Protein AF-0000000084495807 (afdb_homodimer)

Sequence (986 aa):
MKGIAYWIEKWAYTHPDRTAIITDNEKVSYKQLDRMIDSAARKIQEKLKGRNGERIAILSHNRMEYIILLFAIAKAECVAIPLNIRLSAKELIFQLNDSGSKIIYAEKENAEFAASLVEQSELEDLAFMEDLCQGTQTSAPFECTIDEEAPYIICYTSGTTGKPKGAVLTQSNMFWNAVNNKLAIDLTSEDRCIVLLPLFHIGGIGLFAFPSLFSGGTIVIPGKFDPEKALLMIEKYKVTVVMGVPTIHHALLTSPAFNSADLSTVRWFYNGGAPCPRELIDAYFDRGFLFGQGFGMTETSPTLFMLSKEDAPRKRGSIGKPVLFSEYKLIDSEGKEVDKGEVGELAVRGPNIMKEYWNRSDATKDALKEGWLLTGDLAKTDDEGFLFIVGRKKEMIISGGENIYPLEVEQVISQMEGVDEVAVVGKADPLWGEVPAAFIVKGNGSALAEEDIIQYCQGNLAKYKIPKKVTFLKELPKNATGKIQKTKLIESRMKGIAYWIEKWAYTHPDRTAIITDNEKVSYKQLDRMIDSAARKIQEKLKGRNGERIAILSHNRMEYIILLFAIAKAECVAIPLNIRLSAKELIFQLNDSGSKIIYAEKENAEFAASLVEQSELEDLAFMEDLCQGTQTSAPFECTIDEEAPYIICYTSGTTGKPKGAVLTQSNMFWNAVNNKLAIDLTSEDRCIVLLPLFHIGGIGLFAFPSLFSGGTIVIPGKFDPEKALLMIEKYKVTVVMGVPTIHHALLTSPAFNSADLSTVRWFYNGGAPCPRELIDAYFDRGFLFGQGFGMTETSPTLFMLSKEDAPRKRGSIGKPVLFSEYKLIDSEGKEVDKGEVGELAVRGPNIMKEYWNRSDATKDALKEGWLLTGDLAKTDDEGFLFIVGRKKEMIISGGENIYPLEVEQVISQMEGVDEVAVVGKADPLWGEVPAAFIVKGNGSALAEEDIIQYCQGNLAKYKIPKKVTFLKELPKNATGKIQKTKLIESR

pLDDT: mean 93.2, std 7.93, range [44.41, 98.94]

InterPro domains:
  IPR000873 AMP-dependent synthetase/ligase domain [PF00501] (9-358)
  IPR010192 2-succinylbenzoate--CoA ligase [TIGR01923] (29-489)
  IPR020845 AMP-binding, conserved site [PS00455] (154-165)
  IPR025110 AMP-binding enzyme, C-terminal domain [PF13193] (408-483)
  IPR042099 ANL, N-terminal domain [G3DSA:3.40.50.12780] (1-392)
  IPR045851 AMP-binding enzyme domain superfamily [G3DSA:3.30.300.30] (394-493)

Nearest PDB structures (foldseek):
  8wev-assembly1_A-2  TM=9.375E-01  e=4.401E-61  Amycolatopsis thermoflava N1165
  8wev-assembly1_B-2  TM=9.269E-01  e=1.022E-58  Amycolatopsis thermoflava N1165
  5upt-assembly1_A-2  TM=7.575E-01  e=3.932E-44  Streptomyces platensis subsp. rosaceus
  5e7q-assembly1_B  TM=7.541E-01  e=3.704E-44  Streptomyces platensis subsp. rosaceus
  5upq-assembly1_A  TM=7.621E-01  e=1.609E-42  Streptomyces platensis subsp. rosaceus

Foldseek 3Di:
DAFLLVLLVVCCVPPVACFAEAEPVDTDGSVRLNLLLQQLLVVVCVVVVLDAAAEEEEQFWDDPLLVSNLSSCRQSNYAYQQDQNPDDLVLVQVSCALSVHAEYEHAPVCVVVVVVSVVSHNHNYYHYSVCSRPPSVDGDGDHDDYDQQRFRYFQWDCDPVGRTWTFTFGSQLLVVLLVLVCVFAVAAQAAEEEQAFTPSFLCSVSVPSSSNSSRNHYYYYHTHDDLLSVLVCCQVVVHAEYEAAQVSLVRNLPDPSNVVGDNVSHQEYEHEDDQHALVSLVSQVVVVHQYKAAYFHVQQSTGFAIAYSVCRVPPPQFNHAGGDFKDWFFADPVRHGDDAFDKGFIKMAGSNGTPATRPCVPVRCVQAPPRIGGPQWIWHADPVGTIHTQAGNVQWEQFQNDTARFSVLQNQLCPDPFWDGKGWGWDQDPHGRTAIEMETEGHPPDPDDPVNSQVSCVVPHDPRNRGPYYHYDNDADADSRRHGDVVVVRVVD/DDFLLVLLVVCCVPPVACWAEAEPVDTDGSVRLNLLLQQLLVVVCVVVVLDAAAEEEEQFWDDPLLVSNLSSCRQSNYAYQQDQNPDDLVLVQVSCALSVHAEYEHAPVCVVVVVVSVVSHNHNYYHYSVCSRPPSVDGDGRHDDYDQQRFHYFQWDQDPVGRTWTFTFGSQLLVVLLVLVCVFAVAAQAAEEEQAFTPSFLCSVSVPSSSNSSRNHYYYYHTHDDLLSVLVCCQVVVHAEYEAAQVSLVRNLPDPSNVVGDNVSHQEYEHEDDQHALVSLVSQVVVVHQYKAAYFHVQQSTGFAIAYSVCRVPPPQFNHAGGDFKDWFFADPVRHGDDAFDKGFIKMAGSNGTPATRPCVPVRCVQAPPRIGGPQWIWHADPVGTIHTQAGNVQWDQFQNDTARFVVLQNQLCPDAFWDGKGWGWDQDPHGRTAIEMETEGHPPDPDDPVNSQVSCVVPDPPRNRGPYYHYDNDADADSSRHGDVVVVRVVD

Solvent-accessible surface area (backbone atoms only — not comparable to full-atom values): 50889 Å² total; per-residue (Å²): 136,76,47,67,41,48,45,43,48,41,42,19,67,70,42,34,78,46,56,33,40,34,47,91,83,48,76,35,24,22,35,56,48,38,36,34,19,26,33,33,23,49,54,49,36,63,74,52,71,68,56,66,60,47,28,37,29,36,42,50,73,42,45,71,53,55,56,38,46,56,40,9,33,50,51,52,40,18,20,38,30,43,34,60,77,76,57,52,71,69,60,48,36,50,53,40,50,74,68,54,23,37,35,35,36,25,34,71,92,44,43,70,62,50,51,53,48,39,74,67,38,70,37,75,44,82,47,44,42,81,56,50,62,59,82,31,89,74,54,66,88,69,83,62,91,61,66,40,80,42,66,29,35,37,46,65,38,87,41,92,89,66,68,62,45,28,32,22,29,25,43,46,15,46,49,45,23,24,53,31,50,28,59,53,70,48,57,28,47,83,39,24,34,42,46,60,44,53,56,42,36,48,56,20,39,41,51,51,47,49,26,28,49,67,34,57,6,20,34,34,40,76,30,73,83,40,51,65,60,50,46,50,47,35,38,74,68,50,27,24,37,43,46,34,34,52,68,53,52,49,46,34,69,71,33,78,52,53,78,72,43,64,60,86,53,44,67,32,40,34,35,33,88,52,89,59,59,64,67,60,53,47,51,40,45,75,73,72,40,54,54,33,30,30,37,57,42,70,51,26,35,19,66,41,24,41,35,36,85,86,43,23,82,79,44,70,77,29,26,22,34,61,30,74,69,40,49,73,50,36,19,44,97,83,65,45,71,50,57,90,58,40,74,12,39,35,28,35,35,47,68,20,45,42,80,41,34,62,98,29,66,67,63,26,53,71,31,46,52,94,74,28,37,54,68,51,33,25,29,30,34,53,97,83,57,41,29,32,77,41,39,41,59,88,55,49,26,49,36,70,88,38,84,35,45,34,48,56,51,27,56,59,55,52,69,38,87,43,44,66,47,60,47,46,44,56,34,83,32,93,87,33,52,21,40,38,31,34,39,31,19,64,26,92,90,44,81,79,46,58,64,55,54,44,54,53,32,61,75,73,39,61,75,87,56,40,51,79,41,66,45,81,39,92,66,77,57,52,47,86,85,63,44,75,42,63,70,62,62,57,64,73,105,136,76,50,68,42,50,46,44,47,40,41,18,68,71,41,36,78,47,57,33,40,35,46,90,82,47,76,35,24,22,36,56,48,37,35,33,20,26,33,33,22,50,52,49,36,62,76,52,70,69,57,64,60,46,27,36,29,35,41,51,73,45,46,72,54,56,58,39,46,55,40,9,32,50,50,51,39,18,19,39,29,44,33,61,78,76,56,52,69,71,59,48,36,48,55,39,48,73,68,54,22,37,35,35,37,26,35,70,93,44,43,69,62,51,51,53,48,40,72,68,37,69,37,75,45,82,46,46,43,80,57,48,61,59,83,30,89,73,52,66,88,69,84,61,92,61,66,40,80,42,66,29,34,36,47,65,40,86,40,90,90,66,66,62,44,27,33,22,30,25,41,45,15,45,50,47,22,24,54,32,50,29,58,52,70,48,57,27,46,83,38,25,35,41,46,59,43,54,56,41,37,48,57,20,38,40,51,50,45,49,25,28,49,66,34,56,6,21,34,34,40,75,30,72,83,40,53,64,59,49,44,50,46,35,36,75,67,52,28,23,37,42,47,33,32,52,66,53,52,51,45,35,67,69,34,76,53,52,80,72,45,62,61,84,53,44,67,33,40,34,35,33,87,53,89,57,59,64,67,61,53,49,53,40,44,75,72,71,40,54,55,33,29,30,37,56,42,70,53,26,34,19,65,41,25,41,35,36,85,86,43,20,84,78,43,71,78,29,26,20,35,63,30,73,71,40,48,72,49,37,19,44,97,85,66,45,73,50,58,90,57,40,73,13,38,37,27,35,34,46,67,21,46,42,78,40,33,61,98,29,67,64,62,28,53,71,30,46,52,97,75,26,39,54,68,51,34,24,28,30,34,52,97,82,56,40,28,32,78,42,38,42,59,90,56,48,25,50,35,71,86,38,83,34,43,35,47,57,50,28,57,61,53,51,68,39,86,44,42,66,46,59,47,45,43,56,35,84,32,95,85,32,52,21,41,37,31,33,38,31,21,63,27,91,89,44,82,80,48,57,66,54,54,46,53,53,32,62,76,73,42,60,75,87,56,40,52,80,41,66,44,80,39,91,64,77,57,53,50,87,83,62,44,74,42,63,72,61,60,56,63,72,105

Structure (mmCIF, N/CA/C/O backbone):
data_AF-0000000084495807-model_v1
#
loop_
_entity.id
_entity.type
_entity.pdbx_description
1 polymer 'Acyl-CoA synthetase'
#
loop_
_atom_site.group_PDB
_atom_site.id
_atom_site.type_symbol
_atom_site.label_atom_id
_atom_site.label_alt_id
_atom_site.label_comp_id
_atom_site.label_asym_id
_atom_site.label_entity_id
_atom_site.label_seq_id
_atom_site.pdbx_PDB_ins_code
_atom_site.Cartn_x
_atom_site.Cartn_y
_atom_site.Cartn_z
_atom_site.occupancy
_atom_site.B_iso_or_equiv
_atom_site.auth_seq_id
_atom_site.auth_comp_id
_atom_site.auth_asym_id
_atom_site.auth_atom_id
_atom_site.pdbx_PDB_model_num
ATOM 1 N N . MET A 1 1 ? -8.18 4.262 -10.859 1 68.75 1 MET A N 1
ATOM 2 C CA . MET A 1 1 ? -8.344 4.234 -9.406 1 68.75 1 MET A CA 1
ATOM 3 C C . MET A 1 1 ? -9.789 4.512 -9.016 1 68.75 1 MET A C 1
ATOM 5 O O . MET A 1 1 ? -10.555 5.062 -9.812 1 68.75 1 MET A O 1
ATOM 9 N N . LYS A 1 2 ? -10.195 3.889 -7.887 1 86.19 2 LYS A N 1
ATOM 10 C CA . LYS A 1 2 ? -11.523 4.094 -7.312 1 86.19 2 LYS A CA 1
ATOM 11 C C . LYS A 1 2 ? -11.516 5.246 -6.309 1 86.19 2 LYS A C 1
ATOM 13 O O . LYS A 1 2 ? -10.461 5.629 -5.809 1 86.19 2 LYS A O 1
ATOM 18 N N . GLY A 1 3 ? -12.609 6.094 -6.234 1 93.69 3 GLY A N 1
ATOM 19 C CA . GLY A 1 3 ? -12.68 7.113 -5.199 1 93.69 3 GLY A CA 1
ATOM 20 C C . GLY A 1 3 ? -12.328 6.586 -3.82 1 93.69 3 GLY A C 1
ATOM 21 O O . GLY A 1 3 ? -12.438 5.383 -3.562 1 93.69 3 GLY A O 1
ATOM 22 N N . ILE A 1 4 ? -11.922 7.414 -2.9 1 96.94 4 ILE A N 1
ATOM 23 C CA . ILE A 1 4 ? -11.359 6.988 -1.621 1 96.94 4 ILE A CA 1
ATOM 24 C C . ILE A 1 4 ? -12.453 6.348 -0.766 1 96.94 4 ILE A C 1
ATOM 26 O O . ILE A 1 4 ? -12.156 5.582 0.155 1 96.94 4 ILE A O 1
ATOM 30 N N . ALA A 1 5 ? -13.781 6.707 -1.017 1 96.81 5 ALA A N 1
ATOM 31 C CA . ALA A 1 5 ? -14.859 6.051 -0.286 1 96.81 5 ALA A CA 1
ATOM 32 C C . ALA A 1 5 ? -14.883 4.551 -0.568 1 96.81 5 ALA A C 1
ATOM 34 O O . ALA A 1 5 ? -15.406 3.77 0.23 1 96.81 5 ALA A O 1
ATOM 35 N N . TYR A 1 6 ? -14.289 4.164 -1.683 1 96.44 6 TYR A N 1
ATOM 36 C CA . TYR A 1 6 ? -14.203 2.764 -2.084 1 96.44 6 TYR A CA 1
ATOM 37 C C . TYR A 1 6 ? -13.43 1.946 -1.056 1 96.44 6 TYR A C 1
ATOM 39 O O . TYR A 1 6 ? -13.742 0.775 -0.823 1 96.44 6 TYR A O 1
ATOM 47 N N . TRP A 1 7 ? -12.391 2.566 -0.357 1 97.88 7 TRP A N 1
ATOM 48 C CA . TRP A 1 7 ? -11.648 1.87 0.687 1 97.88 7 TRP A CA 1
ATOM 49 C C . TRP A 1 7 ? -12.586 1.318 1.753 1 97.88 7 TRP A C 1
ATOM 51 O O . TRP A 1 7 ? -12.508 0.139 2.105 1 97.88 7 TRP A O 1
ATOM 61 N N . ILE A 1 8 ? -13.469 2.219 2.205 1 98.25 8 ILE A N 1
ATOM 62 C CA . ILE A 1 8 ? -14.367 1.895 3.307 1 98.25 8 ILE A CA 1
ATOM 63 C C . ILE A 1 8 ? -15.398 0.867 2.844 1 98.25 8 ILE A C 1
ATOM 65 O O . ILE A 1 8 ? -15.703 -0.088 3.562 1 98.25 8 ILE A O 1
ATOM 69 N N . GLU A 1 9 ? -15.922 1.108 1.658 1 96.88 9 GLU A N 1
ATOM 70 C CA . GLU A 1 9 ? -16.906 0.184 1.094 1 96.88 9 GLU A CA 1
ATOM 71 C C . GLU A 1 9 ? -16.344 -1.233 1.016 1 96.88 9 GLU A C 1
ATOM 73 O O . GLU A 1 9 ? -17.031 -2.197 1.362 1 96.88 9 GLU A O 1
ATOM 78 N N . LYS A 1 10 ? -15.164 -1.364 0.575 1 97.56 10 LYS A N 1
ATOM 79 C CA . LYS A 1 10 ? -14.555 -2.682 0.39 1 97.56 10 LYS A CA 1
ATOM 80 C C . LYS A 1 10 ? -14.242 -3.334 1.732 1 97.56 10 LYS A C 1
ATOM 82 O O . LYS A 1 10 ? -14.5 -4.523 1.926 1 97.56 10 LYS A O 1
ATOM 87 N N . TRP A 1 11 ? -13.656 -2.611 2.641 1 98.44 11 TRP A N 1
ATOM 88 C CA . TRP A 1 11 ? -13.422 -3.164 3.971 1 98.44 11 TRP A CA 1
ATOM 89 C C . TRP A 1 11 ? -14.734 -3.584 4.625 1 98.44 11 TRP A C 1
ATOM 91 O O . TRP A 1 11 ? -14.789 -4.613 5.305 1 98.44 11 TRP A O 1
ATOM 101 N N . ALA A 1 12 ? -15.773 -2.742 4.449 1 97.75 12 ALA A N 1
ATOM 102 C CA . ALA A 1 12 ? -17.094 -3.084 4.984 1 97.75 12 ALA A CA 1
ATOM 103 C C . ALA A 1 12 ? -17.594 -4.406 4.414 1 97.75 12 ALA A C 1
ATOM 105 O O . ALA A 1 12 ? -18.266 -5.176 5.105 1 97.75 12 ALA A O 1
ATOM 106 N N . TYR A 1 13 ? -17.312 -4.598 3.182 1 96.5 13 TYR A N 1
ATOM 107 C CA . TYR A 1 13 ? -17.734 -5.828 2.52 1 96.5 13 TYR A CA 1
ATOM 108 C C . TYR A 1 13 ? -16.906 -7.016 3.008 1 96.5 13 TYR A C 1
ATOM 110 O O . TYR A 1 13 ? -17.469 -8.07 3.342 1 96.5 13 TYR A O 1
ATOM 118 N N . THR A 1 14 ? -15.602 -6.891 3.143 1 97.31 14 THR A N 1
ATOM 119 C CA . THR A 1 14 ? -14.727 -8.031 3.389 1 97.31 14 THR A CA 1
ATOM 120 C C . THR A 1 14 ? -14.57 -8.281 4.887 1 97.31 14 THR A C 1
ATOM 122 O O . THR A 1 14 ? -14.359 -9.414 5.312 1 97.31 14 THR A O 1
ATOM 125 N N . HIS A 1 15 ? -14.57 -7.227 5.637 1 97.5 15 HIS A N 1
ATOM 126 C CA . HIS A 1 15 ? -14.406 -7.309 7.082 1 97.5 15 HIS A CA 1
ATOM 127 C C . HIS A 1 15 ? -15.445 -6.449 7.801 1 97.5 15 HIS A C 1
ATOM 129 O O . HIS A 1 15 ? -15.086 -5.508 8.516 1 97.5 15 HIS A O 1
ATOM 135 N N . PRO A 1 16 ? -16.672 -6.805 7.715 1 97.56 16 PRO A N 1
ATOM 136 C CA . PRO A 1 16 ? -17.75 -5.934 8.164 1 97.56 16 PRO A CA 1
ATOM 137 C C . PRO A 1 16 ? -17.672 -5.625 9.656 1 97.56 16 PRO A C 1
ATOM 139 O O . PRO A 1 16 ? -18.016 -4.512 10.078 1 97.56 16 PRO A O 1
ATOM 142 N N . ASP A 1 17 ? -17.172 -6.516 10.484 1 97.12 17 ASP A N 1
ATOM 143 C CA . ASP A 1 17 ? -17.266 -6.379 11.938 1 97.12 17 ASP A CA 1
ATOM 144 C C . ASP A 1 17 ? -15.992 -5.777 12.516 1 97.12 17 ASP A C 1
ATOM 146 O O . ASP A 1 17 ? -15.922 -5.488 13.711 1 97.12 17 ASP A O 1
ATOM 150 N N . ARG A 1 18 ? -14.969 -5.602 11.672 1 97.75 18 ARG A N 1
ATOM 151 C CA . ARG A 1 18 ? -13.75 -4.945 12.133 1 97.75 18 ARG A CA 1
ATOM 152 C C . ARG A 1 18 ? -14.031 -3.512 12.57 1 97.75 18 ARG A C 1
ATOM 154 O O . ARG A 1 18 ? -14.812 -2.803 11.938 1 97.75 18 ARG A O 1
ATOM 161 N N . THR A 1 19 ? -13.406 -3.051 13.672 1 98.75 19 THR A N 1
ATOM 162 C CA . THR A 1 19 ? -13.609 -1.704 14.195 1 98.75 19 THR A CA 1
ATOM 163 C C . THR A 1 19 ? -12.883 -0.676 13.328 1 98.75 19 THR A C 1
ATOM 165 O O . THR A 1 19 ? -11.672 -0.783 13.109 1 98.75 19 THR A O 1
ATOM 168 N N . ALA A 1 20 ? -13.609 0.295 12.859 1 98.88 20 ALA A N 1
ATOM 169 C CA . ALA A 1 20 ? -13.023 1.36 12.055 1 98.88 20 ALA A CA 1
ATOM 170 C C . ALA A 1 20 ? -12.734 2.596 12.898 1 98.88 20 ALA A C 1
ATOM 172 O O . ALA A 1 20 ? -11.664 3.203 12.773 1 98.88 20 ALA A O 1
ATOM 173 N N . ILE A 1 21 ? -13.688 2.955 13.758 1 98.88 21 ILE A N 1
ATOM 174 C CA . ILE A 1 21 ? -13.562 4.176 14.547 1 98.88 21 ILE A CA 1
ATOM 175 C C . ILE A 1 21 ? -13.93 3.893 16 1 98.88 21 ILE A C 1
ATOM 177 O O . ILE A 1 21 ? -14.898 3.186 16.281 1 98.88 21 ILE A O 1
ATOM 181 N N . ILE A 1 22 ? -13.164 4.387 16.891 1 98.88 22 ILE A N 1
ATOM 182 C CA . ILE A 1 22 ? -13.469 4.387 18.312 1 98.88 22 ILE A CA 1
ATOM 183 C C . ILE A 1 22 ? -13.562 5.82 18.828 1 98.88 22 ILE A C 1
ATOM 185 O O . ILE A 1 22 ? -12.68 6.641 18.547 1 98.88 22 ILE A O 1
ATOM 189 N N . THR A 1 23 ? -14.617 6.195 19.469 1 97.62 23 THR A N 1
ATOM 190 C CA . THR A 1 23 ? -14.742 7.453 20.188 1 97.62 23 THR A CA 1
ATOM 191 C C . THR A 1 23 ? -14.898 7.203 21.688 1 97.62 23 THR A C 1
ATOM 193 O O . THR A 1 23 ? -14.734 6.074 22.156 1 97.62 23 THR A O 1
ATOM 196 N N . ASP A 1 24 ? -15.055 8.297 22.453 1 90.12 24 ASP A N 1
ATOM 197 C CA . ASP A 1 24 ? -15.273 8.156 23.891 1 90.12 24 ASP A CA 1
ATOM 198 C C . ASP A 1 24 ? -16.578 7.422 24.172 1 90.12 24 ASP A C 1
ATOM 200 O O . ASP A 1 24 ? -16.75 6.836 25.25 1 90.12 24 ASP A O 1
ATOM 204 N N . ASN A 1 25 ? -17.375 7.367 23.188 1 89.69 25 ASN A N 1
ATOM 205 C CA . ASN A 1 25 ? -18.75 6.922 23.453 1 89.69 25 ASN A CA 1
ATOM 206 C C . ASN A 1 25 ? -19.047 5.594 22.766 1 89.69 25 ASN A C 1
ATOM 208 O O . ASN A 1 25 ? -19.938 4.855 23.188 1 89.69 25 ASN A O 1
ATOM 212 N N . GLU A 1 26 ? -18.391 5.371 21.688 1 93.88 26 GLU A N 1
ATOM 213 C CA . GLU A 1 26 ? -18.812 4.188 20.953 1 93.88 26 GLU A CA 1
ATOM 214 C C . GLU A 1 26 ? -17.703 3.668 20.047 1 93.88 26 GLU A C 1
ATOM 216 O O . GLU A 1 26 ? -16.688 4.352 19.844 1 93.88 26 GLU A O 1
ATOM 221 N N . LYS A 1 27 ? -17.891 2.443 19.641 1 98.12 27 LYS A N 1
ATOM 222 C CA . LYS A 1 27 ? -17.109 1.776 18.594 1 98.12 27 LYS A CA 1
ATOM 223 C C . LYS A 1 27 ? -17.953 1.54 17.344 1 98.12 27 LYS A C 1
ATOM 225 O O . LYS A 1 27 ? -19.109 1.128 17.438 1 98.12 27 LYS A O 1
ATOM 230 N N . VAL A 1 28 ? -17.359 1.89 16.234 1 97.94 28 VAL A N 1
ATOM 231 C CA . VAL A 1 28 ? -18.062 1.774 14.953 1 97.94 28 VAL A CA 1
ATOM 232 C C . VAL A 1 28 ? -17.297 0.813 14.039 1 97.94 28 VAL A C 1
ATOM 234 O O . VAL A 1 28 ? -16.094 0.962 13.836 1 97.94 28 VAL A O 1
ATOM 237 N N . SER A 1 29 ? -18 -0.206 13.492 1 98.5 29 SER A N 1
ATOM 238 C CA . SER A 1 29 ? -17.391 -1.156 12.562 1 98.5 29 SER A CA 1
ATOM 239 C C . SER A 1 29 ? -17.312 -0.573 11.156 1 98.5 29 SER A C 1
ATOM 241 O O . SER A 1 29 ? -17.922 0.459 10.867 1 98.5 29 SER A O 1
ATOM 243 N N . TYR A 1 30 ? -16.578 -1.206 10.273 1 98.56 30 TYR A N 1
ATOM 244 C CA . TYR A 1 30 ? -16.5 -0.769 8.891 1 98.56 30 TYR A CA 1
ATOM 245 C C . TYR A 1 30 ? -17.859 -0.835 8.219 1 98.56 30 TYR A C 1
ATOM 247 O O . TYR A 1 30 ? -18.203 0.035 7.414 1 98.56 30 TYR A O 1
ATOM 255 N N . LYS A 1 31 ? -18.625 -1.838 8.477 1 97.31 31 LYS A N 1
ATOM 256 C CA . LYS A 1 31 ? -19.969 -1.95 7.918 1 97.31 31 LYS A CA 1
ATOM 257 C C . LYS A 1 31 ? -20.844 -0.771 8.344 1 97.31 31 LYS A C 1
ATOM 259 O O . LYS A 1 31 ? -21.547 -0.175 7.523 1 97.31 31 LYS A O 1
ATOM 264 N N . GLN A 1 32 ? -20.812 -0.483 9.641 1 97 32 GLN A N 1
ATOM 265 C CA . GLN A 1 32 ? -21.578 0.65 10.148 1 97 32 GLN A CA 1
ATOM 266 C C . GLN A 1 32 ? -21.094 1.962 9.539 1 97 32 GLN A C 1
ATOM 268 O O . GLN A 1 32 ? -21.891 2.812 9.156 1 97 32 GLN A O 1
ATOM 273 N N . LEU A 1 33 ? -19.781 2.135 9.5 1 97.56 33 LEU A N 1
ATOM 274 C CA . LEU A 1 33 ? -19.203 3.346 8.93 1 97.56 33 LEU A CA 1
ATOM 275 C C . LEU A 1 33 ? -19.641 3.537 7.484 1 97.56 33 LEU A C 1
ATOM 277 O O . LEU A 1 33 ? -20.016 4.645 7.082 1 97.56 33 LEU A O 1
ATOM 281 N N . ASP A 1 34 ? -19.594 2.471 6.699 1 97.06 34 ASP A N 1
ATOM 282 C CA . ASP A 1 34 ? -20 2.527 5.297 1 97.06 34 ASP A CA 1
ATOM 283 C C . ASP A 1 34 ? -21.453 2.963 5.168 1 97.06 34 ASP A C 1
ATOM 285 O O . ASP A 1 34 ? -21.797 3.791 4.316 1 97.06 34 ASP A O 1
ATOM 289 N N . ARG A 1 35 ? -22.312 2.426 5.996 1 96 35 ARG A N 1
ATOM 290 C CA . ARG A 1 35 ? -23.734 2.787 5.988 1 96 35 ARG A CA 1
ATOM 291 C C . ARG A 1 35 ? -23.922 4.258 6.34 1 96 35 ARG A C 1
ATOM 293 O O . ARG A 1 35 ? -24.75 4.941 5.738 1 96 35 ARG A O 1
ATOM 300 N N . MET A 1 36 ? -23.234 4.676 7.328 1 96.31 36 MET A N 1
ATOM 301 C CA . MET A 1 36 ? -23.312 6.074 7.738 1 96.31 36 MET A CA 1
ATOM 302 C C . MET A 1 36 ? -22.844 7 6.621 1 96.31 36 MET A C 1
ATOM 304 O O . MET A 1 36 ? -23.453 8.039 6.375 1 96.31 36 MET A O 1
ATOM 308 N N . ILE A 1 37 ? -21.75 6.625 5.93 1 96.5 37 ILE A N 1
ATOM 309 C CA . ILE A 1 37 ? -21.219 7.41 4.82 1 96.5 37 ILE A CA 1
ATOM 310 C C . ILE A 1 37 ? -22.25 7.469 3.691 1 96.5 37 ILE A C 1
ATOM 312 O O . ILE A 1 37 ? -22.484 8.531 3.123 1 96.5 37 ILE A O 1
ATOM 316 N N . ASP A 1 38 ? -22.891 6.359 3.369 1 95.5 38 ASP A N 1
ATOM 317 C CA . ASP A 1 38 ? -23.906 6.301 2.326 1 95.5 38 ASP A CA 1
ATOM 318 C C . ASP A 1 38 ? -25.094 7.215 2.658 1 95.5 38 ASP A C 1
ATOM 320 O O . ASP A 1 38 ? -25.578 7.945 1.793 1 95.5 38 ASP A O 1
ATOM 324 N N . SER A 1 39 ? -25.531 7.113 3.881 1 94.38 39 SER A N 1
ATOM 325 C CA . SER A 1 39 ? -26.641 7.953 4.328 1 94.38 39 SER A CA 1
ATOM 326 C C . SER A 1 39 ? -26.281 9.43 4.234 1 94.38 39 SER A C 1
ATOM 328 O O . SER A 1 39 ? -27.094 10.242 3.762 1 94.38 39 SER A O 1
ATOM 330 N N . ALA A 1 40 ? -25.109 9.75 4.691 1 95.19 40 ALA A N 1
ATOM 331 C CA . ALA A 1 40 ? -24.656 11.141 4.637 1 95.19 40 ALA A CA 1
ATOM 332 C C . ALA A 1 40 ? -24.547 11.625 3.193 1 95.19 40 ALA A C 1
ATOM 334 O O . ALA A 1 40 ? -24.906 12.758 2.883 1 95.19 40 ALA A O 1
ATOM 335 N N . ALA A 1 41 ? -23.938 10.828 2.297 1 94.31 41 ALA A N 1
ATOM 336 C CA . ALA A 1 41 ? -23.812 11.18 0.888 1 94.31 41 ALA A CA 1
ATOM 337 C C . ALA A 1 41 ? -25.172 11.461 0.255 1 94.31 41 ALA A C 1
ATOM 339 O O . ALA A 1 41 ? -25.312 12.391 -0.542 1 94.31 41 ALA A O 1
ATOM 340 N N . ARG A 1 42 ? -26.188 10.688 0.56 1 91.88 42 ARG A N 1
ATOM 341 C CA . ARG A 1 42 ? -27.547 10.891 0.056 1 91.88 42 ARG A CA 1
ATOM 342 C C . ARG A 1 42 ? -28.125 12.219 0.528 1 91.88 42 ARG A C 1
ATOM 344 O O . ARG A 1 42 ? -28.766 12.938 -0.244 1 91.88 42 ARG A O 1
ATOM 351 N N . LYS A 1 43 ? -27.906 12.461 1.811 1 91.56 43 LYS A N 1
ATOM 352 C CA . LYS A 1 43 ? -28.391 13.727 2.359 1 91.56 43 LYS A CA 1
ATOM 353 C C . LYS A 1 43 ? -27.75 14.914 1.641 1 91.56 43 LYS A C 1
ATOM 355 O O . LYS A 1 43 ? -28.422 15.914 1.368 1 91.56 43 LYS A O 1
ATOM 360 N N . ILE A 1 44 ? -26.484 14.781 1.414 1 91.94 44 ILE A N 1
ATOM 361 C CA . ILE A 1 44 ? -25.75 15.836 0.702 1 91.94 44 ILE A CA 1
ATOM 362 C C . ILE A 1 44 ? -26.344 16 -0.699 1 91.94 44 ILE A C 1
ATOM 364 O O . ILE A 1 44 ? -26.594 17.125 -1.141 1 91.94 44 ILE A O 1
ATOM 368 N N . GLN A 1 45 ? -26.484 14.922 -1.418 1 89.62 45 GLN A N 1
ATOM 369 C CA . GLN A 1 45 ? -27.031 14.961 -2.775 1 89.62 45 GLN A CA 1
ATOM 370 C C . GLN A 1 45 ? -28.406 15.594 -2.801 1 89.62 45 GLN A C 1
ATOM 372 O O . GLN A 1 45 ? -28.734 16.359 -3.715 1 89.62 45 GLN A O 1
ATOM 377 N N . GLU A 1 46 ? -29.203 15.203 -1.846 1 88.38 46 GLU A N 1
ATOM 378 C CA . GLU A 1 46 ? -30.547 15.766 -1.752 1 88.38 46 GLU A CA 1
ATOM 379 C C . GLU A 1 46 ? -30.5 17.281 -1.537 1 88.38 46 GLU A C 1
ATOM 381 O O . GLU A 1 46 ? -31.25 18.031 -2.17 1 88.38 46 GLU A O 1
ATOM 386 N N . LYS A 1 47 ? -29.672 17.703 -0.689 1 89.06 47 LYS A N 1
ATOM 387 C CA . LYS A 1 47 ? -29.547 19.125 -0.378 1 89.06 47 LYS A CA 1
ATOM 388 C C . LYS A 1 47 ? -29.047 19.906 -1.586 1 89.06 47 LYS A C 1
ATOM 390 O O . LYS A 1 47 ? -29.406 21.062 -1.773 1 89.06 47 LYS A O 1
ATOM 395 N N . LEU A 1 48 ? -28.141 19.281 -2.326 1 89.62 48 LEU A N 1
ATOM 396 C CA . LEU A 1 48 ? -27.484 19.984 -3.424 1 89.62 48 LEU A CA 1
ATOM 397 C C . LEU A 1 48 ? -28.234 19.75 -4.738 1 89.62 48 LEU A C 1
ATOM 399 O O . LEU A 1 48 ? -27.859 20.328 -5.77 1 89.62 48 LEU A O 1
ATOM 403 N N . LYS A 1 49 ? -29.234 18.984 -4.773 1 85.5 49 LYS A N 1
ATOM 404 C CA . LYS A 1 49 ? -30.031 18.672 -5.953 1 85.5 49 LYS A CA 1
ATOM 405 C C . LYS A 1 49 ? -29.156 18.047 -7.051 1 85.5 49 LYS A C 1
ATOM 407 O O . LYS A 1 49 ? -29.234 18.453 -8.211 1 85.5 49 LYS A O 1
ATOM 412 N N . GLY A 1 50 ? -28.188 17.203 -6.668 1 73.56 50 GLY A N 1
ATOM 413 C CA . GLY A 1 50 ? -27.406 16.375 -7.566 1 73.56 50 GLY A CA 1
ATOM 414 C C . GLY A 1 50 ? -26.234 17.109 -8.195 1 73.56 50 GLY A C 1
ATOM 415 O O . GLY A 1 50 ? -25.547 16.578 -9.07 1 73.56 50 GLY A O 1
ATOM 416 N N . ARG A 1 51 ? -26.031 18.391 -7.859 1 79.06 51 ARG A N 1
ATOM 417 C CA . ARG A 1 51 ? -24.938 19.156 -8.453 1 79.06 51 ARG A CA 1
ATOM 418 C C . ARG A 1 51 ? -23.594 18.688 -7.938 1 79.06 51 ARG A C 1
ATOM 420 O O . ARG A 1 51 ? -23.328 18.719 -6.734 1 79.06 51 ARG A O 1
ATOM 427 N N . ASN A 1 52 ? -22.656 18.234 -8.844 1 83.12 52 ASN A N 1
ATOM 428 C CA . ASN A 1 52 ? -21.297 17.812 -8.516 1 83.12 52 ASN A CA 1
ATOM 429 C C . ASN A 1 52 ? -20.359 19.016 -8.375 1 83.12 52 ASN A C 1
ATOM 431 O O . ASN A 1 52 ? -20.609 20.062 -8.977 1 83.12 52 ASN A O 1
ATOM 435 N N . GLY A 1 53 ? -19.438 18.828 -7.5 1 91.31 53 GLY A N 1
ATOM 436 C CA . GLY A 1 53 ? -18.391 19.844 -7.422 1 91.31 53 GLY A CA 1
ATOM 437 C C . GLY A 1 53 ? -18.734 20.984 -6.473 1 91.31 53 GLY A C 1
ATOM 438 O O . GLY A 1 53 ? -17.938 21.891 -6.266 1 91.31 53 GLY A O 1
ATOM 439 N N . GLU A 1 54 ? -19.938 20.906 -5.859 1 94.75 54 GLU A N 1
ATOM 440 C CA . GLU A 1 54 ? -20.297 21.938 -4.895 1 94.75 54 GLU A CA 1
ATOM 441 C C . GLU A 1 54 ? -19.406 21.875 -3.66 1 94.75 54 GLU A C 1
ATOM 443 O O . GLU A 1 54 ? -18.953 20.797 -3.273 1 94.75 54 GLU A O 1
ATOM 448 N N . ARG A 1 55 ? -19.141 23.016 -3.094 1 97.81 55 ARG A N 1
ATOM 449 C CA . ARG A 1 55 ? -18.281 23.141 -1.926 1 97.81 55 ARG A CA 1
ATOM 450 C C . ARG A 1 55 ? -19.094 23.094 -0.636 1 97.81 55 ARG A C 1
ATOM 452 O O . ARG A 1 55 ? -20.078 23.812 -0.495 1 97.81 55 ARG A O 1
ATOM 459 N N . ILE A 1 56 ? -18.703 22.25 0.244 1 98.12 56 ILE A N 1
ATOM 460 C CA . ILE A 1 56 ? -19.344 22.047 1.536 1 98.12 56 ILE A CA 1
ATOM 461 C C . ILE A 1 56 ? -18.375 22.422 2.66 1 98.12 56 ILE A C 1
ATOM 463 O O . ILE A 1 56 ? -17.344 21.781 2.846 1 98.12 56 ILE A O 1
ATOM 467 N N . ALA A 1 57 ? -18.734 23.453 3.438 1 98.5 57 ALA A N 1
ATOM 468 C CA . ALA A 1 57 ? -17.906 23.906 4.559 1 98.5 57 ALA A CA 1
ATOM 469 C C . ALA A 1 57 ? -18.156 23.062 5.797 1 98.5 57 ALA A C 1
ATOM 471 O O . ALA A 1 57 ? -19.266 22.578 6.016 1 98.5 57 ALA A O 1
ATOM 472 N N . ILE A 1 58 ? -17.141 22.828 6.547 1 98.56 58 ILE A N 1
ATOM 473 C CA . ILE A 1 58 ? -17.234 22.047 7.773 1 98.56 58 ILE A CA 1
ATOM 474 C C . ILE A 1 58 ? -16.672 22.844 8.938 1 98.56 58 ILE A C 1
ATOM 476 O O . ILE A 1 58 ? -15.492 23.234 8.93 1 98.56 58 ILE A O 1
ATOM 480 N N . LEU A 1 59 ? -17.453 23.188 9.914 1 97.62 59 LEU A N 1
ATOM 481 C CA . LEU A 1 59 ? -17.062 23.922 11.117 1 97.62 59 LEU A CA 1
ATOM 482 C C . LEU A 1 59 ? -17.297 23.062 12.367 1 97.62 59 LEU A C 1
ATOM 484 O O . LEU A 1 59 ? -18.359 23.156 12.992 1 97.62 59 LEU A O 1
ATOM 488 N N . SER A 1 60 ? -16.25 22.328 12.734 1 97 60 SER A N 1
ATOM 489 C CA . SER A 1 60 ? -16.422 21.375 13.82 1 97 60 SER A CA 1
ATOM 490 C C . SER A 1 60 ? -15.086 20.953 14.414 1 97 60 SER A C 1
ATOM 492 O O . SER A 1 60 ? -14.055 21.031 13.742 1 97 60 SER A O 1
ATOM 494 N N . HIS A 1 61 ? -15.109 20.609 15.719 1 94.56 61 HIS A N 1
ATOM 495 C CA . HIS A 1 61 ? -14 19.875 16.328 1 94.56 61 HIS A CA 1
ATOM 496 C C . HIS A 1 61 ? -13.914 18.453 15.812 1 94.56 61 HIS A C 1
ATOM 498 O O . HIS A 1 61 ? -14.781 18.016 15.055 1 94.56 61 HIS A O 1
ATOM 504 N N . ASN A 1 62 ? -12.797 17.75 16.188 1 97 62 ASN A N 1
ATOM 505 C CA . ASN A 1 62 ? -12.68 16.344 15.844 1 97 62 ASN A CA 1
ATOM 506 C C . ASN A 1 62 ? -13.867 15.531 16.344 1 97 62 ASN A C 1
ATOM 508 O O . ASN A 1 62 ? -14.258 15.656 17.516 1 97 62 ASN A O 1
ATOM 512 N N . ARG A 1 63 ? -14.398 14.828 15.562 1 97.19 63 ARG A N 1
ATOM 513 C CA . ARG A 1 63 ? -15.5 13.93 15.875 1 97.19 63 ARG A CA 1
ATOM 514 C C . ARG A 1 63 ? -15.711 12.906 14.758 1 97.19 63 ARG A C 1
ATOM 516 O O . ARG A 1 63 ? -15.219 13.094 13.641 1 97.19 63 ARG A O 1
ATOM 523 N N . MET A 1 64 ? -16.422 11.852 15.055 1 97.38 64 MET A N 1
ATOM 524 C CA . MET A 1 64 ? -16.641 10.773 14.086 1 97.38 64 MET A CA 1
ATOM 525 C C . MET A 1 64 ? -17.375 11.289 12.852 1 97.38 64 MET A C 1
ATOM 527 O O . MET A 1 64 ? -17.047 10.914 11.727 1 97.38 64 MET A O 1
ATOM 531 N N . GLU A 1 65 ? -18.344 12.211 13.062 1 97.81 65 GLU A N 1
ATOM 532 C CA . GLU A 1 65 ? -19.141 12.75 11.969 1 97.81 65 GLU A CA 1
ATOM 533 C C . GLU A 1 65 ? -18.266 13.492 10.953 1 97.81 65 GLU A C 1
ATOM 535 O O . GLU A 1 65 ? -18.594 13.531 9.766 1 97.81 65 GLU A O 1
ATOM 540 N N . TYR A 1 66 ? -17.172 14.109 11.469 1 98.5 66 TYR A N 1
ATOM 541 C CA . TYR A 1 66 ? -16.234 14.781 10.57 1 98.5 66 TYR A CA 1
ATOM 542 C C . TYR A 1 66 ? -15.68 13.812 9.539 1 98.5 66 TYR A C 1
ATOM 544 O O . TYR A 1 66 ? -15.648 14.117 8.344 1 98.5 66 TYR A O 1
ATOM 552 N N . ILE A 1 67 ? -15.273 12.594 10 1 98.69 67 ILE A N 1
ATOM 553 C CA . ILE A 1 67 ? -14.742 11.555 9.133 1 98.69 67 ILE A CA 1
ATOM 554 C C . ILE A 1 67 ? -15.82 11.078 8.164 1 98.69 67 ILE A C 1
ATOM 556 O O . ILE A 1 67 ? -15.57 10.953 6.961 1 98.69 67 ILE A O 1
ATOM 560 N N . ILE A 1 68 ? -16.984 10.844 8.672 1 98.19 68 ILE A N 1
ATOM 561 C CA . ILE A 1 68 ? -18.125 10.398 7.859 1 98.19 68 ILE A CA 1
ATOM 562 C C . ILE A 1 68 ? -18.391 11.414 6.754 1 98.19 68 ILE A C 1
ATOM 564 O O . ILE A 1 68 ? -18.562 11.047 5.59 1 98.19 68 ILE A O 1
ATOM 568 N N . LEU A 1 69 ? -18.375 12.648 7.117 1 98.5 69 LEU A N 1
ATOM 569 C CA . LEU A 1 69 ? -18.688 13.719 6.176 1 98.5 69 LEU A CA 1
ATOM 570 C C . LEU A 1 69 ? -17.625 13.805 5.082 1 98.5 69 LEU A C 1
ATOM 572 O O . LEU A 1 69 ? -17.953 13.992 3.908 1 98.5 69 LEU A O 1
ATOM 576 N N . LEU A 1 70 ? -16.375 13.727 5.453 1 98.75 70 LEU A N 1
ATOM 577 C CA . LEU A 1 70 ? -15.297 13.781 4.469 1 98.75 70 LEU A CA 1
ATOM 578 C C . LEU A 1 70 ? -15.453 12.672 3.432 1 98.75 70 LEU A C 1
ATOM 580 O O . LEU A 1 70 ? -15.32 12.914 2.23 1 98.75 70 LEU A O 1
ATOM 584 N N . PHE A 1 71 ? -15.727 11.461 3.838 1 98.25 71 PHE A N 1
ATOM 585 C CA . PHE A 1 71 ? -15.891 10.359 2.9 1 98.25 71 PHE A CA 1
ATOM 586 C C . PHE A 1 71 ? -17.188 10.5 2.113 1 98.25 71 PHE A C 1
ATOM 588 O O . PHE A 1 71 ? -17.25 10.125 0.943 1 98.25 71 PHE A O 1
ATOM 595 N N . ALA A 1 72 ? -18.25 11.008 2.775 1 96.88 72 ALA A N 1
ATOM 596 C CA . ALA A 1 72 ? -19.516 11.242 2.076 1 96.88 72 ALA A CA 1
ATOM 597 C C . ALA A 1 72 ? -19.344 12.273 0.968 1 96.88 72 ALA A C 1
ATOM 599 O O . ALA A 1 72 ? -19.875 12.109 -0.133 1 96.88 72 ALA A O 1
ATOM 600 N N . ILE A 1 73 ? -18.656 13.344 1.283 1 97.19 73 ILE A N 1
ATOM 601 C CA . ILE A 1 73 ? -18.375 14.383 0.305 1 97.19 73 ILE A CA 1
ATOM 602 C C . ILE A 1 73 ? -17.609 13.789 -0.872 1 97.19 73 ILE A C 1
ATOM 604 O O . ILE A 1 73 ? -17.906 14.086 -2.031 1 97.19 73 ILE A O 1
ATOM 608 N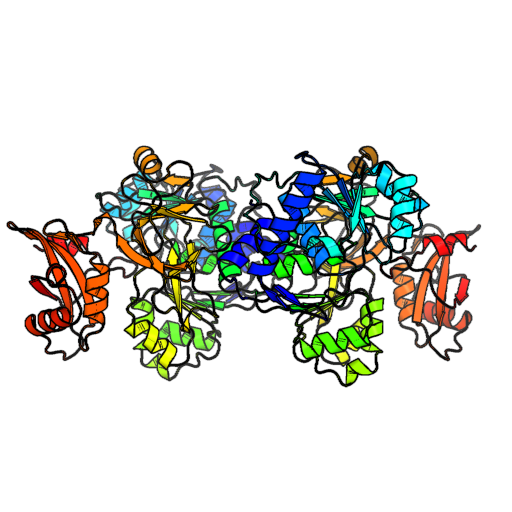 N . ALA A 1 74 ? -16.625 12.961 -0.579 1 97.12 74 ALA A N 1
ATOM 609 C CA . ALA A 1 74 ? -15.875 12.273 -1.626 1 97.12 74 ALA A CA 1
ATOM 610 C C . ALA A 1 74 ? -16.797 11.43 -2.5 1 97.12 74 ALA A C 1
ATOM 612 O O . ALA A 1 74 ? -16.703 11.477 -3.73 1 97.12 74 ALA A O 1
ATOM 613 N N . LYS A 1 75 ? -17.609 10.695 -1.82 1 95 75 LYS A N 1
ATOM 614 C CA . LYS A 1 75 ? -18.516 9.789 -2.518 1 95 75 LYS A CA 1
ATOM 615 C C . LYS A 1 75 ? -19.484 10.562 -3.408 1 95 75 LYS A C 1
ATOM 617 O O . LYS A 1 75 ? -19.875 10.078 -4.469 1 95 75 LYS A O 1
ATOM 622 N N . ALA A 1 76 ? -19.859 11.734 -3.059 1 93.62 76 ALA A N 1
ATOM 623 C CA . ALA A 1 76 ? -20.797 12.57 -3.799 1 93.62 76 ALA A CA 1
ATOM 624 C C . ALA A 1 76 ? -20.078 13.453 -4.812 1 93.62 76 ALA A C 1
ATOM 626 O O . ALA A 1 76 ? -20.703 14.25 -5.512 1 93.62 76 ALA A O 1
ATOM 627 N N . GLU A 1 77 ? -18.719 13.328 -4.879 1 94.38 77 GLU A N 1
ATOM 628 C CA . GLU A 1 77 ? -17.859 14.148 -5.727 1 94.38 77 GLU A CA 1
ATOM 629 C C . GLU A 1 77 ? -18.078 15.633 -5.449 1 94.38 77 GLU A C 1
ATOM 631 O O . GLU A 1 77 ? -18.219 16.438 -6.379 1 94.38 77 GLU A O 1
ATOM 636 N N . CYS A 1 78 ? -18.312 15.961 -4.266 1 96.38 78 CYS A N 1
ATOM 637 C CA . CYS A 1 78 ? -18.312 17.328 -3.775 1 96.38 78 CYS A CA 1
ATOM 638 C C . CYS A 1 78 ? -16.938 17.719 -3.236 1 96.38 78 CYS A C 1
ATOM 640 O O . CYS A 1 78 ? -15.969 16.969 -3.402 1 96.38 78 CYS A O 1
ATOM 642 N N . VAL A 1 79 ? -16.859 18.969 -2.705 1 98.25 79 VAL A N 1
ATOM 643 C CA . VAL A 1 79 ? -15.57 19.484 -2.244 1 98.25 79 VAL A CA 1
ATOM 644 C C . VAL A 1 79 ? -15.672 19.906 -0.782 1 98.25 79 VAL A C 1
ATOM 646 O O . VAL A 1 79 ? -16.562 20.688 -0.422 1 98.25 79 VAL A O 1
ATOM 649 N N . ALA A 1 80 ? -14.852 19.406 0.059 1 98.69 80 ALA A N 1
ATOM 650 C CA . ALA A 1 80 ? -14.828 19.766 1.477 1 98.69 80 ALA A CA 1
ATOM 651 C C . ALA A 1 80 ? -14.031 21.047 1.71 1 98.69 80 ALA A C 1
ATOM 653 O O . ALA A 1 80 ? -12.945 21.219 1.149 1 98.69 80 ALA A O 1
ATOM 654 N N . ILE A 1 81 ? -14.562 21.922 2.488 1 98.56 81 ILE A N 1
ATOM 655 C CA . ILE A 1 81 ? -13.898 23.141 2.945 1 98.56 81 ILE A CA 1
ATOM 656 C C . ILE A 1 81 ? -13.773 23.109 4.469 1 98.56 81 ILE A C 1
ATOM 658 O O . ILE A 1 81 ? -14.594 23.703 5.176 1 98.56 81 ILE A O 1
ATOM 662 N N . PRO A 1 82 ? -12.719 22.469 4.977 1 98 82 PRO A N 1
ATOM 663 C CA . PRO A 1 82 ? -12.516 22.5 6.426 1 98 82 PRO A CA 1
ATOM 664 C C . PRO A 1 82 ? -12.25 23.906 6.961 1 98 82 PRO A C 1
ATOM 666 O O . PRO A 1 82 ? -11.367 24.594 6.461 1 98 82 PRO A O 1
ATOM 669 N N . LEU A 1 83 ? -13.016 24.297 7.965 1 95.81 83 LEU A N 1
ATOM 670 C CA . LEU A 1 83 ? -12.859 25.625 8.547 1 95.81 83 LEU A CA 1
ATOM 671 C C . LEU A 1 83 ? -12.234 25.531 9.938 1 95.81 83 LEU A C 1
ATOM 673 O O . LEU A 1 83 ? -12.703 24.766 10.781 1 95.81 83 LEU A O 1
ATOM 677 N N . ASN A 1 84 ? -11.203 26.297 10.133 1 91 84 ASN A N 1
ATOM 678 C CA . ASN A 1 84 ? -10.547 26.375 11.438 1 91 84 ASN A CA 1
ATOM 679 C C . ASN A 1 84 ? -11.453 27.016 12.477 1 91 84 ASN A C 1
ATOM 681 O O . ASN A 1 84 ? -11.773 28.203 12.383 1 91 84 ASN A O 1
ATOM 685 N N . ILE A 1 85 ? -11.812 26.328 13.453 1 89.19 85 ILE A N 1
ATOM 686 C CA . ILE A 1 85 ? -12.82 26.75 14.422 1 89.19 85 ILE A CA 1
ATOM 687 C C . ILE A 1 85 ? -12.273 27.875 15.281 1 89.19 85 ILE A C 1
ATOM 689 O O . ILE A 1 85 ? -13.016 28.531 16.016 1 89.19 85 ILE A O 1
ATOM 693 N N . ARG A 1 86 ? -11.008 28.156 15.188 1 82.94 86 ARG A N 1
ATOM 694 C CA . ARG A 1 86 ? -10.383 29.172 16.016 1 82.94 86 ARG A CA 1
ATOM 695 C C . ARG A 1 86 ? -10.305 30.5 15.281 1 82.94 86 ARG A C 1
ATOM 697 O O . ARG A 1 86 ? -9.883 31.516 15.852 1 82.94 86 ARG A O 1
ATOM 704 N N . LEU A 1 87 ? -10.711 30.562 14.031 1 85.12 87 LEU A N 1
ATOM 705 C CA . LEU A 1 87 ? -10.625 31.781 13.242 1 85.12 87 LEU A CA 1
ATOM 706 C C . LEU A 1 87 ? -11.812 32.688 13.531 1 85.12 87 LEU A C 1
ATOM 708 O O . LEU A 1 87 ? -12.867 32.25 13.977 1 85.12 87 LEU A O 1
ATOM 712 N N . SER A 1 88 ? -11.656 33.969 13.242 1 84.62 88 SER A N 1
ATOM 713 C CA . SER A 1 88 ? -12.719 34.969 13.391 1 84.62 88 SER A CA 1
ATOM 714 C C . SER A 1 88 ? -13.766 34.812 12.297 1 84.62 88 SER A C 1
ATOM 716 O O . SER A 1 88 ? -13.523 34.188 11.273 1 84.62 88 SER A O 1
ATOM 718 N N . ALA A 1 89 ? -14.891 35.438 12.57 1 89.69 89 ALA A N 1
ATOM 719 C CA . ALA A 1 89 ? -15.969 35.406 11.586 1 89.69 89 ALA A CA 1
ATOM 720 C C . ALA A 1 89 ? -15.508 36 10.266 1 89.69 89 ALA A C 1
ATOM 722 O O . ALA A 1 89 ? -15.82 35.5 9.195 1 89.69 89 ALA A O 1
ATOM 723 N N . LYS A 1 90 ? -14.797 37.094 10.352 1 88.44 90 LYS A N 1
ATOM 724 C CA . LYS A 1 90 ? -14.328 37.781 9.148 1 88.44 90 LYS A CA 1
ATOM 725 C C . LYS A 1 90 ? -13.445 36.844 8.305 1 88.44 90 LYS A C 1
ATOM 727 O O . LYS A 1 90 ? -13.578 36.812 7.082 1 88.44 90 LYS A O 1
ATOM 732 N N . GLU A 1 91 ? -12.539 36.156 8.992 1 87.31 91 GLU A N 1
ATOM 733 C CA . GLU A 1 91 ? -11.641 35.25 8.297 1 87.31 91 GLU A CA 1
ATOM 734 C C . GLU A 1 91 ? -12.406 34.094 7.668 1 87.31 91 GLU A C 1
ATOM 736 O O . GLU A 1 91 ? -12.125 33.688 6.535 1 87.31 91 GLU A O 1
ATOM 741 N N . LEU A 1 92 ? -13.367 33.625 8.391 1 93.19 92 LEU A N 1
ATOM 742 C CA . LEU A 1 92 ? -14.156 32.5 7.902 1 93.19 92 LEU A CA 1
ATOM 743 C C . LEU A 1 92 ? -15.031 32.906 6.73 1 93.19 92 LEU A C 1
ATOM 745 O O . LEU A 1 92 ? -15.203 32.156 5.77 1 93.19 92 LEU A O 1
ATOM 749 N N . ILE A 1 93 ? -15.594 34.094 6.828 1 94 93 ILE A N 1
ATOM 750 C CA . ILE A 1 93 ? -16.453 34.594 5.766 1 94 93 ILE A CA 1
ATOM 751 C C . ILE A 1 93 ? -15.641 34.75 4.477 1 94 93 ILE A C 1
ATOM 753 O O . ILE A 1 93 ? -16.141 34.438 3.387 1 94 93 ILE A O 1
ATOM 757 N N . PHE A 1 94 ? -14.445 35.219 4.594 1 92 94 PHE A N 1
ATOM 758 C CA . PHE A 1 94 ? -13.586 35.281 3.418 1 92 94 PHE A CA 1
ATOM 759 C C . PHE A 1 94 ? -13.445 33.906 2.77 1 92 94 PHE A C 1
ATOM 761 O O . PHE A 1 94 ? -13.602 33.781 1.556 1 92 94 PHE A O 1
ATOM 768 N N . GLN A 1 95 ? -13.07 32.844 3.57 1 95.31 95 GLN A N 1
ATOM 769 C CA . GLN A 1 95 ? -12.859 31.5 3.051 1 95.31 95 GLN A CA 1
ATOM 770 C C . GLN A 1 95 ? -14.141 30.953 2.424 1 95.31 95 GLN A C 1
ATOM 772 O O . GLN A 1 95 ? -14.094 30.328 1.362 1 95.31 95 GLN A O 1
ATOM 777 N N . LEU A 1 96 ? -15.281 31.203 3.049 1 97.25 96 LEU A N 1
ATOM 778 C CA . LEU A 1 96 ? -16.578 30.75 2.555 1 97.25 96 LEU A CA 1
ATOM 779 C C . LEU A 1 96 ? -16.891 31.391 1.206 1 97.25 96 LEU A C 1
ATOM 781 O O . LEU A 1 96 ? -17.297 30.703 0.267 1 97.25 96 LEU A O 1
ATOM 785 N N . ASN A 1 97 ? -16.656 32.656 1.129 1 96.19 97 ASN A N 1
ATOM 786 C CA . ASN A 1 97 ? -16.984 33.375 -0.097 1 96.19 97 ASN A CA 1
ATOM 787 C C . ASN A 1 97 ? -16 33.062 -1.217 1 96.19 97 ASN A C 1
ATOM 789 O O . ASN A 1 97 ? -16.406 32.875 -2.369 1 96.19 97 ASN A O 1
ATOM 793 N N . ASP A 1 98 ? -14.742 33 -0.848 1 95.75 98 ASP A N 1
ATOM 794 C CA . ASP A 1 98 ? -13.734 32.688 -1.854 1 95.75 98 ASP A CA 1
ATOM 795 C C . ASP A 1 98 ? -13.953 31.312 -2.445 1 95.75 98 ASP A C 1
ATOM 797 O O . ASP A 1 98 ? -13.844 31.125 -3.658 1 95.75 98 ASP A O 1
ATOM 801 N N . SER A 1 99 ? -14.258 30.297 -1.588 1 97.31 99 SER A N 1
ATOM 802 C CA . SER A 1 99 ? -14.469 28.922 -2.047 1 97.31 99 SER A CA 1
ATOM 803 C C . SER A 1 99 ? -15.797 28.781 -2.785 1 97.31 99 SER A C 1
ATOM 805 O O . SER A 1 99 ? -15.984 27.859 -3.566 1 97.31 99 SER A O 1
ATOM 807 N N . GLY A 1 100 ? -16.703 29.688 -2.533 1 97.19 100 GLY A N 1
ATOM 808 C CA . GLY A 1 100 ? -18.047 29.562 -3.074 1 97.19 100 GLY A CA 1
ATOM 809 C C . GLY A 1 100 ? -18.844 28.469 -2.398 1 97.19 100 GLY A C 1
ATOM 810 O O . GLY A 1 100 ? -19.625 27.766 -3.053 1 97.19 100 GLY A O 1
ATOM 811 N N . SER A 1 101 ? -18.625 28.266 -1.098 1 96.94 101 SER A N 1
ATOM 812 C CA . SER A 1 101 ? -19.344 27.234 -0.34 1 96.94 101 SER A CA 1
ATOM 813 C C . SER A 1 101 ? -20.844 27.484 -0.334 1 96.94 101 SER A C 1
ATOM 815 O O . SER A 1 101 ? -21.281 28.625 -0.228 1 96.94 101 SER A O 1
ATOM 817 N N . LYS A 1 102 ? -21.562 26.391 -0.406 1 95.19 102 LYS A N 1
ATOM 818 C CA . LYS A 1 102 ? -23.016 26.516 -0.48 1 95.19 102 LYS A CA 1
ATOM 819 C C . LYS A 1 102 ? -23.688 26.016 0.803 1 95.19 102 LYS A C 1
ATOM 821 O O . LYS A 1 102 ? -24.75 26.5 1.187 1 95.19 102 LYS A O 1
ATOM 826 N N . ILE A 1 103 ? -23.078 25.078 1.376 1 96.12 103 ILE A N 1
ATOM 827 C CA . ILE A 1 103 ? -23.609 24.469 2.594 1 96.12 103 ILE A CA 1
ATOM 828 C C . ILE A 1 103 ? -22.531 24.453 3.676 1 96.12 103 ILE A C 1
ATOM 830 O O . ILE A 1 103 ? -21.344 24.359 3.371 1 96.12 103 ILE A O 1
ATOM 834 N N . ILE A 1 104 ? -22.969 24.688 4.906 1 97.88 104 ILE A N 1
ATOM 835 C CA . ILE A 1 104 ? -22.062 24.531 6.035 1 97.88 104 ILE A CA 1
ATOM 836 C C . ILE A 1 104 ? -22.609 23.5 7.012 1 97.88 104 ILE A C 1
ATOM 838 O O . ILE A 1 104 ? -23.797 23.531 7.344 1 97.88 104 ILE A O 1
ATOM 842 N N . TYR A 1 105 ? -21.828 22.484 7.324 1 98.19 105 TYR A N 1
ATOM 843 C CA . TYR A 1 105 ? -22.094 21.594 8.445 1 98.19 105 TYR A CA 1
ATOM 844 C C . TYR A 1 105 ? -21.359 22.062 9.695 1 98.19 105 TYR A C 1
ATOM 846 O O . TYR A 1 105 ? -20.141 22.203 9.695 1 98.19 105 TYR A O 1
ATOM 854 N N . ALA A 1 106 ? -22.078 22.391 10.781 1 98 106 ALA A N 1
ATOM 855 C CA . ALA A 1 106 ? -21.5 22.875 12.023 1 98 106 ALA A CA 1
ATOM 856 C C . ALA A 1 106 ? -21.938 22.031 13.211 1 98 106 ALA A C 1
ATOM 858 O O . ALA A 1 106 ? -22.953 21.328 13.141 1 98 106 ALA A O 1
ATOM 859 N N . GLU A 1 107 ? -21.125 21.984 14.258 1 95.69 107 GLU A N 1
ATOM 860 C CA . GLU A 1 107 ? -21.594 21.406 15.516 1 95.69 107 GLU A CA 1
ATOM 861 C C . GLU A 1 107 ? -22.719 22.25 16.125 1 95.69 107 GLU A C 1
ATOM 863 O O . GLU A 1 107 ? -22.688 23.484 16.047 1 95.69 107 GLU A O 1
ATOM 868 N N . LYS A 1 108 ? -23.562 21.594 16.797 1 95.38 108 LYS A N 1
ATOM 869 C CA . LYS A 1 108 ? -24.688 22.297 17.391 1 95.38 108 LYS A CA 1
ATOM 870 C C . LYS A 1 108 ? -24.219 23.328 18.422 1 95.38 108 LYS A C 1
ATOM 872 O O . LYS A 1 108 ? -24.844 24.391 18.578 1 95.38 108 LYS A O 1
ATOM 877 N N . GLU A 1 109 ? -23.094 22.984 19.047 1 92.94 109 GLU A N 1
ATOM 878 C CA . GLU A 1 109 ? -22.547 23.922 20.016 1 92.94 109 GLU A CA 1
ATOM 879 C C . GLU A 1 109 ? -22.203 25.25 19.375 1 92.94 109 GLU A C 1
ATOM 881 O O . GLU A 1 109 ? -22.141 26.281 20.047 1 92.94 109 GLU A O 1
ATOM 886 N N . ASN A 1 110 ? -21.953 25.266 18.094 1 92.69 110 ASN A N 1
ATOM 887 C CA . ASN A 1 110 ? -21.594 26.484 17.359 1 92.69 110 ASN A CA 1
ATOM 888 C C . ASN A 1 110 ? -22.734 26.969 16.469 1 92.69 110 ASN A C 1
ATOM 890 O O . ASN A 1 110 ? -22.5 27.656 15.477 1 92.69 110 ASN A O 1
ATOM 894 N N . ALA A 1 111 ? -23.938 26.656 16.812 1 94.88 111 ALA A N 1
ATOM 895 C CA . ALA A 1 111 ? -25.094 26.922 15.961 1 94.88 111 ALA A CA 1
ATOM 896 C C . ALA A 1 111 ? -25.266 28.406 15.711 1 94.88 111 ALA A C 1
ATOM 898 O O . ALA A 1 111 ? -25.484 28.844 14.578 1 94.88 111 ALA A O 1
ATOM 899 N N . GLU A 1 112 ? -25.203 29.219 16.766 1 95.12 112 GLU A N 1
ATOM 900 C CA . GLU A 1 112 ? -25.406 30.656 16.625 1 95.12 112 GLU A CA 1
ATOM 901 C C . GLU A 1 112 ? -24.312 31.266 15.758 1 95.12 112 GLU A C 1
ATOM 903 O O . GLU A 1 112 ? -24.594 32.125 14.898 1 95.12 112 GLU A O 1
ATOM 908 N N . PHE A 1 113 ? -23.156 30.891 16.078 1 94.56 113 PHE A N 1
ATOM 909 C CA . PHE A 1 113 ? -22.031 31.391 15.305 1 94.56 113 PHE A CA 1
ATOM 910 C C . PHE A 1 113 ? -22.156 30.984 13.844 1 94.56 113 PHE A C 1
ATOM 912 O O . PHE A 1 113 ? -21.984 31.812 12.945 1 94.56 113 PHE A O 1
ATOM 919 N N . ALA A 1 114 ? -22.516 29.75 13.578 1 96.81 114 ALA A N 1
ATOM 920 C CA . ALA A 1 114 ? -22.688 29.25 12.219 1 96.81 114 ALA A CA 1
ATOM 921 C C . ALA A 1 114 ? -23.797 29.984 11.5 1 96.81 114 ALA A C 1
ATOM 923 O O . ALA A 1 114 ? -23.688 30.297 10.305 1 96.81 114 ALA A O 1
ATOM 924 N N . ALA A 1 115 ? -24.859 30.266 12.18 1 96.44 115 ALA A N 1
ATOM 925 C CA . ALA A 1 115 ? -25.969 31 11.602 1 96.44 115 ALA A CA 1
ATOM 926 C C . ALA A 1 115 ? -25.516 32.406 11.18 1 96.44 115 ALA A C 1
ATOM 928 O O . ALA A 1 115 ? -25.953 32.906 10.148 1 96.44 115 ALA A O 1
ATOM 929 N N . SER A 1 116 ? -24.719 33 11.992 1 95.69 116 SER A N 1
ATOM 930 C CA . SER A 1 116 ? -24.203 34.312 11.664 1 95.69 116 SER A CA 1
ATOM 931 C C . SER A 1 116 ? -23.344 34.281 10.406 1 95.69 116 SER A C 1
ATOM 933 O O . SER A 1 116 ? -23.328 35.25 9.633 1 95.69 116 SER A O 1
ATOM 935 N N . LEU A 1 117 ? -22.609 33.219 10.219 1 95.94 117 LEU A N 1
ATOM 936 C CA . LEU A 1 117 ? -21.797 33.031 9.016 1 95.94 117 LEU A CA 1
ATOM 937 C C . LEU A 1 117 ? -22.688 32.938 7.781 1 95.94 117 LEU A C 1
ATOM 939 O O . LEU A 1 117 ? -22.359 33.469 6.723 1 95.94 117 LEU A O 1
ATOM 943 N N . VAL A 1 118 ? -23.797 32.25 7.914 1 96.06 118 VAL A N 1
ATOM 944 C CA . VAL A 1 118 ? -24.75 32.094 6.809 1 96.06 118 VAL A CA 1
ATOM 945 C C . VAL A 1 118 ? -25.297 33.438 6.395 1 96.06 118 VAL A C 1
ATOM 947 O O . VAL A 1 118 ? -25.422 33.719 5.199 1 96.06 118 VAL A O 1
ATOM 950 N N . GLU A 1 119 ? -25.547 34.25 7.289 1 95 119 GLU A N 1
ATOM 951 C CA . GLU A 1 119 ? -26.109 35.562 7.027 1 95 119 GLU A CA 1
ATOM 952 C C . GLU A 1 119 ? -25.094 36.469 6.324 1 95 119 GLU A C 1
ATOM 954 O O . GLU A 1 119 ? -25.484 37.375 5.574 1 95 119 GLU A O 1
ATOM 959 N N . GLN A 1 120 ? -23.906 36.156 6.543 1 93.88 120 GLN A N 1
ATOM 960 C CA . GLN A 1 120 ? -22.859 37.094 6.098 1 93.88 120 GLN A CA 1
ATOM 961 C C . GLN A 1 120 ? -22.109 36.531 4.898 1 93.88 120 GLN A C 1
ATOM 963 O O . GLN A 1 120 ? -21.094 37.094 4.473 1 93.88 120 GLN A O 1
ATOM 968 N N . SER A 1 121 ? -22.484 35.406 4.398 1 94.75 121 SER A N 1
ATOM 969 C CA . SER A 1 121 ? -21.812 34.75 3.281 1 94.75 121 SER A CA 1
ATOM 970 C C . SER A 1 121 ? -22.812 34.281 2.219 1 94.75 121 SER A C 1
ATOM 972 O O . SER A 1 121 ? -23.984 34.688 2.25 1 94.75 121 SER A O 1
ATOM 974 N N . GLU A 1 122 ? -22.312 33.562 1.253 1 92 122 GLU A N 1
ATOM 975 C CA . GLU A 1 122 ? -23.156 33.094 0.157 1 92 122 GLU A CA 1
ATOM 976 C C . GLU A 1 122 ? -23.734 31.703 0.453 1 92 122 GLU A C 1
ATOM 978 O O . GLU A 1 122 ? -24.312 31.062 -0.428 1 92 122 GLU A O 1
ATOM 983 N N . LEU A 1 123 ? -23.562 31.266 1.639 1 95.12 123 LEU A N 1
ATOM 984 C CA . LEU A 1 123 ? -24.094 29.969 2.045 1 95.12 123 LEU A CA 1
ATOM 985 C C . LEU A 1 123 ? -25.609 29.938 1.871 1 95.12 123 LEU A C 1
ATOM 987 O O . LEU A 1 123 ? -26.297 30.938 2.117 1 95.12 123 LEU A O 1
ATOM 991 N N . GLU A 1 124 ? -26.078 28.766 1.484 1 93.44 124 GLU A N 1
ATOM 992 C CA . GLU A 1 124 ? -27.5 28.625 1.23 1 93.44 124 GLU A CA 1
ATOM 993 C C . GLU A 1 124 ? -28.172 27.781 2.318 1 93.44 124 GLU A C 1
ATOM 995 O O . GLU A 1 124 ? -29.391 27.828 2.475 1 93.44 124 GLU A O 1
ATOM 1000 N N . ASP A 1 125 ? -27.344 27.031 2.99 1 94.25 125 ASP A N 1
ATOM 1001 C CA . ASP A 1 125 ? -27.922 26.094 3.945 1 94.25 125 ASP A CA 1
ATOM 1002 C C . ASP A 1 125 ? -26.984 25.828 5.109 1 94.25 125 ASP A C 1
ATOM 1004 O O . ASP A 1 125 ? -25.766 25.906 4.957 1 94.25 125 ASP A O 1
ATOM 1008 N N . LEU A 1 126 ? -27.562 25.703 6.289 1 96.88 126 LEU A N 1
ATOM 1009 C CA . LEU A 1 126 ? -26.891 25.281 7.508 1 96.88 126 LEU A CA 1
ATOM 1010 C C . LEU A 1 126 ? -27.406 23.938 8 1 96.88 126 LEU A C 1
ATOM 1012 O O . LEU A 1 126 ? -28.625 23.766 8.156 1 96.88 126 LEU A O 1
ATOM 1016 N N . ALA A 1 127 ? -26.516 22.969 8.133 1 96.38 127 ALA A N 1
ATOM 1017 C CA . ALA A 1 127 ? -26.828 21.656 8.703 1 96.38 127 ALA A CA 1
ATOM 1018 C C . ALA A 1 127 ? -25.922 21.344 9.891 1 96.38 127 ALA A C 1
ATOM 1020 O O . ALA A 1 127 ? -24.891 21.984 10.078 1 96.38 127 ALA A O 1
ATOM 1021 N N . PHE A 1 128 ? -26.375 20.406 10.711 1 97 128 PHE A N 1
ATOM 1022 C CA . PHE A 1 128 ? -25.625 20.109 11.922 1 97 128 PHE A CA 1
ATOM 1023 C C . PHE A 1 128 ? -24.969 18.734 11.836 1 97 128 PHE A C 1
ATOM 1025 O O . PHE A 1 128 ? -25.562 17.781 11.344 1 97 128 PHE A O 1
ATOM 1032 N N . MET A 1 129 ? -23.719 18.656 12.328 1 96.56 129 MET A N 1
ATOM 1033 C CA . MET A 1 129 ? -22.938 17.438 12.328 1 96.56 129 MET A CA 1
ATOM 1034 C C . MET A 1 129 ? -23.672 16.312 13.039 1 96.56 129 MET A C 1
ATOM 1036 O O . MET A 1 129 ? -23.656 15.164 12.586 1 96.56 129 MET A O 1
ATOM 1040 N N . GLU A 1 130 ? -24.344 16.609 14.094 1 93.81 130 GLU A N 1
ATOM 1041 C CA . GLU A 1 130 ? -25.016 15.641 14.945 1 93.81 130 GLU A CA 1
ATOM 1042 C C . GLU A 1 130 ? -26.172 14.969 14.203 1 93.81 130 GLU A C 1
ATOM 1044 O O . GLU A 1 130 ? -26.609 13.875 14.578 1 93.81 130 GLU A O 1
ATOM 1049 N N . ASP A 1 131 ? -26.641 15.586 13.156 1 92.69 131 ASP A N 1
ATOM 1050 C CA . ASP A 1 131 ? -27.797 15.062 12.422 1 92.69 131 ASP A CA 1
ATOM 1051 C C . ASP A 1 131 ? -27.344 14.18 11.258 1 92.69 131 ASP A C 1
ATOM 1053 O O . ASP A 1 131 ? -28.188 13.531 10.617 1 92.69 131 ASP A O 1
ATOM 1057 N N . LEU A 1 132 ? -26.094 14.172 11.023 1 91.5 132 LEU A N 1
ATOM 1058 C CA . LEU A 1 132 ? -25.562 13.453 9.859 1 91.5 132 LEU A CA 1
ATOM 1059 C C . LEU A 1 132 ? -25.891 11.969 9.953 1 91.5 132 LEU A C 1
ATOM 1061 O O . LEU A 1 132 ? -26.234 11.344 8.945 1 91.5 132 LEU A O 1
ATOM 1065 N N . CYS A 1 133 ? -25.734 11.367 11.125 1 84.62 133 CYS A N 1
ATOM 1066 C CA . CYS A 1 133 ? -25.859 9.922 11.289 1 84.62 133 CYS A CA 1
ATOM 1067 C C . CYS A 1 133 ? -27.266 9.547 11.719 1 84.62 133 CYS A C 1
ATOM 1069 O O . CYS A 1 133 ? -27.547 8.383 11.992 1 84.62 133 CYS A O 1
ATOM 1071 N N . GLN A 1 134 ? -28.156 10.508 11.812 1 82.5 134 GLN A N 1
ATOM 1072 C CA . GLN A 1 134 ? -29.531 10.211 12.203 1 82.5 134 GLN A CA 1
ATOM 1073 C C . GLN A 1 134 ? -30.281 9.516 11.07 1 82.5 134 GLN A C 1
ATOM 1075 O O . GLN A 1 134 ? -30.172 9.922 9.914 1 82.5 134 GLN A O 1
ATOM 1080 N N . GLY A 1 135 ? -31 8.383 11.305 1 68.69 135 GLY A N 1
ATOM 1081 C CA . GLY A 1 135 ? -31.844 7.684 10.352 1 68.69 135 GLY A CA 1
ATOM 1082 C C . GLY A 1 135 ? -31.062 6.77 9.422 1 68.69 135 GLY A C 1
ATOM 1083 O O . GLY A 1 135 ? -31.5 6.5 8.305 1 68.69 135 GLY A O 1
ATOM 1084 N N . THR A 1 136 ? -29.875 6.406 9.648 1 66.75 136 THR A N 1
ATOM 1085 C CA . THR A 1 136 ? -28.922 5.664 8.82 1 66.75 136 THR A CA 1
ATOM 1086 C C . THR A 1 136 ? -29.312 4.195 8.727 1 66.75 136 THR A C 1
ATOM 1088 O O . THR A 1 136 ? -28.781 3.451 7.906 1 66.75 136 THR A O 1
ATOM 1091 N N . GLN A 1 137 ? -30.266 3.635 9.469 1 58.59 137 GLN A N 1
ATOM 1092 C CA . GLN A 1 137 ? -30.547 2.205 9.562 1 58.59 137 GLN A CA 1
ATOM 1093 C C . GLN A 1 137 ? -31.031 1.652 8.219 1 58.59 137 GLN A C 1
ATOM 1095 O O . GLN A 1 137 ? -30.875 0.459 7.949 1 58.59 137 GLN A O 1
ATOM 1100 N N . THR A 1 138 ? -31.531 2.479 7.383 1 61.16 138 THR A N 1
ATOM 1101 C CA . THR A 1 138 ? -32.156 1.859 6.219 1 61.16 138 THR A CA 1
ATOM 1102 C C . THR A 1 138 ? -31.562 2.42 4.93 1 61.16 138 THR A C 1
ATOM 1104 O O . THR A 1 138 ? -32.188 2.334 3.867 1 61.16 138 THR A O 1
ATOM 1107 N N . SER A 1 139 ? -30.297 2.711 4.895 1 66 139 SER A N 1
ATOM 1108 C CA . SER A 1 139 ? -29.938 3.455 3.691 1 66 139 SER A CA 1
ATOM 1109 C C . SER A 1 139 ? -29.375 2.529 2.619 1 66 139 SER A C 1
ATOM 1111 O O . SER A 1 139 ? -28.625 1.599 2.926 1 66 139 SER A O 1
ATOM 1113 N N . ALA A 1 140 ? -29.938 2.66 1.377 1 71.12 140 ALA A N 1
ATOM 1114 C CA . ALA A 1 140 ? -29.453 1.981 0.176 1 71.12 140 ALA A CA 1
ATOM 1115 C C . ALA A 1 140 ? -28.078 2.486 -0.223 1 71.12 140 ALA A C 1
ATOM 1117 O O . ALA A 1 140 ? -27.703 3.625 0.077 1 71.12 140 ALA A O 1
ATOM 1118 N N . PRO A 1 141 ? -27.266 1.61 -0.834 1 78.56 141 PRO A N 1
ATOM 1119 C CA . PRO A 1 141 ? -25.938 2.021 -1.304 1 78.56 141 PRO A CA 1
ATOM 1120 C C . PRO A 1 141 ? -26 3.213 -2.258 1 78.56 141 PRO A C 1
ATOM 1122 O O . PRO A 1 141 ? -26.922 3.307 -3.08 1 78.56 141 PRO A O 1
ATOM 1125 N N . PHE A 1 142 ? -25.125 4.168 -1.999 1 80.44 142 PHE A N 1
ATOM 1126 C CA . PHE A 1 142 ? -24.969 5.32 -2.875 1 80.44 142 PHE A CA 1
ATOM 1127 C C . PHE A 1 142 ? -23.812 5.102 -3.844 1 80.44 142 PHE A C 1
ATOM 1129 O O . PHE A 1 142 ? -22.688 4.805 -3.424 1 80.44 142 PHE A O 1
ATOM 1136 N N . GLU A 1 143 ? -24.094 4.996 -5.117 1 78.5 143 GLU A N 1
ATOM 1137 C CA . GLU A 1 143 ? -23.047 4.777 -6.109 1 78.5 143 GLU A CA 1
ATOM 1138 C C . GLU A 1 143 ? -22.953 5.945 -7.082 1 78.5 143 GLU A C 1
ATOM 1140 O O . GLU A 1 143 ? -23.969 6.465 -7.535 1 78.5 143 GLU A O 1
ATOM 1145 N N . CYS A 1 144 ? -21.719 6.457 -7.211 1 77.5 144 CYS A N 1
ATOM 1146 C CA . CYS A 1 144 ? -21.453 7.516 -8.18 1 77.5 144 CYS A CA 1
ATOM 1147 C C . CYS A 1 144 ? -20.094 7.324 -8.844 1 77.5 144 CYS A C 1
ATOM 1149 O O . CYS A 1 144 ? -19.156 6.84 -8.211 1 77.5 144 CYS A O 1
ATOM 1151 N N . THR A 1 145 ? -20.109 7.586 -10.125 1 83.5 145 THR A N 1
ATOM 1152 C CA . THR A 1 145 ? -18.812 7.609 -10.805 1 83.5 145 THR A CA 1
ATOM 1153 C C . THR A 1 145 ? -18 8.828 -10.375 1 83.5 145 THR A C 1
ATOM 1155 O O . THR A 1 145 ? -18.531 9.938 -10.289 1 83.5 145 THR A O 1
ATOM 1158 N N . ILE A 1 146 ? -16.828 8.578 -10.055 1 89.94 146 ILE A N 1
ATOM 1159 C CA . ILE A 1 146 ? -16.016 9.633 -9.477 1 89.94 146 ILE A CA 1
ATOM 1160 C C . ILE A 1 146 ? -14.82 9.93 -10.391 1 89.94 146 ILE A C 1
ATOM 1162 O O . ILE A 1 146 ? -14.219 9.008 -10.945 1 89.94 146 ILE A O 1
ATOM 1166 N N . ASP A 1 147 ? -14.586 11.219 -10.688 1 94 147 ASP A N 1
ATOM 1167 C CA . ASP A 1 147 ? -13.305 11.672 -11.219 1 94 147 ASP A CA 1
ATOM 1168 C C . ASP A 1 147 ? -12.297 11.922 -10.102 1 94 147 ASP A C 1
ATOM 1170 O O . ASP A 1 147 ? -12.359 12.953 -9.422 1 94 147 ASP A O 1
ATOM 1174 N N . GLU A 1 148 ? -11.359 11.031 -9.938 1 94.38 148 GLU A N 1
ATOM 1175 C CA . GLU A 1 148 ? -10.438 11.078 -8.805 1 94.38 148 GLU A CA 1
ATOM 1176 C C . GLU A 1 148 ? -9.516 12.289 -8.898 1 94.38 148 GLU A C 1
ATOM 1178 O O . GLU A 1 148 ? -8.828 12.625 -7.934 1 94.38 148 GLU A O 1
ATOM 1183 N N . GLU A 1 149 ? -9.484 12.969 -10.07 1 96.38 149 GLU A N 1
ATOM 1184 C CA . GLU A 1 149 ? -8.617 14.125 -10.25 1 96.38 149 GLU A CA 1
ATOM 1185 C C . GLU A 1 149 ? -9.383 15.43 -10.031 1 96.38 149 GLU A C 1
ATOM 1187 O O . GLU A 1 149 ? -8.789 16.516 -10.039 1 96.38 149 GLU A O 1
ATOM 1192 N N . ALA A 1 150 ? -10.703 15.367 -9.828 1 96.81 150 ALA A N 1
ATOM 1193 C CA . ALA A 1 150 ? -11.5 16.547 -9.5 1 96.81 150 ALA A CA 1
ATOM 1194 C C . ALA A 1 150 ? -11.18 17.047 -8.102 1 96.81 150 ALA A C 1
ATOM 1196 O O . ALA A 1 150 ? -10.648 16.312 -7.27 1 96.81 150 ALA A O 1
ATOM 1197 N N . PRO A 1 151 ? -11.43 18.391 -7.855 1 98.12 151 PRO A N 1
ATOM 1198 C CA . PRO A 1 151 ? -11.211 18.922 -6.504 1 98.12 151 PRO A CA 1
ATOM 1199 C C . PRO A 1 151 ? -11.969 18.125 -5.438 1 98.12 151 PRO A C 1
ATOM 1201 O O . PRO A 1 151 ? -13.117 17.734 -5.652 1 98.12 151 PRO A O 1
ATOM 1204 N N . TYR A 1 152 ? -11.352 17.875 -4.305 1 98.31 152 TYR A N 1
ATOM 1205 C CA . TYR A 1 152 ? -11.945 17.109 -3.213 1 98.31 152 TYR A CA 1
ATOM 1206 C C . TYR A 1 152 ? -11.898 17.891 -1.909 1 98.31 152 TYR A C 1
ATOM 1208 O O . TYR A 1 152 ? -12.883 17.953 -1.174 1 98.31 152 TYR A O 1
ATOM 1216 N N . ILE A 1 153 ? -10.781 18.453 -1.577 1 98.62 153 ILE A N 1
ATOM 1217 C CA . ILE A 1 153 ? -10.602 19.281 -0.39 1 98.62 153 ILE A CA 1
ATOM 1218 C C . ILE A 1 153 ? -9.93 20.594 -0.775 1 98.62 153 ILE A C 1
ATOM 1220 O O . ILE A 1 153 ? -8.977 20.609 -1.562 1 98.62 153 ILE A O 1
ATOM 1224 N N . ILE A 1 154 ? -10.477 21.688 -0.332 1 98.56 154 ILE A N 1
ATOM 1225 C CA . ILE A 1 154 ? -9.789 22.969 -0.364 1 98.56 154 ILE A CA 1
ATOM 1226 C C . ILE A 1 154 ? -9.422 23.391 1.057 1 98.56 154 ILE A C 1
ATOM 1228 O O . ILE A 1 154 ? -10.297 23.719 1.862 1 98.56 154 ILE A O 1
ATOM 1232 N N . CYS A 1 155 ? -8.141 23.359 1.376 1 97 155 CYS A N 1
ATOM 1233 C CA . CYS A 1 155 ? -7.617 23.75 2.68 1 97 155 CYS A CA 1
ATOM 1234 C C . CYS A 1 155 ? -6.922 25.109 2.6 1 97 155 CYS A C 1
ATOM 1236 O O . CYS A 1 155 ? -5.93 25.25 1.884 1 97 155 CYS A O 1
ATOM 1238 N N . TYR A 1 156 ? -7.449 26.062 3.314 1 92.81 156 TYR A N 1
ATOM 1239 C CA . TYR A 1 156 ? -6.859 27.391 3.287 1 92.81 156 TYR A CA 1
ATOM 1240 C C . TYR A 1 156 ? -5.621 27.469 4.168 1 92.81 156 TYR A C 1
ATOM 1242 O O . TYR A 1 156 ? -5.617 26.953 5.293 1 92.81 156 TYR A O 1
ATOM 1250 N N . THR A 1 157 ? -4.539 27.938 3.611 1 85.69 157 THR A N 1
ATOM 1251 C CA . THR A 1 157 ? -3.26 28.078 4.305 1 85.69 157 THR A CA 1
ATOM 1252 C C . THR A 1 157 ? -2.92 29.547 4.527 1 85.69 157 THR A C 1
ATOM 1254 O O . THR A 1 157 ? -3.326 30.406 3.748 1 85.69 157 THR A O 1
ATOM 1257 N N . SER A 1 158 ? -2.348 29.875 5.719 1 69.25 158 SER A N 1
ATOM 1258 C CA . SER A 1 158 ? -2.029 31.25 6.066 1 69.25 158 SER A CA 1
ATOM 1259 C C . SER A 1 158 ? -0.785 31.734 5.332 1 69.25 158 SER A C 1
ATOM 1261 O O . SER A 1 158 ? 0.194 31 5.203 1 69.25 158 SER A O 1
ATOM 1263 N N . GLY A 1 159 ? -0.978 32.344 4.074 1 54.38 159 GLY A N 1
ATOM 1264 C CA . GLY A 1 159 ? 0.19 32.844 3.375 1 54.38 159 GLY A CA 1
ATOM 1265 C C . GLY A 1 159 ? 0.778 34.094 4.023 1 54.38 159 GLY A C 1
ATOM 1266 O O . GLY A 1 159 ? 0.134 34.719 4.863 1 54.38 159 GLY A O 1
ATOM 1267 N N . THR A 1 160 ? 2.131 34.156 3.949 1 44.47 160 THR A N 1
ATOM 1268 C CA . THR A 1 160 ? 2.863 35.312 4.473 1 44.47 160 THR A CA 1
ATOM 1269 C C . THR A 1 160 ? 2.291 36.594 3.918 1 44.47 160 THR A C 1
ATOM 1271 O O . THR A 1 160 ? 2.455 37.656 4.523 1 44.47 160 THR A O 1
ATOM 1274 N N . THR A 1 161 ? 1.901 36.5 2.586 1 47.16 161 THR A N 1
ATOM 1275 C CA . THR A 1 161 ? 1.634 37.75 1.888 1 47.16 161 THR A CA 1
ATOM 1276 C C . THR A 1 161 ? 0.224 38.25 2.193 1 47.16 161 THR A C 1
ATOM 1278 O O . THR A 1 161 ? -0.327 39.062 1.449 1 47.16 161 THR A O 1
ATOM 1281 N N . GLY A 1 162 ? -0.466 37.75 3.281 1 60.75 162 GLY A N 1
ATOM 1282 C CA . GLY A 1 162 ? -1.647 38.406 3.816 1 60.75 162 GLY A CA 1
ATOM 1283 C C . GLY A 1 162 ? -2.893 37.562 3.756 1 60.75 162 GLY A C 1
ATOM 1284 O O . GLY A 1 162 ? -3.482 37.219 4.789 1 60.75 162 GLY A O 1
ATOM 1285 N N . LYS A 1 163 ? -3.59 37.281 2.48 1 73.25 163 LYS A N 1
ATOM 1286 C CA . LYS A 1 163 ? -4.844 36.531 2.496 1 73.25 163 LYS A CA 1
ATOM 1287 C C . LYS A 1 163 ? -4.594 35.031 2.336 1 73.25 163 LYS A C 1
ATOM 1289 O O . LYS A 1 163 ? -3.734 34.625 1.554 1 73.25 163 LYS A O 1
ATOM 1294 N N . PRO A 1 164 ? -5.293 34.25 3.049 1 86.69 164 PRO A N 1
ATOM 1295 C CA . PRO A 1 164 ? -5.152 32.812 2.955 1 86.69 164 PRO A CA 1
ATOM 1296 C C . PRO A 1 164 ? -5.43 32.281 1.55 1 86.69 164 PRO A C 1
ATOM 1298 O O . PRO A 1 164 ? -6.215 32.875 0.807 1 86.69 164 PRO A O 1
ATOM 1301 N N . LYS A 1 165 ? -4.652 31.297 1.053 1 92.62 165 LYS A N 1
ATOM 1302 C CA . LYS A 1 165 ? -4.855 30.609 -0.222 1 92.62 165 LYS A CA 1
ATOM 1303 C C . LYS A 1 165 ? -5.426 29.219 -0.011 1 92.62 165 LYS A C 1
ATOM 1305 O O . LYS A 1 165 ? -4.984 28.484 0.883 1 92.62 165 LYS A O 1
ATOM 1310 N N . GLY A 1 166 ? -6.441 28.891 -0.785 1 97 166 GLY A N 1
ATOM 1311 C CA . GLY A 1 166 ? -7.031 27.562 -0.71 1 97 166 GLY A CA 1
ATOM 1312 C C . GLY A 1 166 ? -6.301 26.547 -1.561 1 97 166 GLY A C 1
ATOM 1313 O O . GLY A 1 166 ? -6.457 26.516 -2.783 1 97 166 GLY A O 1
ATOM 1314 N N . ALA A 1 167 ? -5.52 25.656 -0.964 1 98.25 167 ALA A N 1
ATOM 1315 C CA . ALA A 1 167 ? -4.875 24.562 -1.692 1 98.25 167 ALA A CA 1
ATOM 1316 C C . ALA A 1 167 ? -5.891 23.5 -2.084 1 98.25 167 ALA A C 1
ATOM 1318 O O . ALA A 1 167 ? -6.602 22.969 -1.228 1 98.25 167 ALA A O 1
ATOM 1319 N N . VAL A 1 168 ? -5.988 23.203 -3.357 1 98.81 168 VAL A N 1
ATOM 1320 C CA . VAL A 1 168 ? -6.938 22.219 -3.865 1 98.81 168 VAL A CA 1
ATOM 1321 C C . VAL A 1 168 ? -6.281 20.844 -3.918 1 98.81 168 VAL A C 1
ATOM 1323 O O . VAL A 1 168 ? -5.301 20.641 -4.641 1 98.81 168 VAL A O 1
ATOM 1326 N N . LEU A 1 169 ? -6.797 19.938 -3.166 1 98.75 169 LEU A N 1
ATOM 1327 C CA . LEU A 1 169 ? -6.359 18.547 -3.164 1 98.75 169 LEU A CA 1
ATOM 1328 C C . LEU A 1 169 ? -7.414 17.641 -3.795 1 98.75 169 LEU A C 1
ATOM 1330 O O . LEU A 1 169 ? -8.617 17.891 -3.65 1 98.75 169 LEU A O 1
ATOM 1334 N N . THR A 1 170 ? -6.984 16.656 -4.504 1 98.69 170 THR A N 1
ATOM 1335 C CA . THR A 1 170 ? -7.871 15.688 -5.148 1 98.69 170 THR A CA 1
ATOM 1336 C C . THR A 1 170 ? -7.918 14.383 -4.363 1 98.69 170 THR A C 1
ATOM 1338 O O . THR A 1 170 ? -7.129 14.18 -3.438 1 98.69 170 THR A O 1
ATOM 1341 N N . GLN A 1 171 ? -8.93 13.508 -4.715 1 98.19 171 GLN A N 1
ATOM 1342 C CA . GLN A 1 171 ? -8.977 12.188 -4.09 1 98.19 171 GLN A CA 1
ATOM 1343 C C . GLN A 1 171 ? -7.742 11.367 -4.453 1 98.19 171 GLN A C 1
ATOM 1345 O O . GLN A 1 171 ? -7.246 10.586 -3.637 1 98.19 171 GLN A O 1
ATOM 1350 N N . SER A 1 172 ? -7.195 11.562 -5.648 1 98 172 SER A N 1
ATOM 1351 C CA . SER A 1 172 ? -5.965 10.898 -6.059 1 98 172 SER A CA 1
ATOM 1352 C C . SER A 1 172 ? -4.789 11.32 -5.18 1 98 172 SER A C 1
ATOM 1354 O O . SER A 1 172 ? -3.975 10.484 -4.785 1 98 172 SER A O 1
ATOM 1356 N N . ASN A 1 173 ? -4.707 12.594 -4.902 1 98.5 173 ASN A N 1
ATOM 1357 C CA . ASN A 1 173 ? -3.666 13.055 -3.99 1 98.5 173 ASN A CA 1
ATOM 1358 C C . ASN A 1 173 ? -3.723 12.32 -2.654 1 98.5 173 ASN A C 1
ATOM 1360 O O . ASN A 1 173 ? -2.695 11.875 -2.145 1 98.5 173 ASN A O 1
ATOM 1364 N N . MET A 1 174 ? -4.941 12.227 -2.146 1 98.5 174 MET A N 1
ATOM 1365 C CA . MET A 1 174 ? -5.141 11.617 -0.835 1 98.5 174 MET A CA 1
ATOM 1366 C C . MET A 1 174 ? -4.801 10.133 -0.87 1 98.5 174 MET A C 1
ATOM 1368 O O . MET A 1 174 ? -4.273 9.586 0.103 1 98.5 174 MET A O 1
ATOM 1372 N N . PHE A 1 175 ? -5.086 9.469 -2.012 1 98.38 175 PHE A N 1
ATOM 1373 C CA . PHE A 1 175 ? -4.738 8.062 -2.186 1 98.38 175 PHE A CA 1
ATOM 1374 C C . PHE A 1 175 ? -3.227 7.867 -2.129 1 98.38 175 PHE A C 1
ATOM 1376 O O . PHE A 1 175 ? -2.73 7.027 -1.375 1 98.38 175 PHE A O 1
ATOM 1383 N N . TRP A 1 176 ? -2.516 8.633 -2.844 1 98.44 176 TRP A N 1
ATOM 1384 C CA . TRP A 1 176 ? -1.066 8.477 -2.906 1 98.44 176 TRP A CA 1
ATOM 1385 C C . TRP A 1 176 ? -0.417 8.844 -1.577 1 98.44 176 TRP A C 1
ATOM 1387 O O . TRP A 1 176 ? 0.583 8.242 -1.179 1 98.44 176 TRP A O 1
ATOM 1397 N N . ASN A 1 177 ? -0.989 9.82 -0.909 1 98.69 177 ASN A N 1
ATOM 1398 C CA . ASN A 1 177 ? -0.519 10.109 0.441 1 98.69 177 ASN A CA 1
ATOM 1399 C C . ASN A 1 177 ? -0.691 8.906 1.367 1 98.69 177 ASN A C 1
ATOM 1401 O O . ASN A 1 177 ? 0.194 8.609 2.168 1 98.69 177 ASN A O 1
ATOM 1405 N N . ALA A 1 178 ? -1.848 8.25 1.268 1 98.69 178 ALA A N 1
ATOM 1406 C CA . ALA A 1 178 ? -2.109 7.082 2.105 1 98.69 178 ALA A CA 1
ATOM 1407 C C . ALA A 1 178 ? -1.126 5.953 1.8 1 98.69 178 ALA A C 1
ATOM 1409 O O . ALA A 1 178 ? -0.599 5.316 2.715 1 98.69 178 ALA A O 1
ATOM 1410 N N . VAL A 1 179 ? -0.854 5.73 0.522 1 98.44 179 VAL A N 1
ATOM 1411 C CA . VAL A 1 179 ? 0.093 4.703 0.102 1 98.44 179 VAL A CA 1
ATOM 1412 C C . VAL A 1 179 ? 1.479 5.02 0.66 1 98.44 179 VAL A C 1
ATOM 1414 O O . VAL A 1 179 ? 2.137 4.148 1.235 1 98.44 179 VAL A O 1
ATOM 1417 N N . ASN A 1 180 ? 1.905 6.254 0.542 1 98.62 180 ASN A N 1
ATOM 1418 C CA . ASN A 1 180 ? 3.209 6.68 1.039 1 98.62 180 ASN A CA 1
ATOM 1419 C C . ASN A 1 180 ? 3.324 6.488 2.549 1 98.62 180 ASN A C 1
ATOM 1421 O O . ASN A 1 180 ? 4.34 5.996 3.039 1 98.62 180 ASN A O 1
ATOM 1425 N N . ASN A 1 181 ? 2.275 6.906 3.277 1 98.62 181 ASN A N 1
ATOM 1426 C CA . ASN A 1 181 ? 2.299 6.77 4.73 1 98.62 181 ASN A CA 1
ATOM 1427 C C . ASN A 1 181 ? 2.371 5.305 5.152 1 98.62 181 ASN A C 1
ATOM 1429 O O . ASN A 1 181 ? 3.121 4.953 6.066 1 98.62 181 ASN A O 1
ATOM 1433 N N . LYS A 1 182 ? 1.548 4.488 4.496 1 98.62 182 LYS A N 1
A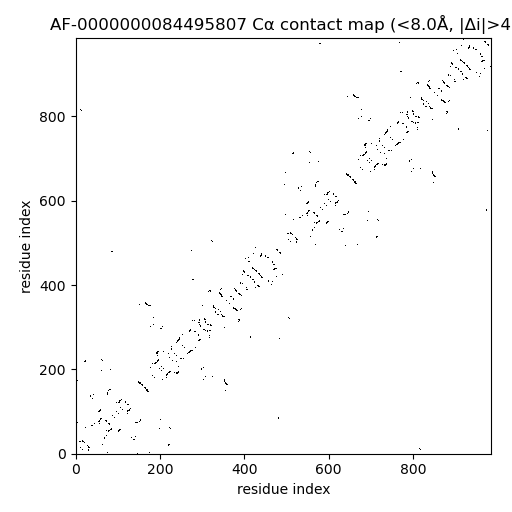TOM 1434 C CA . LYS A 1 182 ? 1.556 3.064 4.82 1 98.62 182 LYS A CA 1
ATOM 1435 C C . LYS A 1 182 ? 2.947 2.467 4.633 1 98.62 182 LYS A C 1
ATOM 1437 O O . LYS A 1 182 ? 3.422 1.705 5.477 1 98.62 182 LYS A O 1
ATOM 1442 N N . LEU A 1 183 ? 3.631 2.799 3.547 1 98.62 183 LEU A N 1
ATOM 1443 C CA . LEU A 1 183 ? 4.953 2.268 3.238 1 98.62 183 LEU A CA 1
ATOM 1444 C C . LEU A 1 183 ? 6 2.828 4.195 1 98.62 183 LEU A C 1
ATOM 1446 O O . LEU A 1 183 ? 6.906 2.107 4.625 1 98.62 183 LEU A O 1
ATOM 1450 N N . ALA A 1 184 ? 5.855 4.039 4.598 1 98.06 184 ALA A N 1
ATOM 1451 C CA . ALA A 1 184 ? 6.914 4.746 5.316 1 98.06 184 ALA A CA 1
ATOM 1452 C C . ALA A 1 184 ? 7.027 4.246 6.75 1 98.06 184 ALA A C 1
ATOM 1454 O O . ALA A 1 184 ? 8.133 4.137 7.289 1 98.06 184 ALA A O 1
ATOM 1455 N N . ILE A 1 185 ? 5.863 3.959 7.352 1 97.88 185 ILE A N 1
ATOM 1456 C CA . ILE A 1 185 ? 5.973 3.574 8.758 1 97.88 185 ILE A CA 1
ATOM 1457 C C . ILE A 1 185 ? 5.316 2.209 8.969 1 97.88 185 ILE A C 1
ATOM 1459 O O . ILE A 1 185 ? 4.973 1.848 10.094 1 97.88 185 ILE A O 1
ATOM 1463 N N . ASP A 1 186 ? 5.016 1.489 7.875 1 98.31 186 ASP A N 1
ATOM 1464 C CA . ASP A 1 186 ? 4.539 0.11 7.922 1 98.31 186 ASP A CA 1
ATOM 1465 C C . ASP A 1 186 ? 3.195 0.016 8.641 1 98.31 186 ASP A C 1
ATOM 1467 O O . ASP A 1 186 ? 3.023 -0.805 9.539 1 98.31 186 ASP A O 1
ATOM 1471 N N . LEU A 1 187 ? 2.232 0.875 8.203 1 98.62 187 LEU A N 1
ATOM 1472 C CA . LEU A 1 187 ? 0.88 0.771 8.742 1 98.62 187 LEU A CA 1
ATOM 1473 C C . LEU A 1 187 ? 0.225 -0.537 8.305 1 98.62 187 LEU A C 1
ATOM 1475 O O . LEU A 1 187 ? 0.387 -0.97 7.164 1 98.62 187 LEU A O 1
ATOM 1479 N N . THR A 1 188 ? -0.458 -1.184 9.211 1 98.38 188 THR A N 1
ATOM 1480 C CA . THR A 1 188 ? -1.184 -2.418 8.93 1 98.38 188 THR A CA 1
ATOM 1481 C C . THR A 1 188 ? -2.621 -2.326 9.43 1 98.38 188 THR A C 1
ATOM 1483 O O . THR A 1 188 ? -3.01 -1.324 10.031 1 98.38 188 THR A O 1
ATOM 1486 N N . SER A 1 189 ? -3.393 -3.344 9.156 1 98.5 189 SER A N 1
ATOM 1487 C CA . SER A 1 189 ? -4.777 -3.416 9.602 1 98.5 189 SER A CA 1
ATOM 1488 C C . SER A 1 189 ? -4.863 -3.594 11.117 1 98.5 189 SER A C 1
ATOM 1490 O O . SER A 1 189 ? -5.934 -3.43 11.703 1 98.5 189 SER A O 1
ATOM 1492 N N . GLU A 1 190 ? -3.723 -3.811 11.758 1 98.06 190 GLU A N 1
ATOM 1493 C CA . GLU A 1 190 ? -3.703 -4.016 13.203 1 98.06 190 GLU A CA 1
ATOM 1494 C C . GLU A 1 190 ? -3.43 -2.711 13.938 1 98.06 190 GLU A C 1
ATOM 1496 O O . GLU A 1 190 ? -3.545 -2.65 15.164 1 98.06 190 GLU A O 1
ATOM 1501 N N . ASP A 1 191 ? -3.137 -1.711 13.188 1 98.88 191 ASP A N 1
ATOM 1502 C CA . ASP A 1 191 ? -2.783 -0.442 13.82 1 98.88 191 ASP A CA 1
ATOM 1503 C C . ASP A 1 191 ? -4.031 0.308 14.281 1 98.88 191 ASP A C 1
ATOM 1505 O O . ASP A 1 191 ? -5.066 0.268 13.609 1 98.88 191 ASP A O 1
ATOM 1509 N N . ARG A 1 192 ? -3.932 0.923 15.414 1 98.88 192 ARG A N 1
ATOM 1510 C CA . ARG A 1 192 ? -4.875 1.895 15.961 1 98.88 192 ARG A CA 1
ATOM 1511 C C . ARG A 1 192 ? -4.219 3.262 16.125 1 98.88 192 ARG A C 1
ATOM 1513 O O . ARG A 1 192 ? -3.363 3.447 16.984 1 98.88 192 ARG A O 1
ATOM 1520 N N . CYS A 1 193 ? -4.637 4.227 15.32 1 98.94 193 CYS A N 1
ATOM 1521 C CA . CYS A 1 193 ? -4.055 5.566 15.336 1 98.94 193 CYS A CA 1
ATOM 1522 C C . CYS A 1 193 ? -4.973 6.547 16.062 1 98.94 193 CYS A C 1
ATOM 1524 O O . CYS A 1 193 ? -6.148 6.672 15.719 1 98.94 193 CYS A O 1
ATOM 1526 N N . ILE A 1 194 ? -4.477 7.223 17.016 1 98.88 194 ILE A N 1
ATOM 1527 C CA . ILE A 1 194 ? -5.289 8.219 17.703 1 98.88 194 ILE A CA 1
ATOM 1528 C C . ILE A 1 194 ? -5.203 9.555 16.969 1 98.88 194 ILE A C 1
ATOM 1530 O O . ILE A 1 194 ? -4.117 9.984 16.578 1 98.88 194 ILE A O 1
ATOM 1534 N N . VAL A 1 195 ? -6.312 10.18 16.719 1 98.5 195 VAL A N 1
ATOM 1535 C CA . VAL A 1 195 ? -6.41 11.422 15.953 1 98.5 195 VAL A CA 1
ATOM 1536 C C . VAL A 1 195 ? -6.414 12.609 16.906 1 98.5 195 VAL A C 1
ATOM 1538 O O . VAL A 1 195 ? -7.477 13.055 17.344 1 98.5 195 VAL A O 1
ATOM 1541 N N . LEU A 1 196 ? -5.234 13.148 17.109 1 97.31 196 LEU A N 1
ATOM 1542 C CA . LEU A 1 196 ? -5.098 14.273 18.031 1 97.31 196 LEU A CA 1
ATOM 1543 C C . LEU A 1 196 ? -5.062 15.594 17.266 1 97.31 196 LEU A C 1
ATOM 1545 O O . LEU A 1 196 ? -5.465 16.641 17.797 1 97.31 196 LEU A O 1
ATOM 1549 N N . LEU A 1 197 ? -4.586 15.586 16.016 1 94.81 197 LEU A N 1
ATOM 1550 C CA . LEU A 1 197 ? -4.535 16.797 15.203 1 94.81 197 LEU A CA 1
ATOM 1551 C C . LEU A 1 197 ? -5.93 17.172 14.711 1 94.81 197 LEU A C 1
ATOM 1553 O O . LEU A 1 197 ? -6.762 16.297 14.445 1 94.81 197 LEU A O 1
ATOM 1557 N N . PRO A 1 198 ? -6.164 18.453 14.602 1 94.19 198 PRO A N 1
ATOM 1558 C CA . PRO A 1 198 ? -7.488 18.875 14.141 1 94.19 198 PRO A CA 1
ATOM 1559 C C . PRO A 1 198 ? -7.809 18.375 12.734 1 94.19 198 PRO A C 1
ATOM 1561 O O . PRO A 1 198 ? -6.977 18.469 11.836 1 94.19 198 PRO A O 1
ATOM 1564 N N . LEU A 1 199 ? -9.008 17.922 12.555 1 97.38 199 LEU A N 1
ATOM 1565 C CA . LEU A 1 199 ? -9.461 17.422 11.258 1 97.38 199 LEU A CA 1
ATOM 1566 C C . LEU A 1 199 ? -9.75 18.578 10.305 1 97.38 199 LEU A C 1
ATOM 1568 O O . LEU A 1 199 ? -9.914 18.359 9.102 1 97.38 199 LEU A O 1
ATOM 1572 N N . PHE A 1 200 ? -9.789 19.797 10.773 1 94.81 200 PHE A N 1
ATOM 1573 C CA . PHE A 1 200 ? -9.961 20.938 9.867 1 94.81 200 PHE A CA 1
ATOM 1574 C C . PHE A 1 200 ? -8.633 21.328 9.242 1 94.81 200 PHE A C 1
ATOM 1576 O O . PHE A 1 200 ? -8.57 22.297 8.484 1 94.81 200 PHE A O 1
ATOM 1583 N N . HIS A 1 201 ? -7.582 20.609 9.609 1 93.5 201 HIS A N 1
ATOM 1584 C CA . HIS A 1 201 ? -6.273 20.719 8.969 1 93.5 201 HIS A CA 1
ATOM 1585 C C . HIS A 1 201 ? -5.902 19.438 8.25 1 93.5 201 HIS A C 1
ATOM 1587 O O . HIS A 1 201 ? -6.215 18.344 8.719 1 93.5 201 HIS A O 1
ATOM 1593 N N . ILE A 1 202 ? -5.121 19.594 7.156 1 96.75 202 ILE A N 1
ATOM 1594 C CA . ILE A 1 202 ? -4.793 18.469 6.305 1 96.75 202 ILE A CA 1
ATOM 1595 C C . ILE A 1 202 ? -3.975 17.438 7.098 1 96.75 202 ILE A C 1
ATOM 1597 O O . ILE A 1 202 ? -4.039 16.25 6.832 1 96.75 202 ILE A O 1
ATOM 1601 N N . GLY A 1 203 ? -3.186 17.891 8.07 1 95.69 203 GLY A N 1
ATOM 1602 C CA . GLY A 1 203 ? -2.438 16.984 8.93 1 95.69 203 GLY A CA 1
ATOM 1603 C C . GLY A 1 203 ? -3.322 16.016 9.688 1 95.69 203 GLY A C 1
ATOM 1604 O O . GLY A 1 203 ? -2.988 14.836 9.82 1 95.69 203 GLY A O 1
ATOM 1605 N N . GLY A 1 204 ? -4.414 16.531 10.234 1 96.44 204 GLY A N 1
ATOM 1606 C CA . GLY A 1 204 ? -5.34 15.672 10.945 1 96.44 204 GLY A CA 1
ATOM 1607 C C . GLY A 1 204 ? -6 14.633 10.055 1 96.44 204 GLY A C 1
ATOM 1608 O O . GLY A 1 204 ? -6.32 13.531 10.508 1 96.44 204 GLY A O 1
ATOM 1609 N N . ILE A 1 205 ? -6.195 14.945 8.812 1 98.12 205 ILE A N 1
ATOM 1610 C CA . ILE A 1 205 ? -6.879 14.078 7.852 1 98.12 205 ILE A CA 1
ATOM 1611 C C . ILE A 1 205 ? -5.891 13.078 7.266 1 98.12 205 ILE A C 1
ATOM 1613 O O . ILE A 1 205 ? -6.109 11.867 7.34 1 98.12 205 ILE A O 1
ATOM 1617 N N . GLY A 1 206 ? -4.777 13.641 6.816 1 98 206 GLY A N 1
ATOM 1618 C CA . GLY A 1 206 ? -3.85 12.844 6.031 1 98 206 GLY A CA 1
ATOM 1619 C C . GLY A 1 206 ? -2.816 12.125 6.875 1 98 206 GLY A C 1
ATOM 1620 O O . GLY A 1 206 ? -2.146 11.203 6.398 1 98 206 GLY A O 1
ATOM 1621 N N . LEU A 1 207 ? -2.604 12.586 8.266 1 96.88 207 LEU A N 1
ATOM 1622 C CA . LEU A 1 207 ? -1.714 11.922 9.219 1 96.88 207 LEU A CA 1
ATOM 1623 C C . LEU A 1 207 ? -2.484 11.453 10.445 1 96.88 207 LEU A C 1
ATOM 1625 O O . LEU A 1 207 ? -2.695 12.227 11.383 1 96.88 207 LEU A O 1
ATOM 1629 N N . PHE A 1 208 ? -2.795 10.414 10.703 1 96.69 208 PHE A N 1
ATOM 1630 C CA . PHE A 1 208 ? -2.787 9.219 9.867 1 96.69 208 PHE A CA 1
ATOM 1631 C C . PHE A 1 208 ? -4.184 8.617 9.758 1 96.69 208 PHE A C 1
ATOM 1633 O O . PHE A 1 208 ? -4.336 7.41 9.578 1 96.69 208 PHE A O 1
ATOM 1640 N N . ALA A 1 209 ? -5.234 9.539 9.922 1 98.69 209 ALA A N 1
ATOM 1641 C CA . ALA A 1 209 ? -6.613 9.06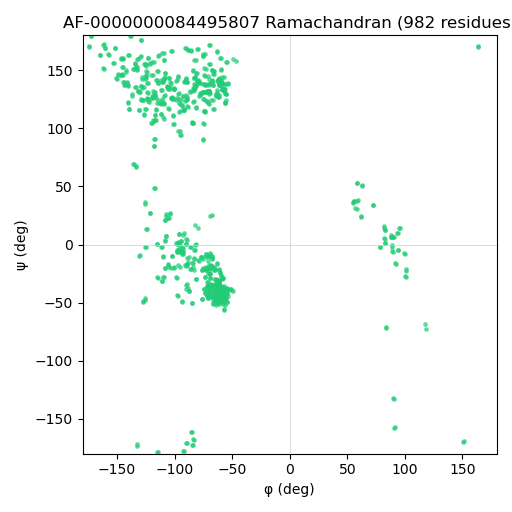2 9.914 1 98.69 209 ALA A CA 1
ATOM 1642 C C . ALA A 1 209 ? -6.934 8.312 8.625 1 98.69 209 ALA A C 1
ATOM 1644 O O . ALA A 1 209 ? -7.254 7.125 8.648 1 98.69 209 ALA A O 1
ATOM 1645 N N . PHE A 1 210 ? -6.727 8.953 7.465 1 98.88 210 PHE A N 1
ATOM 1646 C CA . PHE A 1 210 ? -7.066 8.336 6.188 1 98.88 210 PHE A CA 1
ATOM 1647 C C . PHE A 1 210 ? -6.156 7.148 5.902 1 98.88 210 PHE A C 1
ATOM 1649 O O . PHE A 1 210 ? -6.633 6.062 5.559 1 98.88 210 PHE A O 1
ATOM 1656 N N . PRO A 1 211 ? -4.828 7.254 6.105 1 98.88 211 PRO A N 1
ATOM 1657 C CA . PRO A 1 211 ? -3.965 6.102 5.844 1 98.88 211 PRO A CA 1
ATOM 1658 C C . PRO A 1 211 ? -4.324 4.891 6.699 1 98.88 211 PRO A C 1
ATOM 1660 O O . PRO A 1 211 ? -4.203 3.75 6.242 1 98.88 211 PRO A O 1
ATOM 1663 N N . SER A 1 212 ? -4.738 5.098 7.984 1 98.88 212 SER A N 1
ATOM 1664 C CA . SER A 1 212 ? -5.156 3.992 8.844 1 98.88 212 SER A CA 1
ATOM 1665 C C . SER A 1 212 ? -6.387 3.291 8.281 1 98.88 212 SER A C 1
ATOM 1667 O O . SER A 1 212 ? -6.438 2.059 8.227 1 98.88 212 SER A O 1
ATOM 1669 N N . LEU A 1 213 ? -7.336 4.07 7.859 1 98.94 213 LEU A N 1
ATOM 1670 C CA . LEU A 1 213 ? -8.555 3.5 7.301 1 98.94 213 LEU A CA 1
ATOM 1671 C C . LEU A 1 213 ? -8.273 2.828 5.957 1 98.94 213 LEU A C 1
ATOM 1673 O O . LEU A 1 213 ? -8.859 1.789 5.645 1 98.94 213 LEU A O 1
ATOM 1677 N N . PHE A 1 214 ? -7.383 3.416 5.145 1 98.81 214 PHE A N 1
ATOM 1678 C CA . PHE A 1 214 ? -6.941 2.791 3.906 1 98.81 214 PHE A CA 1
ATOM 1679 C C . PHE A 1 214 ? -6.363 1.406 4.172 1 98.81 214 PHE A C 1
ATOM 1681 O O . PHE A 1 214 ? -6.605 0.469 3.412 1 98.81 214 PHE A O 1
ATOM 1688 N N . SER A 1 215 ? -5.637 1.259 5.285 1 98.88 215 SER A N 1
ATOM 1689 C CA . SER A 1 215 ? -4.934 0.029 5.633 1 98.88 215 SER A CA 1
ATOM 1690 C C . SER A 1 215 ? -5.871 -0.971 6.305 1 98.88 215 SER A C 1
ATOM 1692 O O . SER A 1 215 ? -5.469 -2.094 6.613 1 98.88 215 SER A O 1
ATOM 1694 N N . GLY A 1 216 ? -7.117 -0.585 6.566 1 98.75 216 GLY A N 1
ATOM 1695 C CA . GLY A 1 216 ? -8.055 -1.455 7.254 1 98.75 216 GLY A CA 1
ATOM 1696 C C . GLY A 1 216 ? -7.906 -1.422 8.766 1 98.75 216 GLY A C 1
ATOM 1697 O O . GLY A 1 216 ? -8.43 -2.293 9.461 1 98.75 216 GLY A O 1
ATOM 1698 N N . GLY A 1 217 ? -7.152 -0.444 9.242 1 98.81 217 GLY A N 1
ATOM 1699 C CA . GLY A 1 217 ? -6.953 -0.3 10.672 1 98.81 217 GLY A CA 1
ATOM 1700 C C . GLY A 1 217 ? -8.055 0.492 11.352 1 98.81 217 GLY A C 1
ATOM 1701 O O . GLY A 1 217 ? -9.172 0.564 10.852 1 98.81 217 GLY A O 1
ATOM 1702 N N . THR A 1 218 ? -7.75 1 12.578 1 98.94 218 THR A N 1
ATOM 1703 C CA . THR A 1 218 ? -8.711 1.702 13.414 1 98.94 218 THR A CA 1
ATOM 1704 C C . THR A 1 218 ? -8.203 3.096 13.773 1 98.94 218 THR A C 1
ATOM 1706 O O . THR A 1 218 ? -7.012 3.283 14.023 1 98.94 218 THR A O 1
ATOM 1709 N N . ILE A 1 219 ? -9.078 4.051 13.742 1 98.94 219 ILE A N 1
ATOM 1710 C CA . ILE A 1 219 ? -8.703 5.355 14.281 1 98.94 219 ILE A CA 1
ATOM 1711 C C . ILE A 1 219 ? -9.461 5.613 15.586 1 98.94 219 ILE A C 1
ATOM 1713 O O . ILE A 1 219 ? -10.609 5.199 15.734 1 98.94 219 ILE A O 1
ATOM 1717 N N . VAL A 1 220 ? -8.82 6.223 16.531 1 98.94 220 VAL A N 1
ATOM 1718 C CA . VAL A 1 220 ? -9.367 6.617 17.828 1 98.94 220 VAL A CA 1
ATOM 1719 C C . VAL A 1 220 ? -9.508 8.133 17.891 1 98.94 220 VAL A C 1
ATOM 1721 O O . VAL A 1 220 ? -8.523 8.859 17.734 1 98.94 220 VAL A O 1
ATOM 1724 N N . ILE A 1 221 ? -10.727 8.641 18.109 1 98.69 221 ILE A N 1
ATOM 1725 C CA . ILE A 1 221 ? -11 10.07 18.078 1 98.69 221 ILE A CA 1
ATOM 1726 C C . ILE A 1 221 ? -11.445 10.547 19.469 1 98.69 221 ILE A C 1
ATOM 1728 O O . ILE A 1 221 ? -12.617 10.398 19.828 1 98.69 221 ILE A O 1
ATOM 1732 N N . PRO A 1 222 ? -10.602 11.25 20.141 1 97.5 222 PRO A N 1
ATOM 1733 C CA . PRO A 1 222 ? -10.953 11.719 21.484 1 97.5 222 PRO A CA 1
ATOM 1734 C C . PRO A 1 222 ? -11.781 13 21.469 1 97.5 222 PRO A C 1
ATOM 1736 O O . PRO A 1 222 ? -12.352 13.383 22.484 1 97.5 222 PRO A O 1
ATOM 1739 N N . GLY A 1 223 ? -11.906 13.688 20.344 1 94.81 223 GLY A N 1
ATOM 1740 C CA . GLY A 1 223 ? -12.5 15.016 20.297 1 94.81 223 GLY A CA 1
ATOM 1741 C C . GLY A 1 223 ? -11.492 16.125 20.5 1 94.81 223 GLY A C 1
ATOM 1742 O O . GLY A 1 223 ? -10.453 16.156 19.844 1 94.81 223 GLY A O 1
ATOM 1743 N N . LYS A 1 224 ? -11.844 17.031 21.375 1 89.75 224 LYS A N 1
ATOM 1744 C CA . LYS A 1 224 ? -10.898 18.094 21.719 1 89.75 224 LYS A CA 1
ATOM 1745 C C . LYS A 1 224 ? -9.688 17.547 22.453 1 89.75 224 LYS A C 1
ATOM 1747 O O . LYS A 1 224 ? -9.836 16.688 23.328 1 89.75 224 LYS A O 1
ATOM 1752 N N . PHE A 1 225 ? -8.562 18.047 22.156 1 92.62 225 PHE A N 1
ATOM 1753 C CA . PHE A 1 225 ? -7.336 17.531 22.75 1 92.62 225 PHE A CA 1
ATOM 1754 C C . PHE A 1 225 ? -7.285 17.812 24.234 1 92.62 225 PHE A C 1
ATOM 1756 O O . PHE A 1 225 ? -7.473 18.969 24.656 1 92.62 225 PHE A O 1
ATOM 1763 N N . ASP A 1 226 ? -7.129 16.844 24.922 1 94.12 226 ASP A N 1
ATOM 1764 C CA . ASP A 1 226 ? -6.836 16.797 26.359 1 94.12 226 ASP A CA 1
ATOM 1765 C C . ASP A 1 226 ? -5.812 15.711 26.672 1 94.12 226 ASP A C 1
ATOM 1767 O O . ASP A 1 226 ? -6.062 14.531 26.438 1 94.12 226 ASP A O 1
ATOM 1771 N N . PRO A 1 227 ? -4.656 16.156 27.172 1 96.38 227 PRO A N 1
ATOM 1772 C CA . PRO A 1 227 ? -3.576 15.172 27.328 1 96.38 227 PRO A CA 1
ATOM 1773 C C . PRO A 1 227 ? -3.963 14.008 28.234 1 96.38 227 PRO A C 1
ATOM 1775 O O . PRO A 1 227 ? -3.592 12.859 27.953 1 96.38 227 PRO A O 1
ATOM 1778 N N . GLU A 1 228 ? -4.668 14.297 29.359 1 97.25 228 GLU A N 1
ATOM 1779 C CA . GLU A 1 228 ? -5.066 13.219 30.25 1 97.25 228 GLU A CA 1
ATOM 1780 C C . GLU A 1 228 ? -6.035 12.258 29.578 1 97.25 228 GLU A C 1
ATOM 1782 O O . GLU A 1 228 ? -5.875 11.039 29.672 1 97.25 228 GLU A O 1
ATOM 1787 N N . LYS A 1 229 ? -6.977 12.773 28.906 1 96.81 229 LYS A N 1
ATOM 1788 C CA . LYS A 1 229 ? -7.934 11.953 28.172 1 96.81 229 LYS A CA 1
ATOM 1789 C C . LYS A 1 229 ? -7.246 11.141 27.078 1 96.81 229 LYS A C 1
ATOM 1791 O O . LYS A 1 229 ? -7.555 9.961 26.875 1 96.81 229 LYS A O 1
ATOM 1796 N N . ALA A 1 230 ? -6.367 11.781 26.375 1 98.12 230 ALA A N 1
ATOM 1797 C CA . ALA A 1 230 ? -5.637 11.109 25.312 1 98.12 230 ALA A CA 1
ATOM 1798 C C . ALA A 1 230 ? -4.875 9.898 25.844 1 98.12 230 ALA A C 1
ATOM 1800 O O . ALA A 1 230 ? -4.953 8.805 25.281 1 98.12 230 ALA A O 1
ATOM 1801 N N . LEU A 1 231 ? -4.195 10.102 26.953 1 98.62 231 LEU A N 1
ATOM 1802 C CA . LEU A 1 231 ? -3.396 9.031 27.547 1 98.62 231 LEU A CA 1
ATOM 1803 C C . LEU A 1 231 ? -4.289 7.891 28.016 1 98.62 231 LEU A C 1
ATOM 1805 O O . LEU A 1 231 ? -3.943 6.715 27.859 1 98.62 231 LEU A O 1
ATOM 1809 N N . LEU A 1 232 ? -5.398 8.258 28.594 1 97.88 232 LEU A N 1
ATOM 1810 C CA . LEU A 1 232 ? -6.355 7.242 29.016 1 97.88 232 LEU A CA 1
ATOM 1811 C C . LEU A 1 232 ? -6.84 6.418 27.828 1 97.88 232 LEU A C 1
ATOM 1813 O O . LEU A 1 232 ? -6.945 5.191 27.922 1 97.88 232 LEU A O 1
ATOM 1817 N N . MET A 1 233 ? -7.129 7.027 26.797 1 98.31 233 MET A N 1
ATOM 1818 C CA . MET A 1 233 ? -7.652 6.336 25.625 1 98.31 233 MET A CA 1
ATOM 1819 C C . MET A 1 233 ? -6.559 5.52 24.938 1 98.31 233 MET A C 1
ATOM 1821 O O . MET A 1 233 ? -6.828 4.449 24.391 1 98.31 233 MET A O 1
ATOM 1825 N N . ILE A 1 234 ? -5.309 6 24.922 1 98.69 234 ILE A N 1
ATOM 1826 C CA . ILE A 1 234 ? -4.184 5.246 24.391 1 98.69 234 ILE A CA 1
ATOM 1827 C C . ILE A 1 234 ? -4.066 3.906 25.109 1 98.69 234 ILE A C 1
ATOM 1829 O O . ILE A 1 234 ? -3.928 2.859 24.469 1 98.69 234 ILE A O 1
ATOM 1833 N N . GLU A 1 235 ? -4.145 4.016 26.422 1 98.56 235 GLU A N 1
ATOM 1834 C CA . GLU A 1 235 ? -4.051 2.801 27.234 1 98.56 235 GLU A CA 1
ATOM 1835 C C . GLU A 1 235 ? -5.262 1.897 27 1 98.56 235 GLU A C 1
ATOM 1837 O O . GLU A 1 235 ? -5.113 0.712 26.703 1 98.56 235 GLU A O 1
ATOM 1842 N N . LYS A 1 236 ? -6.441 2.469 27.109 1 98.25 236 LYS A N 1
ATOM 1843 C CA . LYS A 1 236 ? -7.691 1.715 27.078 1 98.25 236 LYS A CA 1
ATOM 1844 C C . LYS A 1 236 ? -7.871 0.999 25.75 1 98.25 236 LYS A C 1
ATOM 1846 O O . LYS A 1 236 ? -8.328 -0.146 25.703 1 98.25 236 LYS A O 1
ATOM 1851 N N . TYR A 1 237 ? -7.523 1.66 24.688 1 98.56 237 TYR A N 1
ATOM 1852 C CA . TYR A 1 237 ? -7.836 1.115 23.375 1 98.56 237 TYR A CA 1
ATOM 1853 C C . TYR A 1 237 ? -6.578 0.602 22.672 1 98.56 237 TYR A C 1
ATOM 1855 O O . TYR A 1 237 ? -6.598 0.306 21.484 1 98.56 237 TYR A O 1
ATOM 1863 N N . LYS A 1 238 ? -5.477 0.581 23.359 1 98.62 238 LYS A N 1
ATOM 1864 C CA . LYS A 1 238 ? -4.23 -0.01 22.875 1 98.62 238 LYS A CA 1
ATOM 1865 C C . LYS A 1 238 ? -3.775 0.645 21.578 1 98.62 238 LYS A C 1
ATOM 1867 O O . LYS A 1 238 ? -3.488 -0.045 20.594 1 98.62 238 LYS A O 1
ATOM 1872 N N . VAL A 1 239 ? -3.688 1.933 21.625 1 98.88 239 VAL A N 1
ATOM 1873 C CA . VAL A 1 239 ? -3.248 2.725 20.484 1 98.88 239 VAL A CA 1
ATOM 1874 C C . VAL A 1 239 ? -1.812 2.355 20.109 1 98.88 239 VAL A C 1
ATOM 1876 O O . VAL A 1 239 ? -0.986 2.105 21 1 98.88 239 VAL A O 1
ATOM 1879 N N . THR A 1 240 ? -1.503 2.312 18.797 1 98.88 240 THR A N 1
ATOM 1880 C CA . THR A 1 240 ? -0.179 1.9 18.344 1 98.88 240 THR A CA 1
ATOM 1881 C C . THR A 1 240 ? 0.586 3.084 17.766 1 98.88 240 THR A C 1
ATOM 1883 O O . THR A 1 240 ? 1.818 3.078 17.734 1 98.88 240 THR A O 1
ATOM 1886 N N . VAL A 1 241 ? -0.074 4.094 17.219 1 98.88 241 VAL A N 1
ATOM 1887 C CA . VAL A 1 241 ? 0.569 5.258 16.609 1 98.88 241 VAL A CA 1
ATOM 1888 C C . VAL A 1 241 ? -0.035 6.539 17.172 1 98.88 241 VAL A C 1
ATOM 1890 O O . VAL A 1 241 ? -1.253 6.727 17.141 1 98.88 241 VAL A O 1
ATOM 1893 N N . VAL A 1 242 ? 0.794 7.391 17.703 1 98.81 242 VAL A N 1
ATOM 1894 C CA . VAL A 1 242 ? 0.409 8.688 18.25 1 98.81 242 VAL A CA 1
ATOM 1895 C C . VAL A 1 242 ? 1.1 9.805 17.469 1 98.81 242 VAL A C 1
ATOM 1897 O O . VAL A 1 242 ? 2.299 10.039 17.641 1 98.81 242 VAL A O 1
ATOM 1900 N N . MET A 1 243 ? 0.326 10.469 16.672 1 97.19 243 MET A N 1
ATOM 1901 C CA . MET A 1 243 ? 0.818 11.578 15.852 1 97.19 243 MET A CA 1
ATOM 1902 C C . MET A 1 243 ? 0.471 12.922 16.484 1 97.19 243 MET A C 1
ATOM 1904 O O . MET A 1 243 ? -0.637 13.102 17 1 97.19 243 MET A O 1
ATOM 1908 N N . GLY A 1 244 ? 1.426 13.852 16.547 1 94.88 244 GLY A N 1
ATOM 1909 C CA . GLY A 1 244 ? 1.181 15.172 17.094 1 94.88 244 GLY A CA 1
ATOM 1910 C C . GLY A 1 244 ? 2.213 16.203 16.672 1 94.88 244 GLY A C 1
ATOM 1911 O O . GLY A 1 244 ? 3.152 15.875 15.938 1 94.88 244 GLY A O 1
ATOM 1912 N N . VAL A 1 245 ? 1.941 17.438 17.031 1 91.56 245 VAL A N 1
ATOM 1913 C CA . VAL A 1 245 ? 2.92 18.516 16.938 1 91.56 245 VAL A CA 1
ATOM 1914 C C . VAL A 1 245 ? 3.686 18.625 18.25 1 91.56 245 VAL A C 1
ATOM 1916 O O . VAL A 1 245 ? 3.309 18.016 19.25 1 91.56 245 VAL A O 1
ATOM 1919 N N . PRO A 1 246 ? 4.746 19.391 18.297 1 89.81 246 PRO A N 1
ATOM 1920 C CA . PRO A 1 246 ? 5.57 19.453 19.5 1 89.81 246 PRO A CA 1
ATOM 1921 C C . PRO A 1 246 ? 4.766 19.844 20.75 1 89.81 246 PRO A C 1
ATOM 1923 O O . PRO A 1 246 ? 4.957 19.25 21.812 1 89.81 246 PRO A O 1
ATOM 1926 N N . THR A 1 247 ? 3.814 20.734 20.578 1 85.25 247 THR A N 1
ATOM 1927 C CA . THR A 1 247 ? 3.025 21.172 21.719 1 85.25 247 THR A CA 1
ATOM 1928 C C . THR A 1 247 ? 2.186 20.031 22.281 1 85.25 247 THR A C 1
ATOM 1930 O O . THR A 1 247 ? 2.004 19.922 23.5 1 85.25 247 THR A O 1
ATOM 1933 N N . ILE A 1 248 ? 1.695 19.156 21.438 1 92.62 248 ILE A N 1
ATOM 1934 C CA . ILE A 1 248 ? 0.911 18 21.859 1 92.62 248 ILE A CA 1
ATOM 1935 C C . ILE A 1 248 ? 1.815 16.984 22.547 1 92.62 248 ILE A C 1
ATOM 1937 O O . ILE A 1 248 ? 1.485 16.5 23.641 1 92.62 248 ILE A O 1
ATOM 1941 N N . HIS A 1 249 ? 2.953 16.719 22 1 96.44 249 HIS A N 1
ATOM 1942 C CA . HIS A 1 249 ? 3.877 15.758 22.578 1 96.44 249 HIS A CA 1
ATOM 1943 C C . HIS A 1 249 ? 4.395 16.25 23.922 1 96.44 249 HIS A C 1
ATOM 1945 O O . HIS A 1 249 ? 4.578 15.445 24.844 1 96.44 249 HIS A O 1
ATOM 1951 N N . HIS A 1 250 ? 4.645 17.594 23.984 1 91.69 250 HIS A N 1
ATOM 1952 C CA . HIS A 1 250 ? 5.066 18.156 25.25 1 91.69 250 HIS A CA 1
ATOM 1953 C C . HIS A 1 250 ? 3.986 18 26.312 1 91.69 250 HIS A C 1
ATOM 1955 O O . HIS A 1 250 ? 4.277 17.609 27.453 1 91.69 250 HIS A O 1
ATOM 1961 N N . ALA A 1 251 ? 2.756 18.281 25.922 1 92.62 251 ALA A N 1
ATOM 1962 C CA . ALA A 1 251 ? 1.628 18.172 26.844 1 92.62 251 ALA A CA 1
ATOM 1963 C C . ALA A 1 251 ? 1.447 16.734 27.328 1 92.62 251 ALA A C 1
ATOM 1965 O O . ALA A 1 251 ? 1.164 16.5 28.5 1 92.62 251 ALA A O 1
ATOM 1966 N N . LEU A 1 252 ? 1.614 15.75 26.453 1 97.44 252 LEU A N 1
ATOM 1967 C CA . LEU A 1 252 ? 1.506 14.344 26.828 1 97.44 252 LEU A CA 1
ATOM 1968 C C . LEU A 1 252 ? 2.613 13.953 27.812 1 97.44 252 LEU A C 1
ATOM 1970 O O . LEU A 1 252 ? 2.342 13.375 28.859 1 97.44 252 LEU A O 1
ATOM 1974 N N . LEU A 1 253 ? 3.797 14.328 27.469 1 96.31 253 LEU A N 1
ATOM 1975 C CA . LEU A 1 253 ? 4.973 13.93 28.234 1 96.31 253 LEU A CA 1
ATOM 1976 C C . LEU A 1 253 ? 4.922 14.5 29.656 1 96.31 253 LEU A C 1
ATOM 1978 O O . LEU A 1 253 ? 5.379 13.867 30.594 1 96.31 253 LEU A O 1
ATOM 1982 N N . THR A 1 254 ? 4.359 15.719 29.766 1 92.94 254 THR A N 1
ATOM 1983 C CA . THR A 1 254 ? 4.398 16.406 31.047 1 92.94 254 THR A CA 1
ATOM 1984 C C . THR A 1 254 ? 3.146 16.109 31.859 1 92.94 254 THR A C 1
ATOM 1986 O O . THR A 1 254 ? 3.037 16.531 33 1 92.94 254 THR A O 1
ATOM 1989 N N . SER A 1 255 ? 2.23 15.414 31.266 1 95.5 255 SER A N 1
ATOM 1990 C CA . SER A 1 255 ? 1.04 15 32 1 95.5 255 SER A CA 1
ATOM 1991 C C . SER A 1 255 ? 1.381 13.969 33.062 1 95.5 255 SER A C 1
ATOM 1993 O O . SER A 1 255 ? 2.158 13.039 32.812 1 95.5 255 SER A O 1
ATOM 1995 N N . PRO A 1 256 ? 0.758 14.117 34.25 1 94.56 256 PRO A N 1
ATOM 1996 C CA . PRO A 1 256 ? 0.96 13.094 35.281 1 94.56 256 PRO A CA 1
ATOM 1997 C C . PRO A 1 256 ? 0.539 11.703 34.812 1 94.56 256 PRO A C 1
ATOM 1999 O O . PRO A 1 256 ? 1.138 10.703 35.219 1 94.56 256 PRO A O 1
ATOM 2002 N N . ALA A 1 257 ? -0.354 11.609 33.969 1 96.06 257 ALA A N 1
ATOM 2003 C CA . ALA A 1 257 ? -0.894 10.336 33.5 1 96.06 257 ALA A CA 1
ATOM 2004 C C . ALA A 1 257 ? 0.123 9.602 32.625 1 96.06 257 ALA A C 1
ATOM 2006 O O . ALA A 1 257 ? 0.032 8.391 32.438 1 96.06 257 ALA A O 1
ATOM 2007 N N . PHE A 1 258 ? 1.09 10.297 32.094 1 96.75 258 PHE A N 1
ATOM 2008 C CA . PHE A 1 258 ? 2.072 9.695 31.203 1 96.75 258 PHE A CA 1
ATOM 2009 C C . PHE A 1 258 ? 2.857 8.602 31.922 1 96.75 258 PHE A C 1
ATOM 2011 O O . PHE A 1 258 ? 3.189 7.578 31.328 1 96.75 258 PHE A O 1
ATOM 2018 N N . ASN A 1 259 ? 3.096 8.797 33.219 1 94.12 259 ASN A N 1
ATOM 2019 C CA . ASN A 1 259 ? 3.939 7.895 33.969 1 94.12 259 ASN A CA 1
ATOM 2020 C C . ASN A 1 259 ? 3.16 6.676 34.469 1 94.12 259 ASN A C 1
ATOM 2022 O O . ASN A 1 259 ? 3.75 5.641 34.781 1 94.12 259 ASN A O 1
ATOM 2026 N N . SER A 1 260 ? 1.896 6.809 34.5 1 95.69 260 SER A N 1
ATOM 2027 C CA . SER A 1 260 ? 1.098 5.711 35.062 1 95.69 260 SER A CA 1
ATOM 2028 C C . SER A 1 260 ? 0.409 4.93 33.938 1 95.69 260 SER A C 1
ATOM 2030 O O . SER A 1 260 ? 0.027 3.775 34.125 1 95.69 260 SER A O 1
ATOM 2032 N N . ALA A 1 261 ? 0.268 5.5 32.781 1 96.94 261 ALA A N 1
ATOM 2033 C CA . ALA A 1 261 ? -0.435 4.859 31.688 1 96.94 261 ALA A CA 1
ATOM 2034 C C . ALA A 1 261 ? 0.4 3.73 31.078 1 96.94 261 ALA A C 1
ATOM 2036 O O . ALA A 1 261 ? 1.623 3.848 30.969 1 96.94 261 ALA A O 1
ATOM 2037 N N . ASP A 1 262 ? -0.258 2.635 30.797 1 98.38 262 ASP A N 1
ATOM 2038 C CA . ASP A 1 262 ? 0.399 1.584 30.031 1 98.38 262 ASP A CA 1
ATOM 2039 C C . ASP A 1 262 ? 0.496 1.966 28.547 1 98.38 262 ASP A C 1
ATOM 2041 O O . ASP A 1 262 ? -0.471 1.82 27.797 1 98.38 262 ASP A O 1
ATOM 2045 N N . LEU A 1 263 ? 1.648 2.344 28.109 1 98.56 263 LEU A N 1
ATOM 2046 C CA . LEU A 1 263 ? 1.864 2.801 26.75 1 98.56 263 LEU A CA 1
ATOM 2047 C C . LEU A 1 263 ? 2.646 1.766 25.938 1 98.56 263 LEU A C 1
ATOM 2049 O O . LEU A 1 263 ? 3.266 2.098 24.922 1 98.56 263 LEU A O 1
ATOM 2053 N N . SER A 1 264 ? 2.646 0.494 26.375 1 98.06 264 SER A N 1
ATOM 2054 C CA . SER A 1 264 ? 3.5 -0.542 25.812 1 98.06 264 SER A CA 1
ATOM 2055 C C . SER A 1 264 ? 3.082 -0.878 24.375 1 98.06 264 SER A C 1
ATOM 2057 O O . SER A 1 264 ? 3.869 -1.435 23.609 1 98.06 264 SER A O 1
ATOM 2059 N N . THR A 1 265 ? 1.847 -0.535 24 1 98.5 265 THR A N 1
ATOM 2060 C CA . THR A 1 265 ? 1.361 -0.862 22.672 1 98.5 265 THR A CA 1
ATOM 2061 C C . THR A 1 265 ? 1.793 0.201 21.656 1 98.5 265 THR A C 1
ATOM 2063 O O . THR A 1 265 ? 1.705 -0.012 20.453 1 98.5 265 THR A O 1
ATOM 2066 N N . VAL A 1 266 ? 2.227 1.354 22.125 1 98.81 266 VAL A N 1
ATOM 2067 C CA . VAL A 1 266 ? 2.602 2.441 21.219 1 98.81 266 VAL A CA 1
ATOM 2068 C C . VAL A 1 266 ? 3.936 2.121 20.562 1 98.81 266 VAL A C 1
ATOM 2070 O O . VAL A 1 266 ? 4.973 2.068 21.219 1 98.81 266 VAL A O 1
ATOM 2073 N N . ARG A 1 267 ? 3.879 1.951 19.266 1 98.31 267 ARG A N 1
ATOM 2074 C CA . ARG A 1 267 ? 5.125 1.654 18.578 1 98.31 267 ARG A CA 1
ATOM 2075 C C . ARG A 1 267 ? 5.734 2.92 17.984 1 98.31 267 ARG A C 1
ATOM 2077 O O . ARG A 1 267 ? 6.902 2.926 17.578 1 98.31 267 ARG A O 1
ATOM 2084 N N . TRP A 1 268 ? 4.859 4.023 17.844 1 98.38 268 TRP A N 1
ATOM 2085 C CA . TRP A 1 268 ? 5.352 5.297 17.328 1 98.38 268 TRP A CA 1
ATOM 2086 C C . TRP A 1 268 ? 4.723 6.469 18.078 1 98.38 268 TRP A C 1
ATOM 2088 O O . TRP A 1 268 ? 3.496 6.574 18.156 1 98.38 268 TRP A O 1
ATOM 2098 N N . PHE A 1 269 ? 5.543 7.301 18.672 1 98.75 269 PHE A N 1
ATOM 2099 C CA . PHE A 1 269 ? 5.227 8.719 18.719 1 98.75 269 PHE A CA 1
ATOM 2100 C C . PHE A 1 269 ? 5.812 9.445 17.5 1 98.75 269 PHE A C 1
ATOM 2102 O O . PHE A 1 269 ? 7.016 9.367 17.25 1 98.75 269 PHE A O 1
ATOM 2109 N N . TYR A 1 270 ? 5.02 10.109 16.781 1 98.25 270 TYR A N 1
ATOM 2110 C CA . TYR A 1 270 ? 5.492 10.719 15.539 1 98.25 270 TYR A CA 1
ATOM 2111 C C . TYR A 1 270 ? 5.137 12.195 15.484 1 98.25 270 TYR A C 1
ATOM 2113 O O . TYR A 1 270 ? 4.016 12.586 15.828 1 98.25 270 TYR A O 1
ATOM 2121 N N . ASN A 1 271 ? 6.055 13 15.094 1 96.5 271 ASN A N 1
ATOM 2122 C CA . ASN A 1 271 ? 5.918 14.453 15.125 1 96.5 271 ASN A CA 1
ATOM 2123 C C . ASN A 1 271 ? 5.945 15.055 13.727 1 96.5 271 ASN A C 1
ATOM 2125 O O . ASN A 1 271 ? 6.633 14.539 12.844 1 96.5 271 ASN A O 1
ATOM 2129 N N . GLY A 1 272 ? 5.141 16.031 13.516 1 91.75 272 GLY A N 1
ATOM 2130 C CA . GLY A 1 272 ? 5.148 16.828 12.297 1 91.75 272 GLY A CA 1
ATOM 2131 C C . GLY A 1 272 ? 4.453 18.172 12.461 1 91.75 272 GLY A C 1
ATOM 2132 O O . GLY A 1 272 ? 3.854 18.438 13.5 1 91.75 272 GLY A O 1
ATOM 2133 N N . GLY A 1 273 ? 4.613 19.047 11.477 1 85.75 273 GLY A N 1
ATOM 2134 C CA . GLY A 1 273 ? 3.869 20.297 11.438 1 85.75 273 GLY A CA 1
ATOM 2135 C C . GLY A 1 273 ? 4.68 21.484 11.906 1 85.75 273 GLY A C 1
ATOM 2136 O O . GLY A 1 273 ? 4.355 22.625 11.578 1 85.75 273 GLY A O 1
ATOM 2137 N N . ALA A 1 274 ? 5.605 21.219 12.742 1 81.62 274 ALA A N 1
ATOM 2138 C CA . ALA A 1 274 ? 6.492 22.266 13.25 1 81.62 274 ALA A CA 1
ATOM 2139 C C . ALA A 1 274 ? 7.844 21.688 13.656 1 81.62 274 ALA A C 1
ATOM 2141 O O . ALA A 1 274 ? 7.953 20.484 13.93 1 81.62 274 ALA A O 1
ATOM 2142 N N . PRO A 1 275 ? 8.844 22.562 13.648 1 82.62 275 PRO A N 1
ATOM 2143 C CA . PRO A 1 275 ? 10.133 22.094 14.172 1 82.62 275 PRO A CA 1
ATOM 2144 C C . PRO A 1 275 ? 10.031 21.594 15.609 1 82.62 275 PRO A C 1
ATOM 2146 O O . PRO A 1 275 ? 9.359 22.203 16.438 1 82.62 275 PRO A O 1
ATOM 2149 N N . CYS A 1 276 ? 10.602 20.5 15.859 1 88.5 276 CYS A N 1
ATOM 2150 C CA . CYS A 1 276 ? 10.57 19.891 17.188 1 88.5 276 CYS A CA 1
ATOM 2151 C C . CYS A 1 276 ? 11.883 20.125 17.922 1 88.5 276 CYS A C 1
ATOM 2153 O O . CYS A 1 276 ? 12.961 19.844 17.406 1 88.5 276 CYS A O 1
ATOM 2155 N N . PRO A 1 277 ? 11.805 20.672 19.156 1 85.25 277 PRO A N 1
ATOM 2156 C CA . PRO A 1 277 ? 13.031 20.812 19.938 1 85.25 277 PRO A CA 1
ATOM 2157 C C . PRO A 1 277 ? 13.719 19.484 20.219 1 85.25 277 PRO A C 1
ATOM 2159 O O . PRO A 1 277 ? 13.047 18.484 20.484 1 85.25 277 PRO A O 1
ATOM 2162 N N . ARG A 1 278 ? 15.023 19.469 20.156 1 89.38 278 ARG A N 1
ATOM 2163 C CA . ARG A 1 278 ? 15.812 18.266 20.375 1 89.38 278 ARG A CA 1
ATOM 2164 C C . ARG A 1 278 ? 15.547 17.688 21.766 1 89.38 278 ARG A C 1
ATOM 2166 O O . ARG A 1 278 ? 15.508 16.469 21.922 1 89.38 278 ARG A O 1
ATOM 2173 N N . GLU A 1 279 ? 15.352 18.547 22.719 1 88.5 279 GLU A N 1
ATOM 2174 C CA . GLU A 1 279 ? 15.117 18.109 24.094 1 88.5 279 GLU A CA 1
ATOM 2175 C C . GLU A 1 279 ? 13.852 17.281 24.203 1 88.5 279 GLU A C 1
ATOM 2177 O O . GLU A 1 279 ? 13.805 16.312 24.969 1 88.5 279 GLU A O 1
ATOM 2182 N N . LEU A 1 280 ? 12.859 17.641 23.484 1 92.06 280 LEU A N 1
ATOM 2183 C CA . LEU A 1 280 ? 11.609 16.906 23.5 1 92.06 280 LEU A CA 1
ATOM 2184 C C . LEU A 1 280 ? 11.789 15.523 22.859 1 92.06 280 LEU A C 1
ATOM 2186 O O . LEU A 1 280 ? 11.305 14.523 23.391 1 92.06 280 LEU A O 1
ATOM 2190 N N . ILE A 1 281 ? 12.516 15.453 21.766 1 96.56 281 ILE A N 1
ATOM 2191 C CA . ILE A 1 281 ? 12.82 14.203 21.078 1 96.56 281 ILE A CA 1
ATOM 2192 C C . ILE A 1 281 ? 13.555 13.258 22.031 1 96.56 281 ILE A C 1
ATOM 2194 O O . ILE A 1 281 ? 13.156 12.109 22.203 1 96.56 281 ILE A O 1
ATOM 2198 N N . ASP A 1 282 ? 14.57 13.781 22.656 1 96.12 282 ASP A N 1
ATOM 2199 C CA . ASP A 1 282 ? 15.398 12.992 23.547 1 96.12 282 ASP A CA 1
ATOM 2200 C C . ASP A 1 282 ? 14.594 12.484 24.75 1 96.12 282 ASP A C 1
ATOM 2202 O O . ASP A 1 282 ? 14.805 11.359 25.219 1 96.12 282 ASP A O 1
ATOM 2206 N N . ALA A 1 283 ? 13.703 13.344 25.219 1 95.81 283 ALA A N 1
ATOM 2207 C CA . ALA A 1 283 ? 12.891 12.969 26.375 1 95.81 283 ALA A CA 1
ATOM 2208 C C . ALA A 1 283 ? 12.055 11.727 26.078 1 95.81 283 ALA A C 1
ATOM 2210 O O . ALA A 1 283 ? 11.875 10.867 26.938 1 95.81 283 ALA A O 1
ATOM 2211 N N . TYR A 1 284 ? 11.523 11.555 24.922 1 98.19 284 TYR A N 1
ATOM 2212 C CA . TYR A 1 284 ? 10.758 10.375 24.547 1 98.19 284 TYR A CA 1
ATOM 2213 C C . TYR A 1 284 ? 11.656 9.148 24.438 1 98.19 284 TYR A C 1
ATOM 2215 O O . TYR A 1 284 ? 11.305 8.07 24.922 1 98.19 284 TYR A O 1
ATOM 2223 N N . PHE A 1 285 ? 12.812 9.312 23.812 1 98 285 PHE A N 1
ATOM 2224 C CA . PHE A 1 285 ? 13.75 8.195 23.719 1 98 285 PHE A CA 1
ATOM 2225 C C . PHE A 1 285 ? 14.203 7.754 25.109 1 98 285 PHE A C 1
ATOM 2227 O O . PHE A 1 285 ? 14.359 6.555 25.359 1 98 285 PHE A O 1
ATOM 2234 N N . ASP A 1 286 ? 14.477 8.766 25.969 1 97.25 286 ASP A N 1
ATOM 2235 C CA . ASP A 1 286 ? 14.906 8.461 27.328 1 97.25 286 ASP A CA 1
ATOM 2236 C C . ASP A 1 286 ? 13.867 7.629 28.062 1 97.25 286 ASP A C 1
ATOM 2238 O O . ASP A 1 286 ? 14.203 6.852 28.953 1 97.25 286 ASP A O 1
ATOM 2242 N N . ARG A 1 287 ? 12.609 7.793 27.703 1 96.88 287 ARG A N 1
ATOM 2243 C CA . ARG A 1 287 ? 11.523 7.043 28.328 1 96.88 287 ARG A CA 1
ATOM 2244 C C . ARG A 1 287 ? 11.32 5.699 27.641 1 96.88 287 ARG A C 1
ATOM 2246 O O . ARG A 1 287 ? 10.422 4.941 28 1 96.88 287 ARG A O 1
ATOM 2253 N N . GLY A 1 288 ? 12.078 5.43 26.594 1 96.94 288 GLY A N 1
ATOM 2254 C CA . GLY A 1 288 ? 12.055 4.137 25.938 1 96.94 288 GLY A CA 1
ATOM 2255 C C . GLY A 1 288 ? 11.125 4.102 24.734 1 96.94 288 GLY A C 1
ATOM 2256 O O . GLY A 1 288 ? 10.781 3.025 24.234 1 96.94 288 GLY A O 1
ATOM 2257 N N . PHE A 1 289 ? 10.68 5.242 24.234 1 98.25 289 PHE A N 1
ATOM 2258 C CA . PHE A 1 289 ? 9.75 5.27 23.125 1 98.25 289 PHE A CA 1
ATOM 2259 C C . PHE A 1 289 ? 10.453 5.664 21.828 1 98.25 289 PHE A C 1
ATOM 2261 O O . PHE A 1 289 ? 11.375 6.484 21.844 1 98.25 289 PHE A O 1
ATOM 2268 N N . LEU A 1 290 ? 10.031 5.039 20.688 1 98.19 290 LEU A N 1
ATOM 2269 C CA . LEU A 1 290 ? 10.438 5.508 19.375 1 98.19 290 LEU A CA 1
ATOM 2270 C C . LEU A 1 290 ? 9.742 6.816 19.016 1 98.19 290 LEU A C 1
ATOM 2272 O O . LEU A 1 290 ? 8.539 6.961 19.234 1 98.19 290 LEU A O 1
ATOM 2276 N N . PHE A 1 291 ? 10.508 7.766 18.547 1 98.38 291 PHE A N 1
ATOM 2277 C CA . PHE A 1 291 ? 10.016 9.102 18.203 1 98.38 291 PHE A CA 1
ATOM 2278 C C . PHE A 1 291 ? 10.492 9.523 16.828 1 98.38 291 PHE A C 1
ATOM 2280 O O . PHE A 1 291 ? 11.695 9.633 16.578 1 98.38 291 PHE A O 1
ATOM 2287 N N . GLY A 1 292 ? 9.562 9.703 15.93 1 97.31 292 GLY A N 1
ATOM 2288 C CA . GLY A 1 292 ? 9.898 10.086 14.562 1 97.31 292 GLY A CA 1
ATOM 2289 C C . GLY A 1 292 ? 9.516 11.508 14.227 1 97.31 292 GLY A C 1
ATOM 2290 O O . GLY A 1 292 ? 8.734 12.133 14.945 1 97.31 292 GLY A O 1
ATOM 2291 N N . GLN A 1 293 ? 10.164 12.039 13.211 1 96.44 293 GLN A N 1
ATOM 2292 C CA . GLN A 1 293 ? 9.82 13.336 12.625 1 96.44 293 GLN A CA 1
ATOM 2293 C C . GLN A 1 293 ? 9.57 13.211 11.125 1 96.44 293 GLN A C 1
ATOM 2295 O O . GLN A 1 293 ? 10.18 12.383 10.453 1 96.44 293 GLN A O 1
ATOM 2300 N N . GLY A 1 294 ? 8.68 13.977 10.672 1 96.94 294 GLY A N 1
ATOM 2301 C CA . GLY A 1 294 ? 8.406 14.094 9.25 1 96.94 294 GLY A CA 1
ATOM 2302 C C . GLY A 1 294 ? 8.164 15.523 8.805 1 96.94 294 GLY A C 1
ATOM 2303 O O . GLY A 1 294 ? 8.312 16.453 9.602 1 96.94 294 GLY A O 1
ATOM 2304 N N . PHE A 1 295 ? 7.945 15.656 7.59 1 97.44 295 PHE A N 1
ATOM 2305 C CA . PHE A 1 295 ? 7.68 16.953 6.996 1 97.44 295 PHE A CA 1
ATOM 2306 C C . PHE A 1 295 ? 6.66 16.844 5.871 1 97.44 295 PHE A C 1
ATOM 2308 O O . PHE A 1 295 ? 6.664 15.867 5.117 1 97.44 295 PHE A O 1
ATOM 2315 N N . GLY A 1 296 ? 5.859 17.734 5.848 1 96.81 296 GLY A N 1
ATOM 2316 C CA . GLY A 1 296 ? 4.855 17.922 4.809 1 96.81 296 GLY A CA 1
ATOM 2317 C C . GLY A 1 296 ? 4.105 19.234 4.945 1 96.81 296 GLY A C 1
ATOM 2318 O O . GLY A 1 296 ? 4.43 20.062 5.805 1 96.81 296 GLY A O 1
ATOM 2319 N N . MET A 1 297 ? 3.268 19.484 4.125 1 95.81 297 MET A N 1
ATOM 2320 C CA . MET A 1 297 ? 2.447 20.688 4.113 1 95.81 297 MET A CA 1
ATOM 2321 C C . MET A 1 297 ? 1.101 20.422 3.449 1 95.81 297 MET A C 1
ATOM 2323 O O . MET A 1 297 ? 0.874 19.344 2.9 1 95.81 297 MET A O 1
ATOM 2327 N N . THR A 1 298 ? 0.207 21.359 3.58 1 96.69 298 THR A N 1
ATOM 2328 C CA . THR A 1 298 ? -1.137 21.203 3.035 1 96.69 298 THR A CA 1
ATOM 2329 C C . THR A 1 298 ? -1.081 20.859 1.548 1 96.69 298 THR A C 1
ATOM 2331 O O . THR A 1 298 ? -1.779 19.953 1.086 1 96.69 298 THR A O 1
ATOM 2334 N N . GLU A 1 299 ? -0.189 21.531 0.816 1 98.12 299 GLU A N 1
ATOM 2335 C CA . GLU A 1 299 ? -0.078 21.438 -0.636 1 98.12 299 GLU A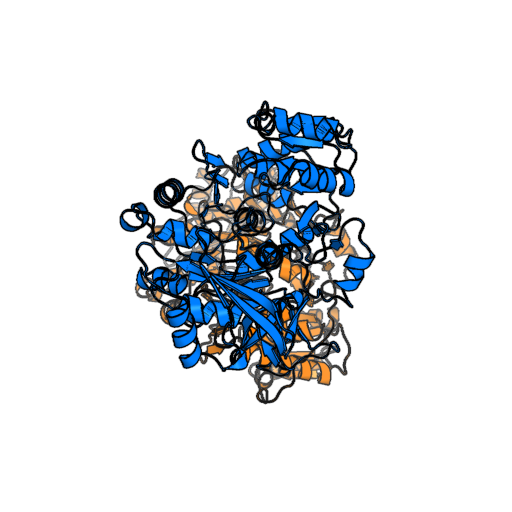 CA 1
ATOM 2336 C C . GLU A 1 299 ? 0.418 20.047 -1.061 1 98.12 299 GLU A C 1
ATOM 2338 O O . GLU A 1 299 ? 0.368 19.703 -2.242 1 98.12 299 GLU A O 1
ATOM 2343 N N . THR A 1 300 ? 0.887 19.203 -0.087 1 98.31 300 THR A N 1
ATOM 2344 C CA . THR A 1 300 ? 1.411 17.875 -0.427 1 98.31 300 THR A CA 1
ATOM 2345 C C . THR A 1 300 ? 0.532 16.781 0.163 1 98.31 300 THR A C 1
ATOM 2347 O O . THR A 1 300 ? 0.943 15.617 0.233 1 98.31 300 THR A O 1
ATOM 2350 N N . SER A 1 301 ? -0.56 16.984 0.875 1 98.25 301 SER A N 1
ATOM 2351 C CA . SER A 1 301 ? -1.728 16.156 1.155 1 98.25 301 SER A CA 1
ATOM 2352 C C . SER A 1 301 ? -1.505 15.289 2.389 1 98.25 301 SER A C 1
ATOM 2354 O O . SER A 1 301 ? -2.324 14.422 2.699 1 98.25 301 SER A O 1
ATOM 2356 N N . PRO A 1 302 ? -0.541 15.195 3.324 1 97.5 302 PRO A N 1
ATOM 2357 C CA . PRO A 1 302 ? 0.49 16.234 3.422 1 97.5 302 PRO A CA 1
ATOM 2358 C C . PRO A 1 302 ? 1.906 15.664 3.361 1 97.5 302 PRO A C 1
ATOM 2360 O O . PRO A 1 302 ? 2.877 16.422 3.281 1 97.5 302 PRO A O 1
ATOM 2363 N N . THR A 1 303 ? 2.135 14.383 3.273 1 98.38 303 THR A N 1
ATOM 2364 C CA . THR A 1 303 ? 3.393 13.75 3.656 1 98.38 303 THR A CA 1
ATOM 2365 C C . THR A 1 303 ? 4.41 13.844 2.521 1 98.38 303 THR A C 1
ATOM 2367 O O . THR A 1 303 ? 4.102 13.516 1.375 1 98.38 303 THR A O 1
ATOM 2370 N N . LEU A 1 304 ? 5.66 14.234 2.896 1 98.44 304 LEU A N 1
ATOM 2371 C CA . LEU A 1 304 ? 6.742 14.266 1.921 1 98.44 304 LEU A CA 1
ATOM 2372 C C . LEU A 1 304 ? 7.945 13.477 2.414 1 98.44 304 LEU A C 1
ATOM 2374 O O . LEU A 1 304 ? 8.586 12.758 1.639 1 98.44 304 LEU A O 1
ATOM 2378 N N . PHE A 1 305 ? 8.352 13.75 3.682 1 98.38 305 PHE A N 1
ATOM 2379 C CA . PHE A 1 305 ? 9.531 13.125 4.27 1 98.38 305 PHE A CA 1
ATOM 2380 C C . PHE A 1 305 ? 9.18 12.453 5.59 1 98.38 305 PHE A C 1
ATOM 2382 O O . PHE A 1 305 ? 8.359 12.961 6.355 1 98.38 305 PHE A O 1
ATOM 2389 N N . MET A 1 306 ? 9.758 11.336 5.867 1 98.31 306 MET A N 1
ATOM 2390 C CA . MET A 1 306 ? 9.562 10.633 7.129 1 98.31 306 MET A CA 1
ATOM 2391 C C . MET A 1 306 ? 10.844 9.938 7.574 1 98.31 306 MET A C 1
ATOM 2393 O O . MET A 1 306 ? 11.633 9.492 6.738 1 98.31 306 MET A O 1
ATOM 2397 N N . LEU A 1 307 ? 11.055 9.883 8.875 1 97.94 307 LEU A N 1
ATOM 2398 C CA . LEU A 1 307 ? 12.078 9.023 9.453 1 97.94 307 LEU A CA 1
ATOM 2399 C C . LEU A 1 307 ? 11.57 7.59 9.586 1 97.94 307 LEU A C 1
ATOM 2401 O O . LEU A 1 307 ? 10.422 7.367 9.953 1 97.94 307 LEU A O 1
ATOM 2405 N N . SER A 1 308 ? 12.375 6.668 9.258 1 96.81 308 SER A N 1
ATOM 2406 C CA . SER A 1 308 ? 12.047 5.254 9.43 1 96.81 308 SER A CA 1
ATOM 2407 C C . SER A 1 308 ? 12.398 4.773 10.828 1 96.81 308 SER A C 1
ATOM 2409 O O . SER A 1 308 ? 13.094 5.469 11.578 1 96.81 308 SER A O 1
ATOM 2411 N N . LYS A 1 309 ? 11.883 3.598 11.133 1 96.62 309 LYS A N 1
ATOM 2412 C CA . LYS A 1 309 ? 12.125 2.977 12.438 1 96.62 309 LYS A CA 1
ATOM 2413 C C . LYS A 1 309 ? 13.617 2.824 12.695 1 96.62 309 LYS A C 1
ATOM 2415 O O . LYS A 1 309 ? 14.086 3.062 13.812 1 96.62 309 LYS A O 1
ATOM 2420 N N . GLU A 1 310 ? 14.336 2.457 11.703 1 95.31 310 GLU A N 1
ATOM 2421 C CA . GLU A 1 310 ? 15.766 2.188 11.883 1 95.31 310 GLU A CA 1
ATOM 2422 C C . GLU A 1 310 ? 16.562 3.482 11.992 1 95.31 310 GLU A C 1
ATOM 2424 O O . GLU A 1 310 ? 17.609 3.516 12.633 1 95.31 310 GLU A O 1
ATOM 2429 N N . ASP A 1 311 ? 16.031 4.605 11.492 1 97.38 311 ASP A N 1
ATOM 2430 C CA . ASP A 1 311 ? 16.812 5.828 11.406 1 97.38 311 ASP A CA 1
ATOM 2431 C C . ASP A 1 311 ? 16.391 6.836 12.477 1 97.38 311 ASP A C 1
ATOM 2433 O O . ASP A 1 311 ? 17.156 7.742 12.82 1 97.38 311 ASP A O 1
ATOM 2437 N N . ALA A 1 312 ? 15.25 6.668 13.039 1 97.38 312 ALA A N 1
ATOM 2438 C CA . ALA A 1 312 ? 14.711 7.637 13.984 1 97.38 312 ALA A CA 1
ATOM 2439 C C . ALA A 1 312 ? 15.648 7.828 15.172 1 97.38 312 ALA A C 1
ATOM 2441 O O . ALA A 1 312 ? 15.914 8.961 15.586 1 97.38 312 ALA A O 1
ATOM 2442 N N . PRO A 1 313 ? 16.266 6.746 15.75 1 97.31 313 PRO A N 1
ATOM 2443 C CA . PRO A 1 313 ? 17.156 6.941 16.906 1 97.31 313 PRO A CA 1
ATOM 2444 C C . PRO A 1 313 ? 18.453 7.652 16.531 1 97.31 313 PRO A C 1
ATOM 2446 O O . PRO A 1 313 ? 19.016 8.391 17.344 1 97.31 313 PRO A O 1
ATOM 2449 N N . ARG A 1 314 ? 18.938 7.523 15.344 1 96.31 314 ARG A N 1
ATOM 2450 C CA . ARG A 1 314 ? 20.266 8.008 15.016 1 96.31 314 ARG A CA 1
ATOM 2451 C C . ARG A 1 314 ? 20.203 9.352 14.297 1 96.31 314 ARG A C 1
ATOM 2453 O O . ARG A 1 314 ? 21.203 10.062 14.203 1 96.31 314 ARG A O 1
ATOM 2460 N N . LYS A 1 315 ? 19.047 9.664 13.742 1 97.38 315 LYS A N 1
ATOM 2461 C CA . LYS A 1 315 ? 18.922 10.898 12.969 1 97.38 315 LYS A CA 1
ATOM 2462 C C . LYS A 1 315 ? 17.906 11.844 13.594 1 97.38 315 LYS A C 1
ATOM 2464 O O . LYS A 1 315 ? 17.031 12.367 12.906 1 97.38 315 LYS A O 1
ATOM 2469 N N . ARG A 1 316 ? 18.078 12.031 14.922 1 94.56 316 ARG A N 1
ATOM 2470 C CA . ARG A 1 316 ? 17.188 12.914 15.68 1 94.56 316 ARG A CA 1
ATOM 2471 C C . ARG A 1 316 ? 17.281 14.344 15.172 1 94.56 316 ARG A C 1
ATOM 2473 O O . ARG A 1 316 ? 18.375 14.883 14.984 1 94.56 316 ARG A O 1
ATOM 2480 N N . GLY A 1 317 ? 16.125 14.953 14.875 1 91.25 317 GLY A N 1
ATOM 2481 C CA . GLY A 1 317 ? 16.062 16.312 14.383 1 91.25 317 GLY A CA 1
ATOM 2482 C C . GLY A 1 317 ? 15.867 16.406 12.883 1 91.25 317 GLY A C 1
ATOM 2483 O O . GLY A 1 317 ? 15.492 17.469 12.367 1 91.25 317 GLY A O 1
ATOM 2484 N N . SER A 1 318 ? 16.219 15.312 12.18 1 96.44 318 SER A N 1
ATOM 2485 C CA . SER A 1 318 ? 15.984 15.258 10.742 1 96.44 318 SER A CA 1
ATOM 2486 C C . SER A 1 318 ? 14.508 15.047 10.43 1 96.44 318 SER A C 1
ATOM 2488 O O . SER A 1 318 ? 13.773 14.469 11.242 1 96.44 318 SER A O 1
ATOM 2490 N N . ILE A 1 319 ? 14.141 15.539 9.297 1 97.38 319 ILE A N 1
ATOM 2491 C CA . ILE A 1 319 ? 12.781 15.242 8.844 1 97.38 319 ILE A CA 1
ATOM 2492 C C . ILE A 1 319 ? 12.781 13.961 8.016 1 97.38 319 ILE A C 1
ATOM 2494 O O . ILE A 1 319 ? 11.75 13.57 7.461 1 97.38 319 ILE A O 1
ATOM 2498 N N . GLY A 1 320 ? 13.898 13.336 7.934 1 97.94 320 GLY A N 1
ATOM 2499 C CA . GLY A 1 320 ? 13.984 12.047 7.266 1 97.94 320 GLY A CA 1
ATOM 2500 C C . GLY A 1 320 ? 14.312 12.164 5.789 1 97.94 320 GLY A C 1
ATOM 2501 O O . GLY A 1 320 ? 15.078 13.039 5.379 1 97.94 320 GLY A O 1
ATOM 2502 N N . LYS A 1 321 ? 13.992 11.195 5.031 1 98.38 321 LYS A N 1
ATOM 2503 C CA . LYS A 1 321 ? 14.148 11.094 3.584 1 98.38 321 LYS A CA 1
ATOM 2504 C C . LYS A 1 321 ? 12.789 11.047 2.885 1 98.38 321 LYS A C 1
ATOM 2506 O O . LYS A 1 321 ? 11.758 10.906 3.537 1 98.38 321 LYS A O 1
ATOM 2511 N N . PRO A 1 322 ? 12.75 11.305 1.577 1 98.38 322 PRO A N 1
ATOM 2512 C CA . PRO A 1 322 ? 11.461 11.367 0.884 1 98.38 322 PRO A CA 1
ATOM 2513 C C . PRO A 1 322 ? 10.703 10.039 0.922 1 98.38 322 PRO A C 1
ATOM 2515 O O . PRO A 1 322 ? 11.32 8.977 0.833 1 98.38 322 PRO A O 1
ATOM 2518 N N . VAL A 1 323 ? 9.391 10.078 1.076 1 98.38 323 VAL A N 1
ATOM 2519 C CA . VAL A 1 323 ? 8.539 8.898 0.969 1 98.38 323 VAL A CA 1
ATOM 2520 C C . VAL A 1 323 ? 8.617 8.336 -0.448 1 98.38 323 VAL A C 1
ATOM 2522 O O . VAL A 1 323 ? 9.086 9.008 -1.367 1 98.38 323 VAL A O 1
ATOM 2525 N N . LEU A 1 324 ? 8.164 7.172 -0.646 1 98.25 324 LEU A N 1
ATOM 2526 C CA . LEU A 1 324 ? 8.5 6.359 -1.808 1 98.25 324 LEU A CA 1
ATOM 2527 C C . LEU A 1 324 ? 8.148 7.082 -3.102 1 98.25 324 LEU A C 1
ATOM 2529 O O . LEU A 1 324 ? 8.961 7.16 -4.023 1 98.25 324 LEU A O 1
ATOM 2533 N N . PHE A 1 325 ? 7.004 7.664 -3.242 1 98 325 PHE A N 1
ATOM 2534 C CA . PHE A 1 325 ? 6.555 8.195 -4.523 1 98 325 PHE A CA 1
ATOM 2535 C C . PHE A 1 325 ? 6.68 9.711 -4.559 1 98 325 PHE A C 1
ATOM 2537 O O . PHE A 1 325 ? 5.91 10.391 -5.242 1 98 325 PHE A O 1
ATOM 2544 N N . SER A 1 326 ? 7.625 10.219 -3.779 1 97.44 326 SER A N 1
ATOM 2545 C CA . SER A 1 326 ? 7.941 11.641 -3.795 1 97.44 326 SER A CA 1
ATOM 2546 C C . SER A 1 326 ? 9.398 11.883 -4.188 1 97.44 326 SER A C 1
ATOM 2548 O O . SER A 1 326 ? 10.273 11.078 -3.861 1 97.44 326 SER A O 1
ATOM 2550 N N . GLU A 1 327 ? 9.617 12.93 -4.867 1 97.12 327 GLU A N 1
ATOM 2551 C CA . GLU A 1 327 ? 10.945 13.406 -5.254 1 97.12 327 GLU A CA 1
ATOM 2552 C C . GLU A 1 327 ? 11.211 14.812 -4.723 1 97.12 327 GLU A C 1
ATOM 2554 O O . GLU A 1 327 ? 10.273 15.555 -4.422 1 97.12 327 GLU A O 1
ATOM 2559 N N . TYR A 1 328 ? 12.484 15.117 -4.574 1 98.12 328 TYR A N 1
ATOM 2560 C CA . TYR A 1 328 ? 12.828 16.469 -4.117 1 98.12 328 TYR A CA 1
ATOM 2561 C C . TYR A 1 328 ? 14.133 16.938 -4.746 1 98.12 328 TYR A C 1
ATOM 2563 O O . TYR A 1 328 ? 14.891 16.141 -5.297 1 98.12 328 TYR A O 1
ATOM 2571 N N . LYS A 1 329 ? 14.344 18.156 -4.762 1 97.75 329 LYS A N 1
ATOM 2572 C CA . LYS A 1 329 ? 15.641 18.797 -4.98 1 97.75 329 LYS A CA 1
ATOM 2573 C C . LYS A 1 329 ? 15.773 20.078 -4.152 1 97.75 329 LYS A C 1
ATOM 2575 O O . LYS A 1 329 ? 14.773 20.656 -3.723 1 97.75 329 LYS A O 1
ATOM 2580 N N . LEU A 1 330 ? 16.938 20.406 -3.844 1 98.19 330 LEU A N 1
ATOM 2581 C CA . LEU A 1 330 ? 17.266 21.672 -3.209 1 98.19 330 LEU A CA 1
ATOM 2582 C C . LEU A 1 330 ? 17.844 22.656 -4.223 1 98.19 330 LEU A C 1
ATOM 2584 O O . LEU A 1 330 ? 18.828 22.344 -4.898 1 98.19 330 LEU A O 1
ATOM 2588 N N . ILE A 1 331 ? 17.234 23.844 -4.309 1 97.81 331 ILE A N 1
ATOM 2589 C CA . ILE A 1 331 ? 17.625 24.734 -5.383 1 97.81 331 ILE A CA 1
ATOM 2590 C C . ILE A 1 331 ? 18.031 26.094 -4.801 1 97.81 331 ILE A C 1
ATOM 2592 O O . ILE A 1 331 ? 17.578 26.484 -3.725 1 97.81 331 ILE A O 1
ATOM 2596 N N . ASP A 1 332 ? 18.859 26.812 -5.52 1 95.62 332 ASP A N 1
ATOM 2597 C CA . ASP A 1 332 ? 19.219 28.188 -5.148 1 95.62 332 ASP A CA 1
ATOM 2598 C C . ASP A 1 332 ? 18.25 29.203 -5.754 1 95.62 332 ASP A C 1
ATOM 2600 O O . ASP A 1 332 ? 17.188 28.828 -6.246 1 95.62 332 ASP A O 1
ATOM 2604 N N . SER A 1 333 ? 18.609 30.453 -5.633 1 90.81 333 SER A N 1
ATOM 2605 C CA . SER A 1 333 ? 17.719 31.531 -6.059 1 90.81 333 SER A CA 1
ATOM 2606 C C . SER A 1 333 ? 17.562 31.547 -7.578 1 90.81 333 SER A C 1
ATOM 2608 O O . SER A 1 333 ? 16.609 32.125 -8.102 1 90.81 333 SER A O 1
ATOM 2610 N N . GLU A 1 334 ? 18.453 30.906 -8.289 1 92.38 334 GLU A N 1
ATOM 2611 C CA . GLU A 1 334 ? 18.391 30.859 -9.75 1 92.38 334 GLU A CA 1
ATOM 2612 C C . GLU A 1 334 ? 17.719 29.578 -10.234 1 92.38 334 GLU A C 1
ATOM 2614 O O . GLU A 1 334 ? 17.609 29.344 -11.438 1 92.38 334 GLU A O 1
ATOM 2619 N N . GLY A 1 335 ? 17.344 28.828 -9.281 1 93.12 335 GLY A N 1
ATOM 2620 C CA . GLY A 1 335 ? 16.641 27.609 -9.641 1 93.12 335 GLY A CA 1
ATOM 2621 C C . GLY A 1 335 ? 17.562 26.438 -9.906 1 93.12 335 GLY A C 1
ATOM 2622 O O . GLY A 1 335 ? 17.141 25.391 -10.383 1 93.12 335 GLY A O 1
ATOM 2623 N N . LYS A 1 336 ? 18.844 26.641 -9.641 1 94.69 336 LYS A N 1
ATOM 2624 C CA . LYS A 1 336 ? 19.828 25.578 -9.836 1 94.69 336 LYS A CA 1
ATOM 2625 C C . LYS A 1 336 ? 19.984 24.734 -8.578 1 94.69 336 LYS A C 1
ATOM 2627 O O . LYS A 1 336 ? 19.984 25.266 -7.465 1 94.69 336 LYS A O 1
ATOM 2632 N N . GLU A 1 337 ? 20.109 23.484 -8.75 1 97.12 337 GLU A N 1
ATOM 2633 C CA . GLU A 1 337 ? 20.328 22.594 -7.609 1 97.12 337 GLU A CA 1
ATOM 2634 C C . GLU A 1 337 ? 21.609 22.969 -6.859 1 97.12 337 GLU A C 1
ATOM 2636 O O . GLU A 1 337 ? 22.625 23.266 -7.477 1 97.12 337 GLU A O 1
ATOM 2641 N N . VAL A 1 338 ? 21.578 22.953 -5.59 1 96.94 338 VAL A N 1
ATOM 2642 C CA . VAL A 1 338 ? 22.734 23.297 -4.77 1 96.94 338 VAL A CA 1
ATOM 2643 C C . VAL A 1 338 ? 23.578 22.047 -4.523 1 96.94 338 VAL A C 1
ATOM 2645 O O . VAL A 1 338 ? 23.141 20.922 -4.758 1 96.94 338 VAL A O 1
ATOM 2648 N N . ASP A 1 339 ? 24.797 22.203 -4.016 1 93.56 339 ASP A N 1
ATOM 2649 C CA . ASP A 1 339 ? 25.688 21.094 -3.691 1 93.56 339 ASP A CA 1
ATOM 2650 C C . ASP A 1 339 ? 25.25 20.406 -2.406 1 93.56 339 ASP A C 1
ATOM 2652 O O . ASP A 1 339 ? 24.5 20.969 -1.608 1 93.56 339 ASP A O 1
ATOM 2656 N N . LYS A 1 340 ? 25.766 19.219 -2.275 1 89.31 340 LYS A N 1
ATOM 2657 C CA . LYS A 1 340 ? 25.484 18.469 -1.054 1 89.31 340 LYS A CA 1
ATOM 2658 C C . LYS A 1 340 ? 25.891 19.266 0.184 1 89.31 340 LYS A C 1
ATOM 2660 O O . LYS A 1 340 ? 26.984 19.844 0.222 1 89.31 340 LYS A O 1
ATOM 2665 N N . GLY A 1 341 ? 25 19.328 1.078 1 91.5 341 GLY A N 1
ATOM 2666 C CA . GLY A 1 341 ? 25.312 20 2.33 1 91.5 341 GLY A CA 1
ATOM 2667 C C . GLY A 1 341 ? 24.938 21.484 2.32 1 91.5 341 GLY A C 1
ATOM 2668 O O . GLY A 1 341 ? 24.875 22.109 3.375 1 91.5 341 GLY A O 1
ATOM 2669 N N . GLU A 1 342 ? 24.734 22.016 1.166 1 94.88 342 GLU A N 1
ATOM 2670 C CA . GLU A 1 342 ? 24.375 23.422 1.061 1 94.88 342 GLU A CA 1
ATOM 2671 C C . GLU A 1 342 ? 22.875 23.625 1.246 1 94.88 342 GLU A C 1
ATOM 2673 O O . GLU A 1 342 ? 22.078 22.75 0.918 1 94.88 342 GLU A O 1
ATOM 2678 N N . VAL A 1 343 ? 22.578 24.781 1.78 1 95.88 343 VAL A N 1
ATOM 2679 C CA . VAL A 1 343 ? 21.188 25.125 2.004 1 95.88 343 VAL A CA 1
ATOM 2680 C C . VAL A 1 343 ? 20.531 25.531 0.684 1 95.88 343 VAL A C 1
ATOM 2682 O O . VAL A 1 343 ? 21.125 26.266 -0.109 1 95.88 343 VAL A O 1
ATOM 2685 N N . GLY A 1 344 ? 19.422 25 0.332 1 97.38 344 GLY A N 1
ATOM 2686 C CA . GLY A 1 344 ? 18.578 25.375 -0.798 1 97.38 344 GLY A CA 1
ATOM 2687 C C . GLY A 1 344 ? 17.094 25.359 -0.481 1 97.38 344 GLY A C 1
ATOM 2688 O O . GLY A 1 344 ? 16.688 24.859 0.568 1 97.38 344 GLY A O 1
ATOM 2689 N N . GLU A 1 345 ? 16.344 26.016 -1.354 1 97.62 345 GLU A N 1
ATOM 2690 C CA . GLU A 1 345 ? 14.891 25.906 -1.251 1 97.62 345 GLU A CA 1
ATOM 2691 C C . GLU A 1 345 ? 14.406 24.516 -1.652 1 97.62 345 GLU A C 1
ATOM 2693 O O . GLU A 1 345 ? 14.82 23.984 -2.684 1 97.62 345 GLU A O 1
ATOM 2698 N N . LEU A 1 346 ? 13.578 23.984 -0.819 1 98.19 346 LEU A N 1
ATOM 2699 C CA . LEU A 1 346 ? 13.039 22.641 -1.057 1 98.19 346 LEU A CA 1
ATOM 2700 C C . LEU A 1 346 ? 12 22.672 -2.17 1 98.19 346 LEU A C 1
ATOM 2702 O O . LEU A 1 346 ? 10.961 23.328 -2.041 1 98.19 346 LEU A O 1
ATOM 2706 N N . ALA A 1 347 ? 12.258 22.031 -3.283 1 98.56 347 ALA A N 1
ATOM 2707 C CA . ALA A 1 347 ? 11.312 21.75 -4.355 1 98.56 347 ALA A CA 1
ATOM 2708 C C . ALA A 1 347 ? 10.922 20.281 -4.371 1 98.56 347 ALA A C 1
ATOM 2710 O O . ALA A 1 347 ? 11.773 19.406 -4.203 1 98.56 347 ALA A O 1
ATOM 2711 N N . VAL A 1 348 ? 9.633 20.016 -4.535 1 98.62 348 VAL A N 1
ATOM 2712 C CA . VAL A 1 348 ? 9.18 18.641 -4.402 1 98.62 348 VAL A CA 1
ATOM 2713 C C . VAL A 1 348 ? 8.234 18.297 -5.551 1 98.62 348 VAL A C 1
ATOM 2715 O O . VAL A 1 348 ? 7.629 19.188 -6.152 1 98.62 348 VAL A O 1
ATOM 2718 N N . ARG A 1 349 ? 8.133 17.047 -5.859 1 97.94 349 ARG A N 1
ATOM 2719 C CA . ARG A 1 349 ? 7.281 16.516 -6.914 1 97.94 349 ARG A CA 1
ATOM 2720 C C . ARG A 1 349 ? 6.742 15.141 -6.539 1 97.94 349 ARG A C 1
ATOM 2722 O O . ARG A 1 349 ? 7.434 14.352 -5.883 1 97.94 349 ARG A O 1
ATOM 2729 N N . GLY A 1 350 ? 5.551 14.805 -6.938 1 97.44 350 GLY A N 1
ATOM 2730 C CA . GLY A 1 350 ? 4.891 13.539 -6.66 1 97.44 350 GLY A CA 1
ATOM 2731 C C . GLY A 1 350 ? 3.395 13.586 -6.898 1 97.44 350 GLY A C 1
ATOM 2732 O O . GLY A 1 350 ? 2.83 14.648 -7.148 1 97.44 350 GLY A O 1
ATOM 2733 N N . PRO A 1 351 ? 2.799 12.445 -6.859 1 97.31 351 PRO A N 1
ATOM 2734 C CA . PRO A 1 351 ? 1.363 12.375 -7.145 1 97.31 351 PRO A CA 1
ATOM 2735 C C . PRO A 1 351 ? 0.509 12.953 -6.016 1 97.31 351 PRO A C 1
ATOM 2737 O O . PRO A 1 351 ? -0.697 13.148 -6.188 1 97.31 351 PRO A O 1
ATOM 2740 N N . ASN A 1 352 ? 1.065 13.289 -4.871 1 98 352 ASN A N 1
ATOM 2741 C CA . ASN A 1 352 ? 0.325 13.828 -3.734 1 98 352 ASN A CA 1
ATOM 2742 C C . ASN A 1 352 ? 0.372 15.352 -3.707 1 98 352 ASN A C 1
ATOM 2744 O O . ASN A 1 352 ? -0.096 15.977 -2.75 1 98 352 ASN A O 1
ATOM 2748 N N . ILE A 1 353 ? 0.888 16.031 -4.781 1 98.56 353 ILE A N 1
ATOM 2749 C CA . ILE A 1 353 ? 1.018 17.484 -4.863 1 98.56 353 ILE A CA 1
ATOM 2750 C C . ILE A 1 353 ? -0.324 18.109 -5.25 1 98.56 353 ILE A C 1
ATOM 2752 O O . ILE A 1 353 ? -1.029 17.578 -6.117 1 98.56 353 ILE A O 1
ATOM 2756 N N . MET A 1 354 ? -0.627 19.156 -4.688 1 98.69 354 MET A N 1
ATOM 2757 C CA . MET A 1 354 ? -1.902 19.844 -4.895 1 98.69 354 MET A CA 1
ATOM 2758 C C . MET A 1 354 ? -2.141 20.109 -6.379 1 98.69 354 MET A C 1
ATOM 2760 O O . MET A 1 354 ? -1.188 20.219 -7.152 1 98.69 354 MET A O 1
ATOM 2764 N N . LYS A 1 355 ? -3.389 20.266 -6.699 1 98.25 355 LYS A N 1
ATOM 2765 C CA . LYS A 1 355 ? -3.805 20.594 -8.062 1 98.25 355 LYS A CA 1
ATOM 2766 C C . LYS A 1 355 ? -3.539 22.062 -8.391 1 98.25 355 LYS A C 1
ATOM 2768 O O . LYS A 1 355 ? -3.051 22.375 -9.477 1 98.25 355 LYS A O 1
ATOM 2773 N N . GLU A 1 356 ? -3.922 22.922 -7.484 1 98.44 356 GLU A N 1
ATOM 2774 C CA . GLU A 1 356 ? -3.824 24.359 -7.656 1 98.44 356 GLU A CA 1
ATOM 2775 C C . GLU A 1 356 ? -4.211 25.094 -6.375 1 98.44 356 GLU A C 1
ATOM 2777 O O . GLU A 1 356 ? -4.648 24.484 -5.402 1 98.44 356 GLU A O 1
ATOM 2782 N N . TYR A 1 357 ? -3.934 26.438 -6.398 1 97.44 357 TYR A N 1
ATOM 2783 C CA . TYR A 1 357 ? -4.609 27.312 -5.445 1 97.44 357 TYR A CA 1
ATOM 2784 C C . TYR A 1 357 ? -5.93 27.828 -6.012 1 97.44 357 TYR A C 1
ATOM 2786 O O . TYR A 1 357 ? -5.965 28.391 -7.105 1 97.44 357 TYR A O 1
ATOM 2794 N N . TRP A 1 358 ? -6.949 27.578 -5.219 1 98 358 TRP A N 1
ATOM 2795 C CA . TRP A 1 358 ? -8.305 27.906 -5.652 1 98 358 TRP A CA 1
ATOM 2796 C C . TRP A 1 358 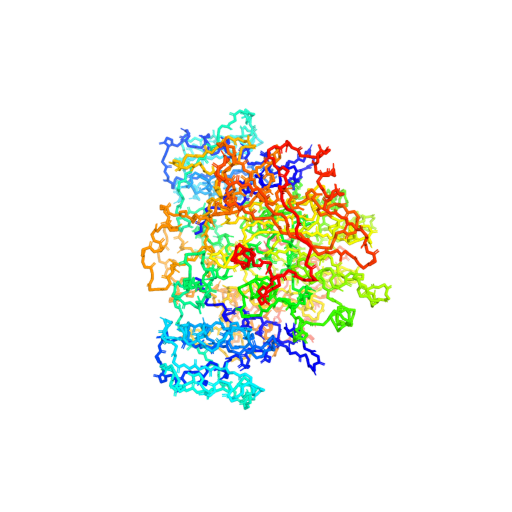? -8.43 29.375 -6.016 1 98 358 TRP A C 1
ATOM 2798 O O . TRP A 1 358 ? -8.141 30.25 -5.195 1 98 358 TRP A O 1
ATOM 2808 N N . ASN A 1 359 ? -8.812 29.766 -7.223 1 96.5 359 ASN A N 1
ATOM 2809 C CA . ASN A 1 359 ? -9.047 31.125 -7.719 1 96.5 359 ASN A CA 1
ATOM 2810 C C . ASN A 1 359 ? -7.773 31.953 -7.66 1 96.5 359 ASN A C 1
ATOM 2812 O O . ASN A 1 359 ? -7.84 33.188 -7.492 1 96.5 359 ASN A O 1
ATOM 2816 N N . ARG A 1 360 ? -6.664 31.312 -7.68 1 95.44 360 ARG A N 1
ATOM 2817 C CA . ARG A 1 360 ? -5.391 32.031 -7.605 1 95.44 360 ARG A CA 1
ATOM 2818 C C . ARG A 1 360 ? -4.395 31.469 -8.617 1 95.44 360 ARG A C 1
ATOM 2820 O O . ARG A 1 360 ? -3.346 30.938 -8.242 1 95.44 360 ARG A O 1
ATOM 2827 N N . SER A 1 361 ? -4.68 31.703 -9.836 1 96.5 361 SER A N 1
ATOM 2828 C CA . SER A 1 361 ? -3.859 31.188 -10.93 1 96.5 361 SER A CA 1
ATOM 2829 C C . SER A 1 361 ? -2.43 31.719 -10.844 1 96.5 361 SER A C 1
ATOM 2831 O O . SER A 1 361 ? -1.479 30.984 -11.133 1 96.5 361 SER A O 1
ATOM 2833 N N . ASP A 1 362 ? -2.316 32.938 -10.453 1 95.12 362 ASP A N 1
ATOM 2834 C CA . ASP A 1 362 ? -0.985 33.531 -10.336 1 95.12 362 ASP A CA 1
ATOM 2835 C C . ASP A 1 362 ? -0.173 32.812 -9.25 1 95.12 362 ASP A C 1
ATOM 2837 O O . ASP A 1 362 ? 0.971 32.438 -9.484 1 95.12 362 ASP A O 1
ATOM 2841 N N . ALA A 1 363 ? -0.807 32.719 -8.078 1 94.19 363 ALA A N 1
ATOM 2842 C CA . ALA A 1 363 ? -0.123 32.031 -6.984 1 94.19 363 ALA A CA 1
ATOM 2843 C C . ALA A 1 363 ? 0.2 30.578 -7.363 1 94.19 363 ALA A C 1
ATOM 2845 O O . ALA A 1 363 ? 1.232 30.047 -6.957 1 94.19 363 ALA A O 1
ATOM 2846 N N . THR A 1 364 ? -0.684 29.969 -8.117 1 97.12 364 THR A N 1
ATOM 2847 C CA . THR A 1 364 ? -0.47 28.594 -8.578 1 97.12 364 THR A CA 1
ATOM 2848 C C . THR A 1 364 ? 0.769 28.516 -9.469 1 97.12 364 THR A C 1
ATOM 2850 O O . THR A 1 364 ? 1.625 27.656 -9.266 1 97.12 364 THR A O 1
ATOM 2853 N N . LYS A 1 365 ? 0.864 29.359 -10.422 1 96.75 365 LYS A N 1
ATOM 2854 C CA . LYS A 1 365 ? 1.986 29.375 -11.352 1 96.75 365 LYS A CA 1
ATOM 2855 C C . LYS A 1 365 ? 3.301 29.656 -10.625 1 96.75 365 LYS A C 1
ATOM 2857 O O . LYS A 1 365 ? 4.352 29.141 -11.016 1 96.75 365 LYS A O 1
ATOM 2862 N N . ASP A 1 366 ? 3.189 30.531 -9.633 1 94.75 366 ASP A N 1
ATOM 2863 C CA . ASP A 1 366 ? 4.375 30.875 -8.859 1 94.75 366 ASP A CA 1
ATOM 2864 C C . ASP A 1 366 ? 4.871 29.688 -8.047 1 94.75 366 ASP A C 1
ATOM 2866 O O . ASP A 1 366 ? 6.074 29.516 -7.863 1 94.75 366 ASP A O 1
ATOM 2870 N N . ALA A 1 367 ? 3.986 28.922 -7.555 1 96 367 ALA A N 1
ATOM 2871 C CA . ALA A 1 367 ? 4.328 27.828 -6.656 1 96 367 ALA A CA 1
ATOM 2872 C C . ALA A 1 367 ? 4.648 26.562 -7.438 1 96 367 ALA A C 1
ATOM 2874 O O . ALA A 1 367 ? 5.488 25.766 -7.02 1 96 367 ALA A O 1
ATOM 2875 N N . LEU A 1 368 ? 3.908 26.297 -8.484 1 97.81 368 LEU A N 1
ATOM 2876 C CA . LEU A 1 368 ? 4.09 25.109 -9.32 1 97.81 368 LEU A CA 1
ATOM 2877 C C . LEU A 1 368 ? 4.832 25.469 -10.609 1 97.81 368 LEU A C 1
ATOM 2879 O O . LEU A 1 368 ? 4.266 26.094 -11.508 1 97.81 368 LEU A O 1
ATOM 2883 N N . LYS A 1 369 ? 6.039 25 -10.695 1 95.81 369 LYS A N 1
ATOM 2884 C CA . LYS A 1 369 ? 6.879 25.328 -11.844 1 95.81 369 LYS A CA 1
ATOM 2885 C C . LYS A 1 369 ? 7.43 24.062 -12.492 1 95.81 369 LYS A C 1
ATOM 2887 O O . LYS A 1 369 ? 8.266 23.359 -11.906 1 95.81 369 LYS A O 1
ATOM 2892 N N . GLU A 1 370 ? 7.023 23.719 -13.695 1 93.19 370 GLU A N 1
ATOM 2893 C CA . GLU A 1 370 ? 7.516 22.578 -14.469 1 93.19 370 GLU A CA 1
ATOM 2894 C C . GLU A 1 370 ? 7.371 21.281 -13.688 1 93.19 370 GLU A C 1
ATOM 2896 O O . GLU A 1 370 ? 8.328 20.5 -13.578 1 93.19 370 GLU A O 1
ATOM 2901 N N . GLY A 1 371 ? 6.344 21.156 -12.977 1 92.94 371 GLY A N 1
ATOM 2902 C CA . GLY A 1 371 ? 6.043 19.922 -12.289 1 92.94 371 GLY A CA 1
ATOM 2903 C C . GLY A 1 371 ? 6.555 19.891 -10.859 1 92.94 371 GLY A C 1
ATOM 2904 O O . GLY A 1 371 ? 6.309 18.938 -10.125 1 92.94 371 GLY A O 1
ATOM 2905 N N . TRP A 1 372 ? 7.258 20.922 -10.484 1 97.88 372 TRP A N 1
ATOM 2906 C CA . TRP A 1 372 ? 7.801 21 -9.133 1 97.88 372 TRP A CA 1
ATOM 2907 C C . TRP A 1 372 ? 7.02 22 -8.289 1 97.88 372 TRP A C 1
ATOM 2909 O O . TRP A 1 372 ? 6.664 23.078 -8.766 1 97.88 372 TRP A O 1
ATOM 2919 N N . LEU A 1 373 ? 6.711 21.656 -7.094 1 98.62 373 LEU A N 1
ATOM 2920 C CA . LEU A 1 373 ? 6.188 22.594 -6.094 1 98.62 373 LEU A CA 1
ATOM 2921 C C . LEU A 1 373 ? 7.32 23.25 -5.316 1 98.62 373 LEU A C 1
ATOM 2923 O O . LEU A 1 373 ? 8.133 22.547 -4.688 1 98.62 373 LEU A O 1
ATOM 2927 N N . LEU A 1 374 ? 7.398 24.516 -5.406 1 97.88 374 LEU A N 1
ATOM 2928 C CA . LEU A 1 374 ? 8.312 25.266 -4.555 1 97.88 374 LEU A CA 1
ATOM 2929 C C . LEU A 1 374 ? 7.699 25.5 -3.176 1 97.88 374 LEU A C 1
ATOM 2931 O O . LEU A 1 374 ? 6.711 26.219 -3.045 1 97.88 374 LEU A O 1
ATOM 2935 N N . THR A 1 375 ? 8.336 24.953 -2.115 1 96.44 375 THR A N 1
ATOM 2936 C CA . THR A 1 375 ? 7.695 24.906 -0.806 1 96.44 375 THR A CA 1
ATOM 2937 C C . THR A 1 375 ? 7.926 26.203 -0.038 1 96.44 375 THR A C 1
ATOM 2939 O O . THR A 1 375 ? 7.203 26.5 0.913 1 96.44 375 THR A O 1
ATOM 2942 N N . GLY A 1 376 ? 8.977 26.922 -0.442 1 94.19 376 GLY A N 1
ATOM 2943 C CA . GLY A 1 376 ? 9.383 28.094 0.335 1 94.19 376 GLY A CA 1
ATOM 2944 C C . GLY A 1 376 ? 10.172 27.734 1.577 1 94.19 376 GLY A C 1
ATOM 2945 O O . GLY A 1 376 ? 10.672 28.609 2.279 1 94.19 376 GLY A O 1
ATOM 2946 N N . ASP A 1 377 ? 10.359 26.469 1.837 1 94.81 377 ASP A N 1
ATOM 2947 C CA . ASP A 1 377 ? 11.164 26 2.959 1 94.81 377 ASP A CA 1
ATOM 2948 C C . ASP A 1 377 ? 12.625 25.797 2.543 1 94.81 377 ASP A C 1
ATOM 2950 O O . ASP A 1 377 ? 12.906 25.375 1.423 1 94.81 377 ASP A O 1
ATOM 2954 N N . LEU A 1 378 ? 13.484 26.172 3.436 1 95.81 378 LEU A N 1
ATOM 2955 C CA . LEU A 1 378 ? 14.922 25.984 3.221 1 95.81 378 LEU A CA 1
ATOM 2956 C C . LEU A 1 378 ? 15.43 24.766 3.973 1 95.81 378 LEU A C 1
ATOM 2958 O O . LEU A 1 378 ? 15.07 24.547 5.133 1 95.81 378 LEU A O 1
ATOM 2962 N N . ALA A 1 379 ? 16.219 23.938 3.303 1 97 379 ALA A N 1
ATOM 2963 C CA . ALA A 1 379 ? 16.703 22.688 3.891 1 97 379 ALA A CA 1
ATOM 2964 C C . ALA A 1 379 ? 18.125 22.375 3.428 1 97 379 ALA A C 1
ATOM 2966 O O . ALA A 1 379 ? 18.609 22.984 2.471 1 97 379 ALA A O 1
ATOM 2967 N N . LYS A 1 380 ? 18.797 21.594 4.117 1 96.81 380 LYS A N 1
ATOM 2968 C CA . LYS A 1 380 ? 20.078 21 3.742 1 96.81 380 LYS A CA 1
ATOM 2969 C C . LYS A 1 380 ? 20.094 19.5 4 1 96.81 380 LYS A C 1
ATOM 2971 O O . LYS A 1 380 ? 19.25 18.984 4.734 1 96.81 380 LYS A O 1
ATOM 2976 N N . THR A 1 381 ? 20.953 18.75 3.387 1 96.81 381 THR A N 1
ATOM 2977 C CA . THR A 1 381 ? 21.125 17.312 3.6 1 96.81 381 THR A CA 1
ATOM 2978 C C . THR A 1 381 ? 22.422 17.016 4.336 1 96.81 381 THR A C 1
ATOM 2980 O O . THR A 1 381 ? 23.391 17.781 4.223 1 96.81 381 THR A O 1
ATOM 2983 N N . ASP A 1 382 ? 22.438 16.016 5.121 1 96.31 382 ASP A N 1
ATOM 2984 C CA . ASP A 1 382 ? 23.719 15.523 5.613 1 96.31 382 ASP A CA 1
ATOM 2985 C C . ASP A 1 382 ? 24.344 14.555 4.621 1 96.31 382 ASP A C 1
ATOM 2987 O O . ASP A 1 382 ? 23.875 14.43 3.484 1 96.31 382 ASP A O 1
ATOM 2991 N N . ASP A 1 383 ? 25.438 13.906 5.016 1 94.56 383 ASP A N 1
ATOM 2992 C CA . ASP A 1 383 ? 26.219 13.07 4.121 1 94.56 383 ASP A CA 1
ATOM 2993 C C . ASP A 1 383 ? 25.469 11.805 3.73 1 94.56 383 ASP A C 1
ATOM 2995 O O . ASP A 1 383 ? 25.766 11.18 2.715 1 94.56 383 ASP A O 1
ATOM 2999 N N . GLU A 1 384 ? 24.469 11.469 4.566 1 95.5 384 GLU A N 1
ATOM 3000 C CA . GLU A 1 384 ? 23.719 10.25 4.293 1 95.5 384 GLU A CA 1
ATOM 3001 C C . GLU A 1 384 ? 22.406 10.562 3.588 1 95.5 384 GLU A C 1
ATOM 3003 O O . GLU A 1 384 ? 21.594 9.664 3.35 1 95.5 384 GLU A O 1
ATOM 3008 N N . GLY A 1 385 ? 22.109 11.773 3.299 1 95.75 385 GLY A N 1
ATOM 3009 C CA . GLY A 1 385 ? 20.938 12.156 2.52 1 95.75 385 GLY A CA 1
ATOM 3010 C C . GLY A 1 385 ? 19.734 12.492 3.375 1 95.75 385 GLY A C 1
ATOM 3011 O O . GLY A 1 385 ? 18.625 12.641 2.861 1 95.75 385 GLY A O 1
ATOM 3012 N N . PHE A 1 386 ? 19.922 12.602 4.668 1 97.94 386 PHE A N 1
ATOM 3013 C CA . PHE A 1 386 ? 18.828 13.023 5.539 1 97.94 386 PHE A CA 1
ATOM 3014 C C . PHE A 1 386 ? 18.656 14.539 5.496 1 97.94 386 PHE A C 1
ATOM 3016 O O . PHE A 1 386 ? 19.641 15.281 5.484 1 97.94 386 PHE A O 1
ATOM 3023 N N . LEU A 1 387 ? 17.391 14.945 5.48 1 97.94 387 LEU A N 1
ATOM 3024 C CA . LEU A 1 387 ? 17.109 16.359 5.32 1 97.94 387 LEU A CA 1
ATOM 3025 C C . LEU A 1 387 ? 16.859 17.016 6.676 1 97.94 387 LEU A C 1
ATOM 3027 O O . LEU A 1 387 ? 16.25 16.422 7.566 1 97.94 387 LEU A O 1
ATOM 3031 N N . PHE A 1 388 ? 17.281 18.219 6.793 1 95.88 388 PHE A N 1
ATOM 3032 C CA . PHE A 1 388 ? 17.031 19.109 7.926 1 95.88 388 PHE A CA 1
ATOM 3033 C C . PHE A 1 388 ? 16.469 20.438 7.457 1 95.88 388 PHE A C 1
ATOM 3035 O O . PHE A 1 388 ? 17.047 21.109 6.598 1 95.88 388 PHE A O 1
ATOM 3042 N N . ILE A 1 389 ? 15.32 20.812 7.992 1 94.44 389 ILE A N 1
ATOM 3043 C CA . ILE A 1 389 ? 14.758 22.125 7.695 1 94.44 389 ILE A CA 1
ATOM 3044 C C . ILE A 1 389 ? 15.547 23.188 8.445 1 94.44 389 ILE A C 1
ATOM 3046 O O . ILE A 1 389 ? 15.789 23.062 9.648 1 94.44 389 ILE A O 1
ATOM 3050 N N . VAL A 1 390 ? 15.922 24.219 7.719 1 92.31 390 VAL A N 1
ATOM 3051 C CA . VAL A 1 390 ? 16.719 25.25 8.383 1 92.31 390 VAL A CA 1
ATOM 3052 C C . VAL A 1 390 ? 15.875 26.531 8.531 1 92.31 390 VAL A C 1
ATOM 3054 O O . VAL A 1 390 ? 16.297 27.469 9.211 1 92.31 390 VAL A O 1
ATOM 3057 N N . GLY A 1 391 ? 14.75 26.609 7.93 1 89.25 391 GLY A N 1
ATOM 3058 C CA . GLY A 1 391 ? 13.844 27.734 8.078 1 89.25 391 GLY A CA 1
ATOM 3059 C C . GLY A 1 391 ? 13 27.984 6.844 1 89.25 391 GLY A C 1
ATOM 3060 O O . GLY A 1 391 ? 12.891 27.125 5.973 1 89.25 391 GLY A O 1
ATOM 3061 N N . ARG A 1 392 ? 12.289 29.125 6.801 1 90.25 392 ARG A N 1
ATOM 3062 C CA . ARG A 1 392 ? 11.492 29.594 5.672 1 90.25 392 ARG A CA 1
ATOM 3063 C C . ARG A 1 392 ? 12.211 30.703 4.91 1 90.25 392 ARG A C 1
ATOM 3065 O O . ARG A 1 392 ? 12.859 31.562 5.516 1 90.25 392 ARG A O 1
ATOM 3072 N N . LYS A 1 393 ? 12.07 30.562 3.686 1 88.31 393 LYS A N 1
ATOM 3073 C CA . LYS A 1 393 ? 12.703 31.547 2.818 1 88.31 393 LYS A CA 1
ATOM 3074 C C . LYS A 1 393 ? 12.273 32.969 3.189 1 88.31 393 LYS A C 1
ATOM 3076 O O . LYS A 1 393 ? 13.102 33.875 3.262 1 88.31 393 LYS A O 1
ATOM 3081 N N . LYS A 1 394 ? 11.062 33.094 3.525 1 83.12 394 LYS A N 1
ATOM 3082 C CA . LYS A 1 394 ? 10.508 34.438 3.801 1 83.12 394 LYS A CA 1
ATOM 3083 C C . LYS A 1 394 ? 10.898 34.906 5.191 1 83.12 394 LYS A C 1
ATOM 3085 O O . LYS A 1 394 ? 10.773 36.094 5.5 1 83.12 394 LYS A O 1
ATOM 3090 N N . GLU A 1 395 ? 11.391 34.062 6.031 1 85.19 395 GLU A N 1
ATOM 3091 C CA . GLU A 1 395 ? 11.742 34.406 7.406 1 85.19 395 GLU A CA 1
ATOM 3092 C C . GLU A 1 395 ? 13.242 34.594 7.562 1 85.19 395 GLU A C 1
ATOM 3094 O O . GLU A 1 395 ? 13.719 35.062 8.609 1 85.19 395 GLU A O 1
ATOM 3099 N N . MET A 1 396 ? 13.914 34.219 6.527 1 87.25 396 MET A N 1
ATOM 3100 C CA . MET A 1 396 ? 15.367 34.344 6.574 1 87.25 396 MET A CA 1
ATOM 3101 C C . MET A 1 396 ? 15.797 35.781 6.812 1 87.25 396 MET A C 1
ATOM 3103 O O . MET A 1 396 ? 15.227 36.719 6.234 1 87.25 396 MET A O 1
ATOM 3107 N N . ILE A 1 397 ? 16.766 35.969 7.75 1 88.38 397 ILE A N 1
ATOM 3108 C CA . ILE A 1 397 ? 17.266 37.281 8.117 1 88.38 397 ILE A CA 1
ATOM 3109 C C . ILE A 1 397 ? 18.578 37.562 7.387 1 88.38 397 ILE A C 1
ATOM 3111 O O . ILE A 1 397 ? 19.5 36.719 7.398 1 88.38 397 ILE A O 1
ATOM 3115 N N . ILE A 1 398 ? 18.625 38.625 6.688 1 88.81 398 ILE A N 1
ATOM 3116 C CA . ILE A 1 398 ? 19.859 39.062 6.062 1 88.81 398 ILE A CA 1
ATOM 3117 C C . ILE A 1 398 ? 20.5 40.156 6.887 1 88.81 398 ILE A C 1
ATOM 3119 O O . ILE A 1 398 ? 20 41.312 6.902 1 88.81 398 ILE A O 1
ATOM 3123 N N . SER A 1 399 ? 21.516 39.812 7.598 1 89.88 399 SER A N 1
ATOM 3124 C CA . SER A 1 399 ? 22.219 40.75 8.453 1 89.88 399 SER A CA 1
ATOM 3125 C C . SER A 1 399 ? 23.625 41.031 7.922 1 89.88 399 SER A C 1
ATOM 3127 O O . SER A 1 399 ? 24.484 40.156 7.922 1 89.88 399 SER A O 1
ATOM 3129 N N . GLY A 1 400 ? 23.906 42.219 7.461 1 85.19 400 GLY A N 1
ATOM 3130 C CA . GLY A 1 400 ? 25.203 42.562 6.914 1 85.19 400 GLY A CA 1
ATOM 3131 C C . GLY A 1 400 ? 25.625 41.719 5.746 1 85.19 400 GLY A C 1
ATOM 3132 O O . GLY A 1 400 ? 26.781 41.312 5.641 1 85.19 400 GLY A O 1
ATOM 3133 N N . GLY A 1 401 ? 24.672 41.25 4.98 1 80.19 401 GLY A N 1
ATOM 3134 C CA . GLY A 1 401 ? 24.953 40.438 3.807 1 80.19 401 GLY A CA 1
ATOM 3135 C C . GLY A 1 401 ? 25.016 38.938 4.109 1 80.19 401 GLY A C 1
ATOM 3136 O O . GLY A 1 401 ? 25.156 38.125 3.199 1 80.19 401 GLY A O 1
ATOM 3137 N N . GLU A 1 402 ? 24.938 38.625 5.426 1 87 402 GLU A N 1
ATOM 3138 C CA . GLU A 1 402 ? 24.969 37.219 5.836 1 87 402 GLU A CA 1
ATOM 3139 C C . GLU A 1 402 ? 23.562 36.688 6.09 1 87 402 GLU A C 1
ATOM 3141 O O . GLU A 1 402 ? 22.703 37.406 6.605 1 87 402 GLU A O 1
ATOM 3146 N N . ASN A 1 403 ? 23.391 35.469 5.68 1 87 403 ASN A N 1
ATOM 3147 C CA . ASN A 1 403 ? 22.109 34.812 5.926 1 87 403 ASN A CA 1
ATOM 3148 C C . ASN A 1 403 ? 22.047 34.219 7.324 1 87 403 ASN A C 1
ATOM 3150 O O . ASN A 1 403 ? 22.953 33.469 7.734 1 87 403 ASN A O 1
ATOM 3154 N N . ILE A 1 404 ? 21.047 34.625 8.078 1 89.44 404 ILE A N 1
ATOM 3155 C CA . ILE A 1 404 ? 20.75 34.062 9.383 1 89.44 404 ILE A CA 1
ATOM 3156 C C . ILE A 1 404 ? 19.422 33.281 9.312 1 89.44 404 ILE A C 1
ATOM 3158 O O . ILE A 1 404 ? 18.391 33.844 8.953 1 89.44 404 ILE A O 1
ATOM 3162 N N . TYR A 1 405 ? 19.484 32.062 9.617 1 90.31 405 TYR A N 1
ATOM 3163 C CA . TYR A 1 405 ? 18.281 31.234 9.68 1 90.31 405 TYR A CA 1
ATOM 3164 C C . TYR A 1 405 ? 17.719 31.219 11.094 1 90.31 405 TYR A C 1
ATOM 3166 O O . TYR A 1 405 ? 18.297 30.609 12 1 90.31 405 TYR A O 1
ATOM 3174 N N . PRO A 1 406 ? 16.5 31.766 11.266 1 91.06 406 PRO A N 1
ATOM 3175 C CA . PRO A 1 406 ? 15.93 31.875 12.609 1 91.06 406 PRO A CA 1
ATOM 3176 C C . PRO A 1 406 ? 15.82 30.531 13.328 1 91.06 406 PRO A C 1
ATOM 3178 O O . PRO A 1 406 ? 16.078 30.453 14.539 1 91.06 406 PRO A O 1
ATOM 3181 N N . LEU A 1 407 ? 15.523 29.5 12.617 1 89.06 407 LEU A N 1
ATOM 3182 C CA . LEU A 1 407 ? 15.344 28.188 13.211 1 89.06 407 LEU A CA 1
ATOM 3183 C C . LEU A 1 407 ? 16.641 27.703 13.867 1 89.06 407 LEU A C 1
ATOM 3185 O O . LEU A 1 407 ? 16.594 27.062 14.922 1 89.06 407 LEU A O 1
ATOM 3189 N N . GLU A 1 408 ? 17.734 27.906 13.281 1 88.44 408 GLU A N 1
ATOM 3190 C CA . GLU A 1 408 ? 19.016 27.547 13.867 1 88.44 408 GLU A CA 1
ATOM 3191 C C . GLU A 1 408 ? 19.219 28.219 15.219 1 88.44 408 GLU A C 1
ATOM 3193 O O . GLU A 1 408 ? 19.625 27.578 16.188 1 88.44 408 GLU A O 1
ATOM 3198 N N . VAL A 1 409 ? 18.938 29.5 15.25 1 92.06 409 VAL A N 1
ATOM 3199 C CA . VAL A 1 409 ? 19.078 30.281 16.484 1 92.06 409 VAL A CA 1
ATOM 3200 C C . VAL A 1 409 ? 18.094 29.766 17.531 1 92.06 409 VAL A C 1
ATOM 3202 O O . VAL A 1 409 ? 18.438 29.609 18.703 1 92.06 409 VAL A O 1
ATOM 3205 N N . GLU A 1 410 ? 16.891 29.5 17.094 1 93.38 410 GLU A N 1
ATOM 3206 C CA . GLU A 1 410 ? 15.852 28.969 17.969 1 93.38 410 GLU A CA 1
ATOM 3207 C C . GLU A 1 410 ? 16.281 27.641 18.578 1 93.38 410 GLU A C 1
ATOM 3209 O O . GLU A 1 410 ? 16.094 27.406 19.766 1 93.38 410 GLU A O 1
ATOM 3214 N N . GLN A 1 411 ? 16.844 26.75 17.797 1 89.81 411 GLN A N 1
ATOM 3215 C CA . GLN A 1 411 ? 17.266 25.422 18.25 1 89.81 411 GLN A CA 1
ATOM 3216 C C . GLN A 1 411 ? 18.359 25.531 19.297 1 89.81 411 GLN A C 1
ATOM 3218 O O . GLN A 1 411 ? 18.375 24.781 20.266 1 89.81 411 GLN A O 1
ATOM 3223 N N . VAL A 1 412 ? 19.312 26.453 19.141 1 90.31 412 VAL A N 1
ATOM 3224 C CA . VAL A 1 412 ? 20.375 26.672 20.094 1 90.31 412 VAL A CA 1
ATOM 3225 C C . VAL A 1 412 ? 19.797 27.172 21.422 1 90.31 412 VAL A C 1
ATOM 3227 O O . VAL A 1 412 ? 20.078 26.625 22.484 1 90.31 412 VAL A O 1
ATOM 3230 N N . ILE A 1 413 ? 18.922 28.141 21.344 1 93.44 413 ILE A N 1
ATOM 3231 C CA . ILE A 1 413 ? 18.359 28.766 22.531 1 93.44 413 ILE A CA 1
ATOM 3232 C C . ILE A 1 413 ? 17.469 27.75 23.266 1 93.44 413 ILE A C 1
ATOM 3234 O O . ILE A 1 413 ? 17.438 27.719 24.5 1 93.44 413 ILE A O 1
ATOM 3238 N N . SER A 1 414 ? 16.797 26.906 22.516 1 91.5 414 SER A N 1
ATOM 3239 C CA . SER A 1 414 ? 15.875 25.938 23.094 1 91.5 414 SER A CA 1
ATOM 3240 C C . SER A 1 414 ? 16.609 24.922 23.953 1 91.5 414 SER A C 1
ATOM 3242 O O . SER A 1 414 ? 16 24.266 24.812 1 91.5 414 SER A O 1
ATOM 3244 N N . GLN A 1 415 ? 17.859 24.75 23.766 1 89.62 415 GLN A N 1
ATOM 3245 C CA . GLN A 1 415 ? 18.641 23.781 24.531 1 89.62 415 GLN A CA 1
ATOM 3246 C C . GLN A 1 415 ? 18.953 24.297 25.922 1 89.62 415 GLN A C 1
ATOM 3248 O O . GLN A 1 415 ? 19.391 23.531 26.797 1 89.62 415 GLN A O 1
ATOM 3253 N N . MET A 1 416 ? 18.703 25.531 26.172 1 91.06 416 MET A N 1
ATOM 3254 C CA . MET A 1 416 ? 18.984 26.125 27.484 1 91.06 416 MET A CA 1
ATOM 3255 C C . MET A 1 416 ? 17.953 25.703 28.516 1 91.06 416 MET A C 1
ATOM 3257 O O . MET A 1 416 ? 16.75 25.766 28.266 1 91.06 416 MET A O 1
ATOM 3261 N N . GLU A 1 417 ? 18.531 25.297 29.578 1 89.75 417 GLU A N 1
ATOM 3262 C CA . GLU A 1 417 ? 17.625 25.031 30.703 1 89.75 417 GLU A CA 1
ATOM 3263 C C . GLU A 1 417 ? 16.844 26.281 31.078 1 89.75 417 GLU A C 1
ATOM 3265 O O . GLU A 1 417 ? 17.391 27.375 31.156 1 89.75 417 GLU A O 1
ATOM 3270 N N . GLY A 1 418 ? 15.594 26.109 31.234 1 91.31 418 GLY A N 1
ATOM 3271 C CA . GLY A 1 418 ? 14.758 27.219 31.672 1 91.31 418 GLY A CA 1
ATOM 3272 C C . GLY A 1 418 ? 14.016 27.891 30.516 1 91.31 418 GLY A C 1
ATOM 3273 O O . GLY A 1 418 ? 13.203 28.797 30.734 1 91.31 418 GLY A O 1
ATOM 3274 N N . VAL A 1 419 ? 14.32 27.5 29.312 1 93.19 419 VAL A N 1
ATOM 3275 C CA . VAL A 1 419 ? 13.586 27.984 28.156 1 93.19 419 VAL A CA 1
ATOM 3276 C C . VAL A 1 419 ? 12.477 27.016 27.781 1 93.19 419 VAL A C 1
ATOM 3278 O O . VAL A 1 419 ? 12.734 25.828 27.547 1 93.19 419 VAL A O 1
ATOM 3281 N N . ASP A 1 420 ? 11.297 27.516 27.719 1 89.44 420 ASP A N 1
ATOM 3282 C CA . ASP A 1 420 ? 10.156 26.688 27.359 1 89.44 420 ASP A CA 1
ATOM 3283 C C . ASP A 1 420 ? 9.883 26.766 25.859 1 89.44 420 ASP A C 1
ATOM 3285 O O . ASP A 1 420 ? 9.641 25.75 25.203 1 89.44 420 ASP A O 1
ATOM 3289 N N . GLU A 1 421 ? 9.82 27.938 25.297 1 91.31 421 GLU A N 1
ATOM 3290 C CA . GLU A 1 421 ? 9.594 28.188 23.875 1 91.31 421 GLU A CA 1
ATOM 3291 C C . GLU A 1 421 ? 10.43 29.375 23.391 1 91.31 421 GLU A C 1
ATOM 3293 O O . GLU A 1 421 ? 10.758 30.266 24.156 1 91.31 421 GLU A O 1
ATOM 3298 N N . VAL A 1 422 ? 10.805 29.359 22.25 1 93.12 422 VAL A N 1
ATOM 3299 C CA . VAL A 1 422 ? 11.586 30.453 21.672 1 93.12 422 VAL A CA 1
ATOM 3300 C C . VAL A 1 422 ? 11.18 30.672 20.219 1 93.12 422 VAL A C 1
ATOM 3302 O O . VAL A 1 422 ? 10.883 29.703 19.5 1 93.12 422 VAL A O 1
ATOM 3305 N N . ALA A 1 423 ? 11.039 31.859 19.812 1 93.25 423 ALA A N 1
ATOM 3306 C CA . ALA A 1 423 ? 10.883 32.281 18.422 1 93.25 423 ALA A CA 1
ATOM 3307 C C . ALA A 1 423 ? 11.875 33.406 18.078 1 93.25 423 ALA A C 1
ATOM 3309 O O . ALA A 1 423 ? 12.125 34.281 18.891 1 93.25 423 ALA A O 1
ATOM 3310 N N . VAL A 1 424 ? 12.5 33.344 16.969 1 93.12 424 VAL A N 1
ATOM 3311 C CA . VAL A 1 424 ? 13.445 34.344 16.5 1 93.12 424 VAL A CA 1
ATOM 3312 C C . VAL A 1 424 ? 12.938 35 15.203 1 93.12 424 VAL A C 1
ATOM 3314 O O . VAL A 1 424 ? 12.477 34.281 14.305 1 93.12 424 VAL A O 1
ATOM 3317 N N . VAL A 1 425 ? 12.914 36.25 15.164 1 93.88 425 VAL A N 1
ATOM 3318 C CA . VAL A 1 425 ? 12.477 37 13.977 1 93.88 425 VAL A CA 1
ATOM 3319 C C . VAL A 1 425 ? 13.508 38.062 13.609 1 93.88 425 VAL A C 1
ATOM 3321 O O . VAL A 1 425 ? 14.391 38.375 14.414 1 93.88 425 VAL A O 1
ATOM 3324 N N . GLY A 1 426 ? 13.414 38.531 12.383 1 91.62 426 GLY A N 1
ATOM 3325 C CA . GLY A 1 426 ? 14.258 39.625 11.953 1 91.62 426 GLY A CA 1
ATOM 3326 C C . GLY A 1 426 ? 13.703 41 12.336 1 91.62 426 GLY A C 1
ATOM 3327 O O . GLY A 1 426 ? 12.508 41.25 12.203 1 91.62 426 GLY A O 1
ATOM 3328 N N . LYS A 1 427 ? 14.586 41.75 12.883 1 90.94 427 LYS A N 1
ATOM 3329 C CA . LYS A 1 427 ? 14.258 43.125 13.18 1 90.94 427 LYS A CA 1
ATOM 3330 C C . LYS A 1 427 ? 15.109 44.094 12.336 1 90.94 427 LYS A C 1
ATOM 3332 O O . LYS A 1 427 ? 16.297 43.844 12.141 1 90.94 427 LYS A O 1
ATOM 3337 N N . ALA A 1 428 ? 14.43 45.125 11.883 1 90.88 428 ALA A N 1
ATOM 3338 C CA . ALA A 1 428 ? 15.156 46.125 11.094 1 90.88 428 ALA A CA 1
ATOM 3339 C C . ALA A 1 428 ? 16.281 46.75 11.914 1 90.88 428 ALA A C 1
ATOM 3341 O O . ALA A 1 428 ? 16.094 47.062 13.094 1 90.88 428 ALA A O 1
ATOM 3342 N N . ASP A 1 429 ? 17.359 46.906 11.312 1 90.06 429 ASP A N 1
ATOM 3343 C CA . ASP A 1 429 ? 18.547 47.531 11.93 1 90.06 429 ASP A CA 1
ATOM 3344 C C . ASP A 1 429 ? 19.234 48.5 10.969 1 90.06 429 ASP A C 1
ATOM 3346 O O . ASP A 1 429 ? 19.484 48.156 9.812 1 90.06 429 ASP A O 1
ATOM 3350 N N . PRO A 1 430 ? 19.484 49.656 11.391 1 87.69 430 PRO A N 1
ATOM 3351 C CA . PRO A 1 430 ? 20.062 50.656 10.492 1 87.69 430 PRO A CA 1
ATOM 3352 C C . PRO A 1 430 ? 21.438 50.281 9.977 1 87.69 430 PRO A C 1
ATOM 3354 O O . PRO A 1 430 ? 21.828 50.656 8.867 1 87.69 430 PRO A O 1
ATOM 3357 N N . LEU A 1 431 ? 22.188 49.594 10.734 1 85.56 431 LEU A N 1
ATOM 3358 C CA . LEU A 1 431 ? 23.562 49.25 10.375 1 85.56 431 LEU A CA 1
ATOM 3359 C C . LEU A 1 431 ? 23.625 47.938 9.586 1 85.56 431 LEU A C 1
ATOM 3361 O O . LEU A 1 431 ? 24.391 47.844 8.617 1 85.56 431 LEU A O 1
ATOM 3365 N N . TRP A 1 432 ? 22.828 47.031 9.938 1 88.81 432 TRP A N 1
ATOM 3366 C CA . TRP A 1 432 ? 23.016 45.656 9.43 1 88.81 432 TRP A CA 1
ATOM 3367 C C . TRP A 1 432 ? 21.875 45.281 8.492 1 88.81 432 TRP A C 1
ATOM 3369 O O . TRP A 1 432 ? 21.891 44.188 7.914 1 88.81 432 TRP A O 1
ATOM 3379 N N . GLY A 1 433 ? 20.906 46.219 8.328 1 89.31 433 GLY A N 1
ATOM 3380 C CA . GLY A 1 433 ? 19.688 45.844 7.609 1 89.31 433 GLY A CA 1
ATOM 3381 C C . GLY A 1 433 ? 18.656 45.156 8.492 1 89.31 433 GLY A C 1
ATOM 3382 O O . GLY A 1 433 ? 17.641 45.781 8.852 1 89.31 433 GLY A O 1
ATOM 3383 N N . GLU A 1 434 ? 18.984 43.875 8.867 1 92.19 434 GLU A N 1
ATOM 3384 C CA . GLU A 1 434 ? 18.188 43.125 9.852 1 92.19 434 GLU A CA 1
ATOM 3385 C C . GLU A 1 434 ? 19.078 42.469 10.898 1 92.19 434 GLU A C 1
ATOM 3387 O O . GLU A 1 434 ? 20.266 42.219 10.641 1 92.19 434 GLU A O 1
ATOM 3392 N N . VAL A 1 435 ? 18.516 42.344 12.039 1 92.56 435 VAL A N 1
ATOM 3393 C CA . VAL A 1 435 ? 19.188 41.594 13.094 1 92.56 435 VAL A CA 1
ATOM 3394 C C . VAL A 1 435 ? 18.188 40.656 13.773 1 92.56 435 VAL A C 1
ATOM 3396 O O . VAL A 1 435 ? 16.984 40.906 13.758 1 92.56 435 VAL A O 1
ATOM 3399 N N . PRO A 1 436 ? 18.719 39.531 14.297 1 94.31 436 PRO A N 1
ATOM 3400 C CA . PRO A 1 436 ? 17.812 38.625 14.969 1 94.31 436 PRO A CA 1
ATOM 3401 C C . PRO A 1 436 ? 17.328 39.156 16.312 1 94.31 436 PRO A C 1
ATOM 3403 O O . PRO A 1 436 ? 18.094 39.75 17.062 1 94.31 436 PRO A O 1
ATOM 3406 N N . ALA A 1 437 ? 16.062 38.969 16.578 1 95.25 437 ALA A N 1
ATOM 3407 C CA . ALA A 1 437 ? 15.414 39.219 17.859 1 95.25 437 ALA A CA 1
ATOM 3408 C C . ALA A 1 437 ? 14.719 37.969 18.375 1 95.25 437 ALA A C 1
ATOM 3410 O O . ALA A 1 437 ? 14.016 37.281 17.641 1 95.25 437 ALA A O 1
ATOM 3411 N N . ALA A 1 438 ? 15 37.688 19.609 1 95.81 438 ALA A N 1
ATOM 3412 C CA . ALA A 1 438 ? 14.453 36.438 20.188 1 95.81 438 ALA A CA 1
ATOM 3413 C C . ALA A 1 438 ? 13.297 36.75 21.141 1 95.81 438 ALA A C 1
ATOM 3415 O O . ALA A 1 438 ? 13.352 37.75 21.891 1 95.81 438 ALA A O 1
ATOM 3416 N N . PHE A 1 439 ? 12.289 36.031 21.016 1 95.69 439 PHE A N 1
ATOM 3417 C CA . PHE A 1 439 ? 11.164 36 21.953 1 95.69 439 PHE A CA 1
ATOM 3418 C C . PHE A 1 439 ? 11.117 34.688 22.703 1 95.69 439 PHE A C 1
ATOM 3420 O O . PHE A 1 439 ? 11.07 33.625 22.094 1 95.69 439 PHE A O 1
ATOM 3427 N N . ILE A 1 440 ? 11.117 34.75 24.016 1 95.25 440 ILE A N 1
ATOM 3428 C CA . ILE A 1 440 ? 11.336 33.531 24.797 1 95.25 440 ILE A CA 1
ATOM 3429 C C . ILE A 1 440 ? 10.273 33.438 25.891 1 95.25 440 ILE A C 1
ATOM 3431 O O . ILE A 1 440 ? 9.922 34.438 26.516 1 95.25 440 ILE A O 1
ATOM 3435 N N . VAL A 1 441 ? 9.711 32.312 25.969 1 93.5 441 VAL A N 1
ATOM 3436 C CA . VAL A 1 441 ? 8.906 31.953 27.141 1 93.5 441 VAL A CA 1
ATOM 3437 C C . VAL A 1 441 ? 9.766 31.156 28.125 1 93.5 441 VAL A C 1
ATOM 3439 O O . VAL A 1 441 ? 10.312 30.109 27.781 1 93.5 441 VAL A O 1
ATOM 3442 N N . LYS A 1 442 ? 9.867 31.703 29.375 1 93.25 442 LYS A N 1
ATOM 3443 C CA . LYS A 1 442 ? 10.688 31.062 30.406 1 93.25 442 LYS A CA 1
ATOM 3444 C C . LYS A 1 442 ? 9.961 29.859 31.016 1 93.25 442 LYS A C 1
ATOM 3446 O O . LYS A 1 442 ? 8.734 29.891 31.172 1 93.25 442 LYS A O 1
ATOM 3451 N N . GLY A 1 443 ? 10.727 28.797 31.234 1 88.38 443 GLY A N 1
ATOM 3452 C CA . GLY A 1 443 ? 10.18 27.719 32.062 1 88.38 443 GLY A CA 1
ATOM 3453 C C . GLY A 1 443 ? 9.82 28.172 33.469 1 88.38 443 GLY A C 1
ATOM 3454 O O . GLY A 1 443 ? 10.289 29.203 33.906 1 88.38 443 GLY A O 1
ATOM 3455 N N . ASN A 1 444 ? 8.945 27.344 34.125 1 80.38 444 ASN A N 1
ATOM 3456 C CA . ASN A 1 444 ? 8.492 27.703 35.438 1 80.38 444 ASN A CA 1
ATOM 3457 C C . ASN A 1 444 ? 9.656 27.906 36.406 1 80.38 444 ASN A C 1
ATOM 3459 O O . ASN A 1 444 ? 10.484 27.016 36.594 1 80.38 444 ASN A O 1
ATOM 3463 N N . GLY A 1 445 ? 9.688 29.094 36.969 1 82.81 445 GLY A N 1
ATOM 3464 C CA . GLY A 1 445 ? 10.656 29.406 38 1 82.81 445 GLY A CA 1
ATOM 3465 C C . GLY A 1 445 ? 12.008 29.812 37.469 1 82.81 445 GLY A C 1
ATOM 3466 O O . GLY A 1 445 ? 12.961 30.031 38.219 1 82.81 445 GLY A O 1
ATOM 3467 N N . SER A 1 446 ? 12.062 29.922 36.094 1 88.12 446 SER A N 1
ATOM 3468 C CA . SER A 1 446 ? 13.352 30.234 35.5 1 88.12 446 SER A CA 1
ATOM 3469 C C . SER A 1 446 ? 13.711 31.703 35.719 1 88.12 446 SER A C 1
ATOM 3471 O O . SER A 1 446 ? 12.852 32.594 35.625 1 88.12 446 SER A O 1
ATOM 3473 N N . ALA A 1 447 ? 14.977 32.031 36.062 1 91.25 447 ALA A N 1
ATOM 3474 C CA . ALA A 1 447 ? 15.461 33.406 36.312 1 91.25 447 ALA A CA 1
ATOM 3475 C C . ALA A 1 447 ? 16.297 33.906 35.156 1 91.25 447 ALA A C 1
ATOM 3477 O O . ALA A 1 447 ? 17.078 34.875 35.281 1 91.25 447 ALA A O 1
ATOM 3478 N N . LEU A 1 448 ? 16.031 33.281 34.031 1 92.75 448 LEU A N 1
ATOM 3479 C CA . LEU A 1 448 ? 16.859 33.625 32.875 1 92.75 448 LEU A CA 1
ATOM 3480 C C . LEU A 1 448 ? 16.672 35.094 32.5 1 92.75 448 LEU A C 1
ATOM 3482 O O . LEU A 1 448 ? 15.547 35.594 32.469 1 92.75 448 LEU A O 1
ATOM 3486 N N . ALA A 1 449 ? 17.75 35.812 32.281 1 94.38 449 ALA A N 1
ATOM 3487 C CA . ALA A 1 449 ? 17.75 37.188 31.797 1 94.38 449 ALA A CA 1
ATOM 3488 C C . ALA A 1 449 ? 18.297 37.25 30.375 1 94.38 449 ALA A C 1
ATOM 3490 O O . ALA A 1 449 ? 18.828 36.25 29.859 1 94.38 449 ALA A O 1
ATOM 3491 N N . GLU A 1 450 ? 18.031 38.375 29.766 1 95 450 GLU A N 1
ATOM 3492 C CA . GLU A 1 450 ? 18.5 38.562 28.406 1 95 450 GLU A CA 1
ATOM 3493 C C . GLU A 1 450 ? 19.984 38.25 28.266 1 95 450 GLU A C 1
ATOM 3495 O O . GLU A 1 450 ? 20.391 37.625 27.297 1 95 450 GLU A O 1
ATOM 3500 N N . GLU A 1 451 ? 20.734 38.625 29.25 1 94.44 451 GLU A N 1
ATOM 3501 C CA . GLU A 1 451 ? 22.188 38.406 29.203 1 94.44 451 GLU A CA 1
ATOM 3502 C C . GLU A 1 451 ? 22.531 36.938 29.188 1 94.44 451 GLU A C 1
ATOM 3504 O O . GLU A 1 451 ? 23.516 36.531 28.562 1 94.44 451 GLU A O 1
ATOM 3509 N N . ASP A 1 452 ? 21.766 36.156 29.891 1 95.56 452 ASP A N 1
ATOM 3510 C CA . ASP A 1 452 ? 21.984 34.719 29.922 1 95.56 452 ASP A CA 1
ATOM 3511 C C . ASP A 1 452 ? 21.812 34.125 28.547 1 95.56 452 ASP A C 1
ATOM 3513 O O . ASP A 1 452 ? 22.594 33.25 28.141 1 95.56 452 ASP A O 1
ATOM 3517 N N . ILE A 1 453 ? 20.812 34.562 27.875 1 95.88 453 ILE A N 1
ATOM 3518 C CA . ILE A 1 453 ? 20.516 34.062 26.531 1 95.88 453 ILE A CA 1
ATOM 3519 C C . ILE A 1 453 ? 21.641 34.438 25.578 1 95.88 453 ILE A C 1
ATOM 3521 O O . ILE A 1 453 ? 22.141 33.562 24.828 1 95.88 453 ILE A O 1
ATOM 3525 N N . ILE A 1 454 ? 22.047 35.656 25.609 1 94.75 454 ILE A N 1
ATOM 3526 C CA . ILE A 1 454 ? 23.062 36.156 24.703 1 94.75 454 ILE A CA 1
ATOM 3527 C C . ILE A 1 454 ? 24.391 35.438 24.969 1 94.75 454 ILE A C 1
ATOM 3529 O O . ILE A 1 454 ? 25.062 35.031 24.031 1 94.75 454 ILE A O 1
ATOM 3533 N N . GLN A 1 455 ? 24.719 35.281 26.188 1 93.81 455 GLN A N 1
ATOM 3534 C CA . GLN A 1 455 ? 25.953 34.594 26.562 1 93.81 455 GLN A CA 1
ATOM 3535 C C . GLN A 1 455 ? 25.938 33.125 26.062 1 93.81 455 GLN A C 1
ATOM 3537 O O . GLN A 1 455 ? 26.953 32.656 25.547 1 93.81 455 GLN A O 1
ATOM 3542 N N . TYR A 1 456 ? 24.844 32.531 26.297 1 94.56 456 TYR A N 1
ATOM 3543 C CA . TYR A 1 456 ? 24.734 31.172 25.812 1 94.56 456 TYR A CA 1
ATOM 3544 C C . TYR A 1 456 ? 24.922 31.094 24.312 1 94.56 456 TYR A C 1
ATOM 3546 O O . TYR A 1 456 ? 25.609 30.203 23.797 1 94.56 456 TYR A O 1
ATOM 3554 N N . CYS A 1 457 ? 24.312 32 23.625 1 95.19 457 CYS A N 1
ATOM 3555 C CA . CYS A 1 457 ? 24.406 32.031 22.172 1 95.19 457 CYS A CA 1
ATOM 3556 C C . CYS A 1 457 ? 25.844 32.312 21.734 1 95.19 457 CYS A C 1
ATOM 3558 O O . CYS A 1 457 ? 26.297 31.797 20.703 1 95.19 457 CYS A O 1
ATOM 3560 N N . GLN A 1 458 ? 26.562 33.156 22.453 1 91.38 458 GLN A N 1
ATOM 3561 C CA . GLN A 1 458 ? 27.938 33.5 22.125 1 91.38 458 GLN A CA 1
ATOM 3562 C C . GLN A 1 458 ? 28.828 32.25 22.125 1 91.38 458 GLN A C 1
ATOM 3564 O O . GLN A 1 458 ? 29.75 32.156 21.344 1 91.38 458 GLN A O 1
ATOM 3569 N N . GLY A 1 459 ? 28.453 31.297 22.844 1 90.38 459 GLY A N 1
ATOM 3570 C CA . GLY A 1 459 ? 29.219 30.062 22.922 1 90.38 459 GLY A CA 1
ATOM 3571 C C . GLY A 1 459 ? 28.828 29.047 21.875 1 90.38 459 GLY A C 1
ATOM 3572 O O . GLY A 1 459 ? 29.578 28.094 21.625 1 90.38 459 GLY A O 1
ATOM 3573 N N . ASN A 1 460 ? 27.703 29.375 21.234 1 92.44 460 ASN A N 1
ATOM 3574 C CA . ASN A 1 460 ? 27.172 28.297 20.422 1 92.44 460 ASN A CA 1
ATOM 3575 C C . ASN A 1 460 ? 26.844 28.766 19 1 92.44 460 ASN A C 1
ATOM 3577 O O . ASN A 1 460 ? 26.562 27.953 18.125 1 92.44 460 ASN A O 1
ATOM 3581 N N . LEU A 1 461 ? 26.906 30.094 18.797 1 92.62 461 LEU A N 1
ATOM 3582 C CA . LEU A 1 461 ? 26.578 30.656 17.5 1 92.62 461 LEU A CA 1
ATOM 3583 C C . LEU A 1 461 ? 27.625 31.656 17.047 1 92.62 461 LEU A C 1
ATOM 3585 O O . LEU A 1 461 ? 28.328 32.219 17.891 1 92.62 461 LEU A O 1
ATOM 3589 N N . ALA A 1 462 ? 27.781 31.828 15.742 1 88.69 462 ALA A N 1
ATOM 3590 C CA . ALA A 1 462 ? 28.594 32.938 15.234 1 88.69 462 ALA A CA 1
ATOM 3591 C C . ALA A 1 462 ? 28.031 34.281 15.695 1 88.69 462 ALA A C 1
ATOM 3593 O O . ALA A 1 462 ? 26.812 34.438 15.875 1 88.69 462 ALA A O 1
ATOM 3594 N N . LYS A 1 463 ? 28.859 35.219 15.828 1 88.06 463 LYS A N 1
ATOM 3595 C CA . LYS A 1 463 ? 28.547 36.531 16.422 1 88.06 463 LYS A CA 1
ATOM 3596 C C . LYS A 1 463 ? 27.359 37.188 15.695 1 88.06 463 LYS A C 1
ATOM 3598 O O . LYS A 1 463 ? 26.469 37.75 16.344 1 88.06 463 LYS A O 1
ATOM 3603 N N . TYR A 1 464 ? 27.359 37.125 14.391 1 88.19 464 TYR A N 1
ATOM 3604 C CA . TYR A 1 464 ? 26.328 37.812 13.625 1 88.19 464 TYR A CA 1
ATOM 3605 C C . TYR A 1 464 ? 24.984 37.125 13.773 1 88.19 464 TYR A C 1
ATOM 3607 O O . TYR A 1 464 ? 23.953 37.688 13.406 1 88.19 464 TYR A O 1
ATOM 3615 N N . LYS A 1 465 ? 24.891 35.906 14.281 1 92.62 465 LYS A N 1
ATOM 3616 C CA . LYS A 1 465 ? 23.656 35.125 14.453 1 92.62 465 LYS A CA 1
ATOM 3617 C C . LYS A 1 465 ? 23.031 35.406 15.82 1 92.62 465 LYS A C 1
ATOM 3619 O O . LYS A 1 465 ? 21.875 35.062 16.062 1 92.62 465 LYS A O 1
ATOM 3624 N N . ILE A 1 466 ? 23.812 35.969 16.703 1 94.25 466 ILE A N 1
ATOM 3625 C CA . ILE A 1 466 ? 23.375 36.156 18.078 1 94.25 466 ILE A CA 1
ATOM 3626 C C . ILE A 1 466 ? 22.266 37.219 18.125 1 94.25 466 ILE A C 1
ATOM 3628 O O . ILE A 1 466 ? 22.406 38.281 17.562 1 94.25 466 ILE A O 1
ATOM 3632 N N . PRO A 1 467 ? 21.156 36.906 18.797 1 95.75 467 PRO A N 1
ATOM 3633 C CA . PRO A 1 467 ? 20.094 37.875 18.906 1 95.75 467 PRO A CA 1
ATOM 3634 C C . PRO A 1 467 ? 20.562 39.219 19.516 1 95.75 467 PRO A C 1
ATOM 3636 O O . PRO A 1 467 ? 21.328 39.188 20.484 1 95.75 467 PRO A O 1
ATOM 3639 N N . LYS A 1 468 ? 20.094 40.281 18.938 1 92.62 468 LYS A N 1
ATOM 3640 C CA . LYS A 1 468 ? 20.469 41.594 19.453 1 92.62 468 LYS A CA 1
ATOM 3641 C C . LYS A 1 468 ? 19.484 42.062 20.5 1 92.62 468 LYS A C 1
ATOM 3643 O O . LYS A 1 468 ? 19.781 43 21.25 1 92.62 468 LYS A O 1
ATOM 3648 N N . LYS A 1 469 ? 18.375 41.469 20.484 1 92.94 469 LYS A N 1
ATOM 3649 C CA . LYS A 1 469 ? 17.328 41.75 21.469 1 92.94 469 LYS A CA 1
ATOM 3650 C C . LYS A 1 469 ? 16.625 40.469 21.906 1 92.94 469 LYS A C 1
ATOM 3652 O O . LYS A 1 469 ? 16.375 39.562 21.094 1 92.94 469 LYS A O 1
ATOM 3657 N N . VAL A 1 470 ? 16.406 40.406 23.219 1 95.5 470 VAL A N 1
ATOM 3658 C CA . VAL A 1 470 ? 15.648 39.281 23.797 1 95.5 470 VAL A CA 1
ATOM 3659 C C . VAL A 1 470 ? 14.438 39.812 24.562 1 95.5 470 VAL A C 1
ATOM 3661 O O . VAL A 1 470 ? 14.57 40.688 25.422 1 95.5 470 VAL A O 1
ATOM 3664 N N . THR A 1 471 ? 13.312 39.375 24.172 1 95.06 471 THR A N 1
ATOM 3665 C CA . THR A 1 471 ? 12.086 39.75 24.875 1 95.06 471 THR A CA 1
ATOM 3666 C C . THR A 1 471 ? 11.438 38.5 25.5 1 95.06 471 THR A C 1
ATOM 3668 O O . THR A 1 471 ? 11.234 37.5 24.844 1 95.06 471 THR A O 1
ATOM 3671 N N . PHE A 1 472 ? 11.18 38.531 26.766 1 94.88 472 PHE A N 1
ATOM 3672 C CA . PHE A 1 472 ? 10.492 37.469 27.453 1 94.88 472 PHE A CA 1
ATOM 3673 C C . PHE A 1 472 ? 8.984 37.656 27.438 1 94.88 472 PHE A C 1
ATOM 3675 O O . PHE A 1 472 ? 8.5 38.75 27.734 1 94.88 472 PHE A O 1
ATOM 3682 N N . LEU A 1 473 ? 8.305 36.656 27 1 93.94 473 LEU A N 1
ATOM 3683 C CA . LEU A 1 473 ? 6.852 36.688 26.938 1 93.94 473 LEU A CA 1
ATOM 3684 C C . LEU A 1 473 ? 6.254 35.562 27.812 1 93.94 473 LEU A C 1
ATOM 3686 O O . LEU A 1 473 ? 6.934 34.594 28.141 1 93.94 473 LEU A O 1
ATOM 3690 N N . LYS A 1 474 ? 5.023 35.781 28.203 1 91.69 474 LYS A N 1
ATOM 3691 C CA . LYS A 1 474 ? 4.316 34.75 28.938 1 91.69 474 LYS A CA 1
ATOM 3692 C C . LYS A 1 474 ? 3.969 33.562 28.031 1 91.69 474 LYS A C 1
ATOM 3694 O O . LYS A 1 474 ? 3.979 32.406 28.469 1 91.69 474 LYS A O 1
ATOM 3699 N N . GLU A 1 475 ? 3.582 33.875 26.844 1 91.06 475 GLU A N 1
ATOM 3700 C CA . GLU A 1 475 ? 3.275 32.875 25.828 1 91.06 475 GLU A CA 1
ATOM 3701 C C . GLU A 1 475 ? 3.584 33.406 24.438 1 91.06 475 GLU A C 1
ATOM 3703 O O . GLU A 1 475 ? 3.514 34.625 24.188 1 91.06 475 GLU A O 1
ATOM 3708 N N . LEU A 1 476 ? 4 32.531 23.578 1 91.25 476 LEU A N 1
ATOM 3709 C CA . LEU A 1 476 ? 4.164 32.906 22.172 1 91.25 476 LEU A CA 1
ATOM 3710 C C . LEU A 1 476 ? 2.838 32.812 21.422 1 91.25 476 LEU A C 1
ATOM 3712 O O . LEU A 1 476 ? 2.014 31.953 21.734 1 91.25 476 LEU A O 1
ATOM 3716 N N . PRO A 1 477 ? 2.609 33.75 20.484 1 88 477 PRO A N 1
ATOM 3717 C CA . PRO A 1 477 ? 1.394 33.625 19.688 1 88 477 PRO A CA 1
ATOM 3718 C C . PRO A 1 477 ? 1.362 32.344 18.844 1 88 477 PRO A C 1
ATOM 3720 O O . PRO A 1 477 ? 2.342 32.031 18.172 1 88 477 PRO A O 1
ATOM 3723 N N . LYS A 1 478 ? 0.295 31.625 19.016 1 84.94 478 LYS A N 1
ATOM 3724 C CA . LYS A 1 478 ? 0.135 30.375 18.281 1 84.94 478 LYS A CA 1
ATOM 3725 C C . LYS A 1 478 ? -1.165 30.375 17.484 1 84.94 478 LYS A C 1
ATOM 3727 O O . LYS A 1 478 ? -2.141 31.016 17.859 1 84.94 478 LYS A O 1
ATOM 3732 N N . ASN A 1 479 ? -1.093 29.672 16.359 1 76.56 479 ASN A N 1
ATOM 3733 C CA . ASN A 1 479 ? -2.322 29.484 15.602 1 76.56 479 ASN A CA 1
ATOM 3734 C C . ASN A 1 479 ? -3.146 28.312 16.141 1 76.56 479 ASN A C 1
ATOM 3736 O O . ASN A 1 479 ? -2.848 27.781 17.219 1 76.56 479 ASN A O 1
ATOM 3740 N N . ALA A 1 480 ? -4.113 27.938 15.375 1 68 480 ALA A N 1
ATOM 3741 C CA . ALA A 1 480 ? -5.094 26.969 15.852 1 68 480 ALA A CA 1
ATOM 3742 C C . ALA A 1 480 ? -4.492 25.562 15.922 1 68 480 ALA A C 1
ATOM 3744 O O . ALA A 1 480 ? -4.996 24.703 16.641 1 68 480 ALA A O 1
ATOM 3745 N N . THR A 1 481 ? -3.426 25.406 15.219 1 69.88 481 THR A N 1
ATOM 3746 C CA . THR A 1 481 ? -2.812 24.078 15.242 1 69.88 481 THR A CA 1
ATOM 3747 C C . THR A 1 481 ? -1.669 24.031 16.25 1 69.88 481 THR A C 1
ATOM 3749 O O . THR A 1 481 ? -0.981 23.016 16.375 1 69.88 481 THR A O 1
ATOM 3752 N N . GLY A 1 482 ? -1.475 25.203 16.938 1 72.25 482 GLY A N 1
ATOM 3753 C CA . GLY A 1 482 ? -0.436 25.25 17.969 1 72.25 482 GLY A CA 1
ATOM 3754 C C . GLY A 1 482 ? 0.91 25.688 17.422 1 72.25 482 GLY A C 1
ATOM 3755 O O . GLY A 1 482 ? 1.907 25.688 18.141 1 72.25 482 GLY A O 1
ATOM 3756 N N . LYS A 1 483 ? 0.863 26.078 16.156 1 79 483 LYS A N 1
ATOM 3757 C CA . LYS A 1 483 ? 2.107 26.531 15.547 1 79 483 LYS A CA 1
ATOM 3758 C C . LYS A 1 483 ? 2.393 28 15.891 1 79 483 LYS A C 1
ATOM 3760 O O . LYS A 1 483 ? 1.478 28.812 15.914 1 79 483 LYS A O 1
ATOM 3765 N N . ILE A 1 484 ? 3.605 28.312 16.203 1 81.44 484 ILE A N 1
ATOM 3766 C CA . ILE A 1 484 ? 4.012 29.672 16.547 1 81.44 484 ILE A CA 1
ATOM 3767 C C . ILE A 1 484 ? 3.82 30.594 15.344 1 81.44 484 ILE A C 1
ATOM 3769 O O . ILE A 1 484 ? 4.207 30.25 14.227 1 81.44 484 ILE A O 1
ATOM 3773 N N . GLN A 1 485 ? 3.15 31.703 15.547 1 83.69 485 GLN A N 1
ATOM 3774 C CA . GLN A 1 485 ? 2.943 32.719 14.523 1 83.69 485 GLN A CA 1
ATOM 3775 C C . GLN A 1 485 ? 3.992 33.812 14.625 1 83.69 485 GLN A C 1
ATOM 3777 O O . GLN A 1 485 ? 3.76 34.844 15.273 1 83.69 485 GLN A O 1
ATOM 3782 N N . LYS A 1 486 ? 5.012 33.812 13.906 1 85.44 486 LYS A N 1
ATOM 3783 C CA . LYS A 1 486 ? 6.141 34.719 14 1 85.44 486 LYS A CA 1
ATOM 3784 C C . LYS A 1 486 ? 5.766 36.094 13.477 1 85.44 486 LYS A C 1
ATOM 3786 O O . LYS A 1 486 ? 6.312 37.125 13.922 1 85.44 486 LYS A O 1
ATOM 3791 N N . THR A 1 487 ? 4.836 36.125 12.57 1 79.62 487 THR A N 1
ATOM 3792 C CA . THR A 1 487 ? 4.426 37.406 11.977 1 79.62 487 THR A CA 1
ATOM 3793 C C . THR A 1 487 ? 3.859 38.344 13.047 1 79.62 487 THR A C 1
ATOM 3795 O O . THR A 1 487 ? 4.004 39.562 12.945 1 79.62 487 THR A O 1
ATOM 3798 N N . LYS A 1 488 ? 3.26 37.719 14.031 1 82.31 488 LYS A N 1
ATOM 3799 C CA . LYS A 1 488 ? 2.662 38.531 15.102 1 82.31 488 LYS A CA 1
ATOM 3800 C C . LYS A 1 488 ? 3.732 39.094 16.031 1 82.31 488 LYS A C 1
ATOM 3802 O O . LYS A 1 488 ? 3.479 40.031 16.766 1 82.31 488 LYS A O 1
ATOM 3807 N N . LEU A 1 489 ? 4.871 38.5 16.016 1 85.88 489 LEU A N 1
ATOM 3808 C CA . LEU A 1 489 ? 5.973 38.938 16.875 1 85.88 489 LEU A CA 1
ATOM 3809 C C . LEU A 1 489 ? 6.703 40.125 16.25 1 85.88 489 LEU A C 1
ATOM 3811 O O . LEU A 1 489 ? 7.273 40.969 16.953 1 85.88 489 LEU A O 1
ATOM 3815 N N . ILE A 1 490 ? 6.676 40.156 14.906 1 75.38 490 ILE A N 1
ATOM 3816 C CA . ILE A 1 490 ? 7.312 41.25 14.18 1 75.38 490 ILE A CA 1
ATOM 3817 C C . ILE A 1 490 ? 6.52 42.562 14.383 1 75.38 490 ILE A C 1
ATOM 3819 O O . ILE A 1 490 ? 7.102 43.625 14.57 1 75.38 490 ILE A O 1
ATOM 3823 N N . GLU A 1 491 ? 5.16 42.438 14.359 1 63.66 491 GLU A N 1
ATOM 3824 C CA . GLU A 1 491 ? 4.289 43.594 14.5 1 63.66 491 GLU A CA 1
ATOM 3825 C C . GLU A 1 491 ? 4.32 44.125 15.922 1 63.66 491 GLU A C 1
ATOM 3827 O O . GLU A 1 491 ? 4.062 45.312 16.141 1 63.66 491 GLU A O 1
ATOM 3832 N N . SER A 1 492 ? 4.48 43.312 16.828 1 51.31 492 SER A N 1
ATOM 3833 C CA . SER A 1 492 ? 4.512 43.75 18.203 1 51.31 492 SER A CA 1
ATOM 3834 C C . SER A 1 492 ? 5.773 44.562 18.5 1 51.31 492 SER A C 1
ATOM 3836 O O . SER A 1 492 ? 6.004 44.969 19.641 1 51.31 492 SER A O 1
ATOM 3838 N N . ARG A 1 493 ? 6.387 45.188 17.453 1 47.47 493 ARG A N 1
ATOM 3839 C CA . ARG A 1 493 ? 7.539 46.062 17.578 1 47.47 493 ARG A CA 1
ATOM 3840 C C . ARG A 1 493 ? 7.098 47.5 17.859 1 47.47 493 ARG A C 1
ATOM 3842 O O . ARG A 1 493 ? 6.055 47.938 17.391 1 47.47 493 ARG A O 1
ATOM 3849 N N . MET B 1 1 ? 1.903 7.039 -12.508 1 68.5 1 MET B N 1
ATOM 3850 C CA . MET B 1 1 ? 2.641 5.996 -11.805 1 68.5 1 MET B CA 1
ATOM 3851 C C . MET B 1 1 ? 4.023 5.797 -12.414 1 68.5 1 MET B C 1
ATOM 3853 O O . MET B 1 1 ? 4.258 6.176 -13.562 1 68.5 1 MET B O 1
ATOM 3857 N N . LYS B 1 2 ? 5 5.449 -11.547 1 86.19 2 LYS B N 1
ATOM 3858 C CA . LYS B 1 2 ? 6.375 5.145 -11.945 1 86.19 2 LYS B CA 1
ATOM 3859 C C . LYS B 1 2 ? 6.543 3.66 -12.258 1 86.19 2 LYS B C 1
ATOM 3861 O O . LYS B 1 2 ? 5.75 2.832 -11.797 1 86.19 2 LYS B O 1
ATOM 3866 N N . GLY B 1 3 ? 7.379 3.301 -13.289 1 93.69 3 GLY B N 1
ATOM 3867 C CA . GLY B 1 3 ? 7.664 1.893 -13.516 1 93.69 3 GLY B CA 1
ATOM 3868 C C . GLY B 1 3 ? 8.07 1.156 -12.25 1 93.69 3 GLY B C 1
ATOM 3869 O O . GLY B 1 3 ? 8.539 1.771 -11.289 1 93.69 3 GLY B O 1
ATOM 3870 N N . ILE B 1 4 ? 7.965 -0.146 -12.219 1 96.94 4 ILE B N 1
ATOM 3871 C CA . ILE B 1 4 ? 8.117 -0.921 -10.992 1 96.94 4 ILE B CA 1
ATOM 3872 C C . ILE B 1 4 ? 9.586 -0.903 -10.555 1 96.94 4 ILE B C 1
ATOM 3874 O O . ILE B 1 4 ? 9.891 -1.14 -9.383 1 96.94 4 ILE B O 1
ATOM 3878 N N . ALA B 1 5 ? 10.562 -0.673 -11.523 1 96.81 5 ALA B N 1
ATOM 3879 C CA . ALA B 1 5 ? 11.969 -0.553 -11.133 1 96.81 5 ALA B CA 1
ATOM 3880 C C . ALA B 1 5 ? 12.172 0.633 -10.195 1 96.81 5 ALA B C 1
ATOM 3882 O O . ALA B 1 5 ? 13.148 0.669 -9.438 1 96.81 5 ALA B O 1
ATOM 3883 N N . TYR B 1 6 ? 11.242 1.572 -10.242 1 96.5 6 TYR B N 1
ATOM 3884 C CA . TYR B 1 6 ? 11.289 2.758 -9.391 1 96.5 6 TYR B CA 1
ATOM 3885 C C . TYR B 1 6 ? 11.234 2.377 -7.918 1 96.5 6 TYR B C 1
ATOM 3887 O O . TYR B 1 6 ? 11.852 3.033 -7.078 1 96.5 6 TYR B O 1
ATOM 3895 N N . TRP B 1 7 ? 10.5 1.246 -7.551 1 97.88 7 TRP B N 1
ATOM 3896 C CA . TRP B 1 7 ? 10.453 0.78 -6.168 1 97.88 7 TRP B CA 1
ATOM 3897 C C . TRP B 1 7 ? 11.852 0.554 -5.617 1 97.88 7 TRP B C 1
ATOM 3899 O O . TRP B 1 7 ? 12.188 1.048 -4.539 1 97.88 7 TRP B O 1
ATOM 3909 N N . ILE B 1 8 ? 12.633 -0.176 -6.422 1 98.25 8 ILE B N 1
ATOM 3910 C CA . ILE B 1 8 ? 13.969 -0.582 -6 1 98.25 8 ILE B CA 1
ATOM 3911 C C . ILE B 1 8 ? 14.883 0.638 -5.945 1 98.25 8 ILE B C 1
ATOM 3913 O O . ILE B 1 8 ? 15.664 0.795 -5 1 98.25 8 ILE B O 1
ATOM 3917 N N . GLU B 1 9 ? 14.773 1.452 -6.973 1 96.94 9 GLU B N 1
ATOM 3918 C CA . GLU B 1 9 ? 15.578 2.668 -7.023 1 96.94 9 GLU B CA 1
ATOM 3919 C C . GLU B 1 9 ? 15.352 3.531 -5.785 1 96.94 9 GLU B C 1
ATOM 3921 O O . GLU B 1 9 ? 16.312 4.051 -5.199 1 96.94 9 GLU B O 1
ATOM 3926 N N . LYS B 1 10 ? 14.156 3.691 -5.406 1 97.56 10 LYS B N 1
ATOM 3927 C CA . LYS B 1 10 ? 13.82 4.559 -4.281 1 97.56 10 LYS B CA 1
ATOM 3928 C C . LYS B 1 10 ? 14.266 3.939 -2.957 1 97.56 10 LYS B C 1
ATOM 3930 O O . LYS B 1 10 ? 14.82 4.625 -2.098 1 97.56 10 LYS B O 1
ATOM 3935 N N . TRP B 1 11 ? 13.992 2.689 -2.754 1 98.44 11 TRP B N 1
ATOM 3936 C CA . TRP B 1 11 ? 14.484 2.029 -1.55 1 98.44 11 TRP B CA 1
ATOM 3937 C C . TRP B 1 11 ? 16 2.1 -1.472 1 98.44 11 TRP B C 1
ATOM 3939 O O . TRP B 1 11 ? 16.578 2.285 -0.391 1 98.44 11 TRP B O 1
ATOM 3949 N N . ALA B 1 12 ? 16.672 1.9 -2.629 1 97.75 12 ALA B N 1
ATOM 3950 C CA . ALA B 1 12 ? 18.125 2.004 -2.676 1 97.75 12 ALA B CA 1
ATOM 3951 C C . ALA B 1 12 ? 18.594 3.389 -2.232 1 97.75 12 ALA B C 1
ATOM 3953 O O . ALA B 1 12 ? 19.641 3.523 -1.6 1 97.75 12 ALA B O 1
ATOM 3954 N N . TYR B 1 13 ? 17.844 4.34 -2.619 1 96.5 13 TYR B N 1
ATOM 3955 C CA . TYR B 1 13 ? 18.188 5.711 -2.26 1 96.5 13 TYR B CA 1
ATOM 3956 C C . TYR B 1 13 ? 17.938 5.965 -0.777 1 96.5 13 TYR B C 1
ATOM 3958 O O . TYR B 1 1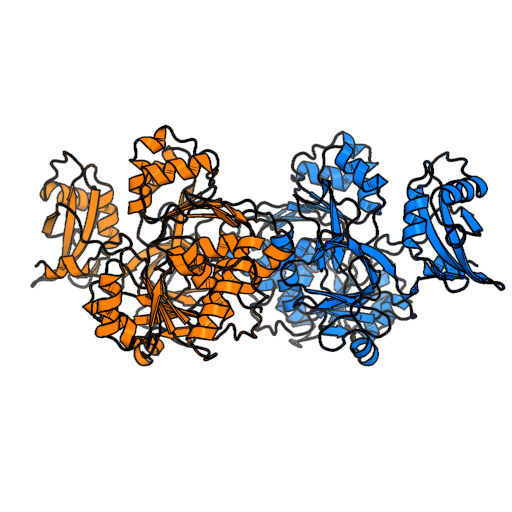3 ? 18.781 6.523 -0.083 1 96.5 13 TYR B O 1
ATOM 3966 N N . THR B 1 14 ? 16.828 5.523 -0.223 1 97.38 14 THR B N 1
ATOM 3967 C CA . THR B 1 14 ? 16.406 5.906 1.121 1 97.38 14 THR B CA 1
ATOM 3968 C C . THR B 1 14 ? 16.969 4.941 2.16 1 97.38 14 THR B C 1
ATOM 3970 O O . THR B 1 14 ? 17.219 5.328 3.305 1 97.38 14 THR B O 1
ATOM 3973 N N . HIS B 1 15 ? 17.078 3.705 1.783 1 97.5 15 HIS B N 1
ATOM 3974 C CA . HIS B 1 15 ? 17.594 2.67 2.674 1 97.5 15 HIS B CA 1
ATOM 3975 C C . HIS B 1 15 ? 18.625 1.799 1.969 1 97.5 15 HIS B C 1
ATOM 3977 O O . HIS B 1 15 ? 18.422 0.591 1.818 1 97.5 15 HIS B O 1
ATOM 3983 N N . PRO B 1 16 ? 19.734 2.346 1.653 1 97.56 16 PRO B N 1
ATOM 3984 C CA . PRO B 1 16 ? 20.703 1.673 0.777 1 97.56 16 PRO B CA 1
ATOM 3985 C C . PRO B 1 16 ? 21.219 0.364 1.366 1 97.56 16 PRO B C 1
ATOM 3987 O O . PRO B 1 16 ? 21.469 -0.595 0.629 1 97.56 16 PRO B O 1
ATOM 3990 N N . ASP B 1 17 ? 21.312 0.227 2.672 1 97.06 17 ASP B N 1
ATOM 3991 C CA . ASP B 1 17 ? 22 -0.901 3.293 1 97.06 17 ASP B CA 1
ATOM 3992 C C . ASP B 1 17 ? 21.016 -1.981 3.717 1 97.06 17 ASP B C 1
ATOM 3994 O O . ASP B 1 17 ? 21.406 -3.061 4.16 1 97.06 17 ASP B O 1
ATOM 3998 N N . ARG B 1 18 ? 19.719 -1.698 3.596 1 97.75 18 ARG B N 1
ATOM 3999 C CA . ARG B 1 18 ? 18.719 -2.713 3.887 1 97.75 18 ARG B CA 1
ATOM 4000 C C . ARG B 1 18 ? 18.859 -3.908 2.949 1 97.75 18 ARG B C 1
ATOM 4002 O O . ARG B 1 18 ? 19.109 -3.74 1.757 1 97.75 18 ARG B O 1
ATOM 4009 N N . THR B 1 19 ? 18.688 -5.141 3.465 1 98.75 19 THR B N 1
ATOM 4010 C CA . THR B 1 19 ? 18.812 -6.355 2.666 1 98.75 19 THR B CA 1
ATOM 4011 C C . THR B 1 19 ? 17.578 -6.547 1.779 1 98.75 19 THR B C 1
ATOM 4013 O O . THR B 1 19 ? 16.453 -6.566 2.271 1 98.75 19 THR B O 1
ATOM 4016 N N . ALA B 1 20 ? 17.812 -6.684 0.508 1 98.88 20 ALA B N 1
ATOM 4017 C CA . ALA B 1 20 ? 16.734 -6.906 -0.439 1 98.88 20 ALA B CA 1
ATOM 4018 C C . ALA B 1 20 ? 16.578 -8.391 -0.765 1 98.88 20 ALA B C 1
ATOM 4020 O O . ALA B 1 20 ? 15.469 -8.922 -0.799 1 98.88 20 ALA B O 1
ATOM 4021 N N . ILE B 1 21 ? 17.719 -9.055 -0.999 1 98.88 21 ILE B N 1
ATOM 4022 C CA . ILE B 1 21 ? 17.703 -10.445 -1.423 1 98.88 21 ILE B CA 1
ATOM 4023 C C . ILE B 1 21 ? 18.719 -11.25 -0.613 1 98.88 21 ILE B C 1
ATOM 4025 O O . ILE B 1 21 ? 19.844 -10.789 -0.379 1 98.88 21 ILE B O 1
ATOM 4029 N N . ILE B 1 22 ? 18.344 -12.391 -0.17 1 98.88 22 ILE B N 1
ATOM 4030 C CA . ILE B 1 22 ? 19.234 -13.359 0.445 1 98.88 22 ILE B CA 1
ATOM 4031 C C . ILE B 1 22 ? 19.234 -14.648 -0.373 1 98.88 22 ILE B C 1
ATOM 4033 O O . ILE B 1 22 ? 18.172 -15.164 -0.729 1 98.88 22 ILE B O 1
ATOM 4037 N N . THR B 1 23 ? 20.359 -15.125 -0.774 1 97.62 23 THR B N 1
ATOM 4038 C CA . THR B 1 23 ? 20.516 -16.453 -1.37 1 97.62 23 THR B CA 1
ATOM 4039 C C . THR B 1 23 ? 21.375 -17.344 -0.472 1 97.62 23 THR B C 1
ATOM 4041 O O . THR B 1 23 ? 21.672 -16.984 0.666 1 97.62 23 THR B O 1
ATOM 4044 N N . ASP B 1 24 ? 21.625 -18.594 -0.933 1 90.06 24 ASP B N 1
ATOM 4045 C CA . ASP B 1 24 ? 22.469 -19.5 -0.181 1 90.06 24 ASP B CA 1
ATOM 4046 C C . ASP B 1 24 ? 23.891 -18.953 -0.07 1 90.06 24 ASP B C 1
ATOM 4048 O O . ASP B 1 24 ? 24.641 -19.312 0.848 1 90.06 24 ASP B O 1
ATOM 4052 N N . ASN B 1 25 ? 24.172 -18.016 -0.896 1 89.62 25 ASN B N 1
ATOM 4053 C CA . ASN B 1 25 ? 25.562 -17.641 -1.031 1 89.62 25 ASN B CA 1
ATOM 4054 C C . ASN B 1 25 ? 25.812 -16.203 -0.55 1 89.62 25 ASN B C 1
ATOM 4056 O O . ASN B 1 25 ? 26.922 -15.852 -0.177 1 89.62 25 ASN B O 1
ATOM 4060 N N . GLU B 1 26 ? 24.797 -15.422 -0.66 1 93.88 26 GLU B N 1
ATOM 4061 C CA . GLU B 1 26 ? 25.094 -14.023 -0.37 1 93.88 26 GLU B CA 1
ATOM 4062 C C . GLU B 1 26 ? 23.828 -13.266 0.024 1 93.88 26 GLU B C 1
ATOM 4064 O O . GLU B 1 26 ? 22.719 -13.773 -0.14 1 93.88 26 GLU B O 1
ATOM 4069 N N . LYS B 1 27 ? 24.078 -12.125 0.615 1 98.12 27 LYS B N 1
ATOM 4070 C CA . LYS B 1 27 ? 23.078 -11.102 0.897 1 98.12 27 LYS B CA 1
ATOM 4071 C C . LYS B 1 27 ? 23.328 -9.859 0.047 1 98.12 27 LYS B C 1
ATOM 4073 O O . LYS B 1 27 ? 24.453 -9.414 -0.109 1 98.12 27 LYS B O 1
ATOM 4078 N N . VAL B 1 28 ? 22.25 -9.391 -0.536 1 97.88 28 VAL B N 1
ATOM 4079 C CA . VAL B 1 28 ? 22.312 -8.242 -1.426 1 97.88 28 VAL B CA 1
ATOM 4080 C C . VAL B 1 28 ? 21.453 -7.105 -0.872 1 97.88 28 VAL B C 1
ATOM 4082 O O . VAL B 1 28 ? 20.281 -7.301 -0.561 1 97.88 28 VAL B O 1
ATOM 4085 N N . SER B 1 29 ? 22.047 -5.895 -0.722 1 98.5 29 SER B N 1
ATOM 4086 C CA . SER B 1 29 ? 21.312 -4.727 -0.251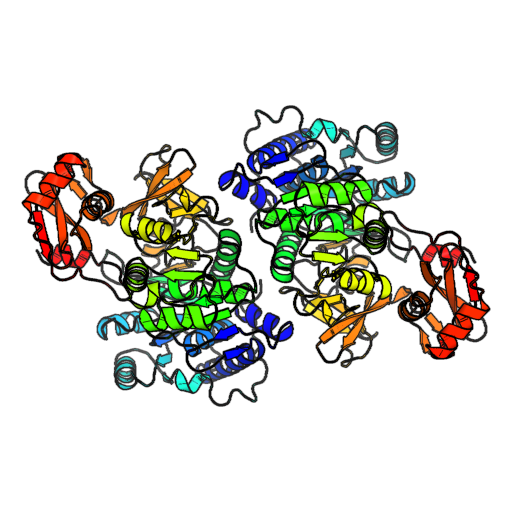 1 98.5 29 SER B CA 1
ATOM 4087 C C . SER B 1 29 ? 20.484 -4.098 -1.375 1 98.5 29 SER B C 1
ATOM 4089 O O . SER B 1 29 ? 20.688 -4.426 -2.549 1 98.5 29 SER B O 1
ATOM 4091 N N . TYR B 1 30 ? 19.594 -3.201 -1.052 1 98.56 30 TYR B N 1
ATOM 4092 C CA . TYR B 1 30 ? 18.828 -2.486 -2.064 1 98.56 30 TYR B CA 1
ATOM 4093 C C . TYR B 1 30 ? 19.734 -1.666 -2.965 1 98.56 30 TYR B C 1
ATOM 4095 O O . TYR B 1 30 ? 19.516 -1.571 -4.172 1 98.56 30 TYR B O 1
ATOM 4103 N N . LYS B 1 31 ? 20.734 -1.042 -2.432 1 97.25 31 LYS B N 1
ATOM 4104 C CA . LYS B 1 31 ? 21.688 -0.282 -3.23 1 97.25 31 LYS B CA 1
ATOM 4105 C C . LYS B 1 31 ? 22.391 -1.177 -4.25 1 97.25 31 LYS B C 1
ATOM 4107 O O . LYS B 1 31 ? 22.516 -0.816 -5.422 1 97.25 31 LYS B O 1
ATOM 4112 N N . GLN B 1 32 ? 22.875 -2.314 -3.77 1 97 32 GLN B N 1
ATOM 4113 C CA . GLN B 1 32 ? 23.531 -3.262 -4.664 1 97 32 GLN B CA 1
ATOM 4114 C C . GLN B 1 32 ? 22.562 -3.773 -5.727 1 97 32 GLN B C 1
ATOM 4116 O O . GLN B 1 32 ? 22.922 -3.877 -6.902 1 97 32 GLN B O 1
ATOM 4121 N N . LEU B 1 33 ? 21.359 -4.125 -5.305 1 97.56 33 LEU B N 1
ATOM 4122 C CA . LEU B 1 33 ? 20.359 -4.621 -6.234 1 97.56 33 LEU B CA 1
ATOM 4123 C C . LEU B 1 33 ? 20.078 -3.596 -7.328 1 97.56 33 LEU B C 1
ATOM 4125 O O . LEU B 1 33 ? 19.984 -3.943 -8.508 1 97.56 33 LEU B O 1
ATOM 4129 N N . ASP B 1 34 ? 19.906 -2.342 -6.938 1 97.06 34 ASP B N 1
ATOM 4130 C CA . ASP B 1 34 ? 19.641 -1.27 -7.891 1 97.06 34 ASP B CA 1
ATOM 4131 C C . ASP B 1 34 ? 20.766 -1.151 -8.914 1 97.06 34 ASP B C 1
ATOM 4133 O O . ASP B 1 34 ? 20.5 -0.999 -10.109 1 97.06 34 ASP B O 1
ATOM 4137 N N . ARG B 1 35 ? 21.984 -1.227 -8.461 1 96 35 ARG B N 1
ATOM 4138 C CA . ARG B 1 35 ? 23.141 -1.154 -9.352 1 96 35 ARG B CA 1
ATOM 4139 C C . ARG B 1 35 ? 23.172 -2.328 -10.32 1 96 35 ARG B C 1
ATOM 4141 O O . ARG B 1 35 ? 23.484 -2.16 -11.5 1 96 35 ARG B O 1
ATOM 4148 N N . MET B 1 36 ? 22.906 -3.471 -9.805 1 96.31 36 MET B N 1
ATOM 4149 C CA . MET B 1 36 ? 22.859 -4.66 -10.648 1 96.31 36 MET B CA 1
ATOM 4150 C C . MET B 1 36 ? 21.766 -4.543 -11.711 1 96.31 36 MET B C 1
ATOM 4152 O O . MET B 1 36 ? 21.984 -4.91 -12.867 1 96.31 36 MET B O 1
ATOM 4156 N N . ILE B 1 37 ? 20.578 -4.031 -11.312 1 96.5 37 ILE B N 1
ATOM 4157 C CA . ILE B 1 37 ? 19.469 -3.842 -12.234 1 96.5 37 ILE B CA 1
ATOM 4158 C C . ILE B 1 37 ? 19.859 -2.842 -13.32 1 96.5 37 ILE B C 1
ATOM 4160 O O . ILE B 1 37 ? 19.594 -3.066 -14.508 1 96.5 37 ILE B O 1
ATOM 4164 N N . ASP B 1 38 ? 20.516 -1.748 -12.961 1 95.56 38 ASP B N 1
ATOM 4165 C CA . ASP B 1 38 ? 20.969 -0.736 -13.914 1 95.56 38 ASP B CA 1
ATOM 4166 C C . ASP B 1 38 ? 21.953 -1.326 -14.922 1 95.56 38 ASP B C 1
ATOM 4168 O O . ASP B 1 38 ? 21.844 -1.065 -16.125 1 95.56 38 ASP B O 1
ATOM 4172 N N . SER B 1 39 ? 22.891 -2.068 -14.398 1 94.38 39 SER B N 1
ATOM 4173 C CA . SER B 1 39 ? 23.875 -2.705 -15.266 1 94.38 39 SER B CA 1
ATOM 4174 C C . SER B 1 39 ? 23.219 -3.674 -16.234 1 94.38 39 SER B C 1
ATOM 4176 O O . SER B 1 39 ? 23.547 -3.684 -17.422 1 94.38 39 SER B O 1
ATOM 4178 N N . ALA B 1 40 ? 22.328 -4.457 -15.719 1 95.19 40 ALA B N 1
ATOM 4179 C CA . ALA B 1 40 ? 21.609 -5.414 -16.562 1 95.19 40 ALA B CA 1
ATOM 4180 C C . ALA B 1 40 ? 20.781 -4.699 -17.625 1 95.19 40 ALA B C 1
ATOM 4182 O O . ALA B 1 40 ? 20.719 -5.137 -18.781 1 95.19 40 ALA B O 1
ATOM 4183 N N . ALA B 1 41 ? 20.031 -3.652 -17.25 1 94.38 41 ALA B N 1
ATOM 4184 C CA . ALA B 1 41 ? 19.219 -2.883 -18.188 1 94.38 41 ALA B CA 1
ATOM 4185 C C . ALA B 1 41 ? 20.078 -2.312 -19.312 1 94.38 41 ALA B C 1
ATOM 4187 O O . ALA B 1 41 ? 19.656 -2.307 -20.469 1 94.38 41 ALA B O 1
ATOM 4188 N N . ARG B 1 42 ? 21.266 -1.816 -19.031 1 92.06 42 ARG B N 1
ATOM 4189 C CA . ARG B 1 42 ? 22.188 -1.29 -20.031 1 92.06 42 ARG B CA 1
ATOM 4190 C C . ARG B 1 42 ? 22.609 -2.381 -21 1 92.06 42 ARG B C 1
ATOM 4192 O O . ARG B 1 42 ? 22.688 -2.146 -22.219 1 92.06 42 ARG B O 1
ATOM 4199 N N . LYS B 1 43 ? 22.953 -3.523 -20.438 1 91.69 43 LYS B N 1
ATOM 4200 C CA . LYS B 1 43 ? 23.344 -4.648 -21.281 1 91.69 43 LYS B CA 1
ATOM 4201 C C . LYS B 1 43 ? 22.219 -5.023 -22.25 1 91.69 43 LYS B C 1
ATOM 4203 O O . LYS B 1 43 ? 22.469 -5.332 -23.406 1 91.69 43 LYS B O 1
ATOM 4208 N N . ILE B 1 44 ? 21.031 -5.043 -21.703 1 92 44 ILE B N 1
ATOM 4209 C CA . ILE B 1 44 ? 19.859 -5.355 -22.531 1 92 44 ILE B CA 1
ATOM 4210 C C . ILE B 1 44 ? 19.719 -4.316 -23.641 1 92 44 ILE B C 1
ATOM 4212 O O . ILE B 1 44 ? 19.531 -4.668 -24.812 1 92 44 ILE B O 1
ATOM 4216 N N . GLN B 1 45 ? 19.781 -3.057 -23.297 1 89.69 45 GLN B N 1
ATOM 4217 C CA . GLN B 1 45 ? 19.641 -1.977 -24.266 1 89.69 45 GLN B CA 1
ATOM 4218 C C . GLN B 1 45 ? 20.719 -2.08 -25.359 1 89.69 45 GLN B C 1
ATOM 4220 O O . GLN B 1 45 ? 20.438 -1.836 -26.531 1 89.69 45 GLN B O 1
ATOM 4225 N N . GLU B 1 46 ? 21.891 -2.367 -24.906 1 88.56 46 GLU B N 1
ATOM 4226 C CA . GLU B 1 46 ? 23 -2.52 -25.859 1 88.56 46 GLU B CA 1
ATOM 4227 C C . GLU B 1 46 ? 22.734 -3.668 -26.828 1 88.56 46 GLU B C 1
ATOM 4229 O O . GLU B 1 46 ? 22.953 -3.531 -28.031 1 88.56 46 GLU B O 1
ATOM 4234 N N . LYS B 1 47 ? 22.281 -4.734 -26.328 1 89.31 47 LYS B N 1
ATOM 4235 C CA . LYS B 1 47 ? 22.016 -5.91 -27.141 1 89.31 47 LYS B CA 1
ATOM 4236 C C . LYS B 1 47 ? 20.891 -5.648 -28.141 1 89.31 47 LYS B C 1
ATOM 4238 O O . LYS B 1 47 ? 20.891 -6.188 -29.25 1 89.31 47 LYS B O 1
ATOM 4243 N N . LEU B 1 48 ? 19.906 -4.891 -27.688 1 90 48 LEU B N 1
ATOM 4244 C CA . LEU B 1 48 ? 18.719 -4.684 -28.484 1 90 48 LEU B CA 1
ATOM 4245 C C . LEU B 1 48 ? 18.828 -3.42 -29.328 1 90 48 LEU B C 1
ATOM 4247 O O . LEU B 1 48 ? 17.938 -3.104 -30.109 1 90 48 LEU B O 1
ATOM 4251 N N . LYS B 1 49 ? 19.844 -2.691 -29.219 1 85.75 49 LYS B N 1
ATOM 4252 C CA . LYS B 1 49 ? 20.094 -1.453 -29.953 1 85.75 49 LYS B CA 1
ATOM 4253 C C . LYS B 1 49 ? 19 -0.43 -29.688 1 85.75 49 LYS B C 1
ATOM 4255 O O . LYS B 1 49 ? 18.469 0.178 -30.625 1 85.75 49 LYS B O 1
ATOM 4260 N N . GLY B 1 50 ? 18.5 -0.353 -28.453 1 74.19 50 GLY B N 1
ATOM 4261 C CA . GLY B 1 50 ? 17.594 0.68 -27.984 1 74.19 50 GLY B CA 1
ATOM 4262 C C . GLY B 1 50 ? 16.141 0.414 -28.344 1 74.19 50 GLY B C 1
ATOM 4263 O O . GLY B 1 50 ? 15.266 1.253 -28.094 1 74.19 50 GLY B O 1
ATOM 4264 N N . ARG B 1 51 ? 15.844 -0.715 -29.016 1 79.56 51 ARG B N 1
ATOM 4265 C CA . ARG B 1 51 ? 14.477 -1.012 -29.406 1 79.56 51 ARG B CA 1
ATOM 4266 C C . ARG B 1 51 ? 13.617 -1.362 -28.188 1 79.56 51 ARG B C 1
ATOM 4268 O O . ARG B 1 51 ? 13.914 -2.322 -27.484 1 79.56 51 ARG B O 1
ATOM 4275 N N . ASN B 1 52 ? 12.508 -0.596 -27.922 1 83.69 52 ASN B N 1
ATOM 4276 C CA . ASN B 1 52 ? 11.547 -0.853 -26.859 1 83.69 52 ASN B CA 1
ATOM 4277 C C . ASN B 1 52 ? 10.539 -1.93 -27.25 1 83.69 52 ASN B C 1
ATOM 4279 O O . ASN B 1 52 ? 10.266 -2.119 -28.438 1 83.69 52 ASN B O 1
ATOM 4283 N N . GLY B 1 53 ? 10.141 -2.646 -26.25 1 91.75 53 GLY B N 1
ATOM 4284 C CA . GLY B 1 53 ? 9.047 -3.578 -26.5 1 91.75 53 GLY B CA 1
ATOM 4285 C C . GLY B 1 53 ? 9.523 -4.938 -26.969 1 91.75 53 GLY B C 1
ATOM 4286 O O . GLY B 1 53 ? 8.719 -5.848 -27.188 1 91.75 53 GLY B O 1
ATOM 4287 N N . GLU B 1 54 ? 10.859 -5.074 -27.125 1 94.88 54 GLU B N 1
ATOM 4288 C CA . GLU B 1 54 ? 11.375 -6.375 -27.531 1 94.88 54 GLU B CA 1
ATOM 4289 C C . GLU B 1 54 ? 11.141 -7.426 -26.453 1 94.88 54 GLU B C 1
ATOM 4291 O O . GLU B 1 54 ? 11.141 -7.109 -25.266 1 94.88 54 GLU B O 1
ATOM 4296 N N . ARG B 1 55 ? 10.922 -8.648 -26.875 1 97.88 55 ARG B N 1
ATOM 4297 C CA . ARG B 1 55 ? 10.648 -9.758 -25.984 1 97.88 55 ARG B CA 1
ATOM 4298 C C . ARG B 1 55 ? 11.938 -10.5 -25.625 1 97.88 55 ARG B C 1
ATOM 4300 O O . ARG B 1 55 ? 12.719 -10.852 -26.516 1 97.88 55 ARG B O 1
ATOM 4307 N N . ILE B 1 56 ? 12.156 -10.672 -24.375 1 98.12 56 ILE B N 1
ATOM 4308 C CA . ILE B 1 56 ? 13.328 -11.344 -23.828 1 98.12 56 ILE B CA 1
ATOM 4309 C C . ILE B 1 56 ? 12.898 -12.617 -23.094 1 98.12 56 ILE B C 1
ATOM 4311 O O . ILE B 1 56 ? 12.219 -12.547 -22.062 1 98.12 56 ILE B O 1
ATOM 4315 N N . ALA B 1 57 ? 13.336 -13.789 -23.594 1 98.5 57 ALA B N 1
ATOM 4316 C CA . ALA B 1 57 ? 13.008 -15.07 -22.969 1 98.5 57 ALA B CA 1
ATOM 4317 C C . ALA B 1 57 ? 13.945 -15.367 -21.812 1 98.5 57 ALA B C 1
ATOM 4319 O O . ALA B 1 57 ? 15.117 -14.977 -21.828 1 98.5 57 ALA B O 1
ATOM 4320 N N . ILE B 1 58 ? 13.438 -15.969 -20.797 1 98.56 58 ILE B N 1
ATOM 4321 C CA . ILE B 1 58 ? 14.211 -16.344 -19.625 1 98.56 58 ILE B CA 1
ATOM 4322 C C . ILE B 1 58 ? 14.062 -17.844 -19.359 1 98.56 58 ILE B C 1
ATOM 4324 O O . ILE B 1 58 ? 12.953 -18.328 -19.125 1 98.56 58 ILE B O 1
ATOM 4328 N N . LEU B 1 59 ? 15.102 -18.594 -19.438 1 97.62 59 LEU B N 1
ATOM 4329 C CA . LEU B 1 59 ? 15.148 -20.031 -19.172 1 97.62 59 LEU B CA 1
ATOM 4330 C C . LEU B 1 59 ? 16.062 -20.344 -18 1 97.62 59 LEU B C 1
ATOM 4332 O O . LEU B 1 59 ? 17.25 -20.641 -18.188 1 97.62 59 LEU B O 1
ATOM 4336 N N . SER B 1 60 ? 15.461 -20.359 -16.812 1 97 60 SER B N 1
ATOM 4337 C CA . SER B 1 60 ? 16.297 -20.5 -15.625 1 97 60 SER B CA 1
ATOM 4338 C C . SER B 1 60 ? 15.469 -20.938 -14.422 1 97 60 SER B C 1
ATOM 4340 O O . SER B 1 60 ? 14.258 -20.719 -14.375 1 97 60 SER B O 1
ATOM 4342 N N . HIS B 1 61 ? 16.141 -21.656 -13.484 1 94.69 61 HIS B N 1
ATOM 4343 C CA . HIS B 1 61 ? 15.594 -21.875 -12.148 1 94.69 61 HIS B CA 1
ATOM 4344 C C . HIS B 1 61 ? 15.586 -20.578 -11.336 1 94.69 61 HIS B C 1
ATOM 4346 O O . HIS B 1 61 ? 16.109 -19.562 -11.789 1 94.69 61 HIS B O 1
ATOM 4352 N N . ASN B 1 62 ? 14.922 -20.641 -10.141 1 97 62 ASN B N 1
ATOM 4353 C CA . ASN B 1 62 ? 14.953 -19.484 -9.234 1 97 62 ASN B CA 1
ATOM 4354 C C . ASN B 1 62 ? 16.391 -19.078 -8.906 1 97 62 ASN B C 1
ATOM 4356 O O . ASN B 1 62 ? 17.219 -19.922 -8.547 1 97 62 ASN B O 1
ATOM 4360 N N . ARG B 1 63 ? 16.656 -17.938 -9.039 1 97.19 63 ARG B N 1
ATOM 4361 C CA . ARG B 1 63 ? 17.938 -17.344 -8.695 1 97.19 63 ARG B CA 1
ATOM 4362 C C . ARG B 1 63 ? 17.844 -15.82 -8.633 1 97.19 63 ARG B C 1
ATOM 4364 O O . ARG B 1 63 ? 16.891 -15.227 -9.133 1 97.19 63 ARG B O 1
ATOM 4371 N N . MET B 1 64 ? 18.812 -15.203 -8.016 1 97.38 64 MET B N 1
ATOM 4372 C CA . MET B 1 64 ? 18.812 -13.758 -7.832 1 97.38 64 MET B CA 1
ATOM 4373 C C . MET B 1 64 ? 18.797 -13.039 -9.18 1 97.38 64 MET B C 1
ATOM 4375 O O . MET B 1 64 ? 18.094 -12.039 -9.344 1 97.38 64 MET B O 1
ATOM 4379 N N . GLU B 1 65 ? 19.547 -13.578 -10.156 1 97.75 65 GLU B N 1
ATOM 4380 C CA . GLU B 1 65 ? 19.656 -12.961 -11.477 1 97.75 65 GLU B CA 1
ATOM 4381 C C . GLU B 1 65 ? 18.297 -12.891 -12.164 1 97.75 65 GLU B C 1
ATOM 4383 O O . GLU B 1 65 ? 18.047 -11.977 -12.953 1 97.75 65 GLU B O 1
ATOM 4388 N N . TYR B 1 66 ? 17.422 -13.898 -11.859 1 98.5 66 TYR B N 1
ATOM 4389 C CA . TYR B 1 66 ? 16.078 -13.875 -12.422 1 98.5 66 TYR B CA 1
ATOM 4390 C C . TYR B 1 66 ? 15.344 -12.602 -12.016 1 98.5 66 TYR B C 1
ATOM 4392 O O . TYR B 1 66 ? 14.734 -11.93 -12.852 1 98.5 66 TYR B O 1
ATOM 4400 N N . ILE B 1 67 ? 15.453 -12.227 -10.703 1 98.69 67 ILE B N 1
ATOM 4401 C CA . ILE B 1 67 ? 14.82 -11.031 -10.164 1 98.69 67 ILE B CA 1
ATOM 4402 C C . ILE B 1 67 ? 15.438 -9.789 -10.805 1 98.69 67 ILE B C 1
ATOM 4404 O O . ILE B 1 67 ? 14.727 -8.883 -11.234 1 98.69 67 ILE B O 1
ATOM 4408 N N . ILE B 1 68 ? 16.734 -9.766 -10.875 1 98.19 68 ILE B N 1
ATOM 4409 C CA . ILE B 1 68 ? 17.469 -8.648 -11.469 1 98.19 68 ILE B CA 1
ATOM 4410 C C . ILE B 1 68 ? 17 -8.445 -12.914 1 98.19 68 ILE B C 1
ATOM 4412 O O . ILE B 1 68 ? 16.719 -7.32 -13.328 1 98.19 68 ILE B O 1
ATOM 4416 N N . LEU B 1 69 ? 16.891 -9.523 -13.617 1 98.56 69 LEU B N 1
ATOM 4417 C CA . LEU B 1 69 ? 16.531 -9.469 -15.023 1 98.56 69 LEU B CA 1
ATOM 4418 C C . LEU B 1 69 ? 15.102 -8.945 -15.203 1 98.56 69 LEU B C 1
ATOM 4420 O O . LEU B 1 69 ? 14.836 -8.141 -16.094 1 98.56 69 LEU B O 1
ATOM 4424 N N . LEU B 1 70 ? 14.188 -9.422 -14.398 1 98.75 70 LEU B N 1
ATOM 4425 C CA . LEU B 1 70 ? 12.805 -8.961 -14.477 1 98.75 70 LEU B CA 1
ATOM 4426 C C . LEU B 1 70 ? 12.727 -7.453 -14.281 1 98.75 70 LEU B C 1
ATOM 4428 O O . LEU B 1 70 ? 12.031 -6.762 -15.031 1 98.75 70 LEU B O 1
ATOM 4432 N N . PHE B 1 71 ? 13.391 -6.902 -13.312 1 98.25 71 PHE B N 1
ATOM 4433 C CA . PHE B 1 71 ? 13.359 -5.465 -13.07 1 98.25 71 PHE B CA 1
ATOM 4434 C C . PHE B 1 71 ? 14.117 -4.715 -14.156 1 98.25 71 PHE B C 1
ATOM 4436 O O . PHE B 1 71 ? 13.742 -3.6 -14.523 1 98.25 71 PHE B O 1
ATOM 4443 N N . ALA B 1 72 ? 15.234 -5.305 -14.648 1 96.88 72 ALA B N 1
ATOM 4444 C CA . ALA B 1 72 ? 15.984 -4.684 -15.734 1 96.88 72 ALA B CA 1
ATOM 4445 C C . ALA B 1 72 ? 15.133 -4.582 -17 1 96.88 72 ALA B C 1
ATOM 4447 O O . ALA B 1 72 ? 15.148 -3.559 -17.688 1 96.88 72 ALA B O 1
ATOM 4448 N N . ILE B 1 73 ? 14.445 -5.648 -17.312 1 97.25 73 ILE B N 1
ATOM 4449 C CA . ILE B 1 73 ? 13.547 -5.676 -18.453 1 97.25 73 ILE B CA 1
ATOM 4450 C C . ILE B 1 73 ? 12.484 -4.59 -18.297 1 97.25 73 ILE B C 1
ATOM 4452 O O . ILE B 1 73 ? 12.172 -3.873 -19.266 1 97.25 73 ILE B O 1
ATOM 4456 N N . ALA B 1 74 ? 11.938 -4.465 -17.125 1 97.19 74 ALA B N 1
ATOM 4457 C CA . ALA B 1 74 ? 10.969 -3.41 -16.844 1 97.19 74 ALA B CA 1
ATOM 4458 C C . ALA B 1 74 ? 11.57 -2.029 -17.078 1 97.19 74 ALA B C 1
ATOM 4460 O O . ALA B 1 74 ? 10.945 -1.178 -17.719 1 97.19 74 ALA B O 1
ATOM 4461 N N . LYS B 1 75 ? 12.727 -1.879 -16.547 1 95 75 LYS B N 1
ATOM 4462 C CA . LYS B 1 75 ? 13.406 -0.592 -16.641 1 95 75 LYS B CA 1
ATOM 4463 C C . LYS B 1 75 ? 13.703 -0.242 -18.094 1 95 75 LYS B C 1
ATOM 4465 O O . LYS B 1 75 ? 13.688 0.932 -18.469 1 95 75 LYS B O 1
ATOM 4470 N N . ALA B 1 76 ? 13.938 -1.187 -18.938 1 93.69 76 ALA B N 1
ATOM 4471 C CA . ALA B 1 76 ? 14.266 -0.99 -20.344 1 93.69 76 ALA B CA 1
ATOM 4472 C C . ALA B 1 76 ? 13.008 -0.973 -21.203 1 93.69 76 ALA B C 1
ATOM 4474 O O . ALA B 1 76 ? 13.086 -0.845 -22.422 1 93.69 76 ALA B O 1
ATOM 4475 N N . GLU B 1 77 ? 11.812 -1.122 -20.547 1 94.5 77 GLU B N 1
ATOM 4476 C CA . GLU B 1 77 ? 10.523 -1.217 -21.219 1 94.5 77 GLU B CA 1
ATOM 4477 C C . GLU B 1 77 ? 10.523 -2.338 -22.266 1 94.5 77 GLU B C 1
ATOM 4479 O O . GLU B 1 77 ? 10.07 -2.145 -23.391 1 94.5 77 GLU B O 1
ATOM 4484 N N . CYS B 1 78 ? 11.164 -3.357 -21.969 1 96.38 78 CYS B N 1
ATOM 4485 C CA . CYS B 1 78 ? 11.094 -4.609 -22.719 1 96.38 78 CYS B CA 1
ATOM 4486 C C . CYS B 1 78 ? 10.047 -5.543 -22.125 1 96.38 78 CYS B C 1
ATOM 4488 O O . CYS B 1 78 ? 9.289 -5.145 -21.234 1 96.38 78 CYS B O 1
ATOM 4490 N N . VAL B 1 79 ? 9.938 -6.77 -22.719 1 98.31 79 VAL B N 1
ATOM 4491 C CA . VAL B 1 79 ? 8.906 -7.711 -22.281 1 98.31 79 VAL B CA 1
ATOM 4492 C C . VAL B 1 79 ? 9.555 -9.031 -21.875 1 98.31 79 VAL B C 1
ATOM 4494 O O . VAL B 1 79 ? 10.312 -9.625 -22.656 1 98.31 79 VAL B O 1
ATOM 4497 N N . ALA B 1 80 ? 9.305 -9.508 -20.703 1 98.69 80 ALA B N 1
ATOM 4498 C CA . ALA B 1 80 ? 9.836 -10.773 -20.219 1 98.69 80 ALA B CA 1
ATOM 4499 C C . ALA B 1 80 ? 8.969 -11.945 -20.688 1 98.69 80 ALA B C 1
ATOM 4501 O O . ALA B 1 80 ? 7.742 -11.875 -20.625 1 98.69 80 ALA B O 1
ATOM 4502 N N . ILE B 1 81 ? 9.586 -12.969 -21.156 1 98.56 81 ILE B N 1
ATOM 4503 C CA . ILE B 1 81 ? 8.961 -14.234 -21.516 1 98.56 81 ILE B CA 1
ATOM 4504 C C . ILE B 1 81 ? 9.516 -15.352 -20.641 1 98.56 81 ILE B C 1
ATOM 4506 O O . ILE B 1 81 ? 10.422 -16.078 -21.047 1 98.56 81 ILE B O 1
ATOM 4510 N N . PRO B 1 82 ? 8.945 -15.531 -19.438 1 98 82 PRO B N 1
ATOM 4511 C CA . PRO B 1 82 ? 9.406 -16.641 -18.609 1 98 82 PRO B CA 1
ATOM 4512 C C . PRO B 1 82 ? 9.109 -18 -19.25 1 98 82 PRO B C 1
ATOM 4514 O O . PRO B 1 82 ? 7.973 -18.281 -19.641 1 98 82 PRO B O 1
ATOM 4517 N N . LEU B 1 83 ? 10.141 -18.828 -19.328 1 95.88 83 LEU B N 1
ATOM 4518 C CA . LEU B 1 83 ? 9.984 -20.156 -19.922 1 95.88 83 LEU B CA 1
ATOM 4519 C C . LEU B 1 83 ? 10.07 -21.25 -18.859 1 95.88 83 LEU B C 1
ATOM 4521 O O . LEU B 1 83 ? 11.008 -21.266 -18.062 1 95.88 83 LEU B O 1
ATOM 4525 N N . ASN B 1 84 ? 9.086 -22.094 -18.859 1 91.25 84 ASN B N 1
ATOM 4526 C CA . ASN B 1 84 ? 9.07 -23.234 -17.953 1 91.25 84 ASN B CA 1
ATOM 4527 C C . ASN B 1 84 ? 10.188 -24.234 -18.266 1 91.25 84 ASN B C 1
ATOM 4529 O O . ASN B 1 84 ? 10.18 -24.859 -19.328 1 91.25 84 ASN B O 1
ATOM 4533 N N . ILE B 1 85 ? 11.07 -24.422 -17.406 1 89.31 85 ILE B N 1
ATOM 4534 C CA . ILE B 1 85 ? 12.289 -25.188 -17.641 1 89.31 85 ILE B CA 1
ATOM 4535 C C . ILE B 1 85 ? 11.953 -26.656 -17.781 1 89.31 85 ILE B C 1
ATOM 4537 O O . ILE B 1 85 ? 12.797 -27.469 -18.188 1 89.31 85 ILE B O 1
ATOM 4541 N N . ARG B 1 86 ? 10.75 -27.031 -17.484 1 83.12 86 ARG B N 1
ATOM 4542 C CA . ARG B 1 86 ? 10.359 -28.438 -17.516 1 83.12 86 ARG B CA 1
ATOM 4543 C C . ARG B 1 86 ? 9.688 -28.781 -18.844 1 83.12 86 ARG B C 1
ATOM 4545 O O . ARG B 1 86 ? 9.367 -29.938 -19.094 1 83.12 86 ARG B O 1
ATOM 4552 N N . LEU B 1 87 ? 9.477 -27.812 -19.719 1 85.25 87 LEU B N 1
ATOM 4553 C CA . LEU B 1 87 ? 8.805 -28.047 -21 1 85.25 87 LEU B CA 1
ATOM 4554 C C . LEU B 1 87 ? 9.781 -28.609 -22.031 1 85.25 87 LEU B C 1
ATOM 4556 O O . LEU B 1 87 ? 10.992 -28.406 -21.906 1 85.25 87 LEU B O 1
ATOM 4560 N N . SER B 1 88 ? 9.25 -29.25 -23.047 1 84.69 88 SER B N 1
ATOM 4561 C CA . SER B 1 88 ? 10.047 -29.781 -24.141 1 84.69 88 SER B CA 1
ATOM 4562 C C . SER B 1 88 ? 10.516 -28.672 -25.078 1 84.69 88 SER B C 1
ATOM 4564 O O . SER B 1 88 ? 9.977 -27.562 -25.047 1 84.69 88 SER B O 1
ATOM 4566 N N . ALA B 1 89 ? 11.484 -29.031 -25.859 1 89.81 89 ALA B N 1
ATOM 4567 C CA . ALA B 1 89 ? 11.992 -28.078 -26.844 1 89.81 89 ALA B CA 1
ATOM 4568 C C . ALA B 1 89 ? 10.883 -27.594 -27.781 1 89.81 89 ALA B C 1
ATOM 4570 O O . ALA B 1 89 ? 10.797 -26.406 -28.094 1 89.81 89 ALA B O 1
ATOM 4571 N N . LYS B 1 90 ? 10.07 -28.516 -28.203 1 88.5 90 LYS B N 1
ATOM 4572 C CA . LYS B 1 90 ? 8.992 -28.172 -29.125 1 88.5 90 LYS B CA 1
ATOM 4573 C C . LYS B 1 90 ? 8.039 -27.156 -28.516 1 88.5 90 LYS B C 1
ATOM 4575 O O . LYS B 1 90 ? 7.621 -26.203 -29.172 1 88.5 90 LYS B O 1
ATOM 4580 N N . GLU B 1 91 ? 7.691 -27.391 -27.25 1 87.44 91 GLU B N 1
ATOM 4581 C CA . GLU B 1 91 ? 6.789 -26.484 -26.547 1 87.44 91 GLU B CA 1
ATOM 4582 C C . GLU B 1 91 ? 7.43 -25.109 -26.359 1 87.44 91 GLU B C 1
ATOM 4584 O O . GLU B 1 91 ? 6.77 -24.078 -26.547 1 87.44 91 GLU B O 1
ATOM 4589 N N . LEU B 1 92 ? 8.688 -25.125 -26.062 1 93.19 92 LEU B N 1
ATOM 4590 C CA . LEU B 1 92 ? 9.391 -23.875 -25.844 1 93.19 92 LEU B CA 1
ATOM 4591 C C . LEU B 1 92 ? 9.562 -23.094 -27.141 1 93.19 92 LEU B C 1
ATOM 4593 O O . LEU B 1 92 ? 9.438 -21.875 -27.156 1 93.19 92 LEU B O 1
ATOM 4597 N N . ILE B 1 93 ? 9.844 -23.828 -28.219 1 94 93 ILE B N 1
ATOM 4598 C CA . ILE B 1 93 ? 10.023 -23.188 -29.516 1 94 93 ILE B CA 1
ATOM 4599 C C . ILE B 1 93 ? 8.727 -22.516 -29.953 1 94 93 ILE B C 1
ATOM 4601 O O . ILE B 1 93 ? 8.742 -21.422 -30.516 1 94 93 ILE B O 1
ATOM 4605 N N . PHE B 1 94 ? 7.641 -23.141 -29.688 1 92.06 94 PHE B N 1
ATOM 4606 C CA . PHE B 1 94 ? 6.359 -22.516 -29.984 1 92.06 94 PHE B CA 1
ATOM 4607 C C . PHE B 1 94 ? 6.234 -21.172 -29.25 1 92.06 94 PHE B C 1
ATOM 4609 O O . PHE B 1 94 ? 5.875 -20.172 -29.859 1 92.06 94 PHE B O 1
ATOM 4616 N N . GLN B 1 95 ? 6.48 -21.156 -27.906 1 95.31 95 GLN B N 1
ATOM 4617 C CA . GLN B 1 95 ? 6.352 -19.953 -27.109 1 95.31 95 GLN B CA 1
ATOM 4618 C C . GLN B 1 95 ? 7.312 -18.859 -27.594 1 95.31 95 GLN B C 1
ATOM 4620 O O . GLN B 1 95 ? 6.941 -17.688 -27.672 1 95.31 95 GLN B O 1
ATOM 4625 N N . LEU B 1 96 ? 8.539 -19.25 -27.953 1 97.31 96 LEU B N 1
ATOM 4626 C CA . LEU B 1 96 ? 9.547 -18.312 -28.438 1 97.31 96 LEU B CA 1
ATOM 4627 C C . LEU B 1 96 ? 9.102 -17.672 -29.75 1 97.31 96 LEU B C 1
ATOM 4629 O O . LEU B 1 96 ? 9.188 -16.453 -29.922 1 97.31 96 LEU B O 1
ATOM 4633 N N . ASN B 1 97 ? 8.586 -18.5 -30.625 1 96.25 97 ASN B N 1
ATOM 4634 C CA . ASN B 1 97 ? 8.18 -18.016 -31.938 1 96.25 97 ASN B CA 1
ATOM 4635 C C . ASN B 1 97 ? 6.895 -17.188 -31.859 1 96.25 97 ASN B C 1
ATOM 4637 O O . ASN B 1 97 ? 6.777 -16.141 -32.5 1 96.25 97 ASN B O 1
ATOM 4641 N N . ASP B 1 98 ? 5.969 -17.672 -31.062 1 95.81 98 ASP B N 1
ATOM 4642 C CA . ASP B 1 98 ? 4.711 -16.953 -30.922 1 95.81 98 ASP B CA 1
ATOM 4643 C C . ASP B 1 98 ? 4.938 -15.578 -30.312 1 95.81 98 ASP B C 1
ATOM 4645 O O . ASP B 1 98 ? 4.355 -14.586 -30.766 1 95.81 98 ASP B O 1
ATOM 4649 N N . SER B 1 99 ? 5.797 -15.484 -29.266 1 97.38 99 SER B N 1
ATOM 4650 C CA . SER B 1 99 ? 6.07 -14.211 -28.594 1 97.38 99 SER B CA 1
ATOM 4651 C C . SER B 1 99 ? 6.934 -13.305 -29.469 1 97.38 99 SER B C 1
ATOM 4653 O O . SER B 1 99 ? 6.949 -12.086 -29.281 1 97.38 99 SER B O 1
ATOM 4655 N N . GLY B 1 100 ? 7.645 -13.883 -30.391 1 97.25 100 GLY B N 1
ATOM 4656 C CA . GLY B 1 100 ? 8.609 -13.125 -31.156 1 97.25 100 GLY B CA 1
ATOM 4657 C C . GLY B 1 100 ? 9.844 -12.734 -30.359 1 97.25 100 GLY B C 1
ATOM 4658 O O . GLY B 1 100 ? 10.383 -11.648 -30.531 1 97.25 100 GLY B O 1
ATOM 4659 N N . SER B 1 101 ? 10.258 -13.609 -29.438 1 97.06 101 SER B N 1
ATOM 4660 C CA . SER B 1 101 ? 11.422 -13.344 -28.594 1 97.06 101 SER B CA 1
ATOM 4661 C C . SER B 1 101 ? 12.688 -13.188 -29.438 1 97.06 101 SER B C 1
ATOM 4663 O O . SER B 1 101 ? 12.883 -13.914 -30.406 1 97.06 101 SER B O 1
ATOM 4665 N N . LYS B 1 102 ? 13.523 -12.266 -28.984 1 95.31 102 LYS B N 1
ATOM 4666 C CA . LYS B 1 102 ? 14.734 -11.984 -29.75 1 95.31 102 LYS B CA 1
ATOM 4667 C C . LYS B 1 102 ? 15.977 -12.461 -29 1 95.31 102 LYS B C 1
ATOM 4669 O O . LYS B 1 102 ? 16.984 -12.828 -29.625 1 95.31 102 LYS B O 1
ATOM 4674 N N . ILE B 1 103 ? 15.898 -12.414 -27.75 1 96.19 103 ILE B N 1
ATOM 4675 C CA . ILE B 1 103 ? 17.016 -12.805 -26.906 1 96.19 103 ILE B CA 1
ATOM 4676 C C . ILE B 1 103 ? 16.547 -13.812 -25.859 1 96.19 103 ILE B C 1
ATOM 4678 O O . ILE B 1 103 ? 15.398 -13.781 -25.422 1 96.19 103 ILE B O 1
ATOM 4682 N N . ILE B 1 104 ? 17.438 -14.758 -25.562 1 97.88 104 ILE B N 1
ATOM 4683 C CA . ILE B 1 104 ? 17.156 -15.672 -24.469 1 97.88 104 ILE B CA 1
ATOM 4684 C C . ILE B 1 104 ? 18.281 -15.602 -23.438 1 97.88 104 ILE B C 1
ATOM 4686 O O . ILE B 1 104 ? 19.469 -15.617 -23.812 1 97.88 104 ILE B O 1
ATOM 4690 N N . TYR B 1 105 ? 17.953 -15.344 -22.203 1 98.25 105 TYR B N 1
ATOM 4691 C CA . TYR B 1 105 ? 18.859 -15.523 -21.078 1 98.25 105 TYR B CA 1
ATOM 4692 C C . TYR B 1 105 ? 18.672 -16.906 -20.453 1 98.25 105 TYR B C 1
ATOM 4694 O O . TYR B 1 105 ? 17.562 -17.234 -20 1 98.25 105 TYR B O 1
ATOM 4702 N N . ALA B 1 106 ? 19.703 -17.734 -20.422 1 98 106 ALA B N 1
ATOM 4703 C CA . ALA B 1 106 ? 19.641 -19.094 -19.875 1 98 106 ALA B CA 1
ATOM 4704 C C . ALA B 1 106 ? 20.734 -19.312 -18.828 1 98 106 ALA B C 1
ATOM 4706 O O . ALA B 1 106 ? 21.719 -18.578 -18.797 1 98 106 ALA B O 1
ATOM 4707 N N . GLU B 1 107 ? 20.5 -20.25 -17.922 1 95.62 107 GLU B N 1
ATOM 4708 C CA . GLU B 1 107 ? 21.578 -20.688 -17.047 1 95.62 107 GLU B CA 1
ATOM 4709 C C . GLU B 1 107 ? 22.656 -21.422 -17.844 1 95.62 107 GLU B C 1
ATOM 4711 O O . GLU B 1 107 ? 22.344 -22.172 -18.781 1 95.62 107 GLU B O 1
ATOM 4716 N N . LYS B 1 108 ? 23.828 -21.312 -17.359 1 95.31 108 LYS B N 1
ATOM 4717 C CA . LYS B 1 108 ? 24.922 -21.953 -18.062 1 95.31 108 LYS B CA 1
ATOM 4718 C C . LYS B 1 108 ? 24.75 -23.469 -18.078 1 95.31 108 LYS B C 1
ATOM 4720 O O . LYS B 1 108 ? 25.141 -24.141 -19.031 1 95.31 108 LYS B O 1
ATOM 4725 N N . GLU B 1 109 ? 24.125 -23.953 -17 1 92.94 109 GLU B N 1
ATOM 4726 C CA . GLU B 1 109 ? 23.875 -25.391 -16.938 1 92.94 109 GLU B CA 1
ATOM 4727 C C . GLU B 1 109 ? 23 -25.844 -18.094 1 92.94 109 GLU B C 1
ATOM 4729 O O . GLU B 1 109 ? 23.031 -27.031 -18.469 1 92.94 109 GLU B O 1
ATOM 4734 N N . ASN B 1 110 ? 22.219 -24.984 -18.672 1 92.81 110 ASN B N 1
ATOM 4735 C CA . ASN B 1 110 ? 21.328 -25.312 -19.766 1 92.81 110 ASN B CA 1
ATOM 4736 C C . ASN B 1 110 ? 21.828 -24.734 -21.094 1 92.81 110 ASN B C 1
ATOM 4738 O O . ASN B 1 110 ? 21.047 -24.5 -22.016 1 92.81 110 ASN B O 1
ATOM 4742 N N . ALA B 1 111 ? 23.078 -24.5 -21.219 1 94.81 111 ALA B N 1
ATOM 4743 C CA . ALA B 1 111 ? 23.672 -23.812 -22.359 1 94.81 111 ALA B CA 1
ATOM 4744 C C . ALA B 1 111 ? 23.391 -24.562 -23.656 1 94.81 111 ALA B C 1
ATOM 4746 O O . ALA B 1 111 ? 23 -23.969 -24.656 1 94.81 111 ALA B O 1
ATOM 4747 N N . GLU B 1 112 ? 23.641 -25.859 -23.672 1 95.19 112 GLU B N 1
ATOM 4748 C CA . GLU B 1 112 ? 23.438 -26.656 -24.891 1 95.19 112 GLU B CA 1
ATOM 4749 C C . GLU B 1 112 ? 21.984 -26.656 -25.312 1 95.19 112 GLU B C 1
ATOM 4751 O O . GLU B 1 112 ? 21.672 -26.516 -26.5 1 95.19 112 GLU B O 1
ATOM 4756 N N . PHE B 1 113 ? 21.203 -26.891 -24.344 1 94.62 113 PHE B N 1
ATOM 4757 C CA . PHE B 1 113 ? 19.766 -26.891 -24.625 1 94.62 113 PHE B CA 1
ATOM 4758 C C . PHE B 1 113 ? 19.328 -25.531 -25.141 1 94.62 113 PHE B C 1
ATOM 4760 O O . PHE B 1 113 ? 18.594 -25.453 -26.141 1 94.62 113 PHE B O 1
ATOM 4767 N N . ALA B 1 114 ? 19.781 -24.469 -24.531 1 96.75 114 ALA B N 1
ATOM 4768 C CA . ALA B 1 114 ? 19.438 -23.109 -24.953 1 96.75 114 ALA B CA 1
ATOM 4769 C C . ALA B 1 114 ? 19.938 -22.828 -26.359 1 96.75 114 ALA B C 1
ATOM 4771 O O . ALA B 1 114 ? 19.25 -22.172 -27.156 1 96.75 114 ALA B O 1
ATOM 4772 N N . ALA B 1 115 ? 21.094 -23.281 -26.672 1 96.38 115 ALA B N 1
ATOM 4773 C CA . ALA B 1 115 ? 21.656 -23.109 -28.016 1 96.38 115 ALA B CA 1
ATOM 4774 C C . ALA B 1 115 ? 20.797 -23.797 -29.062 1 96.38 115 ALA B C 1
ATOM 4776 O O . ALA B 1 115 ? 20.609 -23.281 -30.156 1 96.38 115 ALA B O 1
ATOM 4777 N N . SER B 1 116 ? 20.328 -24.938 -28.703 1 95.62 116 SER B N 1
ATOM 4778 C CA . SER B 1 116 ? 19.453 -25.672 -29.625 1 95.62 116 SER B CA 1
ATOM 4779 C C . SER B 1 116 ? 18.156 -24.922 -29.875 1 95.62 116 SER B C 1
ATOM 4781 O O . SER B 1 116 ? 17.594 -24.984 -30.969 1 95.62 116 SER B O 1
ATOM 4783 N N . LEU B 1 117 ? 17.656 -24.234 -28.859 1 95.94 117 LEU B N 1
ATOM 4784 C CA . LEU B 1 117 ? 16.469 -23.422 -29.031 1 95.94 117 LEU B CA 1
ATOM 4785 C C . LEU B 1 117 ? 16.719 -22.266 -29.984 1 95.94 117 LEU B C 1
ATOM 4787 O O . LEU B 1 117 ? 15.852 -21.906 -30.781 1 95.94 117 LEU B O 1
ATOM 4791 N N . VAL B 1 118 ? 17.891 -21.672 -29.906 1 96.06 118 VAL B N 1
ATOM 4792 C CA . VAL B 1 118 ? 18.266 -20.562 -30.781 1 96.06 118 VAL B CA 1
ATOM 4793 C C . VAL B 1 118 ? 18.266 -21.031 -32.219 1 96.06 118 VAL B C 1
ATOM 4795 O O . VAL B 1 118 ? 17.797 -20.312 -33.125 1 96.06 118 VAL B O 1
ATOM 4798 N N . GLU B 1 119 ? 18.703 -22.156 -32.469 1 94.94 119 GLU B N 1
ATOM 4799 C CA . GLU B 1 119 ? 18.797 -22.703 -33.812 1 94.94 119 GLU B CA 1
ATOM 4800 C C . GLU B 1 119 ? 17.422 -23 -34.375 1 94.94 119 GLU B C 1
ATOM 4802 O O . GLU B 1 119 ? 17.234 -22.953 -35.594 1 94.94 119 GLU B O 1
ATOM 4807 N N . GLN B 1 120 ? 16.562 -23.203 -33.531 1 93.69 120 GLN B N 1
ATOM 4808 C CA . GLN B 1 120 ? 15.258 -23.688 -33.969 1 93.69 120 GLN B CA 1
ATOM 4809 C C . GLN B 1 120 ? 14.188 -22.609 -33.844 1 93.69 120 GLN B C 1
ATOM 4811 O O . GLN B 1 120 ? 13 -22.875 -34.031 1 93.69 120 GLN B O 1
ATOM 4816 N N . SER B 1 121 ? 14.531 -21.438 -33.469 1 94.75 121 SER B N 1
ATOM 4817 C CA . SER B 1 121 ? 13.594 -20.344 -33.281 1 94.75 121 SER B CA 1
ATOM 4818 C C . SER B 1 121 ? 14.086 -19.062 -33.938 1 94.75 121 SER B C 1
ATOM 4820 O O . SER B 1 121 ? 15.047 -19.094 -34.719 1 94.75 121 SER B O 1
ATOM 4822 N N . GLU B 1 122 ? 13.391 -17.969 -33.688 1 92.06 122 GLU B N 1
ATOM 4823 C CA . GLU B 1 122 ? 13.75 -16.688 -34.281 1 92.06 122 GLU B CA 1
ATOM 4824 C C . GLU B 1 122 ? 14.672 -15.883 -33.375 1 92.06 122 GLU B C 1
ATOM 4826 O O . GLU B 1 122 ? 14.93 -14.703 -33.594 1 92.06 122 GLU B O 1
ATOM 4831 N N . LEU B 1 123 ? 15.117 -16.5 -32.344 1 95.06 123 LEU B N 1
ATOM 4832 C CA . LEU B 1 123 ? 16.047 -15.852 -31.438 1 95.06 123 LEU B CA 1
ATOM 4833 C C . LEU B 1 123 ? 17.297 -15.375 -32.156 1 95.06 123 LEU B C 1
ATOM 4835 O O . LEU B 1 123 ? 17.781 -16.062 -33.062 1 95.06 123 LEU B O 1
ATOM 4839 N N . GLU B 1 124 ? 17.781 -14.234 -31.703 1 93.5 124 GLU B N 1
ATOM 4840 C CA . GLU B 1 124 ? 18.953 -13.648 -32.344 1 93.5 124 GLU B CA 1
ATOM 4841 C C . GLU B 1 124 ? 20.188 -13.758 -31.469 1 93.5 124 GLU B C 1
ATOM 4843 O O . GLU B 1 124 ? 21.312 -13.641 -31.953 1 93.5 124 GLU B O 1
ATOM 4848 N N . ASP B 1 125 ? 19.906 -13.945 -30.203 1 94.31 125 ASP B N 1
ATOM 4849 C CA . ASP B 1 125 ? 21.047 -13.922 -29.281 1 94.31 125 ASP B CA 1
ATOM 4850 C C . ASP B 1 125 ? 20.781 -14.797 -28.062 1 94.31 125 ASP B C 1
ATOM 4852 O O . ASP B 1 125 ? 19.625 -15 -27.672 1 94.31 125 ASP B O 1
ATOM 4856 N N . LEU B 1 126 ? 21.844 -15.453 -27.594 1 96.88 126 LEU B N 1
ATOM 4857 C CA . LEU B 1 126 ? 21.859 -16.219 -26.359 1 96.88 126 LEU B CA 1
ATOM 4858 C C . LEU B 1 126 ? 22.812 -15.594 -25.344 1 96.88 126 LEU B C 1
ATOM 4860 O O . LEU B 1 126 ? 23.984 -15.336 -25.672 1 96.88 126 LEU B O 1
ATOM 4864 N N . ALA B 1 127 ? 22.297 -15.234 -24.172 1 96.44 127 ALA B N 1
ATOM 4865 C CA . ALA B 1 127 ? 23.094 -14.734 -23.062 1 96.44 127 ALA B CA 1
ATOM 4866 C C . ALA B 1 127 ? 22.891 -15.586 -21.812 1 96.44 127 ALA B C 1
ATOM 4868 O O . ALA B 1 127 ? 21.938 -16.375 -21.734 1 96.44 127 ALA B O 1
ATOM 4869 N N . PHE B 1 128 ? 23.828 -15.484 -20.891 1 97 128 PHE B N 1
ATOM 4870 C CA . PHE B 1 128 ? 23.766 -16.344 -19.719 1 97 128 PHE B CA 1
ATOM 4871 C C . PHE B 1 128 ? 23.438 -15.531 -18.469 1 97 128 PHE B C 1
ATOM 4873 O O . PHE B 1 128 ? 23.953 -14.422 -18.297 1 97 128 PHE B O 1
ATOM 4880 N N . MET B 1 129 ? 22.594 -16.094 -17.625 1 96.56 129 MET B N 1
ATOM 4881 C CA . MET B 1 129 ? 22.156 -15.477 -16.375 1 96.56 129 MET B CA 1
ATOM 4882 C C . MET B 1 129 ? 23.344 -15.109 -15.5 1 96.56 129 MET B C 1
ATOM 4884 O O . MET B 1 129 ? 23.375 -14.039 -14.891 1 96.56 129 MET B O 1
ATOM 4888 N N . GLU B 1 130 ? 24.328 -15.922 -15.461 1 93.81 130 GLU B N 1
ATOM 4889 C CA . GLU B 1 130 ? 25.516 -15.773 -14.609 1 93.81 130 GLU B CA 1
ATOM 4890 C C . GLU B 1 130 ? 26.328 -14.547 -15.008 1 93.81 130 GLU B C 1
ATOM 4892 O O . GLU B 1 130 ? 27.109 -14.023 -14.203 1 93.81 130 GLU B O 1
ATOM 4897 N N . ASP B 1 131 ? 26.156 -14.094 -16.219 1 92.69 131 ASP B N 1
ATOM 4898 C CA . ASP B 1 131 ? 26.953 -12.977 -16.719 1 92.69 131 ASP B CA 1
ATOM 4899 C C . ASP B 1 131 ? 26.25 -11.648 -16.484 1 92.69 131 ASP B C 1
ATOM 4901 O O . ASP B 1 131 ? 26.828 -10.578 -16.719 1 92.69 131 ASP B O 1
ATOM 4905 N N . LEU B 1 132 ? 25.031 -11.727 -16.047 1 91.5 132 LEU B N 1
ATOM 4906 C CA . LEU B 1 132 ? 24.219 -10.523 -15.906 1 91.5 132 LEU B CA 1
ATOM 4907 C C . LEU B 1 132 ? 24.859 -9.555 -14.914 1 91.5 132 LEU B C 1
ATOM 4909 O O . LEU B 1 132 ? 24.844 -8.336 -15.133 1 91.5 132 LEU B O 1
ATOM 4913 N N . CYS B 1 133 ? 25.359 -10.047 -13.797 1 84.62 133 CYS B N 1
ATOM 4914 C CA . CYS B 1 133 ? 25.844 -9.195 -12.719 1 84.62 133 CYS B CA 1
ATOM 4915 C C . CYS B 1 133 ? 27.344 -8.961 -12.836 1 84.62 133 CYS B C 1
ATOM 4917 O O . CYS B 1 133 ? 27.953 -8.344 -11.969 1 84.62 133 CYS B O 1
ATOM 4919 N N . GLN B 1 134 ? 27.953 -9.492 -13.883 1 82.5 134 GLN B N 1
ATOM 4920 C CA . GLN B 1 134 ? 29.391 -9.281 -14.07 1 82.5 134 GLN B CA 1
ATOM 4921 C C . GLN B 1 134 ? 29.688 -7.844 -14.484 1 82.5 134 GLN B C 1
ATOM 4923 O O . GLN B 1 134 ? 29 -7.285 -15.344 1 82.5 134 GLN B O 1
ATOM 4928 N N . GLY B 1 135 ? 30.656 -7.113 -13.844 1 68.88 135 GLY B N 1
ATOM 4929 C CA . GLY B 1 135 ? 31.109 -5.781 -14.203 1 68.88 135 GLY B CA 1
ATOM 4930 C C . GLY B 1 135 ? 30.219 -4.68 -13.672 1 68.88 135 GLY B C 1
ATOM 4931 O O . GLY B 1 135 ? 30.172 -3.58 -14.227 1 68.88 135 GLY B O 1
ATOM 4932 N N . THR B 1 136 ? 29.328 -4.852 -12.758 1 67.06 136 THR B N 1
ATOM 4933 C CA . THR B 1 136 ? 28.297 -3.977 -12.219 1 67.06 136 THR B CA 1
ATOM 4934 C C . THR B 1 136 ? 28.906 -2.871 -11.367 1 67.06 136 THR B C 1
ATOM 4936 O O . THR B 1 136 ? 28.234 -1.893 -11.031 1 67.06 136 THR B O 1
ATOM 4939 N N . GLN B 1 137 ? 30.188 -2.861 -10.984 1 59.16 137 GLN B N 1
ATOM 4940 C CA . GLN B 1 137 ? 30.766 -1.941 -10.016 1 59.16 137 GLN B CA 1
ATOM 4941 C C . GLN B 1 137 ? 30.734 -0.506 -10.531 1 59.16 137 GLN B C 1
ATOM 4943 O O . GLN B 1 137 ? 30.75 0.443 -9.742 1 59.16 137 GLN B O 1
ATOM 4948 N N . THR B 1 138 ? 30.625 -0.338 -11.797 1 61.84 138 THR B N 1
ATOM 4949 C CA . THR B 1 138 ? 30.812 1.038 -12.242 1 61.84 138 THR B CA 1
ATOM 4950 C C . THR B 1 138 ? 29.625 1.502 -13.078 1 61.84 138 THR B C 1
ATOM 4952 O O . THR B 1 138 ? 29.734 2.455 -13.852 1 61.84 138 THR B O 1
ATOM 4955 N N . SER B 1 139 ? 28.453 1.065 -12.766 1 66.5 139 SER B N 1
ATOM 4956 C CA . SER B 1 139 ? 27.438 1.387 -13.773 1 66.5 139 SER B CA 1
ATOM 4957 C C . SER B 1 139 ? 26.672 2.652 -13.406 1 66.5 139 SER B C 1
ATOM 4959 O O . SER B 1 139 ? 26.359 2.879 -12.234 1 66.5 139 SER B O 1
ATOM 4961 N N . ALA B 1 140 ? 26.578 3.582 -14.406 1 71.25 140 ALA B N 1
ATOM 4962 C CA . ALA B 1 140 ? 25.781 4.797 -14.32 1 71.25 140 ALA B CA 1
ATOM 4963 C C . ALA B 1 140 ? 24.297 4.469 -14.289 1 71.25 140 ALA B C 1
ATOM 4965 O O . ALA B 1 140 ? 23.859 3.432 -14.805 1 71.25 140 ALA B O 1
ATOM 4966 N N . PRO B 1 141 ? 23.5 5.316 -13.625 1 78.81 141 PRO B N 1
ATOM 4967 C CA . PRO B 1 141 ? 22.047 5.109 -13.586 1 78.81 141 PRO B CA 1
ATOM 4968 C C . PRO B 1 141 ? 21.438 5.047 -14.977 1 78.81 141 PRO B C 1
ATOM 4970 O O . PRO B 1 141 ? 21.844 5.781 -15.883 1 78.81 141 PRO B O 1
ATOM 4973 N 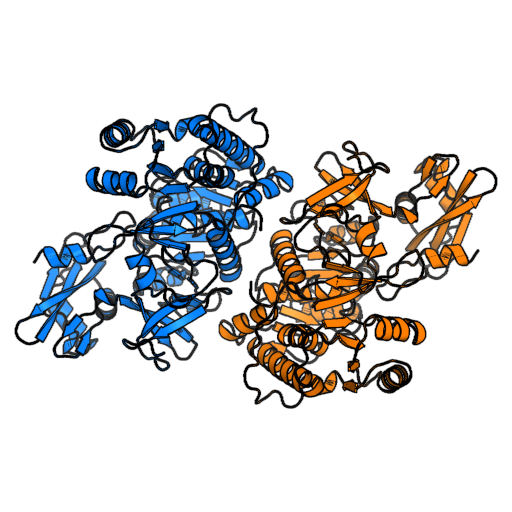N . PHE B 1 142 ? 20.594 4.055 -15.164 1 80.62 142 PHE B N 1
ATOM 4974 C CA . PHE B 1 142 ? 19.812 3.906 -16.391 1 80.62 142 PHE B CA 1
ATOM 4975 C C . PHE B 1 142 ? 18.438 4.52 -16.234 1 80.62 142 PHE B C 1
ATOM 4977 O O . PHE B 1 142 ? 17.703 4.18 -15.305 1 80.62 142 PHE B O 1
ATOM 4984 N N . GLU B 1 143 ? 18.141 5.566 -16.969 1 78.81 143 GLU B N 1
ATOM 4985 C CA . GLU B 1 143 ? 16.844 6.219 -16.875 1 78.81 143 GLU B CA 1
ATOM 4986 C C . GLU B 1 143 ? 16.094 6.148 -18.203 1 78.81 143 GLU B C 1
ATOM 4988 O O . GLU B 1 143 ? 16.672 6.348 -19.266 1 78.81 143 GLU B O 1
ATOM 4993 N N . CYS B 1 144 ? 14.852 5.648 -18.078 1 77.69 144 CYS B N 1
ATOM 4994 C CA . CYS B 1 144 ? 13.977 5.609 -19.25 1 77.69 144 CYS B CA 1
ATOM 4995 C C . CYS B 1 144 ? 12.539 5.938 -18.875 1 77.69 144 CYS B C 1
ATOM 4997 O O . CYS B 1 144 ? 12.086 5.59 -17.781 1 77.69 144 CYS B O 1
ATOM 4999 N N . THR B 1 145 ? 11.945 6.703 -19.734 1 83.5 145 THR B N 1
ATOM 5000 C CA . THR B 1 145 ? 10.516 6.922 -19.547 1 83.5 145 THR B CA 1
ATOM 5001 C C . THR B 1 145 ? 9.727 5.652 -19.844 1 83.5 145 THR B C 1
ATOM 5003 O O . THR B 1 145 ? 9.984 4.977 -20.844 1 83.5 145 THR B O 1
ATOM 5006 N N . ILE B 1 146 ? 8.891 5.336 -19 1 89.88 146 ILE B N 1
ATOM 5007 C CA . ILE B 1 146 ? 8.203 4.055 -19.109 1 89.88 146 ILE B CA 1
ATOM 5008 C C . ILE B 1 146 ? 6.703 4.289 -19.266 1 89.88 146 ILE B C 1
ATOM 5010 O O . ILE B 1 146 ? 6.133 5.172 -18.625 1 89.88 146 ILE B O 1
ATOM 5014 N N . ASP B 1 147 ? 6.086 3.613 -20.25 1 94.06 147 ASP B N 1
ATOM 5015 C CA . ASP B 1 147 ? 4.637 3.443 -20.297 1 94.06 147 ASP B CA 1
ATOM 5016 C C . ASP B 1 147 ? 4.199 2.25 -19.453 1 94.06 147 ASP B C 1
ATOM 5018 O O . ASP B 1 147 ? 4.336 1.1 -19.875 1 94.06 147 ASP B O 1
ATOM 5022 N N . GLU B 1 148 ? 3.643 2.506 -18.297 1 94.38 148 GLU B N 1
ATOM 5023 C CA . GLU B 1 148 ? 3.326 1.454 -17.344 1 94.38 148 GLU B CA 1
ATOM 5024 C C . GLU B 1 148 ? 2.221 0.543 -17.859 1 94.38 148 GLU B C 1
ATOM 5026 O O . GLU B 1 148 ? 1.976 -0.53 -17.312 1 94.38 148 GLU B O 1
ATOM 5031 N N . GLU B 1 149 ? 1.541 0.957 -18.953 1 96.38 149 GLU B N 1
ATOM 5032 C CA . GLU B 1 149 ? 0.458 0.152 -19.516 1 96.38 149 GLU B CA 1
ATOM 5033 C C . GLU B 1 149 ? 0.946 -0.687 -20.688 1 96.38 149 GLU B C 1
ATOM 5035 O O . GLU B 1 149 ? 0.199 -1.509 -21.234 1 96.38 149 GLU B O 1
ATOM 5040 N N . ALA B 1 150 ? 2.203 -0.524 -21.109 1 96.81 150 ALA B N 1
ATOM 5041 C CA . ALA B 1 150 ? 2.795 -1.36 -22.156 1 96.81 150 ALA B CA 1
ATOM 5042 C C . ALA B 1 150 ? 3.023 -2.783 -21.656 1 96.81 150 ALA B C 1
ATOM 5044 O O . ALA B 1 150 ? 3.076 -3.02 -20.438 1 96.81 150 ALA B O 1
ATOM 5045 N N . PRO B 1 151 ? 3.061 -3.785 -22.609 1 98.12 151 PRO B N 1
ATOM 5046 C CA . PRO B 1 151 ? 3.355 -5.156 -22.188 1 98.12 151 PRO B CA 1
ATOM 5047 C C . PRO B 1 151 ? 4.648 -5.262 -21.391 1 98.12 151 PRO B C 1
ATOM 5049 O O . PRO B 1 151 ? 5.645 -4.613 -21.719 1 98.12 151 PRO B O 1
ATOM 5052 N N . TYR B 1 152 ? 4.66 -6.047 -20.328 1 98.31 152 TYR B N 1
ATOM 5053 C CA . TYR B 1 152 ? 5.82 -6.223 -19.469 1 98.31 152 TYR B CA 1
ATOM 5054 C C . TYR B 1 152 ? 6.18 -7.699 -19.328 1 98.31 152 TYR B C 1
ATOM 5056 O O . TYR B 1 152 ? 7.352 -8.07 -19.438 1 98.31 152 TYR B O 1
ATOM 5064 N N . ILE B 1 153 ? 5.242 -8.539 -19.094 1 98.69 153 ILE B N 1
ATOM 5065 C CA . ILE B 1 153 ? 5.43 -9.984 -19 1 98.69 153 ILE B CA 1
ATOM 5066 C C . ILE B 1 153 ? 4.398 -10.695 -19.875 1 98.69 153 ILE B C 1
ATOM 5068 O O . ILE B 1 153 ? 3.221 -10.328 -19.875 1 98.69 153 ILE B O 1
ATOM 5072 N N . ILE B 1 154 ? 4.836 -11.602 -20.672 1 98.56 154 ILE B N 1
ATOM 5073 C CA . ILE B 1 154 ? 3.953 -12.562 -21.328 1 98.56 154 ILE B CA 1
ATOM 5074 C C . ILE B 1 154 ? 4.16 -13.945 -20.734 1 98.56 154 ILE B C 1
ATOM 5076 O O . ILE B 1 154 ? 5.211 -14.562 -20.922 1 98.56 154 ILE B O 1
ATOM 5080 N N . CYS B 1 155 ? 3.193 -14.422 -19.969 1 97.12 155 CYS B N 1
ATOM 5081 C CA . CYS B 1 155 ? 3.227 -15.734 -19.344 1 97.12 155 CYS B CA 1
ATOM 5082 C C . CYS B 1 155 ? 2.297 -16.703 -20.062 1 97.12 155 CYS B C 1
ATOM 5084 O O . CYS B 1 155 ? 1.085 -16.484 -20.109 1 97.12 155 CYS B O 1
ATOM 5086 N N . TYR B 1 156 ? 2.877 -17.734 -20.625 1 92.94 156 TYR B N 1
ATOM 5087 C CA . TYR B 1 156 ? 2.072 -18.703 -21.344 1 92.94 156 TYR B CA 1
ATOM 5088 C C . TYR B 1 156 ? 1.361 -19.656 -20.391 1 92.94 156 TYR B C 1
ATOM 5090 O O . TYR B 1 156 ? 1.961 -20.141 -19.438 1 92.94 156 TYR B O 1
ATOM 5098 N N . THR B 1 157 ? 0.066 -19.797 -20.562 1 85.88 157 THR B N 1
ATOM 5099 C CA . THR B 1 157 ? -0.774 -20.656 -19.734 1 85.88 157 THR B CA 1
ATOM 5100 C C . THR B 1 157 ? -1.279 -21.844 -20.547 1 85.88 157 THR B C 1
ATOM 5102 O O . THR B 1 157 ? -1.434 -21.75 -21.766 1 85.88 157 THR B O 1
ATOM 5105 N N . SER B 1 158 ? -1.351 -23.047 -19.906 1 69.31 158 SER B N 1
ATOM 5106 C CA . SER B 1 158 ? -1.759 -24.266 -20.594 1 69.31 158 SER B CA 1
ATOM 5107 C C . SER B 1 158 ? -3.264 -24.281 -20.828 1 69.31 158 SER B C 1
ATOM 5109 O O . SER B 1 158 ? -4.043 -23.875 -19.969 1 69.31 158 SER B O 1
ATOM 5111 N N . GLY B 1 159 ? -3.746 -23.734 -22.031 1 54.12 159 GLY B N 1
ATOM 5112 C CA . GLY B 1 159 ? -5.172 -23.766 -22.312 1 54.12 159 GLY B CA 1
ATOM 5113 C C . GLY B 1 159 ? -5.691 -25.156 -22.594 1 54.12 159 GLY B C 1
ATOM 5114 O O . GLY B 1 159 ? -4.91 -26.078 -22.859 1 54.12 159 GLY B O 1
ATOM 5115 N N . THR B 1 160 ? -6.93 -25.391 -22.094 1 44.41 160 THR B N 1
ATOM 5116 C CA . THR B 1 160 ? -7.613 -26.656 -22.328 1 44.41 160 THR B CA 1
ATOM 5117 C C . THR B 1 160 ? -7.609 -27.016 -23.828 1 44.41 160 THR B C 1
ATOM 5119 O O . THR B 1 160 ? -7.734 -28.188 -24.188 1 44.41 160 THR B O 1
ATOM 5122 N N . THR B 1 161 ? -7.812 -25.891 -24.641 1 47.03 161 THR B N 1
ATOM 5123 C CA . THR B 1 161 ? -8.109 -26.156 -26.031 1 47.03 161 THR B CA 1
ATOM 5124 C C . THR B 1 161 ? -6.832 -26.484 -26.812 1 47.03 161 THR B C 1
ATOM 5126 O O . THR B 1 161 ? -6.809 -26.406 -28.047 1 47.03 161 THR B O 1
ATOM 5129 N N . GLY B 1 162 ? -5.672 -26.781 -26.125 1 60.28 162 GLY B N 1
ATOM 5130 C CA . GLY B 1 162 ? -4.523 -27.391 -26.766 1 60.28 162 GLY B CA 1
ATOM 5131 C C . GLY B 1 162 ? -3.287 -26.516 -26.75 1 60.28 162 GLY B C 1
ATOM 5132 O O . GLY B 1 162 ? -2.24 -26.922 -26.234 1 60.28 162 GLY B O 1
ATOM 5133 N N . LYS B 1 163 ? -3.223 -25.266 -27.547 1 73.25 163 LYS B N 1
ATOM 5134 C CA . LYS B 1 163 ? -1.968 -24.531 -27.547 1 73.25 163 LYS B CA 1
ATOM 5135 C C . LYS B 1 163 ? -1.939 -23.484 -26.422 1 73.25 163 LYS B C 1
ATOM 5137 O O . LYS B 1 163 ? -2.947 -22.828 -26.156 1 73.25 163 LYS B O 1
ATOM 5142 N N . PRO B 1 164 ? -0.851 -23.344 -25.812 1 86.88 164 PRO B N 1
ATOM 5143 C CA . PRO B 1 164 ? -0.707 -22.359 -24.734 1 86.88 164 PRO B CA 1
ATOM 5144 C C . PRO B 1 164 ? -0.974 -20.922 -25.203 1 86.88 164 PRO B C 1
ATOM 5146 O O . PRO B 1 164 ? -0.747 -20.609 -26.375 1 86.88 164 PRO B O 1
ATOM 5149 N N . LYS B 1 165 ? -1.66 -20.078 -24.406 1 92.69 165 LYS B N 1
ATOM 5150 C CA . LYS B 1 165 ? -1.898 -18.656 -24.672 1 92.69 165 LYS B CA 1
ATOM 5151 C C . LYS B 1 165 ? -1.018 -17.781 -23.781 1 92.69 165 LYS B C 1
ATOM 5153 O O . LYS B 1 165 ? -0.868 -18.047 -22.594 1 92.69 165 LYS B O 1
ATOM 5158 N N . GLY B 1 166 ? -0.402 -16.797 -24.391 1 97 166 GLY B N 1
ATOM 5159 C CA . GLY B 1 166 ? 0.423 -15.867 -23.641 1 97 166 GLY B CA 1
ATOM 5160 C C . GLY B 1 166 ? -0.37 -14.734 -23.016 1 97 166 GLY B C 1
ATOM 5161 O O . GLY B 1 166 ? -0.762 -13.789 -23.719 1 97 166 GLY B O 1
ATOM 5162 N N . ALA B 1 167 ? -0.612 -14.758 -21.734 1 98.25 167 ALA B N 1
ATOM 5163 C CA . ALA B 1 167 ? -1.261 -13.648 -21.031 1 98.25 167 ALA B CA 1
ATOM 5164 C C . ALA B 1 167 ? -0.32 -12.453 -20.906 1 98.25 167 ALA B C 1
ATOM 5166 O O . ALA B 1 167 ? 0.791 -12.586 -20.391 1 98.25 167 ALA B O 1
ATOM 5167 N N . VAL B 1 168 ? -0.734 -11.32 -21.391 1 98.81 168 VAL B N 1
ATOM 5168 C CA . VAL B 1 168 ? 0.08 -10.109 -21.359 1 98.81 168 VAL B CA 1
ATOM 5169 C C . VAL B 1 168 ? -0.227 -9.312 -20.094 1 98.81 168 VAL B C 1
ATOM 5171 O O . VAL B 1 168 ? -1.355 -8.859 -19.891 1 98.81 168 VAL B O 1
ATOM 5174 N N . LEU B 1 169 ? 0.742 -9.18 -19.266 1 98.75 169 LEU B N 1
ATOM 5175 C CA . LEU B 1 169 ? 0.654 -8.367 -18.047 1 98.75 169 LEU B CA 1
ATOM 5176 C C . LEU B 1 169 ? 1.489 -7.102 -18.188 1 98.75 169 LEU B C 1
ATOM 5178 O O . LEU B 1 169 ? 2.557 -7.113 -18.797 1 98.75 169 LEU B O 1
ATOM 5182 N N . THR B 1 170 ? 1.02 -6.023 -17.641 1 98.69 170 THR B N 1
ATOM 5183 C CA . THR B 1 170 ? 1.713 -4.742 -17.672 1 98.69 170 THR B CA 1
ATOM 5184 C C . THR B 1 170 ? 2.373 -4.457 -16.312 1 98.69 170 THR B C 1
ATOM 5186 O O . THR B 1 170 ? 2.131 -5.164 -15.344 1 98.69 170 THR B O 1
ATOM 5189 N N . GLN B 1 171 ? 3.281 -3.422 -16.312 1 98.25 171 GLN B N 1
ATOM 5190 C CA . GLN B 1 171 ? 3.867 -3.01 -15.031 1 98.25 171 GLN B CA 1
ATOM 5191 C C . GLN B 1 171 ? 2.801 -2.467 -14.086 1 98.25 171 GLN B C 1
ATOM 5193 O O . GLN B 1 171 ? 2.889 -2.658 -12.875 1 98.25 171 GLN B O 1
ATOM 5198 N N . SER B 1 172 ? 1.761 -1.842 -14.617 1 98.06 172 SER B N 1
ATOM 5199 C CA . SER B 1 172 ? 0.643 -1.367 -13.812 1 98.06 172 SER B CA 1
ATOM 5200 C C . SER B 1 172 ? -0.089 -2.527 -13.141 1 98.06 172 SER B C 1
ATOM 5202 O O . SER B 1 172 ? -0.45 -2.449 -11.969 1 98.06 172 SER B O 1
ATOM 5204 N N . ASN B 1 173 ? -0.305 -3.574 -13.898 1 98.5 173 ASN B N 1
ATOM 5205 C CA . ASN B 1 173 ? -0.914 -4.758 -13.305 1 98.5 173 ASN B CA 1
ATOM 5206 C C . ASN B 1 173 ? -0.125 -5.246 -12.086 1 98.5 173 ASN B C 1
ATOM 5208 O O . ASN B 1 173 ? -0.706 -5.539 -11.047 1 98.5 173 ASN B O 1
ATOM 5212 N N . MET B 1 174 ? 1.178 -5.301 -12.281 1 98.5 174 MET B N 1
ATOM 5213 C CA . MET B 1 174 ? 2.055 -5.82 -11.234 1 98.5 174 MET B CA 1
ATOM 5214 C C . MET B 1 174 ? 2.053 -4.898 -10.016 1 98.5 174 MET B C 1
ATOM 5216 O O . MET B 1 174 ? 2.131 -5.367 -8.883 1 98.5 174 MET B O 1
ATOM 5220 N N . PHE B 1 175 ? 1.936 -3.576 -10.258 1 98.38 175 PHE B N 1
ATOM 5221 C CA . PHE B 1 175 ? 1.849 -2.609 -9.172 1 98.38 175 PHE B CA 1
ATOM 5222 C C . PHE B 1 175 ? 0.594 -2.844 -8.336 1 98.38 175 PHE B C 1
ATOM 5224 O O . PHE B 1 175 ? 0.667 -2.951 -7.113 1 98.38 175 PHE B O 1
ATOM 5231 N N . TRP B 1 176 ? -0.497 -2.965 -8.969 1 98.44 176 TRP B N 1
ATOM 5232 C CA . TRP B 1 176 ? -1.758 -3.115 -8.242 1 98.44 176 TRP B CA 1
ATOM 5233 C C . TRP B 1 176 ? -1.82 -4.461 -7.535 1 98.44 176 TRP B C 1
ATOM 5235 O O . TRP B 1 176 ? -2.396 -4.57 -6.449 1 98.44 176 TRP B O 1
ATOM 5245 N N . ASN B 1 177 ? -1.229 -5.469 -8.148 1 98.69 177 ASN B N 1
ATOM 5246 C CA . ASN B 1 177 ? -1.113 -6.742 -7.445 1 98.69 177 ASN B CA 1
ATOM 5247 C C . ASN B 1 177 ? -0.309 -6.602 -6.156 1 98.69 177 ASN B C 1
ATOM 5249 O O . ASN B 1 177 ? -0.675 -7.172 -5.129 1 98.69 177 ASN B O 1
ATOM 5253 N N . ALA B 1 178 ? 0.8 -5.863 -6.23 1 98.69 178 ALA B N 1
ATOM 5254 C CA . ALA B 1 178 ? 1.639 -5.66 -5.051 1 98.69 178 ALA B CA 1
ATOM 5255 C C . ALA B 1 178 ? 0.882 -4.91 -3.959 1 98.69 178 ALA B C 1
ATOM 5257 O O . ALA B 1 178 ? 0.953 -5.277 -2.783 1 98.69 178 ALA B O 1
ATOM 5258 N N . VAL B 1 179 ? 0.133 -3.891 -4.348 1 98.44 179 VAL B N 1
ATOM 5259 C CA . VAL B 1 179 ? -0.662 -3.111 -3.402 1 98.44 179 VAL B CA 1
ATOM 5260 C C . VAL B 1 179 ? -1.699 -4.012 -2.734 1 98.44 179 VAL B C 1
ATOM 5262 O O . VAL B 1 179 ? -1.842 -4.004 -1.509 1 98.44 179 VAL B O 1
ATOM 5265 N N . ASN B 1 180 ? -2.377 -4.812 -3.51 1 98.62 180 ASN B N 1
ATOM 5266 C CA . ASN B 1 180 ? -3.393 -5.723 -2.992 1 98.62 180 ASN B CA 1
ATOM 5267 C C . ASN B 1 180 ? -2.797 -6.723 -2.006 1 98.62 180 ASN B C 1
ATOM 5269 O O . ASN B 1 180 ? -3.373 -6.973 -0.945 1 98.62 180 ASN B O 1
ATOM 5273 N N . ASN B 1 181 ? -1.652 -7.312 -2.385 1 98.62 181 ASN B N 1
ATOM 5274 C CA . ASN B 1 181 ? -1.013 -8.289 -1.508 1 98.62 181 ASN B CA 1
ATOM 5275 C C . ASN B 1 181 ? -0.588 -7.656 -0.184 1 98.62 181 ASN B C 1
ATOM 5277 O O . ASN B 1 181 ? -0.784 -8.25 0.88 1 98.62 181 ASN B O 1
ATOM 5281 N N . LYS B 1 182 ? 0.022 -6.477 -0.294 1 98.62 182 LYS B N 1
ATOM 5282 C CA . LYS B 1 182 ? 0.456 -5.789 0.919 1 98.62 182 LYS B CA 1
ATOM 5283 C C . LYS B 1 182 ? -0.719 -5.543 1.861 1 98.62 182 LYS B C 1
ATOM 5285 O O . LYS B 1 182 ? -0.607 -5.758 3.07 1 98.62 182 LYS B O 1
ATOM 5290 N N . LEU B 1 183 ? -1.857 -5.105 1.341 1 98.62 183 LEU B N 1
ATOM 5291 C CA . LEU B 1 183 ? -3.039 -4.809 2.143 1 98.62 183 LEU B CA 1
ATOM 5292 C C . LEU B 1 183 ? -3.656 -6.086 2.699 1 98.62 183 LEU B C 1
ATOM 5294 O O . LEU B 1 183 ? -4.102 -6.117 3.85 1 98.62 183 LEU B O 1
ATOM 5298 N N . ALA B 1 184 ? -3.617 -7.137 1.962 1 98.12 184 ALA B N 1
ATOM 5299 C CA . ALA B 1 184 ? -4.379 -8.336 2.291 1 98.12 184 ALA B CA 1
ATOM 5300 C C . ALA B 1 184 ? -3.748 -9.086 3.461 1 98.12 184 ALA B C 1
ATOM 5302 O O . ALA B 1 184 ? -4.453 -9.641 4.309 1 98.12 184 ALA B O 1
ATOM 5303 N N . ILE B 1 185 ? -2.406 -9.109 3.471 1 97.94 185 ILE B N 1
ATOM 5304 C CA . ILE B 1 185 ? -1.804 -9.906 4.535 1 97.94 185 ILE B CA 1
ATOM 5305 C C . ILE B 1 185 ? -0.845 -9.039 5.348 1 97.94 185 ILE B C 1
ATOM 5307 O O . ILE B 1 185 ? 0.032 -9.555 6.043 1 97.94 185 ILE B O 1
ATOM 5311 N N . ASP B 1 186 ? -0.912 -7.711 5.172 1 98.31 186 ASP B N 1
ATOM 5312 C CA . ASP B 1 186 ? -0.186 -6.75 5.996 1 98.31 186 ASP B CA 1
ATOM 5313 C C . ASP B 1 186 ? 1.323 -6.93 5.852 1 98.31 186 ASP B C 1
ATOM 5315 O O . ASP B 1 186 ? 2.041 -7.023 6.852 1 98.31 186 ASP B O 1
ATOM 5319 N N . LEU B 1 187 ? 1.802 -6.969 4.578 1 98.69 187 LEU B N 1
ATOM 5320 C CA . LEU B 1 187 ? 3.24 -7.008 4.344 1 98.69 187 LEU B CA 1
ATOM 5321 C C . LEU B 1 187 ? 3.898 -5.703 4.785 1 98.69 187 LEU B C 1
ATOM 5323 O O . LEU B 1 187 ? 3.348 -4.621 4.57 1 98.69 187 LEU B O 1
ATOM 5327 N N . THR B 1 188 ? 5.027 -5.801 5.43 1 98.38 188 THR B N 1
ATOM 5328 C CA . THR B 1 188 ? 5.797 -4.641 5.867 1 98.38 188 THR B CA 1
ATOM 5329 C C . THR B 1 188 ? 7.254 -4.766 5.434 1 98.38 188 THR B C 1
ATOM 5331 O O . THR B 1 188 ? 7.648 -5.773 4.844 1 98.38 188 THR B O 1
ATOM 5334 N N . SER B 1 189 ? 8.023 -3.742 5.699 1 98.5 189 SER B N 1
ATOM 5335 C CA . SER B 1 189 ? 9.445 -3.73 5.375 1 98.5 189 SER B CA 1
ATOM 5336 C C . SER B 1 189 ? 10.219 -4.703 6.254 1 98.5 189 SER B C 1
ATOM 5338 O O . SER B 1 189 ? 11.375 -5.016 5.973 1 98.5 189 SER B O 1
ATOM 5340 N N . GLU B 1 190 ? 9.555 -5.27 7.254 1 98.06 190 GLU B N 1
ATOM 5341 C CA . GLU B 1 190 ? 10.211 -6.199 8.164 1 98.06 190 GLU B CA 1
ATOM 5342 C C . GLU B 1 190 ? 10.023 -7.645 7.719 1 98.06 190 GLU B C 1
ATOM 5344 O O . GLU B 1 190 ? 10.648 -8.555 8.258 1 98.06 190 GLU B O 1
ATOM 5349 N N . ASP B 1 191 ? 9.227 -7.812 6.723 1 98.88 191 ASP B N 1
ATOM 5350 C CA . ASP B 1 191 ? 8.922 -9.172 6.277 1 98.88 191 ASP B CA 1
ATOM 5351 C C . ASP B 1 191 ? 10.055 -9.734 5.426 1 98.88 191 ASP B C 1
ATOM 5353 O O . ASP B 1 191 ? 10.68 -9.008 4.652 1 98.88 191 ASP B O 1
ATOM 5357 N N . ARG B 1 192 ? 10.328 -10.984 5.613 1 98.88 192 ARG B N 1
ATOM 5358 C CA . ARG B 1 192 ? 11.188 -11.812 4.777 1 98.88 192 ARG B CA 1
ATOM 5359 C C . ARG B 1 192 ? 10.398 -12.961 4.152 1 98.88 192 ARG B C 1
ATOM 5361 O O . ARG B 1 192 ? 10 -13.898 4.844 1 98.88 192 ARG B O 1
ATOM 5368 N N . CYS B 1 193 ? 10.219 -12.914 2.842 1 98.94 193 CYS B N 1
ATOM 5369 C CA . CYS B 1 193 ? 9.445 -13.922 2.127 1 98.94 193 CYS B CA 1
ATOM 5370 C C . CYS B 1 193 ? 10.352 -14.891 1.389 1 98.94 193 CYS B C 1
ATOM 5372 O O . CYS B 1 193 ? 11.211 -14.477 0.61 1 98.94 193 CYS B O 1
ATOM 5374 N N . ILE B 1 194 ? 10.195 -16.141 1.611 1 98.88 194 ILE B N 1
ATOM 5375 C CA . ILE B 1 194 ? 11 -17.125 0.893 1 98.88 194 ILE B CA 1
ATOM 5376 C C . ILE B 1 194 ? 10.328 -17.469 -0.432 1 98.88 194 ILE B C 1
ATOM 5378 O O . ILE B 1 194 ? 9.109 -17.688 -0.48 1 98.88 194 ILE B O 1
ATOM 5382 N N . VAL B 1 195 ? 11.062 -17.453 -1.504 1 98.5 195 VAL B N 1
ATOM 5383 C CA . VAL B 1 195 ? 10.555 -17.688 -2.852 1 98.5 195 VAL B CA 1
ATOM 5384 C C . VAL B 1 195 ? 10.719 -19.156 -3.223 1 98.5 195 VAL B C 1
ATOM 5386 O O . VAL B 1 195 ? 11.75 -19.547 -3.783 1 98.5 195 VAL B O 1
ATOM 5389 N N . LEU B 1 196 ? 9.672 -19.891 -2.988 1 97.38 196 LEU B N 1
ATOM 5390 C CA . LEU B 1 196 ? 9.711 -21.328 -3.268 1 97.38 196 LEU B CA 1
ATOM 5391 C C . LEU B 1 196 ? 9.07 -21.641 -4.617 1 97.38 196 LEU B C 1
ATOM 5393 O O . LEU B 1 196 ? 9.445 -22.609 -5.273 1 97.38 196 LEU B O 1
ATOM 5397 N N . LEU B 1 197 ? 8.109 -20.828 -5.055 1 95 197 LEU B N 1
ATOM 5398 C CA . LEU B 1 197 ? 7.453 -21.016 -6.344 1 95 197 LEU B CA 1
ATOM 5399 C C . LEU B 1 197 ? 8.375 -20.625 -7.488 1 95 197 LEU B C 1
ATOM 5401 O O . LEU B 1 197 ? 9.172 -19.688 -7.348 1 95 197 LEU B O 1
ATOM 5405 N N . PRO B 1 198 ? 8.273 -21.328 -8.586 1 94.31 198 PRO B N 1
ATOM 5406 C CA . PRO B 1 198 ? 9.141 -20.984 -9.711 1 94.31 198 PRO B CA 1
ATOM 5407 C C . PRO B 1 198 ? 8.914 -19.562 -10.227 1 94.31 198 PRO B C 1
ATOM 5409 O O . PRO B 1 198 ? 7.77 -19.141 -10.414 1 94.31 198 PRO B O 1
ATOM 5412 N N . LEU B 1 199 ? 9.977 -18.891 -10.508 1 97.44 199 LEU B N 1
ATOM 5413 C CA . LEU B 1 199 ? 9.914 -17.516 -11.023 1 97.44 199 LEU B CA 1
ATOM 5414 C C . LEU B 1 199 ? 9.5 -17.516 -12.492 1 97.44 199 LEU B C 1
ATOM 5416 O O . LEU B 1 199 ? 9.164 -16.469 -13.039 1 97.44 199 LEU B O 1
ATOM 5420 N N . PHE B 1 200 ? 9.492 -18.641 -13.164 1 94.81 200 PHE B N 1
ATOM 5421 C CA . PHE B 1 200 ? 9.016 -18.688 -14.547 1 94.81 200 PHE B CA 1
ATOM 5422 C C . PHE B 1 200 ? 7.496 -18.766 -14.586 1 94.81 200 PHE B C 1
ATOM 5424 O O . PHE B 1 200 ? 6.906 -18.844 -15.664 1 94.81 200 PHE B O 1
ATOM 5431 N N . HIS B 1 201 ? 6.883 -18.766 -13.422 1 93.62 201 HIS B N 1
ATOM 5432 C CA . HIS B 1 201 ? 5.438 -18.656 -13.266 1 93.62 201 HIS B CA 1
ATOM 5433 C C . HIS B 1 201 ? 5.066 -17.359 -12.539 1 93.62 201 HIS B C 1
ATOM 5435 O O . HIS B 1 201 ? 5.781 -16.938 -11.633 1 93.62 201 HIS B O 1
ATOM 5441 N N . ILE B 1 202 ? 3.863 -16.844 -12.891 1 96.75 202 ILE B N 1
ATOM 5442 C CA . ILE B 1 202 ? 3.441 -15.555 -12.359 1 96.75 202 ILE B CA 1
ATOM 5443 C C . ILE B 1 202 ? 3.289 -15.648 -10.844 1 96.75 202 ILE B C 1
ATOM 5445 O O . ILE B 1 202 ? 3.484 -14.656 -10.133 1 96.75 202 ILE B O 1
ATOM 5449 N N . GLY B 1 203 ? 2.941 -16.812 -10.305 1 95.81 203 GLY B N 1
ATOM 5450 C CA . GLY B 1 203 ? 2.85 -17.016 -8.867 1 95.81 203 GLY B CA 1
ATOM 5451 C C . GLY B 1 203 ? 4.156 -16.75 -8.148 1 95.81 203 GLY B C 1
ATOM 5452 O O . GLY B 1 203 ? 4.168 -16.141 -7.07 1 95.81 203 GLY B O 1
ATOM 5453 N N . GLY B 1 204 ? 5.238 -17.234 -8.719 1 96.5 204 GLY B N 1
ATOM 5454 C CA . GLY B 1 204 ? 6.543 -17.016 -8.117 1 96.5 204 GLY B CA 1
ATOM 5455 C C . GLY B 1 204 ? 6.949 -15.547 -8.117 1 96.5 204 GLY B C 1
ATOM 5456 O O . GLY B 1 204 ? 7.664 -15.094 -7.219 1 96.5 204 GLY B O 1
ATOM 5457 N N . ILE B 1 205 ? 6.5 -14.797 -9.07 1 98.19 205 ILE B N 1
ATOM 5458 C CA . ILE B 1 205 ? 6.859 -13.398 -9.242 1 98.19 205 ILE B CA 1
ATOM 5459 C C . ILE B 1 205 ? 5.953 -12.523 -8.383 1 98.19 205 ILE B C 1
ATOM 5461 O O . ILE B 1 205 ? 6.43 -11.742 -7.555 1 98.19 205 ILE B O 1
ATOM 5465 N N . GLY B 1 206 ? 4.66 -12.797 -8.547 1 98.06 206 GLY B N 1
ATOM 5466 C CA . GLY B 1 206 ? 3.672 -11.898 -7.965 1 98.06 206 GLY B CA 1
ATOM 5467 C C . GLY B 1 206 ? 3.291 -12.266 -6.543 1 98.06 206 GLY B C 1
ATOM 5468 O O . GLY B 1 206 ? 2.689 -11.461 -5.828 1 98.06 206 GLY B O 1
ATOM 5469 N N . LEU B 1 207 ? 3.613 -13.617 -6.062 1 97.06 207 LEU B N 1
ATOM 5470 C CA . LEU B 1 207 ? 3.389 -14.07 -4.695 1 97.06 207 LEU B CA 1
ATOM 5471 C C . LEU B 1 207 ? 4.699 -14.5 -4.043 1 97.06 207 LEU B C 1
ATOM 5473 O O . LEU B 1 207 ? 5.133 -15.641 -4.207 1 97.06 207 LEU B O 1
ATOM 5477 N N . PHE B 1 208 ? 5.305 -13.961 -3.281 1 96.94 208 PHE B N 1
ATOM 5478 C CA . PHE B 1 208 ? 5.176 -12.578 -2.85 1 96.94 208 PHE B CA 1
ATOM 5479 C C . PHE B 1 208 ? 6.477 -11.812 -3.076 1 96.94 208 PHE B C 1
ATOM 5481 O O . PHE B 1 208 ? 6.777 -10.859 -2.352 1 96.94 208 PHE B O 1
ATOM 5488 N N . ALA B 1 209 ? 7.27 -12.297 -4.113 1 98.75 209 ALA B N 1
ATOM 5489 C CA . ALA B 1 209 ? 8.57 -11.703 -4.379 1 98.75 209 ALA B CA 1
ATOM 5490 C C . ALA B 1 209 ? 8.445 -10.203 -4.645 1 98.75 209 ALA B C 1
ATOM 5492 O O . ALA B 1 209 ? 8.992 -9.383 -3.9 1 98.75 209 ALA B O 1
ATOM 5493 N N . PHE B 1 210 ? 7.625 -9.82 -5.633 1 98.88 210 PHE B N 1
ATOM 5494 C CA . PHE B 1 210 ? 7.492 -8.414 -6 1 98.88 210 PHE B CA 1
ATOM 5495 C C . PHE B 1 210 ? 6.82 -7.625 -4.883 1 98.88 210 PHE B C 1
ATOM 5497 O O . PHE B 1 210 ? 7.312 -6.566 -4.484 1 98.88 210 PHE B O 1
ATOM 5504 N N . PRO B 1 211 ? 5.73 -8.125 -4.273 1 98.88 211 PRO B N 1
ATOM 5505 C CA . PRO B 1 211 ? 5.098 -7.367 -3.191 1 98.88 211 PRO B CA 1
ATOM 5506 C C . PRO B 1 211 ? 6.043 -7.125 -2.014 1 98.88 211 PRO B C 1
ATOM 5508 O O . PRO B 1 211 ? 5.973 -6.078 -1.368 1 98.88 211 PRO B O 1
ATOM 5511 N N . SER B 1 212 ? 6.926 -8.102 -1.674 1 98.88 212 SER B N 1
ATOM 5512 C CA . SER B 1 212 ? 7.898 -7.926 -0.601 1 98.88 212 SER B CA 1
ATOM 5513 C C . SER B 1 212 ? 8.875 -6.797 -0.921 1 98.88 212 SER B C 1
ATOM 5515 O O . SER B 1 212 ? 9.156 -5.949 -0.071 1 98.88 212 SER B O 1
ATOM 5517 N N . LEU B 1 213 ? 9.359 -6.797 -2.123 1 98.94 213 LEU B N 1
ATOM 5518 C CA . LEU B 1 213 ? 10.305 -5.762 -2.533 1 98.94 213 LEU B CA 1
ATOM 5519 C C . LEU B 1 213 ? 9.609 -4.406 -2.625 1 98.94 213 LEU B C 1
ATOM 5521 O O . LEU B 1 213 ? 10.203 -3.379 -2.289 1 98.94 213 LEU B O 1
ATOM 5525 N N . PHE B 1 214 ? 8.359 -4.387 -3.092 1 98.81 214 PHE B N 1
ATOM 5526 C CA . PHE B 1 214 ? 7.559 -3.166 -3.092 1 98.81 214 PHE B CA 1
ATOM 5527 C C . PHE B 1 214 ? 7.461 -2.582 -1.687 1 98.81 214 PHE B C 1
ATOM 5529 O O . PHE B 1 214 ? 7.535 -1.365 -1.508 1 98.81 214 PHE B O 1
ATOM 5536 N N . SER B 1 215 ? 7.336 -3.447 -0.679 1 98.88 215 SER B N 1
ATOM 5537 C CA . SER B 1 215 ? 7.129 -3.053 0.71 1 98.88 215 SER B CA 1
ATOM 5538 C C . SER B 1 215 ? 8.445 -2.695 1.386 1 98.88 215 SER B C 1
ATOM 5540 O O . SER B 1 215 ? 8.461 -2.273 2.545 1 98.88 215 SER B O 1
ATOM 5542 N N . GLY B 1 216 ? 9.57 -2.873 0.696 1 98.75 216 GLY B N 1
ATOM 5543 C CA . GLY B 1 216 ? 10.875 -2.611 1.282 1 98.75 216 GLY B CA 1
ATOM 5544 C C . GLY B 1 216 ? 11.398 -3.766 2.115 1 98.75 216 GLY B C 1
ATOM 5545 O O . GLY B 1 216 ? 12.344 -3.602 2.891 1 98.75 216 GLY B O 1
ATOM 5546 N N . GLY B 1 217 ? 10.742 -4.914 1.974 1 98.81 217 GLY B N 1
ATOM 5547 C CA . GLY B 1 217 ? 11.164 -6.098 2.707 1 98.81 217 GLY B CA 1
ATOM 5548 C C . GLY B 1 217 ? 12.258 -6.875 2.004 1 98.81 217 GLY B C 1
ATOM 5549 O O . GLY B 1 217 ? 13.008 -6.316 1.197 1 98.81 217 GLY B O 1
ATOM 5550 N N . THR B 1 218 ? 12.414 -8.164 2.402 1 98.94 218 THR B N 1
ATOM 5551 C CA . THR B 1 218 ? 13.477 -9.031 1.908 1 98.94 218 THR B CA 1
ATOM 5552 C C . THR B 1 218 ? 12.898 -10.312 1.303 1 98.94 218 THR B C 1
ATOM 5554 O O . THR B 1 218 ? 11.93 -10.859 1.819 1 98.94 218 THR B O 1
ATOM 5557 N N . ILE B 1 219 ? 13.453 -10.727 0.208 1 98.94 219 ILE B N 1
ATOM 5558 C CA . ILE B 1 219 ? 13.094 -12.047 -0.297 1 98.94 219 ILE B CA 1
ATOM 5559 C C . ILE B 1 219 ? 14.266 -13.008 -0.13 1 98.94 219 ILE B C 1
ATOM 5561 O O . ILE B 1 219 ? 15.43 -12.609 -0.249 1 98.94 219 ILE B O 1
ATOM 5565 N N . VAL B 1 220 ? 13.992 -14.227 0.204 1 98.94 220 VAL B N 1
ATOM 5566 C CA . VAL B 1 220 ? 14.953 -15.312 0.354 1 98.94 220 VAL B CA 1
ATOM 5567 C C . VAL B 1 220 ? 14.789 -16.312 -0.785 1 98.94 220 VAL B C 1
ATOM 5569 O O . VAL B 1 220 ? 13.703 -16.875 -0.97 1 98.94 220 VAL B O 1
ATOM 5572 N N . ILE B 1 221 ? 15.844 -16.562 -1.562 1 98.69 221 ILE B N 1
ATOM 5573 C CA . ILE B 1 221 ? 15.773 -17.406 -2.75 1 98.69 221 ILE B CA 1
ATOM 5574 C C . ILE B 1 221 ? 16.672 -18.625 -2.564 1 98.69 221 ILE B C 1
ATOM 5576 O O . ILE B 1 221 ? 17.875 -18.562 -2.777 1 98.69 221 ILE B O 1
ATOM 5580 N N . PRO B 1 222 ? 16.078 -19.766 -2.357 1 97.44 222 PRO B N 1
ATOM 5581 C CA . PRO B 1 222 ? 16.875 -20.969 -2.146 1 97.44 222 PRO B CA 1
ATOM 5582 C C . PRO B 1 222 ? 17.328 -21.625 -3.455 1 97.44 222 PRO B C 1
ATOM 5584 O O . PRO B 1 222 ? 18.188 -22.5 -3.449 1 97.44 222 PRO B O 1
ATOM 5587 N N . GLY B 1 223 ? 16.781 -21.219 -4.594 1 94.75 223 GLY B N 1
ATOM 5588 C CA . GLY B 1 223 ? 17.016 -21.938 -5.848 1 94.75 223 GLY B CA 1
ATOM 5589 C C . GLY B 1 223 ? 15.984 -23.016 -6.109 1 94.75 223 GLY B C 1
ATOM 5590 O O . GLY B 1 223 ? 14.781 -22.781 -6.016 1 94.75 223 GLY B O 1
ATOM 5591 N N . LYS B 1 224 ? 16.484 -24.172 -6.469 1 89.75 224 LYS B N 1
ATOM 5592 C CA . LYS B 1 224 ? 15.578 -25.297 -6.66 1 89.75 224 LYS B CA 1
ATOM 5593 C C . LYS B 1 224 ? 14.961 -25.734 -5.336 1 89.75 224 LYS B C 1
ATOM 5595 O O . LYS B 1 224 ? 15.648 -25.797 -4.312 1 89.75 224 LYS B O 1
ATOM 5600 N N . PHE B 1 225 ? 13.734 -26.094 -5.363 1 92.69 225 PHE B N 1
ATOM 5601 C CA . PHE B 1 225 ? 13.031 -26.438 -4.133 1 92.69 225 PHE B CA 1
ATOM 5602 C C . PHE B 1 225 ? 13.578 -27.734 -3.543 1 92.69 225 PHE B C 1
ATOM 5604 O O . PHE B 1 225 ? 13.688 -28.734 -4.242 1 92.69 225 PHE B O 1
ATOM 5611 N N . ASP B 1 226 ? 13.953 -27.625 -2.416 1 94.12 226 ASP B N 1
ATOM 5612 C CA . ASP B 1 226 ? 14.328 -28.703 -1.506 1 94.12 226 ASP B CA 1
ATOM 5613 C C . ASP B 1 226 ? 13.805 -28.438 -0.097 1 94.12 226 ASP B C 1
ATOM 5615 O O . ASP B 1 226 ? 14.164 -27.438 0.533 1 94.12 226 ASP B O 1
ATOM 5619 N N . PRO B 1 227 ? 12.906 -29.328 0.351 1 96.44 227 PRO B N 1
ATOM 5620 C CA . PRO B 1 227 ? 12.234 -29.031 1.618 1 96.44 227 PRO B CA 1
ATOM 5621 C C . PRO B 1 227 ? 13.211 -28.859 2.777 1 96.44 227 PRO B C 1
ATOM 5623 O O . PRO B 1 227 ? 13.008 -27.984 3.635 1 96.44 227 PRO B O 1
ATOM 5626 N N . GLU B 1 228 ? 14.25 -29.719 2.846 1 97.25 228 GLU B N 1
ATOM 5627 C CA . GLU B 1 228 ? 15.219 -29.594 3.934 1 97.25 228 GLU B CA 1
ATOM 5628 C C . GLU B 1 228 ? 15.977 -28.266 3.857 1 97.25 228 GLU B C 1
ATOM 5630 O O . GLU B 1 228 ? 16.125 -27.578 4.867 1 97.25 228 GLU B O 1
ATOM 5635 N N . LYS B 1 229 ? 16.391 -27.906 2.711 1 96.88 229 LYS B N 1
ATOM 5636 C CA . LYS B 1 229 ? 17.094 -26.641 2.508 1 96.88 229 LYS B CA 1
ATOM 5637 C C . LYS B 1 229 ? 16.172 -25.453 2.826 1 96.88 229 LYS B C 1
ATOM 5639 O O . LYS B 1 229 ? 16.609 -24.484 3.453 1 96.88 229 LYS B O 1
ATOM 5644 N N . ALA B 1 230 ? 14.969 -25.562 2.379 1 98.12 230 ALA B N 1
ATOM 5645 C CA . ALA B 1 230 ? 14.008 -24.484 2.629 1 98.12 230 ALA B CA 1
ATOM 5646 C C . ALA B 1 230 ? 13.828 -24.25 4.125 1 98.12 230 ALA B C 1
ATOM 5648 O O . ALA B 1 230 ? 13.875 -23.109 4.594 1 98.12 230 ALA B O 1
ATOM 5649 N N . LEU B 1 231 ? 13.672 -25.344 4.855 1 98.62 231 LEU B N 1
ATOM 5650 C CA . LEU B 1 231 ? 13.461 -25.234 6.293 1 98.62 231 LEU B CA 1
ATOM 5651 C C . LEU B 1 231 ? 14.688 -24.656 6.988 1 98.62 231 LEU B C 1
ATOM 5653 O O . LEU B 1 231 ? 14.562 -23.844 7.914 1 98.62 231 LEU B O 1
ATOM 5657 N N . LEU B 1 232 ? 15.836 -25.078 6.535 1 97.88 232 LEU B N 1
ATOM 5658 C CA . LEU B 1 232 ? 17.078 -24.531 7.078 1 97.88 232 LEU B CA 1
ATOM 5659 C C . LEU B 1 232 ? 17.156 -23.031 6.844 1 97.88 232 LEU B C 1
ATOM 5661 O O . LEU B 1 232 ? 17.547 -22.266 7.738 1 97.88 232 LEU B O 1
ATOM 5665 N N . MET B 1 233 ? 16.828 -22.609 5.73 1 98.25 233 MET B N 1
ATOM 5666 C CA . MET B 1 233 ? 16.906 -21.203 5.391 1 98.25 233 MET B CA 1
ATOM 5667 C C . MET B 1 233 ? 15.828 -20.391 6.105 1 98.25 233 MET B C 1
ATOM 5669 O O . MET B 1 233 ? 16.047 -19.234 6.477 1 98.25 233 MET B O 1
ATOM 5673 N N . ILE B 1 234 ? 14.633 -20.953 6.289 1 98.69 234 ILE B N 1
ATOM 5674 C CA . ILE B 1 234 ? 13.57 -20.312 7.051 1 98.69 234 ILE B CA 1
ATOM 5675 C C . ILE B 1 234 ? 14.062 -19.984 8.461 1 98.69 234 ILE B C 1
ATOM 5677 O O . ILE B 1 234 ? 13.891 -18.875 8.945 1 98.69 234 ILE B O 1
ATOM 5681 N N . GLU B 1 235 ? 14.68 -21 9.039 1 98.56 235 GLU B N 1
ATOM 5682 C CA . GLU B 1 235 ? 15.211 -20.812 10.391 1 98.56 235 GLU B CA 1
ATOM 5683 C C . GLU B 1 235 ? 16.359 -19.812 10.398 1 98.56 235 GLU B C 1
ATOM 5685 O O . GLU B 1 235 ? 16.344 -18.859 11.172 1 98.56 235 GLU B O 1
ATOM 5690 N N . LYS B 1 236 ? 17.312 -20.016 9.516 1 98.25 236 LYS B N 1
ATOM 5691 C CA . LYS B 1 236 ? 18.547 -19.25 9.508 1 98.25 236 LYS B CA 1
ATOM 5692 C C . LYS B 1 236 ? 18.281 -17.766 9.25 1 98.25 236 LYS B C 1
ATOM 5694 O O . LYS B 1 236 ? 18.906 -16.891 9.867 1 98.25 236 LYS B O 1
ATOM 5699 N N . TYR B 1 237 ? 17.375 -17.5 8.359 1 98.56 237 TYR B N 1
ATOM 5700 C CA . TYR B 1 237 ? 17.188 -16.109 7.93 1 98.56 237 TYR B CA 1
ATOM 5701 C C . TYR B 1 237 ? 15.891 -15.539 8.492 1 98.56 237 TYR B C 1
ATOM 5703 O O . TYR B 1 237 ? 15.445 -14.469 8.062 1 98.56 237 TYR B O 1
ATOM 5711 N N . LYS B 1 238 ? 15.227 -16.25 9.344 1 98.62 238 LYS B N 1
ATOM 5712 C CA . LYS B 1 238 ? 14.055 -15.773 10.07 1 98.62 238 LYS B CA 1
ATOM 5713 C C . LYS B 1 238 ? 12.953 -15.344 9.109 1 98.62 238 LYS B C 1
ATOM 5715 O O . LYS B 1 238 ? 12.422 -14.234 9.227 1 98.62 238 LYS B O 1
ATOM 5720 N N . VAL B 1 239 ? 12.625 -16.234 8.234 1 98.88 239 VAL B N 1
ATOM 5721 C CA . VAL B 1 239 ? 11.57 -16.016 7.25 1 98.88 239 VAL B CA 1
ATOM 5722 C C . VAL B 1 239 ? 10.234 -15.805 7.961 1 98.88 239 VAL B C 1
ATOM 5724 O O . VAL B 1 239 ? 9.953 -16.453 8.961 1 98.88 239 VAL B O 1
ATOM 5727 N N . THR B 1 240 ? 9.406 -14.867 7.438 1 98.88 240 THR B N 1
ATOM 5728 C CA . THR B 1 240 ? 8.133 -14.547 8.078 1 98.88 240 THR B CA 1
ATOM 5729 C C . THR B 1 240 ? 6.961 -15.055 7.246 1 98.88 240 THR B C 1
ATOM 5731 O O . THR B 1 240 ? 5.867 -15.273 7.77 1 98.88 240 THR B O 1
ATOM 5734 N N . VAL B 1 241 ? 7.086 -15.172 5.934 1 98.88 241 VAL B N 1
ATOM 5735 C CA . VAL B 1 241 ? 6.012 -15.617 5.051 1 98.88 241 VAL B CA 1
ATOM 5736 C C . VAL B 1 241 ? 6.52 -16.734 4.145 1 98.88 241 VAL B C 1
ATOM 5738 O O . VAL B 1 241 ? 7.527 -16.578 3.455 1 98.88 241 VAL B O 1
ATOM 5741 N N . VAL B 1 242 ? 5.84 -17.844 4.156 1 98.81 242 VAL B N 1
ATOM 5742 C CA . VAL B 1 242 ? 6.141 -19 3.33 1 98.81 242 VAL B CA 1
ATOM 5743 C C . VAL B 1 242 ? 4.961 -19.297 2.406 1 98.81 242 VAL B C 1
ATOM 5745 O O . VAL B 1 242 ? 3.932 -19.812 2.85 1 98.81 242 VAL B O 1
ATOM 5748 N N . MET B 1 243 ? 5.152 -19 1.156 1 97.31 243 MET B N 1
ATOM 5749 C CA . MET B 1 243 ? 4.137 -19.219 0.133 1 97.31 243 MET B CA 1
ATOM 5750 C C . MET B 1 243 ? 4.434 -20.5 -0.66 1 97.31 243 MET B C 1
ATOM 5752 O O . MET B 1 243 ? 5.586 -20.75 -1.009 1 97.31 243 MET B O 1
ATOM 5756 N N . GLY B 1 244 ? 3.424 -21.328 -0.894 1 95 244 GLY B N 1
ATOM 5757 C CA . GLY B 1 244 ? 3.602 -22.547 -1.673 1 95 244 GLY B CA 1
ATOM 5758 C C . GLY B 1 244 ? 2.297 -23.125 -2.193 1 95 244 GLY B C 1
ATOM 5759 O O . GLY B 1 244 ? 1.224 -22.578 -1.925 1 95 244 GLY B O 1
ATOM 5760 N N . VAL B 1 245 ? 2.434 -24.125 -3.033 1 91.56 245 VAL B N 1
ATOM 5761 C CA . VAL B 1 245 ? 1.312 -24.969 -3.439 1 91.56 245 VAL B CA 1
ATOM 5762 C C . VAL B 1 245 ? 1.193 -26.156 -2.496 1 91.56 245 VAL B C 1
ATOM 5764 O O . VAL B 1 245 ? 2.09 -26.406 -1.687 1 91.56 245 VAL B O 1
ATOM 5767 N N . PRO B 1 246 ? 0.121 -26.906 -2.561 1 89.81 246 PRO B N 1
ATOM 5768 C CA . PRO B 1 246 ? -0.087 -28.016 -1.619 1 89.81 246 PRO B CA 1
ATOM 5769 C C . PRO B 1 246 ? 1.08 -29 -1.597 1 89.81 246 PRO B C 1
ATOM 5771 O O . PRO B 1 246 ? 1.502 -29.438 -0.523 1 89.81 246 PRO B O 1
ATOM 5774 N N . THR B 1 247 ? 1.65 -29.25 -2.748 1 85.38 247 THR B N 1
ATOM 5775 C CA . THR B 1 247 ? 2.746 -30.219 -2.816 1 85.38 247 THR B CA 1
ATOM 5776 C C . THR B 1 247 ? 3.965 -29.703 -2.057 1 85.38 247 THR B C 1
ATOM 5778 O O . THR B 1 247 ? 4.68 -30.484 -1.42 1 85.38 247 THR B O 1
ATOM 5781 N N . ILE B 1 248 ? 4.215 -28.422 -2.076 1 92.62 248 ILE B N 1
ATOM 5782 C CA . ILE B 1 248 ? 5.324 -27.812 -1.356 1 92.62 248 ILE B CA 1
ATOM 5783 C C . ILE B 1 248 ? 5.051 -27.844 0.145 1 92.62 248 ILE B C 1
ATOM 5785 O O . ILE B 1 248 ? 5.918 -28.25 0.929 1 92.62 248 ILE B O 1
ATOM 5789 N N . HIS B 1 249 ? 3.863 -27.5 0.54 1 96.44 249 HIS B N 1
ATOM 5790 C CA . HIS B 1 249 ? 3.512 -27.5 1.955 1 96.44 249 HIS B CA 1
ATOM 5791 C C . HIS B 1 249 ? 3.551 -28.906 2.535 1 96.44 249 HIS B C 1
ATOM 5793 O O . HIS B 1 249 ? 3.965 -29.109 3.68 1 96.44 249 HIS B O 1
ATOM 5799 N N . HIS B 1 250 ? 3.076 -29.875 1.69 1 91.75 250 HIS B N 1
ATOM 5800 C CA . HIS B 1 250 ? 3.141 -31.266 2.125 1 91.75 250 HIS B CA 1
ATOM 5801 C C . HIS B 1 250 ? 4.586 -31.719 2.326 1 91.75 250 HIS B C 1
ATOM 5803 O O . HIS B 1 250 ? 4.906 -32.344 3.326 1 91.75 250 HIS B O 1
ATOM 5809 N N . ALA B 1 251 ? 5.43 -31.359 1.379 1 92.56 251 ALA B N 1
ATOM 5810 C CA . ALA B 1 251 ? 6.84 -31.719 1.448 1 92.56 251 ALA B CA 1
ATOM 5811 C C . ALA B 1 251 ? 7.512 -31.094 2.668 1 92.56 251 ALA B C 1
ATOM 5813 O O . ALA B 1 251 ? 8.32 -31.734 3.336 1 92.56 251 ALA B O 1
ATOM 5814 N N . LEU B 1 252 ? 7.191 -29.844 3.004 1 97.44 252 LEU B N 1
ATOM 5815 C CA . LEU B 1 252 ? 7.746 -29.188 4.18 1 97.44 252 LEU B CA 1
ATOM 5816 C C . LEU B 1 252 ? 7.289 -29.875 5.457 1 97.44 252 LEU B C 1
ATOM 5818 O O . LEU B 1 252 ? 8.109 -30.219 6.316 1 97.44 252 LEU B O 1
ATOM 5822 N N . LEU B 1 253 ? 6.027 -30.125 5.527 1 96.31 253 LEU B N 1
ATOM 5823 C CA . LEU B 1 253 ? 5.422 -30.672 6.738 1 96.31 253 LEU B CA 1
ATOM 5824 C C . LEU B 1 253 ? 5.965 -32.062 7.039 1 96.31 253 LEU B C 1
ATOM 5826 O O . LEU B 1 253 ? 6.113 -32.438 8.203 1 96.31 253 LEU B O 1
ATOM 5830 N N . THR B 1 254 ? 6.25 -32.812 5.965 1 92.94 254 THR B N 1
ATOM 5831 C CA . THR B 1 254 ? 6.629 -34.219 6.148 1 92.94 254 THR B CA 1
ATOM 5832 C C . THR B 1 254 ? 8.148 -34.344 6.25 1 92.94 254 THR B C 1
ATOM 5834 O O . THR B 1 254 ? 8.656 -35.438 6.512 1 92.94 254 THR B O 1
ATOM 5837 N N . SER B 1 255 ? 8.836 -33.281 6.035 1 95.5 255 SER B N 1
ATOM 5838 C CA . SER B 1 255 ? 10.281 -33.312 6.203 1 95.5 255 SER B CA 1
ATOM 5839 C C . SER B 1 255 ? 10.672 -33.469 7.668 1 95.5 255 SER B C 1
ATOM 5841 O O . SER B 1 255 ? 10.078 -32.844 8.547 1 95.5 255 SER B O 1
ATOM 5843 N N . PRO B 1 256 ? 11.695 -34.312 7.914 1 94.62 256 PRO B N 1
ATOM 5844 C CA . PRO B 1 256 ? 12.188 -34.438 9.289 1 94.62 256 PRO B CA 1
ATOM 5845 C C . PRO B 1 256 ? 12.648 -33.094 9.875 1 94.62 256 PRO B C 1
ATOM 5847 O O . PRO B 1 256 ? 12.508 -32.875 11.078 1 94.62 256 PRO B O 1
ATOM 5850 N N . ALA B 1 257 ? 13.078 -32.25 9.109 1 96.06 257 ALA B N 1
ATOM 5851 C CA . ALA B 1 257 ? 13.609 -30.953 9.547 1 96.06 257 ALA B CA 1
ATOM 5852 C C . ALA B 1 257 ? 12.492 -30.062 10.07 1 96.06 257 ALA B C 1
ATOM 5854 O O . ALA B 1 257 ? 12.75 -29.109 10.828 1 96.06 257 ALA B O 1
ATOM 5855 N N . PHE B 1 258 ? 11.266 -30.328 9.719 1 96.75 258 PHE B N 1
ATOM 5856 C CA . PHE B 1 258 ? 10.148 -29.484 10.125 1 96.75 258 PHE B CA 1
ATOM 5857 C C . PHE B 1 258 ? 10.008 -29.469 11.641 1 96.75 258 PHE B C 1
ATOM 5859 O O . PHE B 1 258 ? 9.672 -28.438 12.227 1 96.75 258 PHE B O 1
ATOM 5866 N N . ASN B 1 259 ? 10.328 -30.578 12.273 1 94.19 259 ASN B N 1
ATOM 5867 C CA . ASN B 1 259 ? 10.125 -30.734 13.711 1 94.19 259 ASN B CA 1
ATOM 5868 C C . ASN B 1 259 ? 11.273 -30.125 14.508 1 94.19 259 ASN B C 1
ATOM 5870 O O . ASN B 1 259 ? 11.117 -29.797 15.688 1 94.19 259 ASN B O 1
ATOM 5874 N N . SER B 1 260 ? 12.375 -29.984 13.875 1 95.75 260 SER B N 1
ATOM 5875 C CA . SER B 1 260 ? 13.539 -29.484 14.609 1 95.75 260 SER B CA 1
ATOM 5876 C C . SER B 1 260 ? 13.812 -28.016 14.289 1 95.75 260 SER B C 1
ATOM 5878 O O . SER B 1 260 ? 14.469 -27.328 15.062 1 95.75 260 SER B O 1
ATOM 5880 N N . ALA B 1 261 ? 13.312 -27.531 13.211 1 96.94 261 ALA B N 1
ATOM 5881 C CA . ALA B 1 261 ? 13.57 -26.156 12.789 1 96.94 261 ALA B CA 1
ATOM 5882 C C . ALA B 1 261 ? 12.812 -25.156 13.664 1 96.94 261 ALA B C 1
ATOM 5884 O O . ALA B 1 261 ? 11.672 -25.406 14.055 1 96.94 261 ALA B O 1
ATOM 5885 N N . ASP B 1 262 ? 13.492 -24.094 14.031 1 98.38 262 ASP B N 1
ATOM 5886 C CA . ASP B 1 262 ? 12.805 -22.984 14.68 1 98.38 262 ASP B CA 1
ATOM 5887 C C . ASP B 1 262 ? 11.992 -22.188 13.672 1 98.38 262 ASP B C 1
ATOM 5889 O O . ASP B 1 262 ? 12.539 -21.328 12.961 1 98.38 262 ASP B O 1
ATOM 5893 N N . LEU B 1 263 ? 10.711 -22.359 13.672 1 98.56 263 LEU B N 1
ATOM 5894 C CA . LEU B 1 263 ? 9.828 -21.703 12.719 1 98.56 263 LEU B CA 1
ATOM 5895 C C . LEU B 1 263 ? 9.008 -20.609 13.398 1 98.56 263 LEU B C 1
ATOM 5897 O O . LEU B 1 263 ? 7.953 -20.203 12.898 1 98.56 263 LEU B O 1
ATOM 5901 N N . SER B 1 264 ? 9.469 -20.094 14.555 1 98.06 264 SER B N 1
ATOM 5902 C CA . SER B 1 264 ? 8.688 -19.188 15.383 1 98.06 264 SER B CA 1
ATOM 5903 C C . SER B 1 264 ? 8.508 -17.828 14.695 1 98.06 264 SER B C 1
ATOM 5905 O O . SER B 1 264 ? 7.598 -17.078 15.047 1 98.06 264 SER B O 1
ATOM 5907 N N . THR B 1 265 ? 9.344 -17.531 13.711 1 98.5 265 THR B N 1
ATOM 5908 C CA . THR B 1 265 ? 9.25 -16.234 13.031 1 98.5 265 THR B CA 1
ATOM 5909 C C . THR B 1 265 ? 8.211 -16.281 11.922 1 98.5 265 THR B C 1
ATOM 5911 O O . THR B 1 265 ? 7.805 -15.242 11.398 1 98.5 265 THR B O 1
ATOM 5914 N N . VAL B 1 266 ? 7.797 -17.469 11.508 1 98.81 266 VAL B N 1
ATOM 5915 C CA . VAL B 1 266 ? 6.848 -17.594 10.406 1 98.81 266 VAL B CA 1
ATOM 5916 C C . VAL B 1 266 ? 5.453 -17.172 10.875 1 98.81 266 VAL B C 1
ATOM 5918 O O . VAL B 1 266 ? 4.844 -17.844 11.711 1 98.81 266 VAL B O 1
ATOM 5921 N N . ARG B 1 267 ? 4.98 -16.109 10.305 1 98.31 267 ARG B N 1
ATOM 5922 C CA . ARG B 1 267 ? 3.646 -15.656 10.703 1 98.31 267 ARG B CA 1
ATOM 5923 C C . ARG B 1 267 ? 2.588 -16.188 9.734 1 98.31 267 ARG B C 1
ATOM 5925 O O . ARG B 1 267 ? 1.393 -16.156 10.039 1 98.31 267 ARG B O 1
ATOM 5932 N N . TRP B 1 268 ? 3.049 -16.609 8.477 1 98.44 268 TRP B N 1
ATOM 5933 C CA . TRP B 1 268 ? 2.125 -17.172 7.492 1 98.44 268 TRP B CA 1
ATOM 5934 C C . TRP B 1 268 ? 2.76 -18.344 6.754 1 98.44 268 TRP B C 1
ATOM 5936 O O . TRP B 1 268 ? 3.85 -18.219 6.191 1 98.44 268 TRP B O 1
ATOM 5946 N N . PHE B 1 269 ? 2.131 -19.484 6.812 1 98.75 269 PHE B N 1
ATOM 5947 C CA . PHE B 1 269 ? 2.131 -20.375 5.656 1 98.75 269 PHE B CA 1
ATOM 5948 C C . PHE B 1 269 ? 0.938 -20.094 4.754 1 98.75 269 PHE B C 1
ATOM 5950 O O . PHE B 1 269 ? -0.209 -20.109 5.203 1 98.75 269 PHE B O 1
ATOM 5957 N N . TYR B 1 270 ? 1.167 -19.812 3.541 1 98.25 270 TYR B N 1
ATOM 5958 C CA . TYR B 1 270 ? 0.085 -19.406 2.65 1 98.25 270 TYR B CA 1
ATOM 5959 C C . TYR B 1 270 ? 0.064 -20.266 1.391 1 98.25 270 TYR B C 1
ATOM 5961 O O . TYR B 1 270 ? 1.112 -20.547 0.802 1 98.25 270 TYR B O 1
ATOM 5969 N N . ASN B 1 271 ? -1.076 -20.688 0.998 1 96.62 271 ASN B N 1
ATOM 5970 C CA . ASN B 1 271 ? -1.246 -21.625 -0.108 1 96.62 271 ASN B CA 1
ATOM 5971 C C . ASN B 1 271 ? -2.008 -21 -1.269 1 96.62 271 ASN B C 1
ATOM 5973 O O . ASN B 1 271 ? -2.889 -20.156 -1.056 1 96.62 271 ASN B O 1
ATOM 5977 N N . GLY B 1 272 ? -1.6 -21.312 -2.441 1 91.75 272 GLY B N 1
ATOM 5978 C CA . GLY B 1 272 ? -2.299 -20.938 -3.66 1 91.75 272 GLY B CA 1
ATOM 5979 C C . GLY B 1 272 ? -1.908 -21.781 -4.855 1 91.75 272 GLY B C 1
ATOM 5980 O O . GLY B 1 272 ? -0.989 -22.594 -4.773 1 91.75 272 GLY B O 1
ATOM 5981 N N . GLY B 1 273 ? -2.662 -21.656 -5.941 1 85.81 273 GLY B N 1
ATOM 5982 C CA . GLY B 1 273 ? -2.291 -22.281 -7.199 1 85.81 273 GLY B CA 1
ATOM 5983 C C . GLY B 1 273 ? -3.047 -23.578 -7.469 1 85.81 273 GLY B C 1
ATOM 5984 O O . GLY B 1 273 ? -3.15 -24.016 -8.617 1 85.81 273 GLY B O 1
ATOM 5985 N N . ALA B 1 274 ? -3.434 -24.203 -6.43 1 81.62 274 ALA B N 1
ATOM 5986 C CA . ALA B 1 274 ? -4.207 -25.438 -6.535 1 81.62 274 ALA B CA 1
ATOM 5987 C C . ALA B 1 274 ? -5.086 -25.641 -5.305 1 81.62 274 ALA B C 1
ATOM 5989 O O . ALA B 1 274 ? -4.812 -25.094 -4.242 1 81.62 274 ALA B O 1
ATOM 5990 N N . PRO B 1 275 ? -6.148 -26.422 -5.52 1 82.75 275 PRO B N 1
ATOM 5991 C CA . PRO B 1 275 ? -6.945 -26.766 -4.336 1 82.75 275 PRO B CA 1
ATOM 5992 C C . PRO B 1 275 ? -6.129 -27.469 -3.258 1 82.75 275 PRO B C 1
ATOM 5994 O O . PRO B 1 275 ? -5.312 -28.344 -3.566 1 82.75 275 PRO B O 1
ATOM 5997 N N . CYS B 1 276 ? -6.285 -27.062 -2.072 1 88.38 276 CYS B N 1
ATOM 5998 C CA . CYS B 1 276 ? -5.555 -27.625 -0.943 1 88.38 276 CYS B CA 1
ATOM 5999 C C . CYS B 1 276 ? -6.43 -28.594 -0.159 1 88.38 276 CYS B C 1
ATOM 6001 O O . CYS B 1 276 ? -7.543 -28.25 0.236 1 88.38 276 CYS B O 1
ATOM 6003 N N . PRO B 1 277 ? -5.949 -29.828 0.049 1 85.44 277 PRO B N 1
ATOM 6004 C CA . PRO B 1 277 ? -6.707 -30.75 0.894 1 85.44 277 PRO B CA 1
ATOM 6005 C C . PRO B 1 277 ? -6.91 -30.219 2.312 1 85.44 277 PRO B C 1
ATOM 6007 O O . PRO B 1 277 ? -5.992 -29.641 2.895 1 85.44 277 PRO B O 1
ATOM 6010 N N . ARG B 1 278 ? -8.07 -30.453 2.861 1 89.44 278 ARG B N 1
ATOM 6011 C CA . ARG B 1 278 ? -8.406 -30 4.203 1 89.44 278 ARG B CA 1
ATOM 6012 C C . ARG B 1 278 ? -7.449 -30.578 5.238 1 89.44 278 ARG B C 1
ATOM 6014 O O . ARG B 1 278 ? -7.086 -29.891 6.203 1 89.44 278 ARG B O 1
ATOM 6021 N N . GLU B 1 279 ? -7.043 -31.797 5.031 1 88.5 279 GLU B N 1
ATOM 6022 C CA . GLU B 1 279 ? -6.148 -32.469 5.969 1 88.5 279 GLU B CA 1
ATOM 6023 C C . GLU B 1 279 ? -4.812 -31.734 6.078 1 88.5 279 GLU B C 1
ATOM 6025 O O . GLU B 1 279 ? -4.23 -31.656 7.164 1 88.5 279 GLU B O 1
ATOM 6030 N N . LEU B 1 280 ? -4.344 -31.266 4.996 1 92.06 280 LEU B N 1
ATOM 6031 C CA . LEU B 1 280 ? -3.086 -30.531 5 1 92.06 280 LEU B CA 1
ATOM 6032 C C . LEU B 1 280 ? -3.232 -29.203 5.746 1 92.06 280 LEU B C 1
ATOM 6034 O O . LEU B 1 280 ? -2.365 -28.828 6.539 1 92.06 280 LEU B O 1
ATOM 6038 N N . ILE B 1 281 ? -4.328 -28.5 5.531 1 96.56 281 ILE B N 1
ATOM 6039 C CA . ILE B 1 281 ? -4.625 -27.25 6.219 1 96.56 281 ILE B CA 1
ATOM 6040 C C . ILE B 1 281 ? -4.66 -27.484 7.727 1 96.56 281 ILE B C 1
ATOM 6042 O O . ILE B 1 281 ? -3.99 -26.781 8.484 1 96.56 281 ILE B O 1
ATOM 6046 N N . ASP B 1 282 ? -5.383 -28.5 8.117 1 96.12 282 ASP B N 1
ATOM 6047 C CA . ASP B 1 282 ? -5.547 -28.812 9.539 1 96.12 282 ASP B CA 1
ATOM 6048 C C . ASP B 1 282 ? -4.211 -29.188 10.172 1 96.12 282 ASP B C 1
ATOM 6050 O O . ASP B 1 282 ? -3.953 -28.844 11.328 1 96.12 282 ASP B O 1
ATOM 6054 N N . ALA B 1 283 ? -3.416 -29.906 9.406 1 95.75 283 ALA B N 1
ATOM 6055 C CA . ALA B 1 283 ? -2.121 -30.328 9.93 1 95.75 283 ALA B CA 1
ATOM 6056 C C . ALA B 1 283 ? -1.26 -29.141 10.312 1 95.75 283 ALA B C 1
ATOM 6058 O O . ALA B 1 283 ? -0.539 -29.172 11.312 1 95.75 283 ALA B O 1
ATOM 6059 N N . TYR B 1 284 ? -1.259 -28.062 9.602 1 98.25 284 TYR B N 1
ATOM 6060 C CA . TYR B 1 284 ? -0.5 -26.859 9.938 1 98.25 284 TYR B CA 1
ATOM 6061 C C . TYR B 1 284 ? -1.077 -26.172 11.164 1 98.25 284 TYR B C 1
ATOM 6063 O O . TYR B 1 284 ? -0.334 -25.75 12.055 1 98.25 284 TYR B O 1
ATOM 6071 N N . PHE B 1 285 ? -2.391 -26.062 11.227 1 98 285 PHE B N 1
ATOM 6072 C CA . PHE B 1 285 ? -3.02 -25.469 12.398 1 98 285 PHE B CA 1
ATOM 6073 C C . PHE B 1 285 ? -2.715 -26.297 13.648 1 98 285 PHE B C 1
ATOM 6075 O O . PHE B 1 285 ? -2.484 -25.734 14.727 1 98 285 PHE B O 1
ATOM 6082 N N . ASP B 1 286 ? -2.791 -27.625 13.477 1 97.19 286 ASP B N 1
ATOM 6083 C CA . ASP B 1 286 ? -2.514 -28.516 14.602 1 97.19 286 ASP B CA 1
ATOM 6084 C C . ASP B 1 286 ? -1.1 -28.297 15.133 1 97.19 286 ASP B C 1
ATOM 6086 O O . ASP B 1 286 ? -0.838 -28.516 16.312 1 97.19 286 ASP B O 1
ATOM 6090 N N . ARG B 1 287 ? -0.191 -27.891 14.281 1 96.88 287 ARG B N 1
ATOM 6091 C CA . ARG B 1 287 ? 1.188 -27.625 14.68 1 96.88 287 ARG B CA 1
ATOM 6092 C C . ARG B 1 287 ? 1.345 -26.203 15.203 1 96.88 287 ARG B C 1
ATOM 6094 O O . ARG B 1 287 ? 2.449 -25.797 15.555 1 96.88 287 ARG B O 1
ATOM 6101 N N . GLY B 1 288 ? 0.286 -25.422 15.188 1 96.94 288 GLY B N 1
ATOM 6102 C CA . GLY B 1 288 ? 0.289 -24.094 15.773 1 96.94 288 GLY B CA 1
ATOM 6103 C C . GLY B 1 288 ? 0.58 -23 14.766 1 96.94 288 GLY B C 1
ATOM 6104 O O . GLY B 1 288 ? 0.897 -21.875 15.148 1 96.94 288 GLY B O 1
ATOM 6105 N N . PHE B 1 289 ? 0.511 -23.297 13.484 1 98.25 289 PHE B N 1
ATOM 6106 C CA . PHE B 1 289 ? 0.835 -22.297 12.469 1 98.25 289 PHE B CA 1
ATOM 6107 C C . PHE B 1 289 ? -0.43 -21.766 11.812 1 98.25 289 PHE B C 1
ATOM 6109 O O . PHE B 1 289 ? -1.398 -22.5 11.625 1 98.25 289 PHE B O 1
ATOM 6116 N N . LEU B 1 290 ? -0.429 -20.422 11.484 1 98.25 290 LEU B N 1
ATOM 6117 C CA . LEU B 1 290 ? -1.463 -19.844 10.633 1 98.25 290 LEU B CA 1
ATOM 6118 C C . LEU B 1 290 ? -1.283 -20.297 9.188 1 98.25 290 LEU B C 1
ATOM 6120 O O . LEU B 1 290 ? -0.166 -20.297 8.664 1 98.25 290 LEU B O 1
ATOM 6124 N N . PHE B 1 291 ? -2.363 -20.734 8.578 1 98.31 291 PHE B N 1
ATOM 6125 C CA . PHE B 1 291 ? -2.359 -21.25 7.219 1 98.31 291 PHE B CA 1
ATOM 6126 C C . PHE B 1 291 ? -3.471 -20.609 6.395 1 98.31 291 PHE B C 1
ATOM 6128 O O . PHE B 1 291 ? -4.652 -20.75 6.723 1 98.31 291 PHE B O 1
ATOM 6135 N N . GLY B 1 292 ? -3.092 -19.875 5.383 1 97.31 292 GLY B N 1
ATOM 6136 C CA . GLY B 1 292 ? -4.066 -19.203 4.543 1 97.31 292 GLY B CA 1
ATOM 6137 C C . GLY B 1 292 ? -4.176 -19.797 3.154 1 97.31 292 GLY B C 1
ATOM 6138 O O . GLY B 1 292 ? -3.305 -20.562 2.73 1 97.31 292 GLY B O 1
ATOM 6139 N N . GLN B 1 293 ? -5.293 -19.547 2.508 1 96.38 293 GLN B N 1
ATOM 6140 C CA . GLN B 1 293 ? -5.52 -19.891 1.107 1 96.38 293 GLN B CA 1
ATOM 6141 C C . GLN B 1 293 ? -5.926 -18.656 0.3 1 96.38 293 GLN B C 1
ATOM 6143 O O . GLN B 1 293 ? -6.59 -17.75 0.821 1 96.38 293 GLN B O 1
ATOM 6148 N N . GLY B 1 294 ? -5.508 -18.625 -0.877 1 97 294 GLY B N 1
ATOM 6149 C CA . GLY B 1 294 ? -5.914 -17.609 -1.832 1 97 294 GLY B CA 1
ATOM 6150 C C . GLY B 1 294 ? -6.199 -18.172 -3.213 1 97 294 GLY B C 1
ATOM 6151 O O . GLY B 1 294 ? -6.191 -19.391 -3.41 1 97 294 GLY B O 1
ATOM 6152 N N . PHE B 1 295 ? -6.559 -17.312 -4.047 1 97.44 295 PHE B N 1
ATOM 6153 C CA . PHE B 1 295 ? -6.855 -17.672 -5.426 1 97.44 295 PHE B CA 1
ATOM 6154 C C . PHE B 1 295 ? -6.43 -16.562 -6.379 1 97.44 295 PHE B C 1
ATOM 6156 O O . PHE B 1 295 ? -6.562 -15.383 -6.062 1 97.44 295 PHE B O 1
ATOM 6163 N N . GLY B 1 296 ? -5.93 -16.953 -7.391 1 96.88 296 GLY B N 1
ATOM 6164 C CA . GLY B 1 296 ? -5.543 -16.125 -8.516 1 96.88 296 GLY B CA 1
ATOM 6165 C C . GLY B 1 296 ? -5.102 -16.922 -9.727 1 96.88 296 GLY B C 1
ATOM 6166 O O . GLY B 1 296 ? -5.199 -18.141 -9.734 1 96.88 296 GLY B O 1
ATOM 6167 N N . MET B 1 297 ? -4.773 -16.312 -10.703 1 95.94 297 MET B N 1
ATOM 6168 C CA . MET B 1 297 ? -4.316 -16.906 -11.945 1 95.94 297 MET B CA 1
ATOM 6169 C C . MET B 1 297 ? -3.371 -15.977 -12.695 1 95.94 297 MET B C 1
ATOM 6171 O O . MET B 1 297 ? -3.189 -14.828 -12.297 1 95.94 297 MET B O 1
ATOM 6175 N N . THR B 1 298 ? -2.729 -16.5 -13.703 1 96.75 298 THR B N 1
ATOM 6176 C CA . THR B 1 298 ? -1.761 -15.711 -14.461 1 96.75 298 THR B CA 1
ATOM 6177 C C . THR B 1 298 ? -2.389 -14.414 -14.969 1 96.75 298 THR B C 1
ATOM 6179 O O . THR B 1 298 ? -1.792 -13.344 -14.852 1 96.75 298 THR B O 1
ATOM 6182 N N . GLU B 1 299 ? -3.627 -14.508 -15.453 1 98.12 299 GLU B N 1
ATOM 6183 C CA . GLU B 1 299 ? -4.34 -13.406 -16.094 1 98.12 299 GLU B CA 1
ATOM 6184 C C . GLU B 1 299 ? -4.672 -12.305 -15.094 1 98.12 299 GLU B C 1
ATOM 6186 O O . GLU B 1 299 ? -5.074 -11.203 -15.477 1 98.12 299 GLU B O 1
ATOM 6191 N N . THR B 1 300 ? -4.477 -12.555 -13.75 1 98.31 300 THR B N 1
ATOM 6192 C CA . THR B 1 300 ? -4.809 -11.562 -12.734 1 98.31 300 THR B CA 1
ATOM 6193 C C . THR B 1 300 ? -3.551 -11.094 -12.008 1 98.31 300 THR B C 1
ATOM 6195 O O . THR B 1 300 ? -3.637 -10.484 -10.945 1 98.31 300 THR B O 1
ATOM 6198 N N . SER B 1 301 ? -2.324 -11.516 -12.258 1 98.25 301 SER B N 1
ATOM 6199 C CA . SER B 1 301 ? -1.006 -10.938 -12.016 1 98.25 301 SER B CA 1
ATOM 6200 C C . SER B 1 301 ? -0.486 -11.312 -10.633 1 98.25 301 SER B C 1
ATOM 6202 O O . SER B 1 301 ? 0.542 -10.797 -10.188 1 98.25 301 SER B O 1
ATOM 6204 N N . PRO B 1 302 ? -0.894 -12.156 -9.656 1 97.5 302 PRO B N 1
ATOM 6205 C CA . PRO B 1 302 ? -1.977 -13.109 -9.914 1 97.5 302 PRO B CA 1
ATOM 6206 C C . PRO B 1 302 ? -3.125 -12.984 -8.914 1 97.5 302 PRO B C 1
ATOM 6208 O O . PRO B 1 302 ? -4.176 -13.602 -9.094 1 97.5 302 PRO B O 1
ATOM 6211 N N . THR B 1 303 ? -3.086 -12.141 -7.926 1 98.38 303 THR B N 1
ATOM 6212 C CA . THR B 1 303 ? -3.889 -12.266 -6.719 1 98.38 303 THR B CA 1
ATOM 6213 C C . THR B 1 303 ? -5.293 -11.711 -6.941 1 98.38 303 THR B C 1
ATOM 6215 O O . THR B 1 303 ? -5.457 -10.602 -7.453 1 98.38 303 THR B O 1
ATOM 6218 N N . LEU B 1 304 ? -6.301 -12.492 -6.469 1 98.44 304 LEU B N 1
ATOM 6219 C CA . LEU B 1 304 ? -7.684 -12.031 -6.539 1 98.44 304 LEU B CA 1
ATOM 6220 C C . LEU B 1 304 ? -8.359 -12.125 -5.172 1 98.44 304 LEU B C 1
ATOM 6222 O O . LEU B 1 304 ? -9.102 -11.227 -4.781 1 98.44 304 LEU B O 1
ATOM 6226 N N . PHE B 1 305 ? -8.219 -13.32 -4.547 1 98.38 305 PHE B N 1
ATOM 6227 C CA . PHE B 1 305 ? -8.859 -13.586 -3.264 1 98.38 305 PHE B CA 1
ATOM 6228 C C . PHE B 1 305 ? -7.836 -14.031 -2.229 1 98.38 305 PHE B C 1
ATOM 6230 O O . PHE B 1 305 ? -6.891 -14.75 -2.555 1 98.38 305 PHE B O 1
ATOM 6237 N N . MET B 1 306 ? -7.996 -13.633 -1.022 1 98.38 306 MET B N 1
ATOM 6238 C CA . MET B 1 306 ? -7.121 -14.055 0.069 1 98.38 306 MET B CA 1
ATOM 6239 C C . MET B 1 306 ? -7.906 -14.195 1.37 1 98.38 306 MET B C 1
ATOM 6241 O O . MET B 1 306 ? -8.867 -13.461 1.602 1 98.38 306 MET B O 1
ATOM 6245 N N . LEU B 1 307 ? -7.508 -15.141 2.186 1 97.94 307 LEU B N 1
ATOM 6246 C CA . LEU B 1 307 ? -7.969 -15.227 3.568 1 97.94 307 LEU B CA 1
ATOM 6247 C C . LEU B 1 307 ? -7.176 -14.281 4.465 1 97.94 307 LEU B C 1
ATOM 6249 O O . LEU B 1 307 ? -5.957 -14.164 4.32 1 97.94 307 LEU B O 1
ATOM 6253 N N . SER B 1 308 ? -7.832 -13.617 5.309 1 96.81 308 SER B N 1
ATOM 6254 C CA . SER B 1 308 ? -7.176 -12.758 6.289 1 96.81 308 SER B CA 1
ATOM 6255 C C . SER B 1 308 ? -6.77 -13.547 7.531 1 96.81 308 SER B C 1
ATOM 6257 O O . SER B 1 308 ? -7.199 -14.688 7.719 1 96.81 308 SER B O 1
ATOM 6259 N N . LYS B 1 309 ? -5.938 -12.891 8.336 1 96.62 309 LYS B N 1
ATOM 6260 C CA . LYS B 1 309 ? -5.453 -13.492 9.578 1 96.62 309 LYS B CA 1
ATOM 6261 C C . LYS B 1 309 ? -6.617 -13.898 10.484 1 96.62 309 LYS B C 1
ATOM 6263 O O . LYS B 1 309 ? -6.59 -14.969 11.086 1 96.62 309 LYS B O 1
ATOM 6268 N N . GLU B 1 310 ? -7.602 -13.078 10.539 1 95.38 310 GLU B N 1
ATOM 6269 C CA . GLU B 1 310 ? -8.711 -13.336 11.453 1 95.38 310 GLU B CA 1
ATOM 6270 C C . GLU B 1 310 ? -9.633 -14.422 10.914 1 95.38 310 GLU B C 1
ATOM 6272 O O . GLU B 1 310 ? -10.281 -15.133 11.688 1 95.38 310 GLU B O 1
ATOM 6277 N N . ASP B 1 311 ? -9.625 -14.68 9.594 1 97.38 311 ASP B N 1
ATOM 6278 C CA . ASP B 1 311 ? -10.609 -15.578 9.008 1 97.38 311 ASP B CA 1
ATOM 6279 C C . ASP B 1 311 ? -9.984 -16.922 8.641 1 97.38 311 ASP B C 1
ATOM 6281 O O . ASP B 1 311 ? -10.688 -17.922 8.492 1 97.38 311 ASP B O 1
ATOM 6285 N N . ALA B 1 312 ? -8.703 -16.984 8.562 1 97.38 312 ALA B N 1
ATOM 6286 C CA . ALA B 1 312 ? -8.023 -18.203 8.109 1 97.38 312 ALA B CA 1
ATOM 6287 C C . ALA B 1 312 ? -8.367 -19.391 9 1 97.38 312 ALA B C 1
ATOM 6289 O O . ALA B 1 312 ? -8.656 -20.484 8.508 1 97.38 312 ALA B O 1
ATOM 6290 N N . PRO B 1 313 ? -8.422 -19.234 10.375 1 97.31 313 PRO B N 1
ATOM 6291 C CA . PRO B 1 313 ? -8.734 -20.391 11.219 1 97.31 313 PRO B CA 1
ATOM 6292 C C . PRO B 1 313 ? -10.18 -20.859 11.078 1 97.31 313 PRO B C 1
ATOM 6294 O O . PRO B 1 313 ? -10.469 -22.047 11.211 1 97.31 313 PRO B O 1
ATOM 6297 N N . ARG B 1 314 ? -11.094 -20 10.758 1 96.31 314 ARG B N 1
ATOM 6298 C CA . ARG B 1 314 ? -12.508 -20.359 10.812 1 96.31 314 ARG B CA 1
ATOM 6299 C C . ARG B 1 314 ? -13.039 -20.688 9.422 1 96.31 314 ARG B C 1
ATOM 6301 O O . ARG B 1 314 ? -14.109 -21.297 9.289 1 96.31 314 ARG B O 1
ATOM 6308 N N . LYS B 1 315 ? -12.344 -20.234 8.406 1 97.38 315 LYS B N 1
ATOM 6309 C CA . LYS B 1 315 ? -12.836 -20.453 7.043 1 97.38 315 LYS B CA 1
ATOM 6310 C C . LYS B 1 315 ? -11.867 -21.328 6.242 1 97.38 315 LYS B C 1
ATOM 6312 O O . LYS B 1 315 ? -11.5 -20.969 5.117 1 97.38 315 LYS B O 1
ATOM 6317 N N . ARG B 1 316 ? -11.469 -22.453 6.867 1 94.5 316 ARG B N 1
ATOM 6318 C CA . ARG B 1 316 ? -10.547 -23.391 6.238 1 94.5 316 ARG B CA 1
ATOM 6319 C C . ARG B 1 316 ? -11.141 -23.953 4.953 1 94.5 316 ARG B C 1
ATOM 6321 O O . ARG B 1 316 ? -12.289 -24.406 4.938 1 94.5 316 ARG B O 1
ATOM 6328 N N . GLY B 1 317 ? -10.375 -23.891 3.857 1 91.12 317 GLY B N 1
ATOM 6329 C CA . GLY B 1 317 ? -10.82 -24.422 2.574 1 91.12 317 GLY B CA 1
ATOM 6330 C C . GLY B 1 317 ? -11.32 -23.328 1.636 1 91.12 317 GLY B C 1
ATOM 6331 O O . GLY B 1 317 ? -11.438 -23.562 0.429 1 91.12 317 GLY B O 1
ATOM 6332 N N . SER B 1 318 ? -11.727 -22.188 2.221 1 96.44 318 SER B N 1
ATOM 6333 C CA . SER B 1 318 ? -12.133 -21.047 1.405 1 96.44 318 SER B CA 1
ATOM 6334 C C . SER B 1 318 ? -10.93 -20.375 0.753 1 96.44 318 SER B C 1
ATOM 6336 O O . SER B 1 318 ? -9.812 -20.422 1.286 1 96.44 318 SER B O 1
ATOM 6338 N N . ILE B 1 319 ? -11.203 -19.797 -0.362 1 97.38 319 ILE B N 1
ATOM 6339 C CA . ILE B 1 319 ? -10.156 -18.984 -0.979 1 97.38 319 ILE B CA 1
ATOM 6340 C C . ILE B 1 319 ? -10.25 -17.547 -0.478 1 97.38 319 ILE B C 1
ATOM 6342 O O . ILE B 1 319 ? -9.508 -16.672 -0.932 1 97.38 319 ILE B O 1
ATOM 6346 N N . GLY B 1 320 ? -11.141 -17.312 0.425 1 98 320 GLY B N 1
ATOM 6347 C CA . GLY B 1 320 ? -11.242 -16 1.059 1 98 320 GLY B CA 1
ATOM 6348 C C . GLY B 1 320 ? -12.195 -15.07 0.339 1 98 320 GLY B C 1
ATOM 6349 O O . GLY B 1 320 ? -13.227 -15.5 -0.18 1 98 320 GLY B O 1
ATOM 6350 N N . LYS B 1 321 ? -12.039 -13.82 0.498 1 98.38 321 LYS B N 1
ATOM 6351 C CA . LYS B 1 321 ? -12.789 -12.727 -0.115 1 98.38 321 LYS B CA 1
ATOM 6352 C C . LYS B 1 321 ? -11.898 -11.906 -1.043 1 98.38 321 LYS B C 1
ATOM 6354 O O . LYS B 1 321 ? -10.68 -12.07 -1.043 1 98.38 321 LYS B O 1
ATOM 6359 N N . PRO B 1 322 ? -12.484 -11.109 -1.937 1 98.38 322 PRO B N 1
ATOM 6360 C CA . PRO B 1 322 ? -11.672 -10.367 -2.908 1 98.38 322 PRO B CA 1
ATOM 6361 C C . PRO B 1 322 ? -10.719 -9.375 -2.246 1 98.38 322 PRO B C 1
ATOM 6363 O O . PRO B 1 322 ? -11.078 -8.742 -1.248 1 98.38 322 PRO B O 1
ATOM 6366 N N . VAL B 1 323 ? -9.508 -9.242 -2.768 1 98.44 323 VAL B N 1
ATOM 6367 C CA . VAL B 1 323 ? -8.57 -8.211 -2.326 1 98.44 323 VAL B CA 1
ATOM 6368 C C . VAL B 1 323 ? -9.133 -6.828 -2.627 1 98.44 323 VAL B C 1
ATOM 6370 O O . VAL B 1 323 ? -10.094 -6.695 -3.396 1 98.44 323 VAL B O 1
ATOM 6373 N N . LEU B 1 324 ? -8.578 -5.832 -2.076 1 98.25 324 LEU B N 1
ATOM 6374 C CA . LEU B 1 324 ? -9.203 -4.523 -1.944 1 98.25 324 LEU B CA 1
ATOM 6375 C C . LEU B 1 324 ? -9.609 -3.975 -3.309 1 98.25 324 LEU B C 1
ATOM 6377 O O . LEU B 1 324 ? -10.742 -3.514 -3.486 1 98.25 324 LEU B O 1
ATOM 6381 N N . PHE B 1 325 ? -8.797 -4.02 -4.305 1 98 325 PHE B N 1
ATOM 6382 C CA . PHE B 1 325 ? -9.07 -3.324 -5.555 1 98 325 PHE B CA 1
ATOM 6383 C C . PHE B 1 325 ? -9.523 -4.309 -6.633 1 98 325 PHE B C 1
ATOM 6385 O O . PHE B 1 325 ? -9.312 -4.066 -7.824 1 98 325 PHE B O 1
ATOM 6392 N N . SER B 1 326 ? -10.094 -5.422 -6.184 1 97.5 326 SER B N 1
ATOM 6393 C CA . SER B 1 326 ? -10.68 -6.398 -7.098 1 97.5 326 SER B CA 1
ATOM 6394 C C . SER B 1 326 ? -12.172 -6.574 -6.844 1 97.5 326 SER B C 1
ATOM 6396 O O . SER B 1 326 ? -12.633 -6.469 -5.703 1 97.5 326 SER B O 1
ATOM 6398 N N . GLU B 1 327 ? -12.883 -6.812 -7.875 1 97.12 327 GLU B N 1
ATOM 6399 C CA . GLU B 1 327 ? -14.312 -7.113 -7.844 1 97.12 327 GLU B CA 1
ATOM 6400 C C . GLU B 1 327 ? -14.602 -8.477 -8.469 1 97.12 327 GLU B C 1
ATOM 6402 O O . GLU B 1 327 ? -13.805 -8.984 -9.258 1 97.12 327 GLU B O 1
ATOM 6407 N N . TYR B 1 328 ? -15.727 -9.062 -8.07 1 98.12 328 TYR B N 1
ATOM 6408 C CA . TYR B 1 328 ? -16.109 -10.336 -8.664 1 98.12 328 TYR B CA 1
ATOM 6409 C C . TYR B 1 328 ? -17.625 -10.461 -8.773 1 98.12 328 TYR B C 1
ATOM 6411 O O . TYR B 1 328 ? -18.359 -9.695 -8.148 1 98.12 328 TYR B O 1
ATOM 6419 N N . LYS B 1 329 ? -18.062 -11.289 -9.578 1 97.81 329 LYS B N 1
ATOM 6420 C CA . LYS B 1 329 ? -19.422 -11.812 -9.594 1 97.81 329 LYS B CA 1
ATOM 6421 C C . LYS B 1 329 ? -19.453 -13.273 -10.031 1 97.81 329 LYS B C 1
ATOM 6423 O O . LYS B 1 329 ? -18.5 -13.75 -10.664 1 97.81 329 LYS B O 1
ATOM 6428 N N . LEU B 1 330 ? -20.406 -13.961 -9.594 1 98.19 330 LEU B N 1
ATOM 6429 C CA . LEU B 1 330 ? -20.688 -15.312 -10.055 1 98.19 330 LEU B CA 1
ATOM 6430 C C . LEU B 1 330 ? -21.844 -15.336 -11.047 1 98.19 330 LEU B C 1
ATOM 6432 O O . LEU B 1 330 ? -22.922 -14.852 -10.742 1 98.19 330 LEU B O 1
ATOM 6436 N N . ILE B 1 331 ? -21.594 -15.914 -12.227 1 97.81 331 ILE B N 1
ATOM 6437 C CA . ILE B 1 331 ? -22.594 -15.797 -13.273 1 97.81 331 ILE B CA 1
ATOM 6438 C C . ILE B 1 331 ? -22.984 -17.188 -13.781 1 97.81 331 ILE B C 1
ATOM 6440 O O . ILE B 1 331 ? -22.188 -18.125 -13.688 1 97.81 331 ILE B O 1
ATOM 6444 N N . ASP B 1 332 ? -24.156 -17.297 -14.32 1 95.69 332 ASP B N 1
ATOM 6445 C CA . ASP B 1 332 ? -24.609 -18.547 -14.961 1 95.69 332 ASP B CA 1
ATOM 6446 C C . ASP B 1 332 ? -24.234 -18.547 -16.438 1 95.69 332 ASP B C 1
ATOM 6448 O O . ASP B 1 332 ? -23.453 -17.734 -16.891 1 95.69 332 ASP B O 1
ATOM 6452 N N . SER B 1 333 ? -24.766 -19.547 -17.156 1 90.88 333 SER B N 1
ATOM 6453 C CA . SER B 1 333 ? -24.406 -19.734 -18.547 1 90.88 333 SER B CA 1
ATOM 6454 C C . SER B 1 333 ? -24.922 -18.609 -19.422 1 90.88 333 SER B C 1
ATOM 6456 O O . SER B 1 333 ? -24.438 -18.391 -20.547 1 90.88 333 SER B O 1
ATOM 6458 N N . GLU B 1 334 ? -25.891 -17.859 -18.938 1 92.31 334 GLU B N 1
ATOM 6459 C CA . GLU B 1 334 ? -26.469 -16.75 -19.688 1 92.31 334 GLU B CA 1
ATOM 6460 C C . GLU B 1 334 ? -25.812 -15.43 -19.312 1 92.31 334 GLU B C 1
ATOM 6462 O O . GLU B 1 334 ? -26.203 -14.375 -19.812 1 92.31 334 GLU B O 1
ATOM 6467 N N . GLY B 1 335 ? -24.906 -15.555 -18.422 1 93.12 335 GLY B N 1
ATOM 6468 C CA . GLY B 1 335 ? -24.188 -14.344 -18.031 1 93.12 335 GLY B CA 1
ATOM 6469 C C . GLY B 1 335 ? -24.875 -13.586 -16.906 1 93.12 335 GLY B C 1
ATOM 6470 O O . GLY B 1 335 ? -24.484 -12.469 -16.578 1 93.12 335 GLY B O 1
ATOM 6471 N N . LYS B 1 336 ? -25.938 -14.188 -16.359 1 94.38 336 LYS B N 1
ATOM 6472 C CA . LYS B 1 336 ? -26.656 -13.555 -15.25 1 94.38 336 LYS B CA 1
ATOM 6473 C C . LYS B 1 336 ? -26.062 -13.961 -13.906 1 94.38 336 LYS B C 1
ATOM 6475 O O . LYS B 1 336 ? -25.672 -15.117 -13.711 1 94.38 336 LYS B O 1
ATOM 6480 N N . GLU B 1 337 ? -25.969 -13.047 -13.023 1 97.12 337 GLU B N 1
ATOM 6481 C CA . GLU B 1 337 ? -25.484 -13.352 -11.688 1 97.12 337 GLU B CA 1
ATOM 6482 C C . GLU B 1 337 ? -26.344 -14.406 -11 1 97.12 337 GLU B C 1
ATOM 6484 O O . GLU B 1 337 ? -27.562 -14.367 -11.102 1 97.12 337 GLU B O 1
ATOM 6489 N N . VAL B 1 338 ? -25.766 -15.305 -10.344 1 97 338 VAL B N 1
ATOM 6490 C CA . VAL B 1 338 ? -26.484 -16.375 -9.664 1 97 338 VAL B CA 1
ATOM 6491 C C . VAL B 1 338 ? -26.859 -15.93 -8.25 1 97 338 VAL B C 1
ATOM 6493 O O . VAL B 1 338 ? -26.344 -14.93 -7.75 1 97 338 VAL B O 1
ATOM 6496 N N . ASP B 1 339 ? -27.734 -16.656 -7.566 1 93.56 339 ASP B N 1
ATOM 6497 C CA . ASP B 1 339 ? -28.141 -16.359 -6.199 1 93.56 339 ASP B CA 1
ATOM 6498 C C . ASP B 1 339 ? -27.047 -16.75 -5.207 1 93.56 339 ASP B C 1
ATOM 6500 O O . ASP B 1 339 ? -26.156 -17.547 -5.531 1 93.56 339 ASP B O 1
ATOM 6504 N N . LYS B 1 340 ? -27.188 -16.188 -4.059 1 89.56 340 LYS B N 1
ATOM 6505 C CA . LYS B 1 340 ? -26.25 -16.531 -2.988 1 89.56 340 LYS B CA 1
ATOM 6506 C C . LYS B 1 340 ? -26.234 -18.031 -2.734 1 89.56 340 LYS B C 1
ATOM 6508 O O . LYS B 1 340 ? -27.297 -18.672 -2.664 1 89.56 340 LYS B O 1
ATOM 6513 N N . GLY B 1 341 ? -25.094 -18.547 -2.697 1 91.5 341 GLY B N 1
ATOM 6514 C CA . GLY B 1 341 ? -24.938 -19.969 -2.398 1 91.5 341 GLY B CA 1
ATOM 6515 C C . GLY B 1 341 ? -24.938 -20.828 -3.639 1 91.5 341 GLY B C 1
ATOM 6516 O O . GLY B 1 341 ? -24.547 -22 -3.58 1 91.5 341 GLY B O 1
ATOM 6517 N N . GLU B 1 342 ? -25.375 -20.297 -4.727 1 94.88 342 GLU B N 1
ATOM 6518 C CA . GLU B 1 342 ? -25.391 -21.062 -5.969 1 94.88 342 GLU B CA 1
ATOM 6519 C C . GLU B 1 342 ? -24.047 -21.016 -6.68 1 94.88 342 GLU B C 1
ATOM 6521 O O . GLU B 1 342 ? -23.297 -20.031 -6.551 1 94.88 342 GLU B O 1
ATOM 6526 N N . VAL B 1 343 ? -23.812 -22.094 -7.375 1 95.94 343 VAL B N 1
ATOM 6527 C CA . VAL B 1 343 ? -22.562 -22.188 -8.117 1 95.94 343 VAL B CA 1
ATOM 6528 C C . VAL B 1 343 ? -22.656 -21.359 -9.391 1 95.94 343 VAL B C 1
ATOM 6530 O O . VAL B 1 343 ? -23.672 -21.375 -10.086 1 95.94 343 VAL B O 1
ATOM 6533 N N . GLY B 1 344 ? -21.703 -20.516 -9.68 1 97.38 344 GLY B N 1
ATOM 6534 C CA . GLY B 1 344 ? -21.562 -19.766 -10.914 1 97.38 344 GLY B CA 1
ATOM 6535 C C . GLY B 1 344 ? -20.125 -19.672 -11.383 1 97.38 344 GLY B C 1
ATOM 6536 O O . GLY B 1 344 ? -19.203 -20.031 -10.641 1 97.38 344 GLY B O 1
ATOM 6537 N N . GLU B 1 345 ? -19.984 -19.312 -12.641 1 97.62 345 GLU B N 1
ATOM 6538 C CA . GLU B 1 345 ? -18.641 -19.016 -13.156 1 97.62 345 GLU B CA 1
ATOM 6539 C C . GLU B 1 345 ? -18.109 -17.719 -12.562 1 97.62 345 GLU B C 1
ATOM 6541 O O . GLU B 1 345 ? -18.812 -16.703 -12.531 1 97.62 345 GLU B O 1
ATOM 6546 N N . LEU B 1 346 ? -16.906 -17.781 -12.086 1 98.19 346 LEU B N 1
ATOM 6547 C CA . LEU B 1 346 ? -16.25 -16.641 -11.477 1 98.19 346 LEU B CA 1
ATOM 6548 C C . LEU B 1 346 ? -15.828 -15.617 -12.531 1 98.19 346 LEU B C 1
ATOM 6550 O O . LEU B 1 346 ? -15.008 -15.93 -13.398 1 98.19 346 LEU B O 1
ATOM 6554 N N . ALA B 1 347 ? -16.406 -14.445 -12.539 1 98.56 347 ALA B N 1
ATOM 6555 C CA . ALA B 1 347 ? -15.984 -13.281 -13.312 1 98.56 347 ALA B CA 1
ATOM 6556 C C . ALA B 1 347 ? -15.344 -12.234 -12.406 1 98.56 347 ALA B C 1
ATOM 6558 O O . ALA B 1 347 ? -15.836 -11.961 -11.312 1 98.56 347 ALA B O 1
ATOM 6559 N N . VAL B 1 348 ? -14.234 -11.688 -12.875 1 98.62 348 VAL B N 1
ATOM 6560 C CA . VAL B 1 348 ? -13.5 -10.789 -11.992 1 98.62 348 VAL B CA 1
ATOM 6561 C C . VAL B 1 348 ? -13.094 -9.531 -12.758 1 98.62 348 VAL B C 1
ATOM 6563 O O . VAL B 1 348 ? -13.016 -9.539 -13.992 1 98.62 348 VAL B O 1
ATOM 6566 N N . ARG B 1 349 ? -12.875 -8.461 -12.047 1 97.94 349 ARG B N 1
ATOM 6567 C CA . ARG B 1 349 ? -12.484 -7.164 -12.578 1 97.94 349 ARG B CA 1
ATOM 6568 C C . ARG B 1 349 ? -11.562 -6.434 -11.609 1 97.94 349 ARG B C 1
ATOM 6570 O O . ARG B 1 349 ? -11.719 -6.543 -10.391 1 97.94 349 ARG B O 1
ATOM 6577 N N . GLY B 1 350 ? -10.625 -5.676 -12.102 1 97.5 350 GLY B N 1
ATOM 6578 C CA . GLY B 1 350 ? -9.664 -4.918 -11.32 1 97.5 350 GLY B CA 1
ATOM 6579 C C . GLY B 1 350 ? -8.469 -4.453 -12.125 1 97.5 350 GLY B C 1
ATOM 6580 O O . GLY B 1 350 ? -8.312 -4.844 -13.289 1 97.5 350 GLY B O 1
ATOM 6581 N N . PRO B 1 351 ? -7.695 -3.621 -11.523 1 97.31 351 PRO B N 1
ATOM 6582 C CA . PRO B 1 351 ? -6.551 -3.061 -12.25 1 97.31 351 PRO B CA 1
ATOM 6583 C C . PRO B 1 351 ? -5.43 -4.074 -12.461 1 97.31 351 PRO B C 1
ATOM 6585 O O . PRO B 1 351 ? -4.492 -3.816 -13.219 1 97.31 351 PRO B O 1
ATOM 6588 N N . ASN B 1 352 ? -5.484 -5.25 -11.867 1 98 352 ASN B N 1
ATOM 6589 C CA . ASN B 1 352 ? -4.449 -6.27 -11.992 1 98 352 ASN B CA 1
ATOM 6590 C C . ASN B 1 352 ? -4.793 -7.289 -13.07 1 98 352 ASN B C 1
ATOM 6592 O O . ASN B 1 352 ? -4.094 -8.289 -13.234 1 98 352 ASN B O 1
ATOM 6596 N N . ILE B 1 353 ? -5.859 -7.066 -13.898 1 98.56 353 ILE B N 1
ATOM 6597 C CA . ILE B 1 353 ? -6.312 -7.977 -14.945 1 98.56 353 ILE B CA 1
ATOM 6598 C C . ILE B 1 353 ? -5.434 -7.812 -16.188 1 98.56 353 ILE B C 1
ATOM 6600 O O . ILE B 1 353 ? -5.086 -6.691 -16.562 1 98.56 353 ILE B O 1
ATOM 6604 N N . MET B 1 354 ? -5.152 -8.859 -16.797 1 98.69 354 MET B N 1
ATOM 6605 C CA . MET B 1 354 ? -4.273 -8.883 -17.953 1 98.69 354 MET B CA 1
ATOM 6606 C C . MET B 1 354 ? -4.77 -7.922 -19.031 1 98.69 354 MET B C 1
ATOM 6608 O O . MET B 1 354 ? -5.961 -7.621 -19.109 1 98.69 354 MET B O 1
ATOM 6612 N N . LYS B 1 355 ? -3.852 -7.531 -19.859 1 98.25 355 LYS B N 1
ATOM 6613 C CA . LYS B 1 355 ? -4.152 -6.652 -20.984 1 98.25 355 LYS B CA 1
ATOM 6614 C C . LYS B 1 355 ? -4.836 -7.418 -22.109 1 98.25 355 LYS B C 1
ATOM 6616 O O . LYS B 1 355 ? -5.809 -6.938 -22.703 1 98.25 355 LYS B O 1
ATOM 6621 N N . GLU B 1 356 ? -4.285 -8.555 -22.438 1 98.44 356 GLU B N 1
ATOM 6622 C CA . GLU B 1 356 ? -4.75 -9.391 -23.531 1 98.44 356 GLU B CA 1
ATOM 6623 C C . GLU B 1 356 ? -4.004 -10.719 -23.578 1 98.44 356 GLU B C 1
ATOM 6625 O O . GLU B 1 356 ? -3.066 -10.938 -22.797 1 98.44 356 GLU B O 1
ATOM 6630 N N . TYR B 1 357 ? -4.531 -11.633 -24.453 1 97.5 357 TYR B N 1
ATOM 6631 C CA . TYR B 1 357 ? -3.709 -12.758 -24.891 1 97.5 357 TYR B CA 1
ATOM 6632 C C . TYR B 1 357 ? -2.908 -12.398 -26.141 1 97.5 357 TYR B C 1
ATOM 6634 O O . TYR B 1 357 ? -3.473 -11.953 -27.141 1 97.5 357 TYR B O 1
ATOM 6642 N N . TRP B 1 358 ? -1.616 -12.594 -25.984 1 98 358 TRP B N 1
ATOM 6643 C CA . TRP B 1 358 ? -0.684 -12.203 -27.047 1 98 358 TRP B CA 1
ATOM 6644 C C . TRP B 1 358 ? -1.038 -12.875 -28.359 1 98 358 TRP B C 1
ATOM 6646 O O . TRP B 1 358 ? -1.114 -14.102 -28.438 1 98 358 TRP B O 1
ATOM 6656 N N . ASN B 1 359 ? -1.312 -12.164 -29.438 1 96.5 359 ASN B N 1
ATOM 6657 C CA . ASN B 1 359 ? -1.607 -12.641 -30.797 1 96.5 359 ASN B CA 1
ATOM 6658 C C . ASN B 1 359 ? -2.869 -13.5 -30.828 1 96.5 359 ASN B C 1
ATOM 6660 O O . ASN B 1 359 ? -2.994 -14.398 -31.656 1 96.5 359 ASN B O 1
ATOM 6664 N N . ARG B 1 360 ? -3.721 -13.305 -29.875 1 95.5 360 ARG B N 1
ATOM 6665 C CA . ARG B 1 360 ? -4.949 -14.086 -29.797 1 95.5 360 ARG B CA 1
ATOM 6666 C C . ARG B 1 360 ? -6.148 -13.195 -29.5 1 95.5 360 ARG B C 1
ATOM 6668 O O . ARG B 1 360 ? -6.789 -13.336 -28.453 1 95.5 360 ARG B O 1
ATOM 6675 N N . SER B 1 361 ? -6.484 -12.406 -30.438 1 96.5 361 SER B N 1
ATOM 6676 C CA . SER B 1 361 ? -7.57 -11.445 -30.281 1 96.5 361 SER B CA 1
ATOM 6677 C C . SER B 1 361 ? -8.891 -12.148 -29.984 1 96.5 361 SER B C 1
ATOM 6679 O O . SER B 1 361 ? -9.695 -11.664 -29.188 1 96.5 361 SER B O 1
ATOM 6681 N N . ASP B 1 362 ? -9.086 -13.258 -30.625 1 95.12 362 ASP B N 1
ATOM 6682 C CA . ASP B 1 362 ? -10.32 -14 -30.406 1 95.12 362 ASP B CA 1
ATOM 6683 C C . ASP B 1 362 ? -10.406 -14.5 -28.969 1 95.12 362 ASP B C 1
ATOM 6685 O O . ASP B 1 362 ? -11.422 -14.312 -28.297 1 95.12 362 ASP B O 1
ATOM 6689 N N . ALA B 1 363 ? -9.312 -15.148 -28.547 1 94.19 363 ALA B N 1
ATOM 6690 C CA . ALA B 1 363 ? -9.289 -15.641 -27.172 1 94.19 363 ALA B CA 1
ATOM 6691 C C . ALA B 1 363 ? -9.438 -14.492 -26.172 1 94.19 363 ALA B C 1
ATOM 6693 O O . ALA B 1 363 ? -10.047 -14.656 -25.125 1 94.19 363 ALA B O 1
ATOM 6694 N N . THR B 1 364 ? -8.859 -13.359 -26.516 1 97.12 364 THR B N 1
ATOM 6695 C CA . THR B 1 364 ? -8.961 -12.18 -25.656 1 97.12 364 THR B CA 1
ATOM 6696 C C . THR B 1 364 ? -10.414 -11.734 -25.531 1 97.12 364 THR B C 1
ATOM 6698 O O . THR B 1 364 ? -10.898 -11.5 -24.406 1 97.12 364 THR B O 1
ATOM 6701 N N . LYS B 1 365 ? -11.102 -11.609 -26.609 1 96.75 365 LYS B N 1
ATOM 6702 C CA . LYS B 1 365 ? -12.492 -11.18 -26.609 1 96.75 365 LYS B CA 1
ATOM 6703 C C . LYS B 1 365 ? -13.383 -12.164 -25.859 1 96.75 365 LYS B C 1
ATOM 6705 O O . LYS B 1 365 ? -14.359 -11.766 -25.219 1 96.75 365 LYS B O 1
ATOM 6710 N N . ASP B 1 366 ? -13.031 -13.438 -26.031 1 94.69 366 ASP B N 1
ATOM 6711 C CA . ASP B 1 366 ? -13.805 -14.477 -25.359 1 94.69 366 ASP B CA 1
ATOM 6712 C C . ASP B 1 366 ? -13.625 -14.398 -23.844 1 94.69 366 ASP B C 1
ATOM 6714 O O . ASP B 1 366 ? -14.562 -14.672 -23.094 1 94.69 366 ASP B O 1
ATOM 6718 N N . ALA B 1 367 ? -12.484 -14.078 -23.422 1 95.94 367 ALA B N 1
ATOM 6719 C CA . ALA B 1 367 ? -12.156 -14.094 -22 1 95.94 367 ALA B CA 1
ATOM 6720 C C . ALA B 1 367 ? -12.516 -12.758 -21.344 1 95.94 367 ALA B C 1
ATOM 6722 O O . ALA B 1 367 ? -12.906 -12.719 -20.172 1 95.94 367 ALA B O 1
ATOM 6723 N N . LEU B 1 368 ? -12.273 -11.664 -22.031 1 97.81 368 LEU B N 1
ATOM 6724 C CA . LEU B 1 368 ? -12.555 -10.32 -21.516 1 97.81 368 LEU B CA 1
ATOM 6725 C C . LEU B 1 368 ? -13.844 -9.773 -22.125 1 97.81 368 LEU B C 1
ATOM 6727 O O . LEU B 1 368 ? -13.867 -9.406 -23.312 1 97.81 368 LEU B O 1
ATOM 6731 N N . LYS B 1 369 ? -14.828 -9.656 -21.312 1 95.81 369 LYS B N 1
ATOM 6732 C CA . LYS B 1 369 ? -16.141 -9.203 -21.781 1 95.81 369 LYS B CA 1
ATOM 6733 C C . LYS B 1 369 ? -16.641 -8.016 -20.953 1 95.81 369 LYS B C 1
ATOM 6735 O O . LYS B 1 369 ? -16.969 -8.172 -19.781 1 95.81 369 LYS B O 1
ATOM 6740 N N . GLU B 1 370 ? -16.734 -6.832 -21.516 1 93.25 370 GLU B N 1
ATOM 6741 C CA . GLU B 1 370 ? -17.266 -5.633 -20.875 1 93.25 370 GLU B CA 1
ATOM 6742 C C . GLU B 1 370 ? -16.531 -5.328 -19.578 1 93.25 370 GLU B C 1
ATOM 6744 O O . GLU B 1 370 ? -17.156 -5.105 -18.531 1 93.25 370 GLU B O 1
ATOM 6749 N N . GLY B 1 371 ? -15.297 -5.555 -19.562 1 93.06 371 GLY B N 1
ATOM 6750 C CA . GLY B 1 371 ? -14.469 -5.191 -18.422 1 93.06 371 GLY B CA 1
ATOM 6751 C C . GLY B 1 371 ? -14.281 -6.324 -17.438 1 93.06 371 GLY B C 1
ATOM 6752 O O . GLY B 1 371 ? -13.547 -6.188 -16.453 1 93.06 371 GLY B O 1
ATOM 6753 N N . TRP B 1 372 ? -14.953 -7.422 -17.688 1 97.94 372 TRP B N 1
ATOM 6754 C CA . TRP B 1 372 ? -14.852 -8.578 -16.797 1 97.94 372 TRP B CA 1
ATOM 6755 C C . TRP B 1 372 ? -14.016 -9.68 -17.422 1 97.94 372 TRP B C 1
ATOM 6757 O O . TRP B 1 372 ? -14.141 -9.953 -18.625 1 97.94 372 TRP B O 1
ATOM 6767 N N . LEU B 1 373 ? -13.141 -10.266 -16.688 1 98.62 373 LEU B N 1
ATOM 6768 C CA . LEU B 1 373 ? -12.438 -11.484 -17.062 1 98.62 373 LEU B CA 1
ATOM 6769 C C . LEU B 1 373 ? -13.227 -12.719 -16.641 1 98.62 373 LEU B C 1
ATOM 6771 O O . LEU B 1 373 ? -13.516 -12.898 -15.453 1 98.62 373 LEU B O 1
ATOM 6775 N N . LEU B 1 374 ? -13.609 -13.5 -17.578 1 97.88 374 LEU B N 1
ATOM 6776 C CA . LEU B 1 374 ? -14.195 -14.797 -17.281 1 97.88 374 LEU B CA 1
ATOM 6777 C C . LEU B 1 374 ? -13.102 -15.828 -17 1 97.88 374 LEU B C 1
ATOM 6779 O O . LEU B 1 374 ? -12.336 -16.188 -17.891 1 97.88 374 LEU B O 1
ATOM 6783 N N . THR B 1 375 ? -13.086 -16.391 -15.766 1 96.44 375 THR B N 1
ATOM 6784 C CA . THR B 1 375 ? -11.938 -17.172 -15.32 1 96.44 375 THR B CA 1
ATOM 6785 C C . THR B 1 375 ? -12.086 -18.625 -15.766 1 96.44 375 THR B C 1
ATOM 6787 O O . THR B 1 375 ? -11.102 -19.375 -15.805 1 96.44 375 THR B O 1
ATOM 6790 N N . GLY B 1 376 ? -13.328 -19.016 -16.047 1 94.25 376 GLY B N 1
ATOM 6791 C CA . GLY B 1 376 ? -13.586 -20.422 -16.312 1 94.25 376 GLY B CA 1
ATOM 6792 C C . GLY B 1 376 ? -13.664 -21.266 -15.047 1 94.25 376 GLY B C 1
ATOM 6793 O O . GLY B 1 376 ? -13.969 -22.453 -15.102 1 94.25 376 GLY B O 1
ATOM 6794 N N . ASP B 1 377 ? -13.453 -20.672 -13.922 1 94.75 377 ASP B N 1
ATOM 6795 C CA . ASP B 1 377 ? -13.562 -21.344 -12.633 1 94.75 377 ASP B CA 1
ATOM 6796 C C . ASP B 1 377 ? -14.984 -21.234 -12.07 1 94.75 377 ASP B C 1
ATOM 6798 O O . ASP B 1 377 ? -15.625 -20.188 -12.227 1 94.75 377 ASP B O 1
ATOM 6802 N N . LEU B 1 378 ? -15.414 -22.297 -11.492 1 95.81 378 LEU B N 1
ATOM 6803 C CA . LEU B 1 378 ? -16.719 -22.328 -10.844 1 95.81 378 LEU B CA 1
ATOM 6804 C C . LEU B 1 378 ? -16.578 -22.172 -9.336 1 95.81 378 LEU B C 1
ATOM 6806 O O . LEU B 1 378 ? -15.711 -22.812 -8.727 1 95.81 378 LEU B O 1
ATOM 6810 N N . ALA B 1 379 ? -17.391 -21.328 -8.742 1 97 379 ALA B N 1
ATOM 6811 C CA . ALA B 1 379 ? -17.297 -21.047 -7.312 1 97 379 ALA B CA 1
ATOM 6812 C C . ALA B 1 379 ? -18.688 -20.812 -6.711 1 97 379 ALA B C 1
ATOM 6814 O O . ALA B 1 379 ? -19.656 -20.609 -7.441 1 97 379 ALA B O 1
ATOM 6815 N N . LYS B 1 380 ? -18.812 -20.938 -5.469 1 96.75 380 LYS B N 1
ATOM 6816 C CA . LYS B 1 380 ? -19.969 -20.547 -4.676 1 96.75 380 LYS B CA 1
ATOM 6817 C C . LYS B 1 380 ? -19.562 -19.75 -3.439 1 96.75 380 LYS B C 1
ATOM 6819 O O . LYS B 1 380 ? -18.391 -19.766 -3.051 1 96.75 380 LYS B O 1
ATOM 6824 N N . THR B 1 381 ? -20.422 -19 -2.836 1 96.81 381 THR B N 1
ATOM 6825 C CA . THR B 1 381 ? -20.172 -18.25 -1.606 1 96.81 381 THR B CA 1
ATOM 6826 C C . THR B 1 381 ? -20.922 -18.875 -0.435 1 96.81 381 THR B C 1
ATOM 6828 O O . THR B 1 381 ? -21.984 -19.484 -0.623 1 96.81 381 THR B O 1
ATOM 6831 N N . ASP B 1 382 ? -20.375 -18.797 0.718 1 96.31 382 ASP B N 1
ATOM 6832 C CA . ASP B 1 382 ? -21.172 -19.094 1.901 1 96.31 382 ASP B CA 1
ATOM 6833 C C . ASP B 1 382 ? -21.969 -17.875 2.365 1 96.31 382 ASP B C 1
ATOM 6835 O O . ASP B 1 382 ? -22.031 -16.875 1.658 1 96.31 382 ASP B O 1
ATOM 6839 N N . ASP B 1 383 ? -22.609 -17.969 3.518 1 94.56 383 ASP B N 1
ATOM 6840 C CA . ASP B 1 383 ? -23.516 -16.953 4.008 1 94.56 383 ASP B CA 1
ATOM 6841 C C . ASP B 1 383 ? -22.766 -15.68 4.395 1 94.56 383 ASP B C 1
ATOM 6843 O O . ASP B 1 383 ? -23.344 -14.594 4.449 1 94.56 383 ASP B O 1
ATOM 6847 N N . GLU B 1 384 ? -21.453 -15.859 4.648 1 95.56 384 GLU B N 1
ATOM 6848 C CA . GLU B 1 384 ? -20.656 -14.711 5.062 1 95.56 384 GLU B CA 1
ATOM 6849 C C . GLU B 1 384 ? -19.891 -14.117 3.883 1 95.56 384 GLU B C 1
ATOM 6851 O O . GLU B 1 384 ? -19.109 -13.18 4.055 1 95.56 384 GLU B O 1
ATOM 6856 N N . GLY B 1 385 ? -20.016 -14.641 2.721 1 95.81 385 GLY B N 1
ATOM 6857 C CA . GLY B 1 385 ? -19.422 -14.078 1.521 1 95.81 385 GLY B CA 1
ATOM 6858 C C . GLY B 1 385 ? -18.062 -14.664 1.195 1 95.81 385 GLY B C 1
ATOM 6859 O O . GLY B 1 385 ? -17.344 -14.156 0.33 1 95.81 385 GLY B O 1
ATOM 6860 N N . PHE B 1 386 ? -17.672 -15.719 1.879 1 97.94 386 PHE B N 1
ATOM 6861 C CA . PHE B 1 386 ? -16.422 -16.391 1.551 1 97.94 386 PHE B CA 1
ATOM 6862 C C . PHE B 1 386 ? -16.609 -17.312 0.349 1 97.94 386 PHE B C 1
ATOM 6864 O O . PHE B 1 386 ? -17.625 -18 0.232 1 97.94 386 PHE B O 1
ATOM 6871 N N . LEU B 1 387 ? -15.594 -17.297 -0.512 1 97.94 387 LEU B N 1
ATOM 6872 C CA . LEU B 1 387 ? -15.711 -18.047 -1.757 1 97.94 387 LEU B CA 1
ATOM 6873 C C . LEU B 1 387 ? -15.039 -19.406 -1.637 1 97.94 387 LEU B C 1
ATOM 6875 O O . LEU B 1 387 ? -13.992 -19.531 -0.994 1 97.94 387 LEU B O 1
ATOM 6879 N N . PHE B 1 388 ? -15.609 -20.375 -2.268 1 95.88 388 PHE B N 1
ATOM 6880 C CA . PHE B 1 388 ? -15.086 -21.719 -2.428 1 95.88 388 PHE B CA 1
ATOM 6881 C C . PHE B 1 388 ? -15.07 -22.125 -3.896 1 95.88 388 PHE B C 1
ATOM 6883 O O . PHE B 1 388 ? -16.094 -22.062 -4.578 1 95.88 388 PHE B O 1
ATOM 6890 N N . ILE B 1 389 ? -13.906 -22.516 -4.383 1 94.31 389 ILE B N 1
ATOM 6891 C CA . ILE B 1 389 ? -13.82 -23.031 -5.742 1 94.31 389 ILE B CA 1
ATOM 6892 C C . ILE B 1 389 ? -14.406 -24.438 -5.789 1 94.31 389 ILE B C 1
ATOM 6894 O O . ILE B 1 389 ? -14.062 -25.297 -4.953 1 94.31 389 ILE B O 1
ATOM 6898 N N . VAL B 1 390 ? -15.266 -24.672 -6.75 1 92.25 390 VAL B N 1
ATOM 6899 C CA . VAL B 1 390 ? -15.883 -25.984 -6.812 1 92.25 390 VAL B CA 1
ATOM 6900 C C . VAL B 1 390 ? -15.344 -26.75 -8.023 1 92.25 390 VAL B C 1
ATOM 6902 O O . VAL B 1 390 ? -15.609 -27.953 -8.172 1 92.25 390 VAL B O 1
ATOM 6905 N N . GLY B 1 391 ? -14.641 -26.125 -8.898 1 89.38 391 GLY B N 1
ATOM 6906 C CA . GLY B 1 391 ? -14.016 -26.781 -10.039 1 89.38 391 GLY B CA 1
ATOM 6907 C C . GLY B 1 391 ? -13.867 -25.859 -11.234 1 89.38 391 GLY B C 1
ATOM 6908 O O . GLY B 1 391 ? -13.977 -24.641 -11.109 1 89.38 391 GLY B O 1
ATOM 6909 N N . ARG B 1 392 ? -13.508 -26.438 -12.391 1 90.19 392 ARG B N 1
ATOM 6910 C CA . ARG B 1 392 ? -13.398 -25.734 -13.672 1 90.19 392 ARG B CA 1
ATOM 6911 C C . ARG B 1 392 ? -14.594 -26.062 -14.57 1 90.19 392 ARG B C 1
ATOM 6913 O O . ARG B 1 392 ? -15.078 -27.188 -14.594 1 90.19 392 ARG B O 1
ATOM 6920 N N . LYS B 1 393 ? -14.977 -25.047 -15.172 1 88.19 393 LYS B N 1
ATOM 6921 C CA . LYS B 1 393 ? -16.125 -25.188 -16.078 1 88.19 393 LYS B CA 1
ATOM 6922 C C . LYS B 1 393 ? -15.875 -26.297 -17.094 1 88.19 393 LYS B C 1
ATOM 6924 O O . LYS B 1 393 ? -16.75 -27.109 -17.359 1 88.19 393 LYS B O 1
ATOM 6929 N N . LYS B 1 394 ? -14.695 -26.391 -17.562 1 83.12 394 LYS B N 1
ATOM 6930 C CA . LYS B 1 394 ? -14.359 -27.328 -18.625 1 83.12 394 LYS B CA 1
ATOM 6931 C C . LYS B 1 394 ? -14.195 -28.734 -18.078 1 83.12 394 LYS B C 1
ATOM 6933 O O . LYS B 1 394 ? -14.195 -29.719 -18.844 1 83.12 394 LYS B O 1
ATOM 6938 N N . GLU B 1 395 ? -14.078 -28.906 -16.797 1 85.06 395 GLU B N 1
ATOM 6939 C CA . GLU B 1 395 ? -13.852 -30.203 -16.172 1 85.06 395 GLU B CA 1
ATOM 6940 C C . GLU B 1 395 ? -15.141 -30.75 -15.57 1 85.06 395 GLU B C 1
ATOM 6942 O O . GLU B 1 395 ? -15.188 -31.906 -15.141 1 85.06 395 GLU B O 1
ATOM 6947 N N . MET B 1 396 ? -16.109 -29.891 -15.555 1 87.31 396 MET B N 1
ATOM 6948 C CA . MET B 1 396 ? -17.391 -30.312 -14.984 1 87.31 396 MET B CA 1
ATOM 6949 C C . MET B 1 396 ? -17.953 -31.516 -15.727 1 87.31 396 MET B C 1
ATOM 6951 O O . MET B 1 396 ? -17.891 -31.578 -16.953 1 87.31 396 MET B O 1
ATOM 6955 N N . ILE B 1 397 ? -18.422 -32.531 -14.922 1 88.56 397 ILE B N 1
ATOM 6956 C CA . ILE B 1 397 ? -18.984 -33.75 -15.477 1 88.56 397 ILE B CA 1
ATOM 6957 C C . ILE B 1 397 ? -20.5 -33.656 -15.484 1 88.56 397 ILE B C 1
ATOM 6959 O O . ILE B 1 397 ? -21.125 -33.312 -14.477 1 88.56 397 ILE B O 1
ATOM 6963 N N . ILE B 1 398 ? -21.062 -33.875 -16.625 1 88.94 398 ILE B N 1
ATOM 6964 C CA . ILE B 1 398 ? -22.516 -33.969 -16.734 1 88.94 398 ILE B CA 1
ATOM 6965 C C . ILE B 1 398 ? -22.938 -35.406 -16.828 1 88.94 398 ILE B C 1
ATOM 6967 O O . ILE B 1 398 ? -22.719 -36.062 -17.859 1 88.94 398 ILE B O 1
ATOM 6971 N N . SER B 1 399 ? -23.438 -35.906 -15.758 1 89.81 399 SER B N 1
ATOM 6972 C CA . SER B 1 399 ? -23.875 -37.312 -15.68 1 89.81 399 SER B CA 1
ATOM 6973 C C . SER B 1 399 ? -25.391 -37.406 -15.555 1 89.81 399 SER B C 1
ATOM 6975 O O . SER B 1 399 ? -25.969 -37 -14.539 1 89.81 399 SER B O 1
ATOM 6977 N N . GLY B 1 400 ? -26.094 -37.906 -16.531 1 85.38 400 GLY B N 1
ATOM 6978 C CA . GLY B 1 400 ? -27.547 -38 -16.516 1 85.38 400 GLY B CA 1
ATOM 6979 C C . GLY B 1 400 ? -28.25 -36.688 -16.312 1 85.38 400 GLY B C 1
ATOM 6980 O O . GLY B 1 400 ? -29.234 -36.594 -15.57 1 85.38 400 GLY B O 1
ATOM 6981 N N . GLY B 1 401 ? -27.656 -35.594 -16.797 1 80.12 401 GLY B N 1
ATOM 6982 C CA . GLY B 1 401 ? -28.25 -34.281 -16.703 1 80.12 401 GLY B CA 1
ATOM 6983 C C . GLY B 1 401 ? -27.875 -33.562 -15.422 1 80.12 401 GLY B C 1
ATOM 6984 O O . GLY B 1 401 ? -28.219 -32.375 -15.242 1 80.12 401 GLY B O 1
ATOM 6985 N N . GLU B 1 402 ? -27.156 -34.281 -14.531 1 87.25 402 GLU B N 1
ATOM 6986 C CA . GLU B 1 402 ? -26.719 -33.688 -13.281 1 87.25 402 GLU B CA 1
ATOM 6987 C C . GLU B 1 402 ? -25.266 -33.219 -13.367 1 87.25 402 GLU B C 1
ATOM 6989 O O . GLU B 1 402 ? -24.438 -33.875 -14 1 87.25 402 GLU B O 1
ATOM 6994 N N . ASN B 1 403 ? -25.016 -32.094 -12.773 1 87.19 403 ASN B N 1
ATOM 6995 C CA . ASN B 1 403 ? -23.656 -31.578 -12.727 1 87.19 403 ASN B CA 1
ATOM 6996 C C . ASN B 1 403 ? -22.859 -32.188 -11.578 1 87.19 403 ASN B C 1
ATOM 6998 O O . ASN B 1 403 ? -23.328 -32.188 -10.438 1 87.19 403 ASN B O 1
ATOM 7002 N N . ILE B 1 404 ? -21.75 -32.812 -11.93 1 89.62 404 ILE B N 1
ATOM 7003 C CA . ILE B 1 404 ? -20.797 -33.312 -10.945 1 89.62 404 ILE B CA 1
ATOM 7004 C C . ILE B 1 404 ? -19.516 -32.5 -11.008 1 89.62 404 ILE B C 1
ATOM 7006 O O . ILE B 1 404 ? -18.891 -32.375 -12.062 1 89.62 404 ILE B O 1
ATOM 7010 N N . TYR B 1 405 ? -19.188 -31.922 -9.914 1 90.38 405 TYR B N 1
ATOM 7011 C CA . TYR B 1 405 ? -17.938 -31.172 -9.805 1 90.38 405 TYR B CA 1
ATOM 7012 C C . TYR B 1 405 ? -16.797 -32.062 -9.297 1 90.38 405 TYR B C 1
ATOM 7014 O O . TYR B 1 405 ? -16.797 -32.469 -8.133 1 90.38 405 TYR B O 1
ATOM 7022 N N . PRO B 1 406 ? -15.773 -32.281 -10.133 1 91.06 406 PRO B N 1
ATOM 7023 C CA . PRO B 1 406 ? -14.711 -33.219 -9.766 1 91.06 406 PRO B CA 1
ATOM 7024 C C . PRO B 1 406 ? -14.023 -32.844 -8.445 1 91.06 406 PRO B C 1
ATOM 7026 O O . PRO B 1 406 ? -13.703 -33.75 -7.645 1 91.06 406 PRO B O 1
ATOM 7029 N N . LEU B 1 407 ? -13.867 -31.609 -8.203 1 89.25 407 LEU B N 1
ATOM 7030 C CA . LEU B 1 407 ? -13.172 -31.141 -7.004 1 89.25 407 LEU B CA 1
ATOM 7031 C C . LEU B 1 407 ? -13.914 -31.578 -5.746 1 89.25 407 LEU B C 1
ATOM 7033 O O . LEU B 1 407 ? -13.297 -31.922 -4.734 1 89.25 407 LEU B O 1
ATOM 7037 N N . GLU B 1 408 ? -15.188 -31.516 -5.73 1 88.56 408 GLU B N 1
ATOM 7038 C CA . GLU B 1 408 ? -15.977 -31.969 -4.598 1 88.56 408 GLU B CA 1
ATOM 7039 C C . GLU B 1 408 ? -15.703 -33.438 -4.293 1 88.56 408 GLU B C 1
ATOM 7041 O O . GLU B 1 408 ? -15.508 -33.812 -3.133 1 88.56 408 GLU B O 1
ATOM 7046 N N . VAL B 1 409 ? -15.695 -34.25 -5.328 1 92.12 409 VAL B N 1
ATOM 7047 C CA . VAL B 1 409 ? -15.438 -35.656 -5.191 1 92.12 409 VAL B CA 1
ATOM 7048 C C . VAL B 1 409 ? -14.016 -35.906 -4.691 1 92.12 409 VAL B C 1
ATOM 7050 O O . VAL B 1 409 ? -13.781 -36.719 -3.799 1 92.12 409 VAL B O 1
ATOM 7053 N N . GLU B 1 410 ? -13.102 -35.156 -5.258 1 93.44 410 GLU B N 1
ATOM 7054 C CA . GLU B 1 410 ? -11.703 -35.219 -4.852 1 93.44 410 GLU B CA 1
ATOM 7055 C C . GLU B 1 410 ? -11.531 -34.875 -3.375 1 93.44 410 GLU B C 1
ATOM 7057 O O . GLU B 1 410 ? -10.797 -35.562 -2.656 1 93.44 410 GLU B O 1
ATOM 7062 N N . GLN B 1 411 ? -12.18 -33.844 -2.891 1 89.94 411 GLN B N 1
ATOM 7063 C CA . GLN B 1 411 ? -12.078 -33.406 -1.502 1 89.94 411 GLN B CA 1
ATOM 7064 C C . GLN B 1 411 ? -12.602 -34.5 -0.548 1 89.94 411 GLN B C 1
ATOM 7066 O O . GLN B 1 411 ? -12.031 -34.719 0.521 1 89.94 411 GLN B O 1
ATOM 7071 N N . VAL B 1 412 ? -13.695 -35.156 -0.905 1 90.5 412 VAL B N 1
ATOM 7072 C CA . VAL B 1 412 ? -14.258 -36.219 -0.087 1 90.5 412 VAL B CA 1
ATOM 7073 C C . VAL B 1 412 ? -13.273 -37.406 -0.019 1 90.5 412 VAL B C 1
ATOM 7075 O O . VAL B 1 412 ? -12.945 -37.875 1.067 1 90.5 412 VAL B O 1
ATOM 7078 N N . ILE B 1 413 ? -12.734 -37.781 -1.139 1 93.56 413 ILE B N 1
ATOM 7079 C CA . ILE B 1 413 ? -11.844 -38.938 -1.21 1 93.56 413 ILE B CA 1
ATOM 7080 C C . ILE B 1 413 ? -10.547 -38.625 -0.47 1 93.56 413 ILE B C 1
ATOM 7082 O O . ILE B 1 413 ? -9.977 -39.5 0.184 1 93.56 413 ILE B O 1
ATOM 7086 N N . SER B 1 414 ? -10.109 -37.406 -0.541 1 91.56 414 SER B N 1
ATOM 7087 C CA . SER B 1 414 ? -8.844 -37 0.066 1 91.56 414 SER B CA 1
ATOM 7088 C C . SER B 1 414 ? -8.898 -37.094 1.586 1 91.56 414 SER B C 1
ATOM 7090 O O . SER B 1 414 ? -7.863 -37.156 2.248 1 91.56 414 SER B O 1
ATOM 7092 N N . GLN B 1 415 ? -10.047 -37.125 2.16 1 89.81 415 GLN B N 1
ATOM 7093 C CA . GLN B 1 415 ? -10.203 -37.219 3.609 1 89.81 415 GLN B CA 1
ATOM 7094 C C . GLN B 1 415 ? -9.969 -38.625 4.109 1 89.81 415 GLN B C 1
ATOM 7096 O O . GLN B 1 415 ? -9.812 -38.844 5.312 1 89.81 415 GLN B O 1
ATOM 7101 N N . MET B 1 416 ? -9.883 -39.562 3.23 1 91.19 416 MET B N 1
ATOM 7102 C CA . MET B 1 416 ? -9.688 -40.969 3.604 1 91.19 416 MET B CA 1
ATOM 7103 C C . MET B 1 416 ? -8.242 -41.219 4.012 1 91.19 416 MET B C 1
ATOM 7105 O O . MET B 1 416 ? -7.312 -40.812 3.307 1 91.19 416 MET B O 1
ATOM 7109 N N . GLU B 1 417 ? -8.18 -41.844 5.121 1 89.81 417 GLU B N 1
ATOM 7110 C CA . GLU B 1 417 ? -6.848 -42.312 5.508 1 89.81 417 GLU B CA 1
ATOM 7111 C C . GLU B 1 417 ? -6.25 -43.219 4.453 1 89.81 417 GLU B C 1
ATOM 7113 O O . GLU B 1 417 ? -6.938 -44.094 3.932 1 89.81 417 GLU B O 1
ATOM 7118 N N . GLY B 1 418 ? -5.059 -42.969 4.113 1 91.44 418 GLY B N 1
ATOM 7119 C CA . GLY B 1 418 ? -4.371 -43.844 3.158 1 91.44 418 GLY B CA 1
ATOM 7120 C C . GLY B 1 418 ? -4.363 -43.25 1.751 1 91.44 418 GLY B C 1
ATOM 7121 O O . GLY B 1 418 ? -3.754 -43.844 0.849 1 91.44 418 GLY B O 1
ATOM 7122 N N . VAL B 1 419 ? -5.07 -42.188 1.527 1 93.25 419 VAL B N 1
ATOM 7123 C CA . VAL B 1 419 ? -5.047 -41.531 0.236 1 93.25 419 VAL B CA 1
ATOM 7124 C C . VAL B 1 419 ? -4.035 -40.375 0.272 1 93.25 419 VAL B C 1
ATOM 7126 O O . VAL B 1 419 ? -4.121 -39.5 1.123 1 93.25 419 VAL B O 1
ATOM 7129 N N . ASP B 1 420 ? -3.137 -40.406 -0.636 1 89.56 420 ASP B N 1
ATOM 7130 C CA . ASP B 1 420 ? -2.129 -39.344 -0.722 1 89.56 420 ASP B CA 1
ATOM 7131 C C . ASP B 1 420 ? -2.564 -38.25 -1.689 1 89.56 420 ASP B C 1
ATOM 7133 O O . ASP B 1 420 ? -2.438 -37.062 -1.387 1 89.56 420 ASP B O 1
ATOM 7137 N N . GLU B 1 421 ? -2.99 -38.625 -2.871 1 91.38 421 GLU B N 1
ATOM 7138 C CA . GLU B 1 421 ? -3.475 -37.688 -3.896 1 91.38 421 GLU B CA 1
ATOM 7139 C C . GLU B 1 421 ? -4.66 -38.281 -4.652 1 91.38 421 GLU B C 1
ATOM 7141 O O . GLU B 1 421 ? -4.797 -39.5 -4.754 1 91.38 421 GLU B O 1
ATOM 7146 N N . VAL B 1 422 ? -5.492 -37.531 -5.094 1 93.25 422 VAL B N 1
ATOM 7147 C CA . VAL B 1 422 ? -6.652 -37.969 -5.852 1 93.25 422 VAL B CA 1
ATOM 7148 C C . VAL B 1 422 ? -6.977 -36.969 -6.953 1 93.25 422 VAL B C 1
ATOM 7150 O O . VAL B 1 422 ? -6.832 -35.75 -6.762 1 93.25 422 VAL B O 1
ATOM 7153 N N . ALA B 1 423 ? -7.277 -37.438 -8.094 1 93.31 423 ALA B N 1
ATOM 7154 C CA . ALA B 1 423 ? -7.836 -36.656 -9.211 1 93.31 423 ALA B CA 1
ATOM 7155 C C . ALA B 1 423 ? -9.086 -37.344 -9.766 1 93.31 423 ALA B C 1
ATOM 7157 O O . ALA B 1 423 ? -9.133 -38.562 -9.883 1 93.31 423 ALA B O 1
ATOM 7158 N N . VAL B 1 424 ? -10.109 -36.625 -10.039 1 93.19 424 VAL B N 1
ATOM 7159 C CA . VAL B 1 424 ? -11.344 -37.156 -10.609 1 93.19 424 VAL B CA 1
ATOM 7160 C C . VAL B 1 424 ? -11.594 -36.531 -11.977 1 93.19 424 VAL B C 1
ATOM 7162 O O . VAL B 1 424 ? -11.445 -35.312 -12.141 1 93.19 424 VAL B O 1
ATOM 7165 N N . VAL B 1 425 ? -11.852 -37.312 -12.945 1 93.94 425 VAL B N 1
ATOM 7166 C CA . VAL B 1 425 ? -12.141 -36.844 -14.289 1 93.94 425 VAL B CA 1
ATOM 7167 C C . VAL B 1 425 ? -13.422 -37.5 -14.805 1 93.94 425 VAL B C 1
ATOM 7169 O O . VAL B 1 425 ? -13.906 -38.469 -14.242 1 93.94 425 VAL B O 1
ATOM 7172 N N . GLY B 1 426 ? -14 -36.875 -15.836 1 91.62 426 GLY B N 1
ATOM 7173 C CA . GLY B 1 426 ? -15.148 -37.469 -16.5 1 91.62 426 GLY B CA 1
ATOM 7174 C C . GLY B 1 426 ? -14.781 -38.5 -17.547 1 91.62 426 GLY B C 1
ATOM 7175 O O . GLY B 1 426 ? -13.844 -38.312 -18.312 1 91.62 426 GLY B O 1
ATOM 7176 N N . LYS B 1 427 ? -15.469 -39.562 -17.422 1 91.12 427 LYS B N 1
ATOM 7177 C CA . LYS B 1 427 ? -15.344 -40.625 -18.422 1 91.12 427 LYS B CA 1
ATOM 7178 C C . LYS B 1 427 ? -16.656 -40.812 -19.188 1 91.12 427 LYS B C 1
ATOM 7180 O O . LYS B 1 427 ? -17.734 -40.781 -18.594 1 91.12 427 LYS B O 1
ATOM 7185 N N . ALA B 1 428 ? -16.469 -41 -20.484 1 90.69 428 ALA B N 1
ATOM 7186 C CA . ALA B 1 428 ? -17.656 -41.25 -21.297 1 90.69 428 ALA B CA 1
ATOM 7187 C C . ALA B 1 428 ? -18.406 -42.5 -20.844 1 90.69 428 ALA B C 1
ATOM 7189 O O . ALA B 1 428 ? -17.781 -43.5 -20.531 1 90.69 428 ALA B O 1
ATOM 7190 N N . ASP B 1 429 ? -19.656 -42.375 -20.812 1 90 429 ASP B N 1
ATOM 7191 C CA . ASP B 1 429 ? -20.547 -43.469 -20.406 1 90 429 ASP B CA 1
ATOM 7192 C C . ASP B 1 429 ? -21.766 -43.562 -21.328 1 90 429 ASP B C 1
ATOM 7194 O O . ASP B 1 429 ? -22.422 -42.531 -21.562 1 90 429 ASP B O 1
ATOM 7198 N N . PRO B 1 430 ? -22.031 -44.688 -21.859 1 87.75 430 PRO B N 1
ATOM 7199 C CA . PRO B 1 430 ? -23.141 -44.812 -22.812 1 87.75 430 PRO B CA 1
ATOM 7200 C C . PRO B 1 430 ? -24.5 -44.469 -22.203 1 87.75 430 PRO B C 1
ATOM 7202 O O . PRO B 1 430 ? -25.391 -44 -22.891 1 87.75 430 PRO B O 1
ATOM 7205 N N . LEU B 1 431 ? -24.672 -44.719 -20.953 1 85.69 431 LEU B N 1
ATOM 7206 C CA . LEU B 1 431 ? -25.953 -44.531 -20.297 1 85.69 431 LEU B CA 1
ATOM 7207 C C . LEU B 1 431 ? -26.094 -43.125 -19.734 1 85.69 431 LEU B C 1
ATOM 7209 O O . LEU B 1 431 ? -27.156 -42.5 -19.844 1 85.69 431 LEU B O 1
ATOM 7213 N N . TRP B 1 432 ? -25.047 -42.625 -19.219 1 88.94 432 TRP B N 1
ATOM 7214 C CA . TRP B 1 432 ? -25.156 -41.406 -18.422 1 88.94 432 TRP B CA 1
ATOM 7215 C C . TRP B 1 432 ? -24.5 -40.219 -19.125 1 88.94 432 TRP B C 1
ATOM 7217 O O . TRP B 1 432 ? -24.531 -39.094 -18.625 1 88.94 432 TRP B O 1
ATOM 7227 N N . GLY B 1 433 ? -23.906 -40.5 -20.328 1 89.38 433 GLY B N 1
ATOM 7228 C CA . GLY B 1 433 ? -23.094 -39.5 -20.969 1 89.38 433 GLY B CA 1
ATOM 7229 C C . GLY B 1 433 ? -21.656 -39.469 -20.453 1 89.38 433 GLY B C 1
ATOM 7230 O O . GLY B 1 433 ? -20.734 -39.906 -21.141 1 89.38 433 GLY B O 1
ATOM 7231 N N . GLU B 1 434 ? -21.516 -38.969 -19.156 1 92.19 434 GLU B N 1
ATOM 7232 C CA . GLU B 1 434 ? -20.234 -39.031 -18.453 1 92.19 434 GLU B CA 1
ATOM 7233 C C . GLU B 1 434 ? -20.422 -39.562 -17.031 1 92.19 434 GLU B C 1
ATOM 7235 O O . GLU B 1 434 ? -21.5 -39.438 -16.453 1 92.19 434 GLU B O 1
ATOM 7240 N N . VAL B 1 435 ? -19.391 -40.188 -16.578 1 92.56 435 VAL B N 1
ATOM 7241 C CA . VAL B 1 435 ? -19.359 -40.594 -15.18 1 92.56 435 VAL B CA 1
ATOM 7242 C C . VAL B 1 435 ? -18 -40.281 -14.578 1 92.56 435 VAL B C 1
ATOM 7244 O O . VAL B 1 435 ? -17 -40.156 -15.289 1 92.56 435 VAL B O 1
ATOM 7247 N N . PRO B 1 436 ? -18 -40.031 -13.266 1 94.31 436 PRO B N 1
ATOM 7248 C CA . PRO B 1 436 ? -16.719 -39.75 -12.625 1 94.31 436 PRO B CA 1
ATOM 7249 C C . PRO B 1 436 ? -15.812 -40.969 -12.523 1 94.31 436 PRO B C 1
ATOM 7251 O O . PRO B 1 436 ? -16.281 -42.062 -12.227 1 94.31 436 PRO B O 1
ATOM 7254 N N . ALA B 1 437 ? -14.555 -40.781 -12.812 1 95.25 437 ALA B N 1
ATOM 7255 C CA . ALA B 1 437 ? -13.484 -41.75 -12.594 1 95.25 437 ALA B CA 1
ATOM 7256 C C . ALA B 1 437 ? -12.391 -41.156 -11.711 1 95.25 437 ALA B C 1
ATOM 7258 O O . ALA B 1 437 ? -11.961 -40 -11.906 1 95.25 437 ALA B O 1
ATOM 7259 N N . ALA B 1 438 ? -12.039 -41.906 -10.703 1 95.81 438 ALA B N 1
ATOM 7260 C CA . ALA B 1 438 ? -11.047 -41.406 -9.75 1 95.81 438 ALA B CA 1
ATOM 7261 C C . ALA B 1 438 ? -9.688 -42.062 -9.984 1 95.81 438 ALA B C 1
ATOM 7263 O O . ALA B 1 438 ? -9.609 -43.281 -10.266 1 95.81 438 ALA B O 1
ATOM 7264 N N . PHE B 1 439 ? -8.703 -41.312 -9.953 1 95.69 439 PHE B N 1
ATOM 7265 C CA . PHE B 1 439 ? -7.309 -41.719 -9.938 1 95.69 439 PHE B CA 1
ATOM 7266 C C . PHE B 1 439 ? -6.66 -41.406 -8.602 1 95.69 439 PHE B C 1
ATOM 7268 O O . PHE B 1 439 ? -6.668 -40.25 -8.164 1 95.69 439 PHE B O 1
ATOM 7275 N N . ILE B 1 440 ? -6.098 -42.406 -7.945 1 95.31 440 ILE B N 1
ATOM 7276 C CA . ILE B 1 440 ? -5.695 -42.219 -6.555 1 95.31 440 ILE B CA 1
ATOM 7277 C C . ILE B 1 440 ? -4.266 -42.719 -6.367 1 95.31 440 ILE B C 1
ATOM 7279 O O . ILE B 1 440 ? -3.887 -43.75 -6.918 1 95.31 440 ILE B O 1
ATOM 7283 N N . VAL B 1 441 ? -3.498 -41.938 -5.758 1 93.5 441 VAL B N 1
ATOM 7284 C CA . VAL B 1 441 ? -2.211 -42.375 -5.23 1 93.5 441 VAL B CA 1
ATOM 7285 C C . VAL B 1 441 ? -2.357 -42.75 -3.76 1 93.5 441 VAL B C 1
ATOM 7287 O O . VAL B 1 441 ? -2.771 -41.938 -2.938 1 93.5 441 VAL B O 1
ATOM 7290 N N . LYS B 1 442 ? -2.018 -44.031 -3.445 1 93.25 442 LYS B N 1
ATOM 7291 C CA . LYS B 1 442 ? -2.15 -44.531 -2.08 1 93.25 442 LYS B CA 1
ATOM 7292 C C . LYS B 1 442 ? -0.997 -44.062 -1.204 1 93.25 442 LYS B C 1
ATOM 7294 O O . LYS B 1 442 ? 0.133 -43.938 -1.679 1 93.25 442 LYS B O 1
ATOM 7299 N N . GLY B 1 443 ? -1.348 -43.688 0.029 1 88.31 443 GLY B N 1
ATOM 7300 C CA . GLY B 1 443 ? -0.289 -43.469 1.002 1 88.31 443 GLY B CA 1
ATOM 7301 C C . GLY B 1 443 ? 0.548 -44.719 1.258 1 88.31 443 GLY B C 1
ATOM 7302 O O . GLY B 1 443 ? 0.13 -45.812 0.936 1 88.31 443 GLY B O 1
ATOM 7303 N N . ASN B 1 444 ? 1.775 -44.469 1.812 1 80.5 444 ASN B N 1
ATOM 7304 C CA . ASN B 1 444 ? 2.689 -45.594 2.057 1 80.5 444 ASN B CA 1
ATOM 7305 C C . ASN B 1 444 ? 2.039 -46.656 2.918 1 80.5 444 ASN B C 1
ATOM 7307 O O . ASN B 1 444 ? 1.59 -46.375 4.031 1 80.5 444 ASN B O 1
ATOM 7311 N N . GLY B 1 445 ? 2.02 -47.875 2.385 1 83.06 445 GLY B N 1
ATOM 7312 C CA . GLY B 1 445 ? 1.555 -49.031 3.129 1 83.06 445 GLY B CA 1
ATOM 7313 C C . GLY B 1 445 ? 0.045 -49.156 3.123 1 83.06 445 GLY B C 1
ATOM 7314 O O . GLY B 1 445 ? -0.5 -50.062 3.783 1 83.06 445 GLY B O 1
ATOM 7315 N N . SER B 1 446 ? -0.624 -48.281 2.357 1 88.25 446 SER B N 1
ATOM 7316 C CA . SER B 1 446 ? -2.082 -48.312 2.363 1 88.25 446 SER B CA 1
ATOM 7317 C C . SER B 1 446 ? -2.607 -49.5 1.563 1 88.25 446 SER B C 1
ATOM 7319 O O . SER B 1 446 ? -2.074 -49.812 0.5 1 88.25 446 SER B O 1
ATOM 7321 N N . ALA B 1 447 ? -3.633 -50.219 2.037 1 91.25 447 ALA B N 1
ATOM 7322 C CA . ALA B 1 447 ? -4.219 -51.375 1.388 1 91.25 447 ALA B CA 1
ATOM 7323 C C . ALA B 1 447 ? -5.574 -51.062 0.771 1 91.25 447 ALA B C 1
ATOM 7325 O O . ALA B 1 447 ? -6.379 -51.938 0.501 1 91.25 447 ALA B O 1
ATOM 7326 N N . LEU B 1 448 ? -5.703 -49.781 0.523 1 92.88 448 LEU B N 1
ATOM 7327 C CA . LEU B 1 448 ? -7.004 -49.344 0.032 1 92.88 448 LEU B CA 1
ATOM 7328 C C . LEU B 1 448 ? -7.32 -49.969 -1.319 1 92.88 448 LEU B C 1
ATOM 7330 O O . LEU B 1 448 ? -6.449 -50.062 -2.189 1 92.88 448 LEU B O 1
ATOM 7334 N N . ALA B 1 449 ? -8.5 -50.531 -1.474 1 94.44 449 ALA B N 1
ATOM 7335 C CA . ALA B 1 449 ? -9 -51.062 -2.74 1 94.44 449 ALA B CA 1
ATOM 7336 C C . ALA B 1 449 ? -10.117 -50.188 -3.299 1 94.44 449 ALA B C 1
ATOM 7338 O O . ALA B 1 449 ? -10.586 -49.25 -2.629 1 94.44 449 ALA B O 1
ATOM 7339 N N . GLU B 1 450 ? -10.383 -50.406 -4.539 1 95.06 450 GLU B N 1
ATOM 7340 C CA . GLU B 1 450 ? -11.43 -49.656 -5.211 1 95.06 450 GLU B CA 1
ATOM 7341 C C . GLU B 1 450 ? -12.719 -49.656 -4.398 1 95.06 450 GLU B C 1
ATOM 7343 O O . GLU B 1 450 ? -13.375 -48.625 -4.266 1 95.06 450 GLU B O 1
ATOM 7348 N N . GLU B 1 451 ? -13.031 -50.75 -3.828 1 94.5 451 GLU B N 1
ATOM 7349 C CA . GLU B 1 451 ? -14.273 -50.875 -3.072 1 94.5 451 GLU B CA 1
ATOM 7350 C C . GLU B 1 451 ? -14.281 -49.969 -1.843 1 94.5 451 GLU B C 1
ATOM 7352 O O . GLU B 1 451 ? -15.328 -49.469 -1.45 1 94.5 451 GLU B O 1
ATOM 7357 N N . ASP B 1 452 ? -13.133 -49.844 -1.244 1 95.56 452 ASP B N 1
ATOM 7358 C CA . ASP B 1 452 ? -13.023 -48.969 -0.076 1 95.56 452 ASP B CA 1
ATOM 7359 C C . ASP B 1 452 ? -13.352 -47.531 -0.431 1 95.56 452 ASP B C 1
ATOM 7361 O O . ASP B 1 452 ? -14.031 -46.844 0.332 1 95.56 452 ASP B O 1
ATOM 7365 N N . ILE B 1 453 ? -12.875 -47.125 -1.563 1 95.88 453 ILE B N 1
ATOM 7366 C CA . ILE B 1 453 ? -13.086 -45.75 -2.018 1 95.88 453 ILE B CA 1
ATOM 7367 C C . ILE B 1 453 ? -14.57 -45.531 -2.311 1 95.88 453 ILE B C 1
ATOM 7369 O O . ILE B 1 453 ? -15.148 -44.531 -1.863 1 95.88 453 ILE B O 1
ATOM 7373 N N . ILE B 1 454 ? -15.148 -46.438 -3.018 1 94.88 454 ILE B N 1
ATOM 7374 C CA . ILE B 1 454 ? -16.547 -46.344 -3.42 1 94.88 454 ILE B CA 1
ATOM 7375 C C . ILE B 1 454 ? -17.438 -46.344 -2.182 1 94.88 454 ILE B C 1
ATOM 7377 O O . ILE B 1 454 ? -18.359 -45.531 -2.076 1 94.88 454 ILE B O 1
ATOM 7381 N N . GLN B 1 455 ? -17.156 -47.188 -1.265 1 93.88 455 GLN B N 1
ATOM 7382 C CA . GLN B 1 455 ? -17.938 -47.281 -0.033 1 93.88 455 GLN B CA 1
ATOM 7383 C C . GLN B 1 455 ? -17.844 -45.969 0.758 1 93.88 455 GLN B C 1
ATOM 7385 O O . GLN B 1 455 ? -18.859 -45.5 1.29 1 93.88 455 GLN B O 1
ATOM 7390 N N . TYR B 1 456 ? -16.672 -45.5 0.847 1 94.56 456 TYR B N 1
ATOM 7391 C CA . TYR B 1 456 ? -16.484 -44.25 1.557 1 94.56 456 TYR B CA 1
ATOM 7392 C C . TYR B 1 456 ? -17.297 -43.125 0.896 1 94.56 456 TYR B C 1
ATOM 7394 O O . TYR B 1 456 ? -17.938 -42.344 1.579 1 94.56 456 TYR B O 1
ATOM 7402 N N . CYS B 1 457 ? -17.266 -43.125 -0.4 1 95.25 457 CYS B N 1
ATOM 7403 C CA . CYS B 1 457 ? -17.984 -42.094 -1.144 1 95.25 457 CYS B CA 1
ATOM 7404 C C . CYS B 1 457 ? -19.5 -42.25 -0.962 1 95.25 457 CYS B C 1
ATOM 7406 O O . CYS B 1 457 ? -20.219 -41.281 -0.917 1 95.25 457 CYS B O 1
ATOM 7408 N N . GLN B 1 458 ? -19.969 -43.469 -0.883 1 91.5 458 GLN B N 1
ATOM 7409 C CA . GLN B 1 458 ? -21.391 -43.75 -0.691 1 91.5 458 GLN B CA 1
ATOM 7410 C C . GLN B 1 458 ? -21.906 -43.125 0.606 1 91.5 458 GLN B C 1
ATOM 7412 O O . GLN B 1 458 ? -23.047 -42.688 0.677 1 91.5 458 GLN B O 1
ATOM 7417 N N . GLY B 1 459 ? -21.078 -42.969 1.51 1 90.5 459 GLY B N 1
ATOM 7418 C CA . GLY B 1 459 ? -21.453 -42.375 2.791 1 90.5 459 GLY B CA 1
ATOM 7419 C C . GLY B 1 459 ? -21.359 -40.875 2.814 1 90.5 459 GLY B C 1
ATOM 7420 O O . GLY B 1 459 ? -21.922 -40.219 3.693 1 90.5 459 GLY B O 1
ATOM 7421 N N . ASN B 1 460 ? -20.734 -40.375 1.741 1 92.56 460 ASN B N 1
ATOM 7422 C CA . ASN B 1 460 ? -20.391 -38.969 1.866 1 92.56 460 ASN B CA 1
ATOM 7423 C C . ASN B 1 460 ? -20.828 -38.156 0.64 1 92.56 460 ASN B C 1
ATOM 7425 O O . ASN B 1 460 ? -20.781 -36.938 0.646 1 92.56 460 ASN B O 1
ATOM 7429 N N . LEU B 1 461 ? -21.25 -38.875 -0.404 1 92.69 461 LEU B N 1
ATOM 7430 C CA . LEU B 1 461 ? -21.641 -38.219 -1.647 1 92.69 461 LEU B CA 1
ATOM 7431 C C . LEU B 1 461 ? -22.969 -38.781 -2.154 1 92.69 461 LEU B C 1
ATOM 7433 O O . LEU B 1 461 ? -23.328 -39.938 -1.842 1 92.69 461 LEU B O 1
ATOM 7437 N N . ALA B 1 462 ? -23.719 -37.969 -2.914 1 88.88 462 ALA B N 1
ATOM 7438 C CA . ALA B 1 462 ? -24.875 -38.5 -3.645 1 88.88 462 ALA B CA 1
ATOM 7439 C C . ALA B 1 462 ? -24.453 -39.594 -4.625 1 88.88 462 ALA B C 1
ATOM 7441 O O . ALA B 1 462 ? -23.344 -39.562 -5.164 1 88.88 462 ALA B O 1
ATOM 7442 N N . LYS B 1 463 ? -25.312 -40.5 -4.875 1 88.19 463 LYS B N 1
ATOM 7443 C CA . LYS B 1 463 ? -25.047 -41.688 -5.656 1 88.19 463 LYS B CA 1
ATOM 7444 C C . LYS B 1 463 ? -24.453 -41.344 -7.02 1 88.19 463 LYS B C 1
ATOM 7446 O O . LYS B 1 463 ? -23.5 -41.969 -7.477 1 88.19 463 LYS B O 1
ATOM 7451 N N . TYR B 1 464 ? -25.016 -40.344 -7.668 1 88.31 464 TYR B N 1
ATOM 7452 C CA . TYR B 1 464 ? -24.609 -40 -9.023 1 88.31 464 TYR B CA 1
ATOM 7453 C C . TYR B 1 464 ? -23.219 -39.406 -9.039 1 88.31 464 TYR B C 1
ATOM 7455 O O . TYR B 1 464 ? -22.578 -39.281 -10.094 1 88.31 464 TYR B O 1
ATOM 7463 N N . LYS B 1 465 ? -22.672 -38.938 -7.902 1 92.81 465 LYS B N 1
ATOM 7464 C CA . LYS B 1 465 ? -21.359 -38.312 -7.793 1 92.81 465 LYS B CA 1
ATOM 7465 C C . LYS B 1 465 ? -20.266 -39.344 -7.539 1 92.81 465 LYS B C 1
ATOM 7467 O O . LYS B 1 465 ? -19.078 -39.062 -7.648 1 92.81 465 LYS B O 1
ATOM 7472 N N . ILE B 1 466 ? -20.656 -40.531 -7.156 1 94.31 466 ILE B N 1
ATOM 7473 C CA . ILE B 1 466 ? -19.719 -41.562 -6.762 1 94.31 466 ILE B CA 1
ATOM 7474 C C . ILE B 1 466 ? -18.953 -42.062 -7.988 1 94.31 466 ILE B C 1
ATOM 7476 O O . ILE B 1 466 ? -19.547 -42.375 -9.016 1 94.31 466 ILE B O 1
ATOM 7480 N N . PRO B 1 467 ? -17.609 -42.094 -7.887 1 95.75 467 PRO B N 1
ATOM 7481 C CA . PRO B 1 467 ? -16.844 -42.594 -9.023 1 95.75 467 PRO B CA 1
ATOM 7482 C C . PRO B 1 467 ? -17.25 -44 -9.461 1 95.75 467 PRO B C 1
ATOM 7484 O O . PRO B 1 467 ? -17.5 -44.875 -8.609 1 95.75 467 PRO B O 1
ATOM 7487 N N . LYS B 1 468 ? -17.328 -44.188 -10.742 1 92.69 468 LYS B N 1
ATOM 7488 C CA . LYS B 1 468 ? -17.703 -45.5 -11.266 1 92.69 468 LYS B CA 1
ATOM 7489 C C . LYS B 1 468 ? -16.469 -46.344 -11.5 1 92.69 468 LYS B C 1
ATOM 7491 O O . LYS B 1 468 ? -16.578 -47.562 -11.648 1 92.69 468 LYS B O 1
ATOM 7496 N N . LYS B 1 469 ? -15.375 -45.719 -11.547 1 93 469 LYS B N 1
ATOM 7497 C CA . LYS B 1 469 ? -14.086 -46.406 -11.695 1 93 469 LYS B CA 1
ATOM 7498 C C . LYS B 1 469 ? -13.016 -45.75 -10.836 1 93 469 LYS B C 1
ATOM 7500 O O . LYS B 1 469 ? -12.977 -44.531 -10.711 1 93 469 LYS B O 1
ATOM 7505 N N . VAL B 1 470 ? -12.234 -46.625 -10.18 1 95.56 470 VAL B N 1
ATOM 7506 C CA . VAL B 1 470 ? -11.094 -46.125 -9.398 1 95.56 470 VAL B CA 1
ATOM 7507 C C . VAL B 1 470 ? -9.812 -46.781 -9.906 1 95.56 470 VAL B C 1
ATOM 7509 O O . VAL B 1 470 ? -9.734 -48 -10.031 1 95.56 470 VAL B O 1
ATOM 7512 N N . THR B 1 471 ? -8.914 -46 -10.281 1 95.06 471 THR B N 1
ATOM 7513 C CA . THR B 1 471 ? -7.605 -46.469 -10.719 1 95.06 471 THR B CA 1
ATOM 7514 C C . THR B 1 471 ? -6.508 -46 -9.773 1 95.06 471 THR B C 1
ATOM 7516 O O . THR B 1 471 ? -6.414 -44.812 -9.461 1 95.06 471 THR B O 1
ATOM 7519 N N . PHE B 1 472 ? -5.734 -46.906 -9.234 1 94.88 472 PHE B N 1
ATOM 7520 C CA . PHE B 1 472 ? -4.613 -46.531 -8.375 1 94.88 472 PHE B CA 1
ATOM 7521 C C . PHE B 1 472 ? -3.346 -46.344 -9.195 1 94.88 472 PHE B C 1
ATOM 7523 O O . PHE B 1 472 ? -3.014 -47.156 -10.047 1 94.88 472 PHE B O 1
ATOM 7530 N N . LEU B 1 473 ? -2.73 -45.219 -8.992 1 94 473 LEU B N 1
ATOM 7531 C CA . LEU B 1 473 ? -1.488 -44.875 -9.68 1 94 473 LEU B CA 1
ATOM 7532 C C . LEU B 1 473 ? -0.356 -44.688 -8.68 1 94 473 LEU B C 1
ATOM 7534 O O . LEU B 1 473 ? -0.605 -44.438 -7.496 1 94 473 LEU B O 1
ATOM 7538 N N . LYS B 1 474 ? 0.85 -44.844 -9.156 1 91.69 474 LYS B N 1
ATOM 7539 C CA . LYS B 1 474 ? 2.008 -44.562 -8.312 1 91.69 474 LYS B CA 1
ATOM 7540 C C . LYS B 1 474 ? 2.156 -43.062 -8.094 1 91.69 474 LYS B C 1
ATOM 7542 O O . LYS B 1 474 ? 2.584 -42.625 -7.02 1 91.69 474 LYS B O 1
ATOM 7547 N N . GLU B 1 475 ? 1.908 -42.312 -9.102 1 91.19 475 GLU B N 1
ATOM 7548 C CA . GLU B 1 475 ? 1.938 -40.844 -9.047 1 91.19 475 GLU B CA 1
ATOM 7549 C C . GLU B 1 475 ? 0.946 -40.219 -10.031 1 91.19 475 GLU B C 1
ATOM 7551 O O . GLU B 1 475 ? 0.646 -40.844 -11.062 1 91.19 475 GLU B O 1
ATOM 7556 N N . LEU B 1 476 ? 0.387 -39.125 -9.672 1 91.31 476 LEU B N 1
ATOM 7557 C CA . LEU B 1 476 ? -0.447 -38.375 -10.617 1 91.31 476 LEU B CA 1
ATOM 7558 C C . LEU B 1 476 ? 0.406 -37.5 -11.516 1 91.31 476 LEU B C 1
ATOM 7560 O O . LEU B 1 476 ? 1.437 -36.969 -11.078 1 91.31 476 LEU B O 1
ATOM 7564 N N . PRO B 1 477 ? 0.01 -37.375 -12.781 1 88.19 477 PRO B N 1
ATOM 7565 C CA . PRO B 1 477 ? 0.747 -36.438 -13.648 1 88.19 477 PRO B CA 1
ATOM 7566 C C . PRO B 1 477 ? 0.677 -35 -13.164 1 88.19 477 PRO B C 1
ATOM 7568 O O . PRO B 1 477 ? -0.407 -34.5 -12.852 1 88.19 477 PRO B O 1
ATOM 7571 N N . LYS B 1 478 ? 1.823 -34.438 -13.023 1 85.06 478 LYS B N 1
ATOM 7572 C CA . LYS B 1 478 ? 1.903 -33.062 -12.57 1 85.06 478 LYS B CA 1
ATOM 7573 C C . LYS B 1 478 ? 2.695 -32.188 -13.547 1 85.06 478 LYS B C 1
ATOM 7575 O O . LYS B 1 478 ? 3.582 -32.688 -14.242 1 85.06 478 LYS B O 1
ATOM 7580 N N . ASN B 1 479 ? 2.307 -30.938 -13.586 1 76.62 479 ASN B N 1
ATOM 7581 C CA . ASN B 1 479 ? 3.09 -30 -14.391 1 76.62 479 ASN B CA 1
ATOM 7582 C C . ASN B 1 479 ? 4.289 -29.469 -13.609 1 76.62 479 ASN B C 1
ATOM 7584 O O . ASN B 1 479 ? 4.602 -29.969 -12.523 1 76.62 479 ASN B O 1
ATOM 7588 N N . ALA B 1 480 ? 4.867 -28.453 -14.148 1 69.06 480 ALA B N 1
ATOM 7589 C CA . ALA B 1 480 ? 6.137 -27.953 -13.625 1 69.06 480 ALA B CA 1
ATOM 7590 C C . ALA B 1 480 ? 5.934 -27.234 -12.297 1 69.06 480 ALA B C 1
ATOM 7592 O O . ALA B 1 480 ? 6.871 -27.094 -11.508 1 69.06 480 ALA B O 1
ATOM 7593 N N . THR B 1 481 ? 4.719 -26.844 -12.086 1 69.94 481 THR B N 1
ATOM 7594 C CA . THR B 1 481 ? 4.469 -26.125 -10.836 1 69.94 481 THR B CA 1
ATOM 7595 C C . THR B 1 481 ? 3.92 -27.062 -9.773 1 69.94 481 THR B C 1
ATOM 7597 O O . THR B 1 481 ? 3.586 -26.641 -8.664 1 69.94 481 THR B O 1
ATOM 7600 N N . GLY B 1 482 ? 3.812 -28.375 -10.164 1 72.56 482 GLY B N 1
ATOM 7601 C CA . GLY B 1 482 ? 3.34 -29.359 -9.211 1 72.56 482 GLY B CA 1
ATOM 7602 C C . GLY B 1 482 ? 1.833 -29.531 -9.234 1 72.56 482 GLY B C 1
ATOM 7603 O O . GLY B 1 482 ? 1.277 -30.266 -8.414 1 72.56 482 GLY B O 1
ATOM 7604 N N . LYS B 1 483 ? 1.234 -28.859 -10.203 1 79.38 483 LYS B N 1
ATOM 7605 C CA . LYS B 1 483 ? -0.217 -28.969 -10.312 1 79.38 483 LYS B CA 1
ATOM 7606 C C . LYS B 1 483 ? -0.619 -30.234 -11.078 1 79.38 483 LYS B C 1
ATOM 7608 O O . LYS B 1 483 ? 0.019 -30.594 -12.062 1 79.38 483 LYS B O 1
ATOM 7613 N N . ILE B 1 484 ? -1.604 -30.906 -10.617 1 81.62 484 ILE B N 1
ATOM 7614 C CA . ILE B 1 484 ? -2.092 -32.125 -11.25 1 81.62 484 ILE B CA 1
ATOM 7615 C C . ILE B 1 484 ? -2.637 -31.812 -12.641 1 81.62 484 ILE B C 1
ATOM 7617 O O . ILE B 1 484 ? -3.393 -30.859 -12.812 1 81.62 484 ILE B O 1
ATOM 7621 N N . GLN B 1 485 ? -2.201 -32.562 -13.641 1 83.62 485 GLN B N 1
ATOM 7622 C CA . GLN B 1 485 ? -2.682 -32.438 -15.016 1 83.62 485 GLN B CA 1
ATOM 7623 C C . GLN B 1 485 ? -3.779 -33.469 -15.305 1 83.62 485 GLN B C 1
ATOM 7625 O O . GLN B 1 485 ? -3.5 -34.562 -15.797 1 83.62 485 GLN B O 1
ATOM 7630 N N . LYS B 1 486 ? -4.98 -33.125 -15.234 1 85.56 486 LYS B N 1
ATOM 7631 C CA . LYS B 1 486 ? -6.117 -34.031 -15.367 1 85.56 486 LYS B CA 1
ATOM 7632 C C . LYS B 1 486 ? -6.305 -34.469 -16.812 1 85.56 486 LYS B C 1
ATOM 7634 O O . LYS B 1 486 ? -6.797 -35.562 -17.078 1 85.56 486 LYS B O 1
ATOM 7639 N N . THR B 1 487 ? -5.891 -33.625 -17.719 1 79.88 487 THR B N 1
ATOM 7640 C CA . THR B 1 487 ? -6.051 -33.938 -19.141 1 79.88 487 THR B CA 1
ATOM 7641 C C . THR B 1 487 ? -5.289 -35.188 -19.5 1 79.88 487 THR B C 1
ATOM 7643 O O . THR B 1 487 ? -5.715 -35.938 -20.391 1 79.88 487 THR B O 1
ATOM 7646 N N . LYS B 1 488 ? -4.211 -35.406 -18.812 1 82.44 488 LYS B N 1
ATOM 7647 C CA . LYS B 1 488 ? -3.381 -36.562 -19.078 1 82.44 488 LYS B CA 1
ATOM 7648 C C . LYS B 1 488 ? -4.027 -37.844 -18.547 1 82.44 488 LYS B C 1
ATOM 7650 O O . LYS B 1 488 ? -3.674 -38.969 -18.953 1 82.44 488 LYS B O 1
ATOM 7655 N N . LEU B 1 489 ? -4.918 -37.719 -17.625 1 86 489 LEU B N 1
ATOM 7656 C CA . LEU B 1 489 ? -5.602 -38.844 -17.031 1 86 489 LEU B CA 1
ATOM 7657 C C . LEU B 1 489 ? -6.762 -39.312 -17.906 1 86 489 LEU B C 1
ATOM 7659 O O . LEU B 1 489 ? -7.137 -40.5 -17.875 1 86 489 LEU B O 1
ATOM 7663 N N . ILE B 1 490 ? -7.328 -38.344 -18.641 1 75.5 490 ILE B N 1
ATOM 7664 C CA . ILE B 1 490 ? -8.43 -38.656 -19.547 1 75.5 490 ILE B CA 1
ATOM 7665 C C . ILE B 1 490 ? -7.918 -39.469 -20.734 1 75.5 490 ILE B C 1
ATOM 7667 O O . ILE B 1 490 ? -8.57 -40.438 -21.156 1 75.5 490 ILE B O 1
ATOM 7671 N N . GLU B 1 491 ? -6.684 -39.094 -21.266 1 63.53 491 GLU B N 1
ATOM 7672 C CA . GLU B 1 491 ? -6.109 -39.781 -22.422 1 63.53 491 GLU B CA 1
ATOM 7673 C C . GLU B 1 491 ? -5.613 -41.188 -22.047 1 63.53 491 GLU B C 1
ATOM 7675 O O . GLU B 1 491 ? -5.531 -42.062 -22.906 1 63.53 491 GLU B O 1
ATOM 7680 N N . SER B 1 492 ? -5.188 -41.312 -20.906 1 50.53 492 SER B N 1
ATOM 7681 C CA . SER B 1 492 ? -4.688 -42.625 -20.5 1 50.53 492 SER B CA 1
ATOM 7682 C C . SER B 1 492 ? -5.816 -43.656 -20.422 1 50.53 492 SER B C 1
ATOM 7684 O O . SER B 1 492 ? -5.594 -44.812 -20.031 1 50.53 492 SER B O 1
ATOM 7686 N N . ARG B 1 493 ? -6.926 -43.438 -21.203 1 46.66 493 ARG B N 1
ATOM 7687 C CA . ARG B 1 493 ? -8.047 -44.375 -21.328 1 46.66 493 ARG B CA 1
ATOM 7688 C C . ARG B 1 493 ? -7.781 -45.406 -22.422 1 46.66 493 ARG B C 1
ATOM 7690 O O . ARG B 1 493 ? -7.148 -45.094 -23.422 1 46.66 493 ARG B O 1
#

Secondary structure (DSSP, 8-state):
---THHHHHHHHHHSTTSEEEE-SS-EEEHHHHHHHHHHHHHHHHHHHTT-TT-EEEEE--S-HHHHHHHHHHHHTT-EEEE--TTS-HHHHHHHHHHHT--EEEE-GGGHHHHHHHHHTSS--EEEEGGGTTTTGGGPPP------TTSEEEEEEE--TTSS-EEEEEEHHHHHHHHHHHHHHHT--TT-EEE--S-TTSHHHIIIIIHHHHHTT-EEE--SS--HHHHHHHHHHTT--EEEE-HHHHHHHHHSTHHHHS--TT--EEEE-SSPPPHHHHHHHHHTT--EEEEEE-GGGSSEEEE--TTTTTTSTT--BEE-TT-EEEEE-TTSPBPPTT--EEEEEESTTS--EETT-HHHHHHHEETTEEEEEEEEEE-TTS-EEEEEEGGG-EEETTEEE-HHHHHHHHHTSTTEEEEEEEEEEETTTEEEEEEEEEEPTT----HHHHHHHHHHHS-GGGS-SEEEEESS--B-TTS-B-THHHHHT-/---THHHHHHHHHHSTTSEEEE-SS-EEEHHHHHHHHHHHHHHHHHHHTT-TT-EEEEE--S-HHHHHHHHHHHHTT-EEEE--TTS-HHHHHHHHHHHT--EEEE-GGGHHHHHHHHHTSS--EEEEGGGTTTTGGGPPP------TTSEEEEEEE--TTSS-EEEEEEHHHHHHHHHHHHHHHT--TT-EEE--S-TTSHHHIIIIIHHHHHTT-EEE--SS--HHHHHHHHHHTT--EEEE-HHHHHHHHHSTHHHHS--TT--EEEE-SSPPPHHHHHHHHHTT--EEEEEE-GGGSSEEEE--TTTTTTSTT--BEE-TT-EEEEE-TTSPBPPTT--EEEEEESTTS--EETT-HHHHHHHEETTEEEEEEEEEE-TTS-EEEEEEGGG-EEETTEEE-HHHHHHHHHTSTTEEEEEEEEEEETTTEEEEEEEEEEPTT----HHHHHHHHHHHS-GGGS-SEEEEESS--B-TTS-B-THHHHHT-

Radius of gyration: 31.22 Å; Cα contacts (8 Å, |Δi|>4): 2271; chains: 2; bounding box: 63×102×72 Å

Organism: NCBI:txid1637975